Protein 2QQ6 (pdb70)

Organism: Rubrobacter xylanophilus (strain DSM 9941 / JCM 11954 / NBRC 16129 / PRD-1) (NCBI:txid266117)

Structure (mmCIF, N/CA/C/O backbone):
data_2QQ6
#
_entry.id   2QQ6
#
_cell.length_a   184.369
_cell.length_b   184.369
_cell.length_c   118.108
_cell.angle_alpha   90.00
_cell.angle_beta   90.00
_cell.angle_gamma   90.00
#
_symmetry.space_group_name_H-M   'I 41 2 2'
#
loop_
_entity.id
_entity.type
_entity.pdbx_description
1 polymer 'Mandelate racemase/muconate lactonizing enzyme-like protein'
2 non-polymer 'MAGNESIUM ION'
3 water water
#
loop_
_atom_site.group_PDB
_atom_site.id
_atom_site.type_symbol
_atom_site.label_atom_id
_atom_site.label_alt_id
_atom_site.label_comp_id
_atom_site.label_asym_id
_atom_site.label_entity_id
_atom_site.label_seq_id
_atom_site.pdbx_PDB_ins_code
_atom_site.Cartn_x
_atom_site.Cartn_y
_atom_site.Cartn_z
_atom_site.occupancy
_atom_site.B_iso_or_equiv
_atom_site.auth_seq_id
_atom_site.auth_comp_id
_atom_site.auth_asym_id
_atom_site.auth_atom_id
_atom_site.pdbx_PDB_model_num
ATOM 1 N N . SER A 1 4 ? -44.914 59.884 34.714 1.00 66.97 2 SER A N 1
ATOM 2 C CA . SER A 1 4 ? -45.576 59.571 36.018 1.00 66.05 2 SER A CA 1
ATOM 3 C C . SER A 1 4 ? -45.472 60.726 36.996 1.00 64.99 2 SER A C 1
ATOM 4 O O . SER A 1 4 ? -46.069 60.682 38.080 1.00 65.28 2 SER A O 1
ATOM 5 N N . ALA A 1 5 ? -44.709 61.750 36.600 1.00 62.92 3 ALA A N 1
ATOM 6 C CA . ALA A 1 5 ? -44.476 62.965 37.393 1.00 60.92 3 ALA A CA 1
ATOM 7 C C . ALA A 1 5 ? -44.042 62.696 38.832 1.00 59.05 3 ALA A C 1
ATOM 8 O O . ALA A 1 5 ? -44.756 63.033 39.781 1.00 58.17 3 ALA A O 1
ATOM 10 N N . PRO A 1 6 ? -42.852 62.094 39.010 1.00 57.24 4 PRO A N 1
ATOM 11 C CA . PRO A 1 6 ? -42.301 61.769 40.332 1.00 55.50 4 PRO A CA 1
ATOM 12 C C . PRO A 1 6 ? -41.885 63.005 41.109 1.00 53.40 4 PRO A C 1
ATOM 13 O O . PRO A 1 6 ? -41.656 64.054 40.522 1.00 52.65 4 PRO A O 1
ATOM 17 N N . ARG A 1 7 ? -41.781 62.883 42.426 1.00 51.91 5 ARG A N 1
ATOM 18 C CA . ARG A 1 7 ? -41.376 64.021 43.238 1.00 51.68 5 ARG A CA 1
ATOM 19 C C . ARG A 1 7 ? -40.472 63.610 44.395 1.00 51.99 5 ARG A C 1
ATOM 20 O O . ARG A 1 7 ? -40.537 62.470 44.858 1.00 51.18 5 ARG A O 1
ATOM 28 N N . ILE A 1 8 ? -39.623 64.537 44.849 1.00 52.60 6 ILE A N 1
ATOM 29 C CA . ILE A 1 8 ? -38.713 64.265 45.963 1.00 52.91 6 ILE A CA 1
ATOM 30 C C . ILE A 1 8 ? -39.531 64.085 47.230 1.00 51.95 6 ILE A C 1
ATOM 31 O O . ILE A 1 8 ? -40.248 64.993 47.652 1.00 50.73 6 ILE A O 1
ATOM 36 N N . THR A 1 9 ? -39.393 62.911 47.835 1.00 50.92 7 THR A N 1
ATOM 37 C CA . THR A 1 9 ? -40.129 62.562 49.034 1.00 50.93 7 THR A CA 1
ATOM 38 C C . THR A 1 9 ? -39.372 62.713 50.347 1.00 50.89 7 THR A C 1
ATOM 39 O O . THR A 1 9 ? -39.867 63.333 51.277 1.00 50.29 7 THR A O 1
ATOM 43 N N . ARG A 1 10 ? -38.184 62.127 50.432 1.00 52.04 8 ARG A N 1
ATOM 44 C CA . ARG A 1 10 ? -37.387 62.201 51.653 1.00 52.40 8 ARG A CA 1
ATOM 45 C C . ARG A 1 10 ? -35.894 62.197 51.348 1.00 52.54 8 ARG A C 1
ATOM 46 O O . ARG A 1 10 ? -35.463 61.728 50.294 1.00 52.96 8 ARG A O 1
ATOM 48 N N . VAL A 1 11 ? -35.108 62.731 52.275 1.00 52.21 9 VAL A N 1
ATOM 49 C CA . VAL A 1 11 ? -33.654 62.753 52.129 1.00 51.98 9 VAL A CA 1
ATOM 50 C C . VAL A 1 11 ? -33.019 62.316 53.448 1.00 52.04 9 VAL A C 1
ATOM 51 O O . VAL A 1 11 ? -33.172 62.973 54.477 1.00 50.97 9 VAL A O 1
ATOM 55 N N . GLU A 1 12 ? -32.316 61.191 53.407 1.00 52.97 10 GLU A N 1
ATOM 56 C CA . GLU A 1 12 ? -31.670 60.659 54.598 1.00 54.37 10 GLU A CA 1
ATOM 57 C C . GLU A 1 12 ? -30.194 60.339 54.381 1.00 53.44 10 GLU A C 1
ATOM 58 O O . GLU A 1 12 ? -29.770 59.998 53.273 1.00 53.24 10 GLU A O 1
ATOM 64 N N . THR A 1 13 ? -29.428 60.437 55.462 1.00 52.05 11 THR A N 1
ATOM 65 C CA . THR A 1 13 ? -27.993 60.191 55.432 1.00 51.13 11 THR A CA 1
ATOM 66 C C . THR A 1 13 ? -27.562 58.924 56.169 1.00 51.15 11 THR A C 1
ATOM 67 O O . THR A 1 13 ? -28.395 58.123 56.596 1.00 51.17 11 THR A O 1
ATOM 71 N N . ALA A 1 14 ? -26.246 58.770 56.309 1.00 50.65 12 ALA A N 1
ATOM 72 C CA . ALA A 1 14 ? -25.631 57.627 56.978 1.00 49.94 12 ALA A CA 1
ATOM 73 C C . ALA A 1 14 ? -24.122 57.724 56.791 1.00 49.33 12 ALA A C 1
ATOM 74 O O . ALA A 1 14 ? -23.649 58.060 55.709 1.00 49.39 12 ALA A O 1
ATOM 76 N N . ALA A 1 15 ? -23.371 57.400 57.838 1.00 48.77 13 ALA A N 1
ATOM 77 C CA . ALA A 1 15 ? -21.916 57.486 57.799 1.00 47.25 13 ALA A CA 1
ATOM 78 C C . ALA A 1 15 ? -21.137 56.148 57.826 1.00 46.71 13 ALA A C 1
ATOM 79 O O . ALA A 1 15 ? -21.026 55.501 58.865 1.00 47.21 13 ALA A O 1
ATOM 81 N N . ILE A 1 16 ? -20.586 55.740 56.685 1.00 45.71 14 ILE A N 1
ATOM 82 C CA . ILE A 1 16 ? -19.809 54.500 56.622 1.00 44.70 14 ILE A CA 1
ATOM 83 C C . ILE A 1 16 ? -18.335 54.795 56.837 1.00 45.06 14 ILE A C 1
ATOM 84 O O . ILE A 1 16 ? -17.866 55.877 56.505 1.00 45.82 14 ILE A O 1
ATOM 89 N N . ARG A 1 17 ? -17.603 53.822 57.371 1.00 45.63 15 ARG A N 1
ATOM 90 C CA . ARG A 1 17 ? -16.175 53.994 57.601 1.00 44.26 15 ARG A CA 1
ATOM 91 C C . ARG A 1 17 ? -15.402 53.470 56.391 1.00 43.86 15 ARG A C 1
ATOM 92 O O . ARG A 1 17 ? -15.323 52.266 56.144 1.00 42.01 15 ARG A O 1
ATOM 94 N N . ALA A 1 18 ? -14.869 54.409 55.621 1.00 44.83 16 ALA A N 1
ATOM 95 C CA . ALA A 1 18 ? -14.075 54.116 54.436 1.00 45.35 16 ALA A CA 1
ATOM 96 C C . ALA A 1 18 ? -13.042 55.239 54.355 1.00 45.72 16 ALA A C 1
ATOM 97 O O . ALA A 1 18 ? -13.377 56.419 54.553 1.00 46.93 16 ALA A O 1
ATOM 99 N N . VAL A 1 19 ? -11.794 54.863 54.079 1.00 44.57 17 VAL A N 1
ATOM 100 C CA . VAL A 1 19 ? -10.669 55.801 53.993 1.00 42.78 17 VAL A CA 1
ATOM 101 C C . VAL A 1 19 ? -10.755 56.884 55.057 1.00 41.59 17 VAL A C 1
ATOM 102 O O . VAL A 1 19 ? -11.535 57.825 54.927 1.00 41.98 17 VAL A O 1
ATOM 106 N N . PRO A 1 21 ? -13.948 58.018 56.656 1.00 39.11 19 PRO A N 1
ATOM 107 C CA . PRO A 1 21 ? -15.342 57.983 57.093 1.00 41.60 19 PRO A CA 1
ATOM 108 C C . PRO A 1 21 ? -16.223 58.885 56.238 1.00 43.88 19 PRO A C 1
ATOM 109 O O . PRO A 1 21 ? -16.405 60.072 56.525 1.00 43.99 19 PRO A O 1
ATOM 113 N N . SER A 1 22 ? -16.769 58.302 55.182 1.00 46.35 20 SER A N 1
ATOM 114 C CA . SER A 1 22 ? -17.620 59.026 54.254 1.00 48.23 20 SER A CA 1
ATOM 115 C C . SER A 1 22 ? -19.082 59.005 54.692 1.00 47.79 20 SER A C 1
ATOM 116 O O . SER A 1 22 ? -19.477 58.201 55.535 1.00 47.41 20 SER A O 1
ATOM 119 N N . VAL A 1 23 ? -19.879 59.892 54.102 1.00 47.39 21 VAL A N 1
ATOM 120 C CA . VAL A 1 23 ? -21.303 59.985 54.406 1.00 44.99 21 VAL A CA 1
ATOM 121 C C . VAL A 1 23 ? -22.112 59.653 53.166 1.00 44.03 21 VAL A C 1
ATOM 122 O O . VAL A 1 23 ? -21.880 60.212 52.104 1.00 43.39 21 VAL A O 1
ATOM 126 N N . LEU A 1 24 ? -23.055 58.733 53.308 1.00 43.59 22 LEU A N 1
ATOM 127 C CA . LEU A 1 24 ? -23.916 58.331 52.204 1.00 43.68 22 LEU A CA 1
ATOM 128 C C . LEU A 1 24 ? -25.168 59.178 52.262 1.00 43.59 22 LEU A C 1
ATOM 129 O O . LEU A 1 24 ? -25.634 59.518 53.343 1.00 43.63 22 LEU A O 1
ATOM 134 N N . VAL A 1 25 ? -25.714 59.520 51.103 1.00 43.80 23 VAL A N 1
ATOM 135 C CA . VAL A 1 25 ? -26.925 60.325 51.055 1.00 44.52 23 VAL A CA 1
ATOM 136 C C . VAL A 1 25 ? -27.940 59.629 50.166 1.00 46.33 23 VAL A C 1
ATOM 137 O O . VAL A 1 25 ? -27.622 59.270 49.024 1.00 46.73 23 VAL A O 1
ATOM 141 N N . ARG A 1 26 ? -29.149 59.426 50.694 1.00 47.67 24 ARG A N 1
ATOM 142 C CA . ARG A 1 26 ? -30.217 58.778 49.932 1.00 48.84 24 ARG A CA 1
ATOM 143 C C . ARG A 1 26 ? -31.381 59.732 49.696 1.00 49.18 24 ARG A C 1
ATOM 144 O O . ARG A 1 26 ? -31.880 60.377 50.626 1.00 47.46 24 ARG A O 1
ATOM 152 N N . VAL A 1 27 ? -31.800 59.814 48.436 1.00 49.66 25 VAL A N 1
ATOM 153 C CA . VAL A 1 27 ? -32.894 60.688 48.035 1.00 50.08 25 VAL A CA 1
ATOM 154 C C . VAL A 1 27 ? -34.023 59.868 47.447 1.00 50.44 25 VAL A C 1
ATOM 155 O O . VAL A 1 27 ? -33.865 59.205 46.421 1.00 48.83 25 VAL A O 1
ATOM 159 N N . TRP A 1 28 ? -35.170 59.943 48.110 1.00 51.99 26 TRP A N 1
ATOM 160 C CA . TRP A 1 28 ? -36.352 59.195 47.718 1.00 53.05 26 TRP A CA 1
ATOM 161 C C . TRP A 1 28 ? -37.435 59.970 46.977 1.00 53.81 26 TRP A C 1
ATOM 162 O O . TRP A 1 28 ? -37.831 61.066 47.382 1.00 53.16 26 TRP A O 1
ATOM 173 N N . ALA A 1 29 ? -37.915 59.364 45.894 1.00 54.87 27 ALA A N 1
ATOM 174 C CA . ALA A 1 29 ? -38.991 59.917 45.079 1.00 55.76 27 ALA A CA 1
ATOM 175 C C . ALA A 1 29 ? -40.154 58.928 45.239 1.00 56.51 27 ALA A C 1
ATOM 176 O O . ALA A 1 29 ? -40.600 58.295 44.278 1.00 56.97 27 ALA A O 1
ATOM 178 N N . GLY A 1 30 ? -40.642 58.795 46.467 1.00 56.54 28 GLY A N 1
ATOM 179 C CA . GLY A 1 30 ? -41.714 57.856 46.713 1.00 57.66 28 GLY A CA 1
ATOM 180 C C . GLY A 1 30 ? -41.076 56.538 47.106 1.00 58.12 28 GLY A C 1
ATOM 181 O O . GLY A 1 30 ? -40.410 56.471 48.142 1.00 57.05 28 GLY A O 1
ATOM 182 N N . ASP A 1 31 ? -41.266 55.498 46.291 1.00 59.03 29 ASP A N 1
ATOM 183 C CA . ASP A 1 31 ? -40.682 54.184 46.581 1.00 61.12 29 ASP A CA 1
ATOM 184 C C . ASP A 1 31 ? -39.265 54.146 46.049 1.00 60.43 29 ASP A C 1
ATOM 185 O O . ASP A 1 31 ? -38.464 53.303 46.453 1.00 60.42 29 ASP A O 1
ATOM 190 N N . GLU A 1 32 ? -38.979 55.058 45.124 1.00 59.13 30 GLU A N 1
ATOM 191 C CA . GLU A 1 32 ? -37.679 55.149 44.478 1.00 56.95 30 GLU A CA 1
ATOM 192 C C . GLU A 1 32 ? -36.640 55.976 45.198 1.00 55.49 30 GLU A C 1
ATOM 193 O O . GLU A 1 32 ? -36.964 56.902 45.934 1.00 55.33 30 GLU A O 1
ATOM 199 N N . HIS A 1 33 ? -35.377 55.638 44.973 1.00 53.44 31 HIS A N 1
ATOM 200 C CA . HIS A 1 33 ? -34.297 56.371 45.606 1.00 51.90 31 HIS A CA 1
ATOM 201 C C . HIS A 1 33 ? -33.028 56.323 44.768 1.00 50.46 31 HIS A C 1
ATOM 202 O O . HIS A 1 33 ? -32.894 55.512 43.857 1.00 50.22 31 HIS A O 1
ATOM 209 N N . GLY A 1 34 ? -32.104 57.214 45.097 1.00 48.52 32 GLY A N 1
ATOM 210 C CA . GLY A 1 34 ? -30.828 57.266 44.422 1.00 45.91 32 GLY A CA 1
ATOM 211 C C . GLY A 1 34 ? -29.826 57.299 45.555 1.00 45.02 32 GLY A C 1
ATOM 212 O O . GLY A 1 34 ? -30.160 57.722 46.668 1.00 43.43 32 GLY A O 1
ATOM 213 N N . LEU A 1 35 ? -28.606 56.846 45.299 1.00 44.17 33 LEU A N 1
ATOM 214 C CA . LEU A 1 35 ? -27.594 56.854 46.343 1.00 43.81 33 LEU A CA 1
ATOM 215 C C . LEU A 1 35 ? -26.404 57.761 46.013 1.00 44.32 33 LEU A C 1
ATOM 216 O O . LEU A 1 35 ? -25.934 57.806 44.871 1.00 43.58 33 LEU A O 1
ATOM 221 N N . GLY A 1 36 ? -25.932 58.489 47.024 1.00 44.56 34 GLY A N 1
ATOM 222 C CA . GLY A 1 36 ? -24.795 59.378 46.841 1.00 45.40 34 GLY A CA 1
ATOM 223 C C . GLY A 1 36 ? -23.759 59.230 47.944 1.00 44.83 34 GLY A C 1
ATOM 224 O O . GLY A 1 36 ? -24.080 58.774 49.039 1.00 45.52 34 GLY A O 1
ATOM 225 N N . GLU A 1 37 ? -22.513 59.596 47.657 1.00 43.80 35 GLU A N 1
ATOM 226 C CA . GLU A 1 37 ? -21.445 59.517 48.653 1.00 43.55 35 GLU A CA 1
ATOM 227 C C . GLU A 1 37 ? -20.796 60.896 48.753 1.00 43.26 35 GLU A C 1
ATOM 228 O O . GLU A 1 37 ? -20.720 61.620 47.763 1.00 43.80 35 GLU A O 1
ATOM 234 N N . CYS A 1 38 ? -20.346 61.260 49.947 1.00 41.74 36 CYS A N 1
ATOM 235 C CA . CYS A 1 38 ? -19.702 62.547 50.156 1.00 40.47 36 CYS A CA 1
ATOM 236 C C . CYS A 1 38 ? -18.260 62.353 50.571 1.00 40.17 36 CYS A C 1
ATOM 237 O O . CYS A 1 38 ? -17.985 61.635 51.536 1.00 40.27 36 CYS A O 1
ATOM 240 N N . TYR A 1 39 ? -17.349 63.001 49.847 1.00 39.39 37 TYR A N 1
ATOM 241 C CA . TYR A 1 39 ? -15.921 62.939 50.146 1.00 38.69 37 TYR A CA 1
ATOM 242 C C . TYR A 1 39 ? -15.716 63.087 51.660 1.00 38.88 37 TYR A C 1
ATOM 243 O O . TYR A 1 39 ? -16.285 63.977 52.305 1.00 38.54 37 TYR A O 1
ATOM 252 N N . PRO A 1 40 ? -14.907 62.202 52.247 1.00 38.25 38 PRO A N 1
ATOM 253 C CA . PRO A 1 40 ? -14.647 62.256 53.680 1.00 39.03 38 PRO A CA 1
ATOM 254 C C . PRO A 1 40 ? -14.001 63.567 54.081 1.00 40.37 38 PRO A C 1
ATOM 255 O O . PRO A 1 40 ? -12.778 63.657 54.189 1.00 41.41 38 PRO A O 1
ATOM 259 N N . SER A 1 41 ? -14.828 64.581 54.302 1.00 41.71 39 SER A N 1
ATOM 260 C CA . SER A 1 41 ? -14.336 65.890 54.705 1.00 43.86 39 SER A CA 1
ATOM 261 C C . SER A 1 41 ? -14.676 66.238 56.151 1.00 45.22 39 SER A C 1
ATOM 262 O O . SER A 1 41 ? -15.711 65.825 56.680 1.00 44.62 39 SER A O 1
ATOM 265 N N . ALA A 1 42 ? -13.782 67.008 56.767 1.00 47.57 40 ALA A N 1
ATOM 266 C CA . ALA A 1 42 ? -13.926 67.492 58.139 1.00 48.21 40 ALA A CA 1
ATOM 267 C C . ALA A 1 42 ? -14.709 66.482 58.984 1.00 49.52 40 ALA A C 1
ATOM 268 O O . ALA A 1 42 ? -14.444 65.271 58.882 1.00 50.04 40 ALA A O 1
ATOM 270 N N . PRO A 1 43 ? -15.639 66.946 59.859 1.00 49.18 41 PRO A N 1
ATOM 271 C CA . PRO A 1 43 ? -16.371 65.943 60.631 1.00 47.88 41 PRO A CA 1
ATOM 272 C C . PRO A 1 43 ? -17.554 65.445 59.820 1.00 47.40 41 PRO A C 1
ATOM 273 O O . PRO A 1 43 ? -18.151 66.204 59.062 1.00 47.55 41 PRO A O 1
ATOM 277 N N . ALA A 1 44 ? -17.883 64.170 59.974 1.00 47.27 42 ALA A N 1
ATOM 278 C CA . ALA A 1 44 ? -19.016 63.591 59.266 1.00 47.29 42 ALA A CA 1
ATOM 279 C C . ALA A 1 44 ? -20.299 64.248 59.781 1.00 47.93 42 ALA A C 1
ATOM 280 O O . ALA A 1 44 ? -21.221 64.518 59.008 1.00 49.65 42 ALA A O 1
ATOM 282 N N . ALA A 1 45 ? -20.353 64.502 61.086 1.00 46.13 43 ALA A N 1
ATOM 283 C CA . ALA A 1 45 ? -21.513 65.141 61.687 1.00 44.38 43 ALA A CA 1
ATOM 284 C C . ALA A 1 45 ? -21.827 66.415 60.915 1.00 43.84 43 ALA A C 1
ATOM 285 O O . ALA A 1 45 ? -22.989 66.730 60.652 1.00 42.71 43 ALA A O 1
ATOM 287 N N . GLY A 1 46 ? -20.772 67.137 60.555 1.00 44.01 44 GLY A N 1
ATOM 288 C CA . GLY A 1 46 ? -20.924 68.366 59.808 1.00 43.76 44 GLY A CA 1
ATOM 289 C C . GLY A 1 46 ? -21.607 68.187 58.462 1.00 44.10 44 GLY A C 1
ATOM 290 O O . GLY A 1 46 ? -22.645 68.805 58.217 1.00 44.76 44 GLY A O 1
ATOM 291 N N . ILE A 1 47 ? -21.039 67.367 57.580 1.00 44.08 45 ILE A N 1
ATOM 292 C CA . ILE A 1 47 ? -21.645 67.151 56.263 1.00 45.49 45 ILE A CA 1
ATOM 293 C C . ILE A 1 47 ? -23.114 66.804 56.438 1.00 44.54 45 ILE A C 1
ATOM 294 O O . ILE A 1 47 ? -23.990 67.328 55.748 1.00 43.50 45 ILE A O 1
ATOM 299 N N . HIS A 1 48 ? -23.353 65.902 57.381 1.00 45.04 46 HIS A N 1
ATOM 300 C CA . HIS A 1 48 ? -24.679 65.427 57.724 1.00 45.26 46 HIS A CA 1
ATOM 301 C C . HIS A 1 48 ? -25.679 66.564 57.842 1.00 45.10 46 HIS A C 1
ATOM 302 O O . HIS A 1 48 ? -26.610 66.676 57.044 1.00 43.07 46 HIS A O 1
ATOM 309 N N . HIS A 1 49 ? -25.486 67.394 58.859 1.00 45.97 47 HIS A N 1
ATOM 310 C CA . HIS A 1 49 ? -26.370 68.522 59.088 1.00 48.18 47 HIS A CA 1
ATOM 311 C C . HIS A 1 49 ? -26.418 69.505 57.919 1.00 47.77 47 HIS A C 1
ATOM 312 O O . HIS A 1 49 ? -27.378 70.266 57.782 1.00 49.35 47 HIS A O 1
ATOM 319 N N . ILE A 1 50 ? -25.397 69.503 57.074 1.00 45.25 48 ILE A N 1
ATOM 320 C CA . ILE A 1 50 ? -25.420 70.400 55.937 1.00 43.35 48 ILE A CA 1
ATOM 321 C C . ILE A 1 50 ? -26.371 69.807 54.909 1.00 42.72 48 ILE A C 1
ATOM 322 O O . ILE A 1 50 ? -27.238 70.494 54.356 1.00 41.80 48 ILE A O 1
ATOM 327 N N . VAL A 1 51 ? -26.211 68.510 54.676 1.00 42.32 49 VAL A N 1
ATOM 328 C CA . VAL A 1 51 ? -27.043 67.783 53.726 1.00 42.20 49 VAL A CA 1
ATOM 329 C C . VAL A 1 51 ? -28.529 67.780 54.120 1.00 44.55 49 VAL A C 1
ATOM 330 O O . VAL A 1 51 ? -29.395 68.100 53.304 1.00 44.52 49 VAL A O 1
ATOM 342 N N . ASN A 1 53 ? -29.986 69.779 56.058 1.00 44.50 51 ASN A N 1
ATOM 343 C CA . ASN A 1 53 ? -30.415 71.173 56.012 1.00 43.86 51 ASN A CA 1
ATOM 344 C C . ASN A 1 53 ? -30.845 71.595 54.599 1.00 42.64 51 ASN A C 1
ATOM 345 O O . ASN A 1 53 ? -31.440 72.647 54.421 1.00 41.25 51 ASN A O 1
ATOM 358 N N . GLU A 1 55 ? -32.817 69.622 52.676 1.00 48.54 53 GLU A N 1
ATOM 359 C CA . GLU A 1 55 ? -34.053 68.907 52.372 1.00 49.16 53 GLU A CA 1
ATOM 360 C C . GLU A 1 55 ? -35.232 69.769 51.953 1.00 48.74 53 GLU A C 1
ATOM 361 O O . GLU A 1 55 ? -35.949 69.417 51.015 1.00 47.92 53 GLU A O 1
ATOM 367 N N . GLU A 1 56 ? -35.447 70.880 52.646 1.00 48.98 54 GLU A N 1
ATOM 368 C CA . GLU A 1 56 ? -36.556 71.751 52.294 1.00 50.75 54 GLU A CA 1
ATOM 369 C C . GLU A 1 56 ? -36.524 72.093 50.814 1.00 49.99 54 GLU A C 1
ATOM 370 O O . GLU A 1 56 ? -37.510 71.920 50.101 1.00 49.94 54 GLU A O 1
ATOM 376 N N . GLN A 1 57 ? -35.373 72.573 50.360 1.00 49.24 55 GLN A N 1
ATOM 377 C CA . GLN A 1 57 ? -35.191 72.964 48.971 1.00 48.32 55 GLN A CA 1
ATOM 378 C C . GLN A 1 57 ? -35.442 71.824 48.014 1.00 47.43 55 GLN A C 1
ATOM 379 O O . GLN A 1 57 ? -35.785 72.043 46.851 1.00 47.44 55 GLN A O 1
ATOM 385 N N . LEU A 1 58 ? -35.265 70.605 48.505 1.00 45.81 56 LEU A N 1
ATOM 386 C CA . LEU A 1 58 ? -35.443 69.430 47.673 1.00 44.81 56 LEU A CA 1
ATOM 387 C C . LEU A 1 58 ? -36.862 68.878 47.619 1.00 44.60 56 LEU A C 1
ATOM 388 O O . LEU A 1 58 ? -37.377 68.580 46.536 1.00 44.53 56 LEU A O 1
ATOM 393 N N . LEU A 1 59 ? -37.494 68.759 48.781 1.00 44.35 57 LEU A N 1
ATOM 394 C CA . LEU A 1 59 ? -38.855 68.223 48.875 1.00 43.84 57 LEU A CA 1
ATOM 395 C C . LEU A 1 59 ? -39.830 68.761 47.838 1.00 43.46 57 LEU A C 1
ATOM 396 O O . LEU A 1 59 ? -39.904 69.965 47.600 1.00 44.56 57 LEU A O 1
ATOM 401 N N . GLY A 1 60 ? -40.572 67.856 47.214 1.00 42.91 58 GLY A N 1
ATOM 402 C CA . GLY A 1 60 ? -41.558 68.274 46.233 1.00 43.28 58 GLY A CA 1
ATOM 403 C C . GLY A 1 60 ? -41.048 68.578 44.839 1.00 43.18 58 GLY A C 1
ATOM 404 O O . GLY A 1 60 ? -41.836 68.836 43.929 1.00 41.76 58 GLY A O 1
ATOM 405 N N . GLU A 1 61 ? -39.732 68.537 44.673 1.00 43.83 59 GLU A N 1
ATOM 406 C CA . GLU A 1 61 ? -39.109 68.818 43.390 1.00 42.94 59 GLU A CA 1
ATOM 407 C C . GLU A 1 61 ? -39.085 67.589 42.499 1.00 42.49 59 GLU A C 1
ATOM 408 O O . GLU A 1 61 ? -39.321 66.479 42.961 1.00 41.32 59 GLU A O 1
ATOM 414 N N . ASP A 1 62 ? -38.833 67.798 41.213 1.00 43.55 60 ASP A N 1
ATOM 415 C CA . ASP A 1 62 ? -38.741 66.686 40.282 1.00 44.95 60 ASP A CA 1
ATOM 416 C C . ASP A 1 62 ? -37.251 66.399 40.092 1.00 46.21 60 ASP A C 1
ATOM 417 O O . ASP A 1 62 ? -36.470 67.283 39.721 1.00 47.48 60 ASP A O 1
ATOM 422 N N . PRO A 1 63 ? -36.836 65.156 40.370 1.00 46.24 61 PRO A N 1
ATOM 423 C CA . PRO A 1 63 ? -35.454 64.676 40.264 1.00 45.42 61 PRO A CA 1
ATOM 424 C C . PRO A 1 63 ? -34.772 64.767 38.896 1.00 43.45 61 PRO A C 1
ATOM 425 O O . PRO A 1 63 ? -33.569 64.999 38.822 1.00 43.83 61 PRO A O 1
ATOM 429 N N . ARG A 1 64 ? -35.531 64.574 37.822 1.00 41.39 62 ARG A N 1
ATOM 430 C CA . ARG A 1 64 ? -34.964 64.596 36.476 1.00 39.25 62 ARG A CA 1
ATOM 431 C C . ARG A 1 64 ? -34.249 65.880 36.054 1.00 37.09 62 ARG A C 1
ATOM 432 O O . ARG A 1 64 ? -33.482 65.868 35.096 1.00 36.01 62 ARG A O 1
ATOM 440 N N . ASP A 1 65 ? -34.502 66.980 36.759 1.00 35.28 63 ASP A N 1
ATOM 441 C CA . ASP A 1 65 ? -33.847 68.252 36.460 1.00 33.51 63 ASP A CA 1
ATOM 442 C C . ASP A 1 65 ? -32.805 68.476 37.557 1.00 34.23 63 ASP A C 1
ATOM 443 O O . ASP A 1 65 ? -32.960 69.355 38.406 1.00 33.90 63 ASP A O 1
ATOM 448 N N . VAL A 1 66 ? -31.742 67.682 37.537 1.00 34.57 64 VAL A N 1
ATOM 449 C CA . VAL A 1 66 ? -30.712 67.778 38.559 1.00 34.44 64 VAL A CA 1
ATOM 450 C C . VAL A 1 66 ? -29.852 69.031 38.453 1.00 34.32 64 VAL A C 1
ATOM 451 O O . VAL A 1 66 ? -29.581 69.681 39.458 1.00 34.47 64 VAL A O 1
ATOM 455 N N . GLU A 1 67 ? -29.438 69.391 37.247 1.00 34.37 65 GLU A N 1
ATOM 456 C CA . GLU A 1 67 ? -28.607 70.577 37.086 1.00 34.92 65 GLU A CA 1
ATOM 457 C C . GLU A 1 67 ? -29.320 71.810 37.674 1.00 35.66 65 GLU A C 1
ATOM 458 O O . GLU A 1 67 ? -28.703 72.644 38.346 1.00 35.41 65 GLU A O 1
ATOM 464 N N . ARG A 1 68 ? -30.622 71.917 37.434 1.00 35.46 66 ARG A N 1
ATOM 465 C CA . ARG A 1 68 ? -31.384 73.029 37.972 1.00 35.52 66 ARG A CA 1
ATOM 466 C C . ARG A 1 68 ? -31.448 72.898 39.481 1.00 35.16 66 ARG A C 1
ATOM 467 O O . ARG A 1 68 ? -31.367 73.886 40.213 1.00 36.76 66 ARG A O 1
ATOM 475 N N . LEU A 1 69 ? -31.612 71.670 39.949 1.00 33.75 67 LEU A N 1
ATOM 476 C CA . LEU A 1 69 ? -31.690 71.433 41.376 1.00 32.88 67 LEU A CA 1
ATOM 477 C C . LEU A 1 69 ? -30.359 71.760 42.021 1.00 31.68 67 LEU A C 1
ATOM 478 O O . LEU A 1 69 ? -30.295 72.144 43.183 1.00 28.74 67 LEU A O 1
ATOM 483 N N . TYR A 1 70 ? -29.286 71.616 41.257 1.00 33.34 68 TYR A N 1
ATOM 484 C CA . TYR A 1 70 ? -27.969 71.900 41.798 1.00 35.46 68 TYR A CA 1
ATOM 485 C C . TYR A 1 70 ? -27.799 73.397 42.005 1.00 35.41 68 TYR A C 1
ATOM 486 O O . TYR A 1 70 ? -27.490 73.859 43.108 1.00 34.41 68 TYR A O 1
ATOM 495 N N . GLU A 1 71 ? -28.011 74.153 40.936 1.00 35.61 69 GLU A N 1
ATOM 496 C CA . GLU A 1 71 ? -27.899 75.598 40.992 1.00 34.97 69 GLU A CA 1
ATOM 497 C C . GLU A 1 71 ? -28.795 76.171 42.070 1.00 33.74 69 GLU A C 1
ATOM 498 O O . GLU A 1 71 ? -28.531 77.236 42.617 1.00 31.87 69 GLU A O 1
ATOM 504 N N . LYS A 1 72 ? -29.851 75.438 42.384 1.00 33.26 70 LYS A N 1
ATOM 505 C CA . LYS A 1 72 ? -30.794 75.859 43.405 1.00 34.43 70 LYS A CA 1
ATOM 506 C C . LYS A 1 72 ? -30.174 75.816 44.812 1.00 33.99 70 LYS A C 1
ATOM 507 O O . LYS A 1 72 ? -30.130 76.826 45.518 1.00 32.23 70 LYS A O 1
ATOM 521 N N . ARG A 1 74 ? -27.140 75.427 45.460 1.00 32.56 72 ARG A N 1
ATOM 522 C CA . ARG A 1 74 ? -25.903 76.164 45.386 1.00 31.70 72 ARG A CA 1
ATOM 523 C C . ARG A 1 74 ? -26.094 77.654 45.615 1.00 30.42 72 ARG A C 1
ATOM 524 O O . ARG A 1 74 ? -25.378 78.259 46.423 1.00 27.79 72 ARG A O 1
ATOM 532 N N . ARG A 1 75 ? -27.056 78.243 44.909 1.00 29.73 73 ARG A N 1
ATOM 533 C CA . ARG A 1 75 ? -27.321 79.671 45.058 1.00 30.74 73 ARG A CA 1
ATOM 534 C C . ARG A 1 75 ? -27.983 80.000 46.381 1.00 30.55 73 ARG A C 1
ATOM 535 O O . ARG A 1 75 ? -27.955 81.145 46.821 1.00 30.10 73 ARG A O 1
ATOM 543 N N . TRP A 1 76 ? -28.577 78.990 47.011 1.00 32.37 74 TRP A N 1
ATOM 544 C CA . TRP A 1 76 ? -29.246 79.165 48.297 1.00 33.62 74 TRP A CA 1
ATOM 545 C C . TRP A 1 76 ? -28.215 79.320 49.432 1.00 33.93 74 TRP A C 1
ATOM 546 O O . TRP A 1 76 ? -28.516 79.856 50.500 1.00 33.57 74 TRP A O 1
ATOM 557 N N . ASN A 1 77 ? -26.984 78.891 49.167 1.00 33.79 75 ASN A N 1
ATOM 558 C CA . ASN A 1 77 ? -25.895 78.953 50.140 1.00 32.57 75 ASN A CA 1
ATOM 559 C C . ASN A 1 77 ? -24.897 80.074 49.848 1.00 31.92 75 ASN A C 1
ATOM 560 O O . ASN A 1 77 ? -23.810 80.119 50.422 1.00 30.80 75 ASN A O 1
ATOM 565 N N . ILE A 1 78 ? -25.269 80.970 48.943 1.00 32.38 76 ILE A N 1
ATOM 566 C CA . ILE A 1 78 ? -24.413 82.086 48.567 1.00 32.24 76 ILE A CA 1
ATOM 567 C C . ILE A 1 78 ? -23.918 82.869 49.772 1.00 33.00 76 ILE A C 1
ATOM 568 O O . ILE A 1 78 ? -22.761 83.271 49.817 1.00 33.51 76 ILE A O 1
ATOM 573 N N . PHE A 1 79 ? -24.798 83.094 50.744 1.00 34.33 77 PHE A N 1
ATOM 574 C CA . PHE A 1 79 ? -24.422 83.831 51.943 1.00 35.61 77 PHE A CA 1
ATOM 575 C C . PHE A 1 79 ? -24.141 82.914 53.126 1.00 36.48 77 PHE A C 1
ATOM 576 O O . PHE A 1 79 ? -24.043 83.372 54.263 1.00 36.82 77 PHE A O 1
ATOM 584 N N . THR A 1 80 ? -24.007 81.618 52.857 1.00 36.87 78 THR A N 1
ATOM 585 C CA . THR A 1 80 ? -23.722 80.648 53.908 1.00 36.54 78 THR A CA 1
ATOM 586 C C . THR A 1 80 ? -22.659 79.645 53.483 1.00 37.23 78 THR A C 1
ATOM 587 O O . THR A 1 80 ? -22.773 78.455 53.791 1.00 36.98 78 THR A O 1
ATOM 591 N N . GLY A 1 81 ? -21.644 80.120 52.760 1.00 37.81 79 GLY A N 1
ATOM 592 C CA . GLY A 1 81 ? -20.557 79.252 52.328 1.00 36.95 79 GLY A CA 1
ATOM 593 C C . GLY A 1 81 ? -20.803 78.365 51.116 1.00 36.64 79 GLY A C 1
ATOM 594 O O . GLY A 1 81 ? -20.368 77.210 51.093 1.00 35.10 79 GLY A O 1
ATOM 595 N N . GLY A 1 82 ? -21.487 78.898 50.107 1.00 36.20 80 GLY A N 1
ATOM 596 C CA . GLY A 1 82 ? -21.750 78.129 48.903 1.00 36.14 80 GLY A CA 1
ATOM 597 C C . GLY A 1 82 ? -20.616 78.183 47.889 1.00 35.76 80 GLY A C 1
ATOM 598 O O . GLY A 1 82 ? -20.673 77.551 46.832 1.00 36.15 80 GLY A O 1
ATOM 599 N N . GLN A 1 83 ? -19.587 78.957 48.206 1.00 35.39 81 GLN A N 1
ATOM 600 C CA . GLN A 1 83 ? -18.422 79.091 47.343 1.00 36.02 81 GLN A CA 1
ATOM 601 C C . GLN A 1 83 ? -17.391 78.138 47.917 1.00 37.11 81 GLN A C 1
ATOM 602 O O . GLN A 1 83 ? -16.574 77.541 47.208 1.00 35.76 81 GLN A O 1
ATOM 608 N N . ALA A 1 84 ? -17.513 78.004 49.236 1.00 39.26 82 ALA A N 1
ATOM 609 C CA . ALA A 1 84 ? -16.702 77.185 50.144 1.00 38.17 82 ALA A CA 1
ATOM 610 C C . ALA A 1 84 ? -16.282 75.795 49.744 1.00 37.21 82 ALA A C 1
ATOM 611 O O . ALA A 1 84 ? -16.023 75.503 48.578 1.00 38.17 82 ALA A O 1
ATOM 613 N N . GLY A 1 85 ? -16.221 74.946 50.770 1.00 36.32 83 GLY A N 1
ATOM 614 C CA . GLY A 1 85 ? -15.823 73.566 50.608 1.00 34.61 83 GLY A CA 1
ATOM 615 C C . GLY A 1 85 ? -16.824 72.596 51.179 1.00 34.11 83 GLY A C 1
ATOM 616 O O . GLY A 1 85 ? -17.471 71.882 50.433 1.00 35.79 83 GLY A O 1
ATOM 617 N N . ALA A 1 86 ? -16.964 72.562 52.496 1.00 34.20 84 ALA A N 1
ATOM 618 C CA . ALA A 1 86 ? -17.905 71.638 53.126 1.00 33.42 84 ALA A CA 1
ATOM 619 C C . ALA A 1 86 ? -19.282 71.726 52.486 1.00 33.52 84 ALA A C 1
ATOM 620 O O . ALA A 1 86 ? -19.820 70.724 52.011 1.00 33.58 84 ALA A O 1
ATOM 622 N N . VAL A 1 87 ? -19.853 72.924 52.476 1.00 33.05 85 VAL A N 1
ATOM 623 C CA . VAL A 1 87 ? -21.164 73.133 51.877 1.00 33.76 85 VAL A CA 1
ATOM 624 C C . VAL A 1 87 ? -21.258 72.553 50.475 1.00 33.23 85 VAL A C 1
ATOM 625 O O . VAL A 1 87 ? -22.321 72.124 50.047 1.00 34.71 85 VAL A O 1
ATOM 629 N N . ILE A 1 88 ? -20.153 72.539 49.751 1.00 32.66 86 ILE A N 1
ATOM 630 C CA . ILE A 1 88 ? -20.180 72.010 48.401 1.00 33.77 86 ILE A CA 1
ATOM 631 C C . ILE A 1 88 ? -19.962 70.501 48.356 1.00 33.57 86 ILE A C 1
ATOM 632 O O . ILE A 1 88 ? -20.533 69.805 47.517 1.00 32.40 86 ILE A O 1
ATOM 637 N N . THR A 1 89 ? -19.138 69.995 49.264 1.00 33.67 87 THR A N 1
ATOM 638 C CA . THR A 1 89 ? -18.883 68.566 49.310 1.00 33.73 87 THR A CA 1
ATOM 639 C C . THR A 1 89 ? -20.202 67.923 49.688 1.00 33.19 87 THR A C 1
ATOM 640 O O . THR A 1 89 ? -20.556 66.856 49.182 1.00 31.72 87 THR A O 1
ATOM 644 N N . ALA A 1 90 ? -20.918 68.594 50.588 1.00 33.08 88 ALA A N 1
ATOM 645 C CA . ALA A 1 90 ? -22.210 68.118 51.058 1.00 33.57 88 ALA A CA 1
ATOM 646 C C . ALA A 1 90 ? -23.145 68.063 49.862 1.00 33.62 88 ALA A C 1
ATOM 647 O O . ALA A 1 90 ? -23.942 67.135 49.725 1.00 34.55 88 ALA A O 1
ATOM 649 N N . LEU A 1 91 ? -23.030 69.060 48.991 1.00 33.25 89 LEU A N 1
ATOM 650 C CA . LEU A 1 91 ? -23.846 69.130 47.793 1.00 32.13 89 LEU A CA 1
ATOM 651 C C . LEU A 1 91 ? -23.424 68.072 46.785 1.00 31.76 89 LEU A C 1
ATOM 652 O O . LEU A 1 91 ? -24.239 67.576 46.015 1.00 30.00 89 LEU A O 1
ATOM 657 N N . SER A 1 92 ? -22.144 67.730 46.785 1.00 32.39 90 SER A N 1
ATOM 658 C CA . SER A 1 92 ? -21.652 66.722 45.858 1.00 35.13 90 SER A CA 1
ATOM 659 C C . SER A 1 92 ? -22.407 65.387 45.994 1.00 36.45 90 SER A C 1
ATOM 660 O O . SER A 1 92 ? -22.838 64.805 44.992 1.00 36.71 90 SER A O 1
ATOM 663 N N . GLY A 1 93 ? -22.579 64.914 47.227 1.00 35.82 91 GLY A N 1
ATOM 664 C CA . GLY A 1 93 ? -23.276 63.656 47.454 1.00 35.32 91 GLY A CA 1
ATOM 665 C C . GLY A 1 93 ? -24.755 63.657 47.089 1.00 34.75 91 GLY A C 1
ATOM 666 O O . GLY A 1 93 ? -25.290 62.666 46.579 1.00 35.06 91 GLY A O 1
ATOM 667 N N . ILE A 1 94 ? -25.426 64.761 47.377 1.00 32.74 92 ILE A N 1
ATOM 668 C CA . ILE A 1 94 ? -26.832 64.901 47.056 1.00 31.35 92 ILE A CA 1
ATOM 669 C C . ILE A 1 94 ? -26.973 64.829 45.530 1.00 33.59 92 ILE A C 1
ATOM 670 O O . ILE A 1 94 ? -27.719 64.012 44.982 1.00 33.57 92 ILE A O 1
ATOM 675 N N . GLU A 1 95 ? -26.236 65.689 44.843 1.00 33.84 93 GLU A N 1
ATOM 676 C CA . GLU A 1 95 ? -26.287 65.716 43.395 1.00 34.72 93 GLU A CA 1
ATOM 677 C C . GLU A 1 95 ? -26.079 64.312 42.825 1.00 33.76 93 GLU A C 1
ATOM 678 O O . GLU A 1 95 ? -26.725 63.912 41.868 1.00 33.29 93 GLU A O 1
ATOM 684 N N . THR A 1 96 ? -25.175 63.550 43.413 1.00 33.59 94 THR A N 1
ATOM 685 C CA . THR A 1 96 ? -24.943 62.218 42.899 1.00 33.06 94 THR A CA 1
ATOM 686 C C . THR A 1 96 ? -26.208 61.399 43.030 1.00 34.16 94 THR A C 1
ATOM 687 O O . THR A 1 96 ? -26.621 60.732 42.079 1.00 34.51 94 THR A O 1
ATOM 691 N N . ALA A 1 97 ? -26.826 61.463 44.208 1.00 34.41 95 ALA A N 1
ATOM 692 C CA . ALA A 1 97 ? -28.060 60.723 44.483 1.00 33.05 95 ALA A CA 1
ATOM 693 C C . ALA A 1 97 ? -29.109 61.044 43.427 1.00 33.08 95 ALA A C 1
ATOM 694 O O . ALA A 1 97 ? -29.724 60.135 42.849 1.00 31.52 95 ALA A O 1
ATOM 696 N N . LEU A 1 98 ? -29.291 62.343 43.180 1.00 32.53 96 LEU A N 1
ATOM 697 C CA . LEU A 1 98 ? -30.249 62.839 42.197 1.00 32.48 96 LEU A CA 1
ATOM 698 C C . LEU A 1 98 ? -29.953 62.265 40.829 1.00 33.63 96 LEU A C 1
ATOM 699 O O . LEU A 1 98 ? -30.856 61.905 40.079 1.00 34.48 96 LEU A O 1
ATOM 704 N N . TRP A 1 99 ? -28.674 62.196 40.500 1.00 34.94 97 TRP A N 1
ATOM 705 C CA . TRP A 1 99 ? -28.279 61.646 39.229 1.00 36.68 97 TRP A CA 1
ATOM 706 C C . TRP A 1 99 ? -28.647 60.162 39.197 1.00 38.24 97 TRP A C 1
ATOM 707 O O . TRP A 1 99 ? -29.187 59.673 38.203 1.00 37.17 97 TRP A O 1
ATOM 718 N N . ASP A 1 100 ? -28.366 59.466 40.300 1.00 39.80 98 ASP A N 1
ATOM 719 C CA . ASP A 1 100 ? -28.663 58.038 40.443 1.00 41.55 98 ASP A CA 1
ATOM 720 C C . ASP A 1 100 ? -30.171 57.822 40.277 1.00 41.27 98 ASP A C 1
ATOM 721 O O . ASP A 1 100 ? -30.612 56.968 39.493 1.00 41.14 98 ASP A O 1
ATOM 726 N N . LEU A 1 101 ? -30.946 58.617 41.011 1.00 40.14 99 LEU A N 1
ATOM 727 C CA . LEU A 1 101 ? -32.406 58.561 40.977 1.00 39.69 99 LEU A CA 1
ATOM 728 C C . LEU A 1 101 ? -32.984 58.871 39.588 1.00 39.50 99 LEU A C 1
ATOM 729 O O . LEU A 1 101 ? -33.849 58.147 39.085 1.00 39.80 99 LEU A O 1
ATOM 734 N N . ALA A 1 102 ? -32.514 59.951 38.971 1.00 38.48 100 ALA A N 1
ATOM 735 C CA . ALA A 1 102 ? -33.008 60.328 37.652 1.00 37.21 100 ALA A CA 1
ATOM 736 C C . ALA A 1 102 ? -32.754 59.228 36.621 1.00 36.38 100 ALA A C 1
ATOM 737 O O . ALA A 1 102 ? -33.605 58.948 35.777 1.00 35.17 100 ALA A O 1
ATOM 739 N N . GLY A 1 103 ? -31.584 58.604 36.705 1.00 36.02 101 GLY A N 1
ATOM 740 C CA . GLY A 1 103 ? -31.239 57.555 35.766 1.00 37.32 101 GLY A CA 1
ATOM 741 C C . GLY A 1 103 ? -32.130 56.340 35.913 1.00 38.67 101 GLY A C 1
ATOM 742 O O . GLY A 1 103 ? -32.593 55.760 34.915 1.00 37.44 101 GLY A O 1
ATOM 743 N N . LYS A 1 104 ? -32.362 55.951 37.165 1.00 38.42 102 LYS A N 1
ATOM 744 C CA . LYS A 1 104 ? -33.206 54.802 37.452 1.00 38.84 102 LYS A CA 1
ATOM 745 C C . LYS A 1 104 ? -34.638 55.101 37.077 1.00 39.37 102 LYS A C 1
ATOM 746 O O . LYS A 1 104 ? -35.307 54.275 36.462 1.00 40.92 102 LYS A O 1
ATOM 752 N N . LEU A 1 105 ? -35.104 56.290 37.447 1.00 39.78 103 LEU A N 1
ATOM 753 C CA . LEU A 1 105 ? -36.472 56.694 37.150 1.00 39.09 103 LEU A CA 1
ATOM 754 C C . LEU A 1 105 ? -36.785 56.678 35.658 1.00 39.04 103 LEU A C 1
ATOM 755 O O . LEU A 1 105 ? -37.835 56.193 35.253 1.00 38.72 103 LEU A O 1
ATOM 760 N N . GLN A 1 106 ? -35.870 57.186 34.839 1.00 38.93 104 GLN A N 1
ATOM 761 C CA . GLN A 1 106 ? -36.080 57.214 33.395 1.00 37.80 104 GLN A CA 1
ATOM 762 C C . GLN A 1 106 ? -35.538 55.933 32.787 1.00 37.33 104 GLN A C 1
ATOM 763 O O . GLN A 1 106 ? -35.680 55.674 31.588 1.00 35.80 104 GLN A O 1
ATOM 769 N N . GLY A 1 107 ? -34.917 55.130 33.641 1.00 37.16 105 GLY A N 1
ATOM 770 C CA . GLY A 1 107 ? -34.368 53.868 33.204 1.00 38.20 105 GLY A CA 1
ATOM 771 C C . GLY A 1 107 ? -33.280 54.014 32.167 1.00 39.81 105 GLY A C 1
ATOM 772 O O . GLY A 1 107 ? -33.446 53.596 31.021 1.00 39.94 105 GLY A O 1
ATOM 773 N N . VAL A 1 108 ? -32.170 54.631 32.565 1.00 40.85 106 VAL A N 1
ATOM 774 C CA . VAL A 1 108 ? -31.024 54.819 31.676 1.00 40.94 106 VAL A CA 1
ATOM 775 C C . VAL A 1 108 ? -29.806 55.007 32.567 1.00 40.43 106 VAL A C 1
ATOM 776 O O . VAL A 1 108 ? -29.925 55.553 33.660 1.00 39.78 106 VAL A O 1
ATOM 780 N N . PRO A 1 109 ? -28.626 54.539 32.118 1.00 40.30 107 PRO A N 1
ATOM 781 C CA . PRO A 1 109 ? -27.397 54.683 32.903 1.00 40.52 107 PRO A CA 1
ATOM 782 C C . PRO A 1 109 ? -26.942 56.147 32.939 1.00 40.48 107 PRO A C 1
ATOM 783 O O . PRO A 1 109 ? -26.960 56.845 31.922 1.00 40.43 107 PRO A O 1
ATOM 787 N N . VAL A 1 110 ? -26.535 56.599 34.121 1.00 40.11 108 VAL A N 1
ATOM 788 C CA . VAL A 1 110 ? -26.105 57.978 34.326 1.00 38.85 108 VAL A CA 1
ATOM 789 C C . VAL A 1 110 ? -25.301 58.611 33.192 1.00 39.06 108 VAL A C 1
ATOM 790 O O . VAL A 1 110 ? -25.547 59.759 32.814 1.00 38.51 108 VAL A O 1
ATOM 794 N N . TYR A 1 111 ? -24.347 57.875 32.641 1.00 39.02 109 TYR A N 1
ATOM 795 C CA . TYR A 1 111 ? -23.538 58.439 31.575 1.00 39.67 109 TYR A CA 1
ATOM 796 C C . TYR A 1 111 ? -24.347 58.814 30.335 1.00 39.93 109 TYR A C 1
ATOM 797 O O . TYR A 1 111 ? -23.915 59.643 29.532 1.00 39.53 109 TYR A O 1
ATOM 806 N N . ARG A 1 112 ? -25.524 58.218 30.179 1.00 40.22 110 ARG A N 1
ATOM 807 C CA . ARG A 1 112 ? -26.363 58.536 29.026 1.00 40.34 110 ARG A CA 1
ATOM 808 C C . ARG A 1 112 ? -27.095 59.838 29.336 1.00 38.84 110 ARG A C 1
ATOM 809 O O . ARG A 1 112 ? -27.726 60.435 28.471 1.00 38.48 110 ARG A O 1
ATOM 817 N N . LEU A 1 113 ? -27.015 60.268 30.589 1.00 37.02 111 LEU A N 1
ATOM 818 C CA . LEU A 1 113 ? -27.645 61.514 30.999 1.00 35.46 111 LEU A CA 1
ATOM 819 C C . LEU A 1 113 ? -26.582 62.603 31.006 1.00 34.55 111 LEU A C 1
ATOM 820 O O . LEU A 1 113 ? -26.879 63.762 31.269 1.00 33.40 111 LEU A O 1
ATOM 825 N N . LEU A 1 114 ? -25.341 62.210 30.727 1.00 34.83 112 LEU A N 1
ATOM 826 C CA . LEU A 1 114 ? -24.213 63.134 30.690 1.00 33.45 112 LEU A CA 1
ATOM 827 C C . LEU A 1 114 ? -23.710 63.354 29.282 1.00 33.74 112 LEU A C 1
ATOM 828 O O . LEU A 1 114 ? -22.661 63.957 29.103 1.00 32.83 112 LEU A O 1
ATOM 833 N N . GLY A 1 115 ? -24.446 62.853 28.290 1.00 34.11 113 GLY A N 1
ATOM 834 C CA . GLY A 1 115 ? -24.051 63.037 26.903 1.00 35.31 113 GLY A CA 1
ATOM 835 C C . GLY A 1 115 ? -23.635 61.776 26.173 1.00 37.36 113 GLY A C 1
ATOM 836 O O . GLY A 1 115 ? -23.173 61.836 25.028 1.00 38.28 113 GLY A O 1
ATOM 837 N N . GLY A 1 116 ? -23.804 60.633 26.835 1.00 38.01 114 GLY A N 1
ATOM 838 C CA . GLY A 1 116 ? -23.437 59.361 26.239 1.00 36.33 114 GLY A CA 1
ATOM 839 C C . GLY A 1 116 ? -22.154 58.818 26.830 1.00 35.87 114 GLY A C 1
ATOM 840 O O . GLY A 1 116 ? -21.745 59.221 27.910 1.00 35.70 114 GLY A O 1
ATOM 841 N N . ALA A 1 117 ? -21.507 57.907 26.120 1.00 35.81 115 ALA A N 1
ATOM 842 C CA . ALA A 1 117 ? -20.273 57.327 26.609 1.00 36.68 115 ALA A CA 1
ATOM 843 C C . ALA A 1 117 ? -19.188 57.310 25.543 1.00 38.00 115 ALA A C 1
ATOM 844 O O . ALA A 1 117 ? -19.369 56.727 24.476 1.00 38.28 115 ALA A O 1
ATOM 846 N N . PHE A 1 118 ? -18.063 57.961 25.828 1.00 37.30 116 PHE A N 1
ATOM 847 C CA . PHE A 1 118 ? -16.955 57.960 24.887 1.00 37.11 116 PHE A CA 1
ATOM 848 C C . PHE A 1 118 ? -16.287 56.610 24.995 1.00 37.13 116 PHE A C 1
ATOM 849 O O . PHE A 1 118 ? -15.782 56.068 24.013 1.00 37.38 116 PHE A O 1
ATOM 857 N N . ARG A 1 119 ? -16.288 56.071 26.205 1.00 36.78 117 ARG A N 1
ATOM 858 C CA . ARG A 1 119 ? -15.691 54.775 26.451 1.00 38.38 117 ARG A CA 1
ATOM 859 C C . ARG A 1 119 ? -16.574 54.064 27.474 1.00 40.08 117 ARG A C 1
ATOM 860 O O . ARG A 1 119 ? -17.409 54.706 28.129 1.00 41.08 117 ARG A O 1
ATOM 868 N N . ARG A 1 120 ? -16.411 52.743 27.592 1.00 40.67 118 ARG A N 1
ATOM 869 C CA . ARG A 1 120 ? -17.201 51.958 28.535 1.00 39.20 118 ARG A CA 1
ATOM 870 C C . ARG A 1 120 ? -16.328 51.318 29.611 1.00 37.57 118 ARG A C 1
ATOM 871 O O . ARG A 1 120 ? -16.833 50.848 30.621 1.00 38.97 118 ARG A O 1
ATOM 873 N N . ARG A 1 121 ? -15.018 51.292 29.399 1.00 35.82 119 ARG A N 1
ATOM 874 C CA . ARG A 1 121 ? -14.113 50.739 30.404 1.00 34.14 119 ARG A CA 1
ATOM 875 C C . ARG A 1 121 ? -13.160 51.857 30.818 1.00 33.35 119 ARG A C 1
ATOM 876 O O . ARG A 1 121 ? -12.485 52.432 29.963 1.00 32.35 119 ARG A O 1
ATOM 878 N N . VAL A 1 122 ? -13.128 52.177 32.115 1.00 33.36 120 VAL A N 1
ATOM 879 C CA . VAL A 1 122 ? -12.257 53.240 32.633 1.00 34.09 120 VAL A CA 1
ATOM 880 C C . VAL A 1 122 ? -11.021 52.692 33.363 1.00 33.30 120 VAL A C 1
ATOM 881 O O . VAL A 1 122 ? -11.123 51.843 34.245 1.00 33.06 120 VAL A O 1
ATOM 885 N N . ARG A 1 123 ? -9.849 53.189 32.993 1.00 33.32 121 ARG A N 1
ATOM 886 C CA . ARG A 1 123 ? -8.605 52.742 33.607 1.00 33.80 121 ARG A CA 1
ATOM 887 C C . ARG A 1 123 ? -8.329 53.488 34.914 1.00 34.89 121 ARG A C 1
ATOM 888 O O . ARG A 1 123 ? -8.761 54.632 35.096 1.00 34.29 121 ARG A O 1
ATOM 896 N N . LEU A 1 124 ? -7.612 52.832 35.824 1.00 35.33 122 LEU A N 1
ATOM 897 C CA . LEU A 1 124 ? -7.304 53.412 37.132 1.00 35.37 122 LEU A CA 1
ATOM 898 C C . LEU A 1 124 ? -5.816 53.447 37.464 1.00 36.31 122 LEU A C 1
ATOM 899 O O . LEU A 1 124 ? -4.966 53.010 36.678 1.00 34.98 122 LEU A O 1
ATOM 904 N N . TYR A 1 125 ? -5.524 53.967 38.657 1.00 36.96 123 TYR A N 1
ATOM 905 C CA . TYR A 1 125 ? -4.166 54.048 39.175 1.00 37.13 123 TYR A CA 1
ATOM 906 C C . TYR A 1 125 ? -4.278 53.873 40.678 1.00 38.21 123 TYR A C 1
ATOM 907 O O . TYR A 1 125 ? -5.202 54.400 41.289 1.00 38.88 123 TYR A O 1
ATOM 916 N N . ALA A 1 126 ? -3.352 53.128 41.275 1.00 39.03 124 ALA A N 1
ATOM 917 C CA . ALA A 1 126 ? -3.414 52.873 42.711 1.00 39.70 124 ALA A CA 1
ATOM 918 C C . ALA A 1 126 ? -2.410 53.614 43.590 1.00 40.07 124 ALA A C 1
ATOM 919 O O . ALA A 1 126 ? -1.240 53.757 43.238 1.00 39.22 124 ALA A O 1
ATOM 921 N N . ASP A 1 127 ? -2.893 54.080 44.740 1.00 41.50 125 ASP A N 1
ATOM 922 C CA . ASP A 1 127 ? -2.058 54.775 45.715 1.00 43.88 125 ASP A CA 1
ATOM 923 C C . ASP A 1 127 ? -1.278 53.722 46.476 1.00 44.70 125 ASP A C 1
ATOM 924 O O . ASP A 1 127 ? -1.739 52.593 46.630 1.00 45.81 125 ASP A O 1
ATOM 929 N N . CYS A 1 128 ? -0.109 54.101 46.972 1.00 45.48 126 CYS A N 1
ATOM 930 C CA . CYS A 1 128 ? 0.733 53.181 47.717 1.00 46.06 126 CYS A CA 1
ATOM 931 C C . CYS A 1 128 ? 1.189 53.901 48.975 1.00 47.86 126 CYS A C 1
ATOM 932 O O . CYS A 1 128 ? 1.941 54.874 48.916 1.00 47.64 126 CYS A O 1
ATOM 935 N N . ASN A 1 129 ? 0.710 53.424 50.118 1.00 50.95 127 ASN A N 1
ATOM 936 C CA . ASN A 1 129 ? 1.038 54.038 51.400 1.00 54.58 127 ASN A CA 1
ATOM 937 C C . ASN A 1 129 ? 2.081 53.322 52.251 1.00 54.82 127 ASN A C 1
ATOM 938 O O . ASN A 1 129 ? 2.253 52.103 52.186 1.00 53.67 127 ASN A O 1
ATOM 943 N N . ALA A 1 130 ? 2.769 54.113 53.063 1.00 55.51 128 ALA A N 1
ATOM 944 C CA . ALA A 1 130 ? 3.799 53.601 53.941 1.00 56.24 128 ALA A CA 1
ATOM 945 C C . ALA A 1 130 ? 3.182 53.154 55.260 1.00 56.61 128 ALA A C 1
ATOM 946 O O . ALA A 1 130 ? 2.554 52.095 55.338 1.00 57.48 128 ALA A O 1
ATOM 948 N N . GLY A 1 131 ? 3.343 53.973 56.292 1.00 55.04 129 GLY A N 1
ATOM 949 C CA . GLY A 1 131 ? 2.824 53.600 57.588 1.00 54.14 129 GLY A CA 1
ATOM 950 C C . GLY A 1 131 ? 1.372 53.925 57.829 1.00 53.61 129 GLY A C 1
ATOM 951 O O . GLY A 1 131 ? 0.473 53.288 57.276 1.00 52.76 129 GLY A O 1
ATOM 952 N N . THR A 1 132 ? 1.155 54.916 58.686 1.00 53.37 130 THR A N 1
ATOM 953 C CA . THR A 1 132 ? -0.180 55.366 59.048 1.00 52.60 130 THR A CA 1
ATOM 954 C C . THR A 1 132 ? -0.181 56.887 59.152 1.00 51.75 130 THR A C 1
ATOM 955 O O . THR A 1 132 ? 0.530 57.481 59.961 1.00 50.21 130 THR A O 1
ATOM 959 N N . VAL A 1 133 ? -0.986 57.514 58.310 1.00 52.45 131 VAL A N 1
ATOM 960 C CA . VAL A 1 133 ? -1.078 58.962 58.288 1.00 52.89 131 VAL A CA 1
ATOM 961 C C . VAL A 1 133 ? -2.348 59.426 58.991 1.00 52.69 131 VAL A C 1
ATOM 962 O O . VAL A 1 133 ? -3.267 58.635 59.203 1.00 51.82 131 VAL A O 1
ATOM 966 N N . ASP A 1 134 ? -2.383 60.706 59.359 1.00 52.64 132 ASP A N 1
ATOM 967 C CA . ASP A 1 134 ? -3.537 61.288 60.033 1.00 52.38 132 ASP A CA 1
ATOM 968 C C . ASP A 1 134 ? -4.409 62.118 59.084 1.00 52.07 132 ASP A C 1
ATOM 969 O O . ASP A 1 134 ? -4.266 62.042 57.861 1.00 51.42 132 ASP A O 1
ATOM 974 N N . ALA A 1 135 ? -5.317 62.901 59.657 1.00 51.87 133 ALA A N 1
ATOM 975 C CA . ALA A 1 135 ? -6.223 63.735 58.881 1.00 51.54 133 ALA A CA 1
ATOM 976 C C . ALA A 1 135 ? -5.469 64.699 57.975 1.00 52.24 133 ALA A C 1
ATOM 977 O O . ALA A 1 135 ? -5.864 64.919 56.824 1.00 52.79 133 ALA A O 1
ATOM 979 N N . ALA A 1 136 ? -4.387 65.276 58.497 1.00 51.44 134 ALA A N 1
ATOM 980 C CA . ALA A 1 136 ? -3.585 66.222 57.728 1.00 50.87 134 ALA A CA 1
ATOM 981 C C . ALA A 1 136 ? -2.640 65.513 56.764 1.00 50.90 134 ALA A C 1
ATOM 982 O O . ALA A 1 136 ? -1.772 66.143 56.158 1.00 49.63 134 ALA A O 1
ATOM 984 N N . ALA A 1 137 ? -2.827 64.202 56.623 1.00 51.57 135 ALA A N 1
ATOM 985 C CA . ALA A 1 137 ? -2.009 63.375 55.743 1.00 52.32 135 ALA A CA 1
ATOM 986 C C . ALA A 1 137 ? -0.535 63.345 56.181 1.00 52.94 135 ALA A C 1
ATOM 987 O O . ALA A 1 137 ? 0.373 63.234 55.349 1.00 53.65 135 ALA A O 1
ATOM 989 N N . HIS A 1 138 ? -0.310 63.450 57.489 1.00 51.93 136 HIS A N 1
ATOM 990 C CA . HIS A 1 138 ? 1.031 63.406 58.056 1.00 51.17 136 HIS A CA 1
ATOM 991 C C . HIS A 1 138 ? 1.293 61.978 58.546 1.00 53.00 136 HIS A C 1
ATOM 992 O O . HIS A 1 138 ? 0.385 61.304 59.032 1.00 52.61 136 HIS A O 1
ATOM 999 N N . HIS A 1 139 ? 2.532 61.516 58.419 1.00 55.11 137 HIS A N 1
ATOM 1000 C CA . HIS A 1 139 ? 2.885 60.169 58.852 1.00 56.39 137 HIS A CA 1
ATOM 1001 C C . HIS A 1 139 ? 3.088 60.066 60.349 1.00 58.14 137 HIS A C 1
ATOM 1002 O O . HIS A 1 139 ? 4.016 60.665 60.912 1.00 57.92 137 HIS A O 1
ATOM 1009 N N . ILE A 1 140 ? 2.200 59.311 60.990 1.00 59.85 138 ILE A N 1
ATOM 1010 C CA . ILE A 1 140 ? 2.272 59.076 62.431 1.00 61.88 138 ILE A CA 1
ATOM 1011 C C . ILE A 1 140 ? 3.206 57.876 62.626 1.00 62.25 138 ILE A C 1
ATOM 1012 O O . ILE A 1 140 ? 3.954 57.783 63.601 1.00 61.58 138 ILE A O 1
ATOM 1017 N N . GLU A 1 141 ? 3.156 56.977 61.651 1.00 63.17 139 GLU A N 1
ATOM 1018 C CA . GLU A 1 141 ? 3.949 55.764 61.639 1.00 62.88 139 GLU A CA 1
ATOM 1019 C C . GLU A 1 141 ? 4.639 55.690 60.285 1.00 62.35 139 GLU A C 1
ATOM 1020 O O . GLU A 1 141 ? 3.991 55.510 59.260 1.00 62.89 139 GLU A O 1
ATOM 1026 N N . GLY A 1 142 ? 5.956 55.848 60.282 1.00 61.57 140 GLY A N 1
ATOM 1027 C CA . GLY A 1 142 ? 6.696 55.801 59.035 1.00 60.69 140 GLY A CA 1
ATOM 1028 C C . GLY A 1 142 ? 7.219 57.180 58.693 1.00 60.01 140 GLY A C 1
ATOM 1029 O O . GLY A 1 142 ? 6.876 58.153 59.366 1.00 60.18 140 GLY A O 1
ATOM 1030 N N . GLY A 1 143 ? 8.046 57.273 57.654 1.00 58.74 141 GLY A N 1
ATOM 1031 C CA . GLY A 1 143 ? 8.594 58.559 57.267 1.00 57.67 141 GLY A CA 1
ATOM 1032 C C . GLY A 1 143 ? 9.894 58.455 56.499 1.00 57.02 141 GLY A C 1
ATOM 1033 O O . GLY A 1 143 ? 10.427 57.369 56.304 1.00 56.55 141 GLY A O 1
ATOM 1034 N N . LEU A 1 144 ? 10.416 59.594 56.068 1.00 57.07 142 LEU A N 1
ATOM 1035 C CA . LEU A 1 144 ? 11.651 59.609 55.303 1.00 57.79 142 LEU A CA 1
ATOM 1036 C C . LEU A 1 144 ? 12.835 59.051 56.069 1.00 60.00 142 LEU A C 1
ATOM 1037 O O . LEU A 1 144 ? 13.494 58.123 55.601 1.00 61.12 142 LEU A O 1
ATOM 1042 N N . PHE A 1 145 ? 13.118 59.618 57.238 1.00 61.94 143 PHE A N 1
ATOM 1043 C CA . PHE A 1 145 ? 14.238 59.142 58.049 1.00 62.79 143 PHE A CA 1
ATOM 1044 C C . PHE A 1 145 ? 13.796 57.907 58.824 1.00 63.62 143 PHE A C 1
ATOM 1045 O O . PHE A 1 145 ? 13.927 57.856 60.046 1.00 64.22 143 PHE A O 1
ATOM 1047 N N . GLU A 1 146 ? 13.269 56.914 58.110 1.00 64.26 144 GLU A N 1
ATOM 1048 C CA . GLU A 1 146 ? 12.799 55.692 58.752 1.00 64.86 144 GLU A CA 1
ATOM 1049 C C . GLU A 1 146 ? 13.694 54.472 58.484 1.00 64.96 144 GLU A C 1
ATOM 1050 O O . GLU A 1 146 ? 14.908 54.533 58.695 1.00 65.81 144 GLU A O 1
ATOM 1056 N N . GLU A 1 147 ? 13.115 53.369 58.014 1.00 63.96 145 GLU A N 1
ATOM 1057 C CA . GLU A 1 147 ? 13.913 52.170 57.780 1.00 63.50 145 GLU A CA 1
ATOM 1058 C C . GLU A 1 147 ? 13.506 51.332 56.578 1.00 62.57 145 GLU A C 1
ATOM 1059 O O . GLU A 1 147 ? 14.047 51.481 55.478 1.00 62.51 145 GLU A O 1
ATOM 1065 N N . GLY A 1 148 ? 12.578 50.415 56.808 1.00 61.25 146 GLY A N 1
ATOM 1066 C CA . GLY A 1 148 ? 12.097 49.573 55.731 1.00 60.00 146 GLY A CA 1
ATOM 1067 C C . GLY A 1 148 ? 10.907 50.291 55.147 1.00 58.98 146 GLY A C 1
ATOM 1068 O O . GLY A 1 148 ? 9.980 49.678 54.606 1.00 59.56 146 GLY A O 1
ATOM 1069 N N . SER A 1 149 ? 10.944 51.615 55.280 1.00 57.74 147 SER A N 1
ATOM 1070 C CA . SER A 1 149 ? 9.879 52.476 54.796 1.00 55.50 147 SER A CA 1
ATOM 1071 C C . SER A 1 149 ? 9.845 52.432 53.283 1.00 54.02 147 SER A C 1
ATOM 1072 O O . SER A 1 149 ? 8.781 52.342 52.682 1.00 53.18 147 SER A O 1
ATOM 1075 N N . ASN A 1 150 ? 11.009 52.482 52.661 1.00 52.88 148 ASN A N 1
ATOM 1076 C CA . ASN A 1 150 ? 11.039 52.438 51.221 1.00 53.39 148 ASN A CA 1
ATOM 1077 C C . ASN A 1 150 ? 10.634 51.065 50.695 1.00 53.93 148 ASN A C 1
ATOM 1078 O O . ASN A 1 150 ? 9.796 50.964 49.792 1.00 53.00 148 ASN A O 1
ATOM 1083 N N . GLU A 1 151 ? 11.208 50.007 51.265 1.00 55.16 149 GLU A N 1
ATOM 1084 C CA . GLU A 1 151 ? 10.880 48.646 50.838 1.00 55.90 149 GLU A CA 1
ATOM 1085 C C . GLU A 1 151 ? 9.383 48.445 51.006 1.00 55.26 149 GLU A C 1
ATOM 1086 O O . GLU A 1 151 ? 8.704 47.920 50.124 1.00 55.88 149 GLU A O 1
ATOM 1092 N N . GLU A 1 152 ? 8.874 48.869 52.150 1.00 53.96 150 GLU A N 1
ATOM 1093 C CA . GLU A 1 152 ? 7.459 48.755 52.422 1.00 53.91 150 GLU A CA 1
ATOM 1094 C C . GLU A 1 152 ? 6.694 49.287 51.198 1.00 52.31 150 GLU A C 1
ATOM 1095 O O . GLU A 1 152 ? 5.744 48.656 50.732 1.00 52.08 150 GLU A O 1
ATOM 1101 N N . TYR A 1 153 ? 7.145 50.433 50.675 1.00 50.82 151 TYR A N 1
ATOM 1102 C CA . TYR A 1 153 ? 6.550 51.091 49.499 1.00 49.04 151 TYR A CA 1
ATOM 1103 C C . TYR A 1 153 ? 6.664 50.228 48.253 1.00 47.94 151 TYR A C 1
ATOM 1104 O O . TYR A 1 153 ? 5.667 49.903 47.608 1.00 47.60 151 TYR A O 1
ATOM 1113 N N . ILE A 1 154 ? 7.901 49.889 47.915 1.00 45.95 152 ILE A N 1
ATOM 1114 C CA . ILE A 1 154 ? 8.200 49.069 46.758 1.00 44.62 152 ILE A CA 1
ATOM 1115 C C . ILE A 1 154 ? 7.329 47.819 46.734 1.00 44.09 152 ILE A C 1
ATOM 1116 O O . ILE A 1 154 ? 6.950 47.332 45.662 1.00 44.64 152 ILE A O 1
ATOM 1121 N N . ALA A 1 155 ? 7.007 47.307 47.919 1.00 42.75 153 ALA A N 1
ATOM 1122 C CA . ALA A 1 155 ? 6.185 46.109 48.039 1.00 41.76 153 ALA A CA 1
ATOM 1123 C C . ALA A 1 155 ? 4.773 46.388 47.572 1.00 42.19 153 ALA A C 1
ATOM 1124 O O . ALA A 1 155 ? 4.223 45.662 46.736 1.00 42.84 153 ALA A O 1
ATOM 1126 N N . VAL A 1 156 ? 4.187 47.444 48.128 1.00 41.63 154 VAL A N 1
ATOM 1127 C CA . VAL A 1 156 ? 2.825 47.829 47.798 1.00 41.02 154 VAL A CA 1
ATOM 1128 C C . VAL A 1 156 ? 2.715 48.064 46.305 1.00 41.24 154 VAL A C 1
ATOM 1129 O O . VAL A 1 156 ? 1.730 47.685 45.676 1.00 41.76 154 VAL A O 1
ATOM 1133 N N . ALA A 1 157 ? 3.740 48.690 45.742 1.00 41.16 155 ALA A N 1
ATOM 1134 C CA . ALA A 1 157 ? 3.776 48.957 44.316 1.00 40.66 155 ALA A CA 1
ATOM 1135 C C . ALA A 1 157 ? 3.722 47.625 43.593 1.00 41.79 155 ALA A C 1
ATOM 1136 O O . ALA A 1 157 ? 2.856 47.408 42.751 1.00 41.53 155 ALA A O 1
ATOM 1138 N N . ARG A 1 158 ? 4.646 46.728 43.936 1.00 43.62 156 ARG A N 1
ATOM 1139 C CA . ARG A 1 158 ? 4.696 45.409 43.302 1.00 44.48 156 ARG A CA 1
ATOM 1140 C C . ARG A 1 158 ? 3.326 44.753 43.300 1.00 44.40 156 ARG A C 1
ATOM 1141 O O . ARG A 1 158 ? 2.885 44.222 42.275 1.00 44.01 156 ARG A O 1
ATOM 1149 N N . GLU A 1 159 ? 2.647 44.788 44.443 1.00 44.73 157 GLU A N 1
ATOM 1150 C CA . GLU A 1 159 ? 1.332 44.182 44.507 1.00 45.98 157 GLU A CA 1
ATOM 1151 C C . GLU A 1 159 ? 0.367 44.886 43.580 1.00 44.48 157 GLU A C 1
ATOM 1152 O O . GLU A 1 159 ? -0.533 44.256 43.021 1.00 44.08 157 GLU A O 1
ATOM 1158 N N . ALA A 1 160 ? 0.552 46.195 43.429 1.00 42.62 158 ALA A N 1
ATOM 1159 C CA . ALA A 1 160 ? -0.318 46.993 42.578 1.00 40.41 158 ALA A CA 1
ATOM 1160 C C . ALA A 1 160 ? -0.194 46.586 41.117 1.00 39.67 158 ALA A C 1
ATOM 1161 O O . ALA A 1 160 ? -1.199 46.458 40.417 1.00 38.96 158 ALA A O 1
ATOM 1163 N N . VAL A 1 161 ? 1.031 46.375 40.652 1.00 38.73 159 VAL A N 1
ATOM 1164 C CA . VAL A 1 161 ? 1.223 45.982 39.261 1.00 39.90 159 VAL A CA 1
ATOM 1165 C C . VAL A 1 161 ? 0.679 44.565 39.141 1.00 42.08 159 VAL A C 1
ATOM 1166 O O . VAL A 1 161 ? 0.062 44.183 38.139 1.00 41.97 159 VAL A O 1
ATOM 1170 N N . GLU A 1 162 ? 0.904 43.807 40.204 1.00 42.71 160 GLU A N 1
ATOM 1171 C CA . GLU A 1 162 ? 0.471 42.430 40.296 1.00 44.54 160 GLU A CA 1
ATOM 1172 C C . GLU A 1 162 ? -1.048 42.323 40.139 1.00 43.86 160 GLU A C 1
ATOM 1173 O O . GLU A 1 162 ? -1.542 41.508 39.366 1.00 43.06 160 GLU A O 1
ATOM 1179 N N . ARG A 1 163 ? -1.779 43.149 40.884 1.00 44.28 161 ARG A N 1
ATOM 1180 C CA . ARG A 1 163 ? -3.236 43.148 40.835 1.00 45.03 161 ARG A CA 1
ATOM 1181 C C . ARG A 1 163 ? -3.791 43.705 39.525 1.00 45.17 161 ARG A C 1
ATOM 1182 O O . ARG A 1 163 ? -4.994 43.954 39.411 1.00 46.11 161 ARG A O 1
ATOM 1190 N N . GLY A 1 164 ? -2.918 43.913 38.543 1.00 44.51 162 GLY A N 1
ATOM 1191 C CA . GLY A 1 164 ? -3.376 44.403 37.257 1.00 43.29 162 GLY A CA 1
ATOM 1192 C C . GLY A 1 164 ? -3.195 45.875 36.931 1.00 43.12 162 GLY A C 1
ATOM 1193 O O . GLY A 1 164 ? -3.558 46.302 35.839 1.00 42.99 162 GLY A O 1
ATOM 1194 N N . PHE A 1 165 ? -2.640 46.660 37.847 1.00 42.41 163 PHE A N 1
ATOM 1195 C CA . PHE A 1 165 ? -2.439 48.084 37.579 1.00 41.65 163 PHE A CA 1
ATOM 1196 C C . PHE A 1 165 ? -1.129 48.435 36.819 1.00 41.36 163 PHE A C 1
ATOM 1197 O O . PHE A 1 165 ? -0.157 47.672 36.820 1.00 41.24 163 PHE A O 1
ATOM 1205 N N . ASP A 1 166 ? -1.120 49.597 36.169 1.00 40.35 164 ASP A N 1
ATOM 1206 C CA . ASP A 1 166 ? 0.035 50.068 35.402 1.00 39.97 164 ASP A CA 1
ATOM 1207 C C . ASP A 1 166 ? 0.276 51.565 35.651 1.00 38.24 164 ASP A C 1
ATOM 1208 O O . ASP A 1 166 ? 1.016 52.243 34.927 1.00 36.13 164 ASP A O 1
ATOM 1213 N N . ALA A 1 167 ? -0.383 52.066 36.682 1.00 35.98 165 ALA A N 1
ATOM 1214 C CA . ALA A 1 167 ? -0.248 53.442 37.095 1.00 35.05 165 ALA A CA 1
ATOM 1215 C C . ALA A 1 167 ? -0.340 53.384 38.617 1.00 35.40 165 ALA A C 1
ATOM 1216 O O . ALA A 1 167 ? -1.275 52.808 39.183 1.00 34.62 165 ALA A O 1
ATOM 1218 N N . ILE A 1 168 ? 0.658 53.958 39.275 1.00 36.36 166 ILE A N 1
ATOM 1219 C CA . ILE A 1 168 ? 0.723 53.966 40.725 1.00 37.52 166 ILE A CA 1
ATOM 1220 C C . ILE A 1 168 ? 1.004 55.388 41.162 1.00 38.01 166 ILE A C 1
ATOM 1221 O O . ILE A 1 168 ? 1.453 56.210 40.361 1.00 37.32 166 ILE A O 1
ATOM 1226 N N . LYS A 1 169 ? 0.751 55.663 42.438 1.00 39.13 167 LYS A N 1
ATOM 1227 C CA . LYS A 1 169 ? 0.993 56.982 43.006 1.00 40.49 167 LYS A CA 1
ATOM 1228 C C . LYS A 1 169 ? 1.413 56.876 44.464 1.00 39.22 167 LYS A C 1
ATOM 1229 O O . LYS A 1 169 ? 0.856 56.096 45.223 1.00 38.29 167 LYS A O 1
ATOM 1235 N N . LEU A 1 170 ? 2.408 57.663 44.843 1.00 39.06 168 LEU A N 1
ATOM 1236 C CA . LEU A 1 170 ? 2.882 57.670 46.213 1.00 39.87 168 LEU A CA 1
ATOM 1237 C C . LEU A 1 170 ? 3.326 59.073 46.606 1.00 41.75 168 LEU A C 1
ATOM 1238 O O . LEU A 1 170 ? 3.700 59.891 45.765 1.00 40.19 168 LEU A O 1
ATOM 1243 N N . ASP A 1 171 ? 3.262 59.346 47.903 1.00 44.14 169 ASP A N 1
ATOM 1244 C CA . ASP A 1 171 ? 3.657 60.636 48.434 1.00 44.95 169 ASP A CA 1
ATOM 1245 C C . ASP A 1 171 ? 5.138 60.612 48.800 1.00 44.32 169 ASP A C 1
ATOM 1246 O O . ASP A 1 171 ? 5.762 59.554 48.863 1.00 44.14 169 ASP A O 1
ATOM 1251 N N . VAL A 1 172 ? 5.696 61.788 49.036 1.00 43.64 170 VAL A N 1
ATOM 1252 C CA . VAL A 1 172 ? 7.096 61.896 49.379 1.00 43.84 170 VAL A CA 1
ATOM 1253 C C . VAL A 1 172 ? 7.259 62.911 50.478 1.00 44.33 170 VAL A C 1
ATOM 1254 O O . VAL A 1 172 ? 8.354 63.410 50.705 1.00 45.18 170 VAL A O 1
ATOM 1258 N N . ASP A 1 173 ? 6.171 63.210 51.172 1.00 45.46 171 ASP A N 1
ATOM 1259 C CA . ASP A 1 173 ? 6.230 64.203 52.231 1.00 46.76 171 ASP A CA 1
ATOM 1260 C C . ASP A 1 173 ? 6.269 63.674 53.653 1.00 48.59 171 ASP A C 1
ATOM 1261 O O . ASP A 1 173 ? 5.689 62.628 53.973 1.00 50.62 171 ASP A O 1
ATOM 1266 N N . ASP A 1 174 ? 6.949 64.437 54.502 1.00 48.62 172 ASP A N 1
ATOM 1267 C CA . ASP A 1 174 ? 7.074 64.130 55.911 1.00 48.83 172 ASP A CA 1
ATOM 1268 C C . ASP A 1 174 ? 7.520 65.396 56.629 1.00 48.06 172 ASP A C 1
ATOM 1269 O O . ASP A 1 174 ? 8.706 65.712 56.704 1.00 47.00 172 ASP A O 1
ATOM 1274 N N . ILE A 1 175 ? 6.540 66.122 57.149 1.00 48.17 173 ILE A N 1
ATOM 1275 C CA . ILE A 1 175 ? 6.794 67.374 57.846 1.00 48.77 173 ILE A CA 1
ATOM 1276 C C . ILE A 1 175 ? 6.937 67.190 59.346 1.00 48.97 173 ILE A C 1
ATOM 1277 O O . ILE A 1 175 ? 7.555 68.009 60.024 1.00 48.24 173 ILE A O 1
ATOM 1282 N N . THR A 1 176 ? 6.348 66.120 59.865 1.00 49.63 174 THR A N 1
ATOM 1283 C CA . THR A 1 176 ? 6.439 65.839 61.287 1.00 50.75 174 THR A CA 1
ATOM 1284 C C . THR A 1 176 ? 7.560 64.837 61.449 1.00 50.27 174 THR A C 1
ATOM 1285 O O . THR A 1 176 ? 7.645 64.138 62.455 1.00 50.85 174 THR A O 1
ATOM 1289 N N . GLY A 1 177 ? 8.413 64.754 60.437 1.00 49.62 175 GLY A N 1
ATOM 1290 C CA . GLY A 1 177 ? 9.526 63.835 60.509 1.00 50.07 175 GLY A CA 1
ATOM 1291 C C . GLY A 1 177 ? 10.748 64.500 61.114 1.00 50.40 175 GLY A C 1
ATOM 1292 O O . GLY A 1 177 ? 10.862 65.726 61.091 1.00 50.16 175 GLY A O 1
ATOM 1293 N N . PRO A 1 178 ? 11.687 63.718 61.666 1.00 50.06 176 PRO A N 1
ATOM 1294 C CA . PRO A 1 178 ? 12.902 64.267 62.273 1.00 50.41 176 PRO A CA 1
ATOM 1295 C C . PRO A 1 178 ? 13.788 64.961 61.239 1.00 50.60 176 PRO A C 1
ATOM 1296 O O . PRO A 1 178 ? 14.589 65.842 61.571 1.00 50.14 176 PRO A O 1
ATOM 1300 N N . LEU A 1 179 ? 13.628 64.549 59.985 1.00 50.06 177 LEU A N 1
ATOM 1301 C CA . LEU A 1 179 ? 14.400 65.095 58.879 1.00 49.95 177 LEU A CA 1
ATOM 1302 C C . LEU A 1 179 ? 13.992 66.528 58.513 1.00 50.63 177 LEU A C 1
ATOM 1303 O O . LEU A 1 179 ? 14.689 67.201 57.738 1.00 50.10 177 LEU A O 1
ATOM 1308 N N . HIS A 1 180 ? 12.873 66.985 59.085 1.00 50.07 178 HIS A N 1
ATOM 1309 C CA . HIS A 1 180 ? 12.326 68.317 58.831 1.00 48.67 178 HIS A CA 1
ATOM 1310 C C . HIS A 1 180 ? 12.669 69.264 59.970 1.00 48.50 178 HIS A C 1
ATOM 1311 O O . HIS A 1 180 ? 12.316 69.015 61.120 1.00 48.94 178 HIS A O 1
ATOM 1318 N N . ARG A 1 181 ? 13.332 70.367 59.640 1.00 48.21 179 ARG A N 1
ATOM 1319 C CA . ARG A 1 181 ? 13.764 71.325 60.649 1.00 47.53 179 ARG A CA 1
ATOM 1320 C C . ARG A 1 181 ? 12.654 72.101 61.329 1.00 45.83 179 ARG A C 1
ATOM 1321 O O . ARG A 1 181 ? 12.568 72.114 62.552 1.00 47.40 179 ARG A O 1
ATOM 1329 N N . ASP A 1 182 ? 11.807 72.752 60.546 1.00 43.05 180 ASP A N 1
ATOM 1330 C CA . ASP A 1 182 ? 10.737 73.565 61.108 1.00 40.71 180 ASP A CA 1
ATOM 1331 C C . ASP A 1 182 ? 9.394 73.200 60.498 1.00 40.91 180 ASP A C 1
ATOM 1332 O O . ASP A 1 182 ? 9.320 72.906 59.311 1.00 43.82 180 ASP A O 1
ATOM 1337 N N . PHE A 1 183 ? 8.332 73.225 61.298 1.00 39.76 181 PHE A N 1
ATOM 1338 C CA . PHE A 1 183 ? 7.003 72.859 60.811 1.00 39.47 181 PHE A CA 1
ATOM 1339 C C . PHE A 1 183 ? 6.283 73.935 60.003 1.00 41.02 181 PHE A C 1
ATOM 1340 O O . PHE A 1 183 ? 5.621 73.632 59.011 1.00 42.80 181 PHE A O 1
ATOM 1348 N N . TRP A 1 184 ? 6.429 75.188 60.422 1.00 41.80 182 TRP A N 1
ATOM 1349 C CA . TRP A 1 184 ? 5.754 76.323 59.792 1.00 43.24 182 TRP A CA 1
ATOM 1350 C C . TRP A 1 184 ? 6.195 76.818 58.418 1.00 43.97 182 TRP A C 1
ATOM 1351 O O . TRP A 1 184 ? 5.360 77.294 57.644 1.00 44.19 182 TRP A O 1
ATOM 1362 N N . ASN A 1 185 ? 7.485 76.736 58.108 1.00 43.73 183 ASN A N 1
ATOM 1363 C CA . ASN A 1 185 ? 7.947 77.170 56.792 1.00 42.99 183 ASN A CA 1
ATOM 1364 C C . ASN A 1 185 ? 7.863 75.957 55.868 1.00 42.90 183 ASN A C 1
ATOM 1365 O O . ASN A 1 185 ? 7.678 74.831 56.341 1.00 45.77 183 ASN A O 1
ATOM 1370 N N . GLY A 1 186 ? 7.990 76.163 54.563 1.00 40.53 184 GLY A N 1
ATOM 1371 C CA . GLY A 1 186 ? 7.889 75.026 53.671 1.00 38.60 184 GLY A CA 1
ATOM 1372 C C . GLY A 1 186 ? 9.232 74.520 53.215 1.00 38.31 184 GLY A C 1
ATOM 1373 O O . GLY A 1 186 ? 9.316 73.759 52.264 1.00 39.33 184 GLY A O 1
ATOM 1374 N N . ALA A 1 187 ? 10.286 74.932 53.901 1.00 37.34 185 ALA A N 1
ATOM 1375 C CA . ALA A 1 187 ? 11.641 74.542 53.537 1.00 36.09 185 ALA A CA 1
ATOM 1376 C C . ALA A 1 187 ? 11.973 73.054 53.617 1.00 35.30 185 ALA A C 1
ATOM 1377 O O . ALA A 1 187 ? 11.498 72.347 54.488 1.00 34.82 185 ALA A O 1
ATOM 1379 N N . ILE A 1 188 ? 12.801 72.599 52.683 1.00 35.85 186 ILE A N 1
ATOM 1380 C CA . ILE A 1 188 ? 13.271 71.210 52.617 1.00 35.89 186 ILE A CA 1
ATOM 1381 C C . ILE A 1 188 ? 14.774 71.260 52.829 1.00 37.44 186 ILE A C 1
ATOM 1382 O O . ILE A 1 188 ? 15.464 72.015 52.145 1.00 37.53 186 ILE A O 1
ATOM 1387 N N . SER A 1 189 ? 15.285 70.457 53.760 1.00 39.63 187 SER A N 1
ATOM 1388 C CA . SER A 1 189 ? 16.720 70.455 54.032 1.00 41.61 187 SER A CA 1
ATOM 1389 C C . SER A 1 189 ? 17.490 69.623 53.014 1.00 41.98 187 SER A C 1
ATOM 1390 O O . SER A 1 189 ? 16.937 68.719 52.382 1.00 42.04 187 SER A O 1
ATOM 1393 N N . PRO A 1 190 ? 18.782 69.933 52.832 1.00 42.59 188 PRO A N 1
ATOM 1394 C CA . PRO A 1 190 ? 19.657 69.224 51.891 1.00 42.08 188 PRO A CA 1
ATOM 1395 C C . PRO A 1 190 ? 19.478 67.720 52.041 1.00 41.36 188 PRO A C 1
ATOM 1396 O O . PRO A 1 190 ? 19.278 66.992 51.069 1.00 40.19 188 PRO A O 1
ATOM 1400 N N . ARG A 1 191 ? 19.546 67.275 53.287 1.00 40.94 189 ARG A N 1
ATOM 1401 C CA . ARG A 1 191 ? 19.404 65.877 53.619 1.00 40.91 189 ARG A CA 1
ATOM 1402 C C . ARG A 1 191 ? 17.980 65.374 53.403 1.00 39.83 189 ARG A C 1
ATOM 1403 O O . ARG A 1 191 ? 17.769 64.275 52.893 1.00 37.53 189 ARG A O 1
ATOM 1411 N N . GLU A 1 192 ? 17.003 66.181 53.802 1.00 39.51 190 GLU A N 1
ATOM 1412 C CA . GLU A 1 192 ? 15.596 65.814 53.647 1.00 38.61 190 GLU A CA 1
ATOM 1413 C C . GLU A 1 192 ? 15.312 65.661 52.157 1.00 37.04 190 GLU A C 1
ATOM 1414 O O . GLU A 1 192 ? 14.571 64.768 51.730 1.00 36.35 190 GLU A O 1
ATOM 1420 N N . HIS A 1 193 ? 15.924 66.541 51.372 1.00 35.68 191 HIS A N 1
ATOM 1421 C CA . HIS A 1 193 ? 15.754 66.527 49.932 1.00 35.15 191 HIS A CA 1
ATOM 1422 C C . HIS A 1 193 ? 16.144 65.214 49.269 1.00 35.67 191 HIS A C 1
ATOM 1423 O O . HIS A 1 193 ? 15.298 64.508 48.729 1.00 36.26 191 HIS A O 1
ATOM 1430 N N . GLU A 1 194 ? 17.431 64.896 49.305 1.00 36.00 192 GLU A N 1
ATOM 1431 C CA . GLU A 1 194 ? 17.928 63.679 48.682 1.00 38.10 192 GLU A CA 1
ATOM 1432 C C . GLU A 1 194 ? 17.276 62.396 49.195 1.00 36.85 192 GLU A C 1
ATOM 1433 O O . GLU A 1 194 ? 17.279 61.368 48.508 1.00 34.57 192 GLU A O 1
ATOM 1439 N N . ALA A 1 195 ? 16.707 62.462 50.396 1.00 37.01 193 ALA A N 1
ATOM 1440 C CA . ALA A 1 195 ? 16.029 61.312 50.995 1.00 36.65 193 ALA A CA 1
ATOM 1441 C C . ALA A 1 195 ? 14.756 61.029 50.209 1.00 37.78 193 ALA A C 1
ATOM 1442 O O . ALA A 1 195 ? 14.330 59.876 50.053 1.00 36.98 193 ALA A O 1
ATOM 1452 N N . VAL A 1 197 ? 14.212 62.029 46.937 1.00 31.81 195 VAL A N 1
ATOM 1453 C CA . VAL A 1 197 ? 14.651 61.553 45.637 1.00 29.28 195 VAL A CA 1
ATOM 1454 C C . VAL A 1 197 ? 14.969 60.068 45.670 1.00 29.10 195 VAL A C 1
ATOM 1455 O O . VAL A 1 197 ? 14.683 59.340 44.719 1.00 29.17 195 VAL A O 1
ATOM 1459 N N . ALA A 1 198 ? 15.560 59.615 46.763 1.00 28.29 196 ALA A N 1
ATOM 1460 C CA . ALA A 1 198 ? 15.913 58.214 46.856 1.00 29.10 196 ALA A CA 1
ATOM 1461 C C . ALA A 1 198 ? 14.659 57.366 46.937 1.00 29.81 196 ALA A C 1
ATOM 1462 O O . ALA A 1 198 ? 14.594 56.287 46.349 1.00 29.53 196 ALA A O 1
ATOM 1464 N N . ARG A 1 199 ? 13.661 57.851 47.669 1.00 30.74 197 ARG A N 1
ATOM 1465 C CA . ARG A 1 199 ? 12.427 57.108 47.784 1.00 31.65 197 ARG A CA 1
ATOM 1466 C C . ARG A 1 199 ? 11.872 56.937 46.395 1.00 32.73 197 ARG A C 1
ATOM 1467 O O . ARG A 1 199 ? 11.382 55.869 46.039 1.00 32.67 197 ARG A O 1
ATOM 1475 N N . VAL A 1 200 ? 11.946 58.007 45.612 1.00 33.82 198 VAL A N 1
ATOM 1476 C CA . VAL A 1 200 ? 11.457 57.989 44.240 1.00 34.78 198 VAL A CA 1
ATOM 1477 C C . VAL A 1 200 ? 12.303 57.037 43.396 1.00 35.74 198 VAL A C 1
ATOM 1478 O O . VAL A 1 200 ? 11.799 56.070 42.814 1.00 35.09 198 VAL A O 1
ATOM 1482 N N . ALA A 1 201 ? 13.597 57.317 43.346 1.00 36.88 199 ALA A N 1
ATOM 1483 C CA . ALA A 1 201 ? 14.519 56.510 42.575 1.00 38.17 199 ALA A CA 1
ATOM 1484 C C . ALA A 1 201 ? 14.314 55.012 42.805 1.00 39.74 199 ALA A C 1
ATOM 1485 O O . ALA A 1 201 ? 14.278 54.232 41.850 1.00 40.13 199 ALA A O 1
ATOM 1487 N N . ALA A 1 202 ? 14.165 54.623 44.072 1.00 40.49 200 ALA A N 1
ATOM 1488 C CA . ALA A 1 202 ? 13.977 53.222 44.460 1.00 41.08 200 ALA A CA 1
ATOM 1489 C C . ALA A 1 202 ? 12.812 52.541 43.766 1.00 41.72 200 ALA A C 1
ATOM 1490 O O . ALA A 1 202 ? 12.969 51.507 43.136 1.00 41.35 200 ALA A O 1
ATOM 1492 N N . VAL A 1 203 ? 11.634 53.127 43.911 1.00 43.03 201 VAL A N 1
ATOM 1493 C CA . VAL A 1 203 ? 10.421 52.601 43.309 1.00 44.06 201 VAL A CA 1
ATOM 1494 C C . VAL A 1 203 ? 10.523 52.587 41.785 1.00 44.89 201 VAL A C 1
ATOM 1495 O O . VAL A 1 203 ? 10.001 51.690 41.121 1.00 43.88 201 VAL A O 1
ATOM 1499 N N . ARG A 1 204 ? 11.194 53.587 41.230 1.00 45.39 202 ARG A N 1
ATOM 1500 C CA . ARG A 1 204 ? 11.339 53.656 39.790 1.00 47.07 202 ARG A CA 1
ATOM 1501 C C . ARG A 1 204 ? 12.079 52.442 39.250 1.00 48.05 202 ARG A C 1
ATOM 1502 O O . ARG A 1 204 ? 11.689 51.874 38.234 1.00 47.59 202 ARG A O 1
ATOM 1510 N N . GLU A 1 205 ? 13.146 52.042 39.932 1.00 49.59 203 GLU A N 1
ATOM 1511 C CA . GLU A 1 20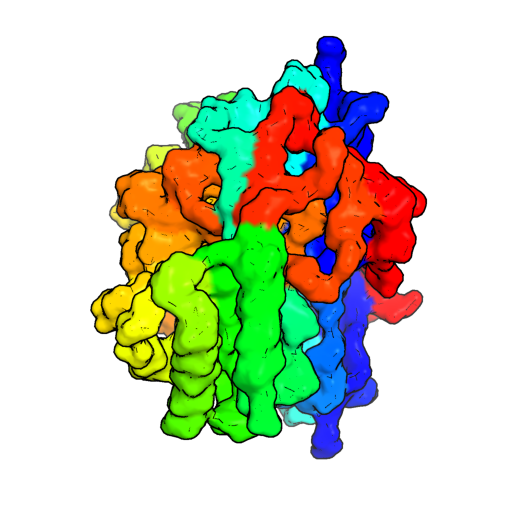5 ? 13.934 50.901 39.483 1.00 51.44 203 GLU A CA 1
ATOM 1512 C C . GLU A 1 205 ? 13.220 49.588 39.731 1.00 50.58 203 GLU A C 1
ATOM 1513 O O . GLU A 1 205 ? 13.335 48.658 38.940 1.00 50.36 203 GLU A O 1
ATOM 1519 N N . ALA A 1 206 ? 12.481 49.519 40.831 1.00 50.31 204 ALA A N 1
ATOM 1520 C CA . ALA A 1 206 ? 11.757 48.308 41.192 1.00 49.79 204 ALA A CA 1
ATOM 1521 C C . ALA A 1 206 ? 10.711 47.971 40.149 1.00 49.37 204 ALA A C 1
ATOM 1522 O O . ALA A 1 206 ? 10.623 46.836 39.684 1.00 49.64 204 ALA A O 1
ATOM 1524 N N . VAL A 1 207 ? 9.924 48.972 39.778 1.00 49.60 205 VAL A N 1
ATOM 1525 C CA . VAL A 1 207 ? 8.862 48.792 38.801 1.00 49.63 205 VAL A CA 1
ATOM 1526 C C . VAL A 1 207 ? 9.366 48.910 37.369 1.00 49.80 205 VAL A C 1
ATOM 1527 O O . VAL A 1 207 ? 8.714 48.452 36.424 1.00 49.71 205 VAL A O 1
ATOM 1531 N N . GLY A 1 208 ? 10.534 49.522 37.215 1.00 49.67 206 GLY A N 1
ATOM 1532 C CA . GLY A 1 208 ? 11.097 49.698 35.895 1.00 49.27 206 GLY A CA 1
ATOM 1533 C C . GLY A 1 208 ? 10.228 50.669 35.131 1.00 50.05 206 GLY A C 1
ATOM 1534 O O . GLY A 1 208 ? 9.282 51.228 35.696 1.00 49.42 206 GLY A O 1
ATOM 1535 N N . PRO A 1 209 ? 10.527 50.907 33.844 1.00 50.40 207 PRO A N 1
ATOM 1536 C CA . PRO A 1 209 ? 9.721 51.836 33.049 1.00 50.21 207 PRO A CA 1
ATOM 1537 C C . PRO A 1 209 ? 8.413 51.225 32.564 1.00 48.93 207 PRO A C 1
ATOM 1538 O O . PRO A 1 209 ? 7.995 50.148 33.005 1.00 48.43 207 PRO A O 1
ATOM 1542 N N . GLU A 1 210 ? 7.777 51.923 31.637 1.00 48.23 208 GLU A N 1
ATOM 1543 C CA . GLU A 1 210 ? 6.515 51.476 31.094 1.00 48.86 208 GLU A CA 1
ATOM 1544 C C . GLU A 1 210 ? 5.508 51.284 32.214 1.00 48.11 208 GLU A C 1
ATOM 1545 O O . GLU A 1 210 ? 4.617 50.447 32.120 1.00 49.20 208 GLU A O 1
ATOM 1551 N N . VAL A 1 211 ? 5.664 52.053 33.285 1.00 47.18 209 VAL A N 1
ATOM 1552 C CA . VAL A 1 211 ? 4.740 51.990 34.411 1.00 46.72 209 VAL A CA 1
ATOM 1553 C C . VAL A 1 211 ? 4.555 53.387 34.994 1.00 47.16 209 VAL A C 1
ATOM 1554 O O . VAL A 1 211 ? 5.379 53.871 35.787 1.00 47.40 209 VAL A O 1
ATOM 1558 N N . GLU A 1 212 ? 3.463 54.028 34.585 1.00 45.27 210 GLU A N 1
ATOM 1559 C CA . GLU A 1 212 ? 3.143 55.376 35.021 1.00 43.11 210 GLU A CA 1
ATOM 1560 C C . GLU A 1 212 ? 3.193 55.499 36.545 1.00 40.79 210 GLU A C 1
ATOM 1561 O O . GLU A 1 212 ? 2.521 54.765 37.261 1.00 40.37 210 GLU A O 1
ATOM 1567 N N . VAL A 1 213 ? 4.011 56.425 37.033 1.00 38.06 211 VAL A N 1
ATOM 1568 C CA . VAL A 1 213 ? 4.142 56.655 38.465 1.00 35.15 211 VAL A CA 1
ATOM 1569 C C . VAL A 1 213 ? 4.076 58.153 38.823 1.00 33.27 211 VAL A C 1
ATOM 1570 O O . VAL A 1 213 ? 4.930 58.949 38.439 1.00 33.40 211 VAL A O 1
ATOM 1574 N N . ALA A 1 214 ? 3.028 58.529 39.544 1.00 31.16 212 ALA A N 1
ATOM 1575 C CA . ALA A 1 214 ? 2.847 59.911 39.952 1.00 29.84 212 ALA A CA 1
ATOM 1576 C C . ALA A 1 214 ? 3.314 60.057 41.378 1.00 28.82 212 ALA A C 1
ATOM 1577 O O . ALA A 1 214 ? 3.317 59.097 42.141 1.00 27.39 212 ALA A O 1
ATOM 1579 N N . ILE A 1 215 ? 3.697 61.274 41.735 1.00 27.94 213 ILE A N 1
ATOM 1580 C CA . ILE A 1 215 ? 4.194 61.553 43.074 1.00 26.24 213 ILE A CA 1
ATOM 1581 C C . ILE A 1 215 ? 3.493 62.739 43.722 1.00 26.71 213 ILE A C 1
ATOM 1582 O O . ILE A 1 215 ? 3.324 63.780 43.099 1.00 26.83 213 ILE A O 1
ATOM 1587 N N . ASP A 1 216 ? 3.085 62.568 44.977 1.00 27.04 214 ASP A N 1
ATOM 1588 C CA . ASP A 1 216 ? 2.372 63.619 45.700 1.00 27.10 214 ASP A CA 1
ATOM 1589 C C . ASP A 1 216 ? 3.179 64.316 46.780 1.00 27.81 214 ASP A C 1
ATOM 1590 O O . ASP A 1 216 ? 3.895 63.698 47.554 1.00 26.09 214 ASP A O 1
ATOM 1603 N N . HIS A 1 218 ? 1.546 66.775 48.716 1.00 27.47 216 HIS A N 1
ATOM 1604 C CA . HIS A 1 218 ? 0.526 67.272 49.632 1.00 27.72 216 HIS A CA 1
ATOM 1605 C C . HIS A 1 218 ? 0.637 68.758 49.935 1.00 28.97 216 HIS A C 1
ATOM 1606 O O . HIS A 1 218 ? 0.335 69.200 51.044 1.00 28.43 216 HIS A O 1
ATOM 1613 N N . GLY A 1 219 ? 1.058 69.519 48.928 1.00 29.73 217 GLY A N 1
ATOM 1614 C CA . GLY A 1 219 ? 1.207 70.958 49.062 1.00 29.85 217 GLY A CA 1
ATOM 1615 C C . GLY A 1 219 ? 1.695 71.446 50.406 1.00 29.75 217 GLY A C 1
ATOM 1616 O O . GLY A 1 219 ? 0.953 72.117 51.120 1.00 30.56 217 GLY A O 1
ATOM 1617 N N . ARG A 1 220 ? 2.941 71.132 50.752 1.00 29.46 218 ARG A N 1
ATOM 1618 C CA . ARG A 1 220 ? 3.484 71.562 52.035 1.00 29.22 218 ARG A CA 1
ATOM 1619 C C . ARG A 1 220 ? 4.607 72.580 51.891 1.00 30.13 218 ARG A C 1
ATOM 1620 O O . ARG A 1 220 ? 4.829 73.401 52.779 1.00 30.73 218 ARG A O 1
ATOM 1628 N N . PHE A 1 221 ? 5.292 72.552 50.759 1.00 31.46 219 PHE A N 1
ATOM 1629 C CA . PHE A 1 221 ? 6.468 73.393 50.583 1.00 32.70 219 PHE A CA 1
ATOM 1630 C C . PHE A 1 221 ? 6.437 74.745 49.887 1.00 33.18 219 PHE A C 1
ATOM 1631 O O . PHE A 1 221 ? 5.476 75.097 49.199 1.00 31.63 219 PHE A O 1
ATOM 1639 N N . ASP A 1 222 ? 7.536 75.484 50.079 1.00 33.90 220 ASP A N 1
ATOM 1640 C CA . ASP A 1 222 ? 7.715 76.816 49.513 1.00 34.56 220 ASP A CA 1
ATOM 1641 C C . ASP A 1 222 ? 8.257 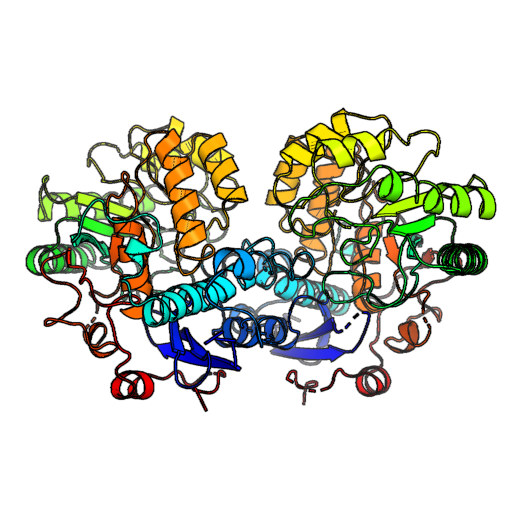76.825 48.084 1.00 34.12 220 ASP A C 1
ATOM 1642 O O . ASP A 1 222 ? 8.637 75.791 47.536 1.00 32.95 220 ASP A O 1
ATOM 1647 N N . ILE A 1 223 ? 8.283 78.018 47.496 1.00 33.69 221 ILE A N 1
ATOM 1648 C CA . ILE A 1 223 ? 8.743 78.219 46.125 1.00 32.66 221 ILE A CA 1
ATOM 1649 C C . ILE A 1 223 ? 10.086 77.570 45.798 1.00 30.22 221 ILE A C 1
ATOM 1650 O O . ILE A 1 223 ? 10.168 76.692 44.946 1.00 31.50 221 ILE A O 1
ATOM 1655 N N . PRO A 1 224 ? 11.156 77.988 46.481 1.00 27.78 222 PRO A N 1
ATOM 1656 C CA . PRO A 1 224 ? 12.491 77.437 46.241 1.00 26.90 222 PRO A CA 1
ATOM 1657 C C . PRO A 1 224 ? 12.587 75.917 46.364 1.00 24.14 222 PRO A C 1
ATOM 1658 O O . PRO A 1 224 ? 13.194 75.254 45.527 1.00 22.99 222 PRO A O 1
ATOM 1662 N N . SER A 1 225 ? 12.006 75.367 47.419 1.00 21.29 223 SER A N 1
ATOM 1663 C CA . SER A 1 225 ? 12.056 73.931 47.613 1.00 21.95 223 SER A CA 1
ATOM 1664 C C . SER A 1 225 ? 11.341 73.212 46.472 1.00 22.54 223 SER A C 1
ATOM 1665 O O . SER A 1 225 ? 11.891 72.289 45.857 1.00 22.79 223 SER A O 1
ATOM 1668 N N . SER A 1 226 ? 10.116 73.644 46.191 1.00 21.28 224 SER A N 1
ATOM 1669 C CA . SER A 1 226 ? 9.318 73.044 45.136 1.00 20.40 224 SER A CA 1
ATOM 1670 C C . SER A 1 226 ? 10.112 72.992 43.851 1.00 19.36 224 SER A C 1
ATOM 1671 O O . SER A 1 226 ? 10.261 71.942 43.237 1.00 17.59 224 SER A O 1
ATOM 1674 N N . ILE A 1 227 ? 10.619 74.148 43.454 1.00 18.39 225 ILE A N 1
ATOM 1675 C CA . ILE A 1 227 ? 11.404 74.276 42.236 1.00 19.95 225 ILE A CA 1
ATOM 1676 C C . ILE A 1 227 ? 12.610 73.339 42.233 1.00 22.21 225 ILE A C 1
ATOM 1677 O O . ILE A 1 227 ? 12.832 72.583 41.284 1.00 21.47 225 ILE A O 1
ATOM 1682 N N . ARG A 1 228 ? 13.376 73.383 43.313 1.00 24.95 226 ARG A N 1
ATOM 1683 C CA . ARG A 1 228 ? 14.551 72.551 43.436 1.00 27.63 226 ARG A CA 1
ATOM 1684 C C . ARG A 1 228 ? 14.166 71.090 43.272 1.00 29.35 226 ARG A C 1
ATOM 1685 O O . ARG A 1 228 ? 14.697 70.396 42.409 1.00 30.31 226 ARG A O 1
ATOM 1693 N N . PHE A 1 229 ? 13.226 70.634 44.092 1.00 28.70 227 PHE A N 1
ATOM 1694 C CA . PHE A 1 229 ? 12.785 69.248 44.047 1.00 28.52 227 PHE A CA 1
ATOM 1695 C C . PHE A 1 229 ? 12.212 68.830 42.682 1.00 28.70 227 PHE A C 1
ATOM 1696 O O . PHE A 1 229 ? 12.379 67.689 42.248 1.00 28.80 227 PHE A O 1
ATOM 1704 N N . ALA A 1 230 ? 11.545 69.755 42.002 1.00 28.69 228 ALA A N 1
ATOM 1705 C CA . ALA A 1 230 ? 10.940 69.463 40.707 1.00 28.90 228 ALA A CA 1
ATOM 1706 C C . ALA A 1 230 ? 11.972 69.177 39.608 1.00 30.50 228 ALA A C 1
ATOM 1707 O O . ALA A 1 230 ? 11.795 68.258 38.804 1.00 29.24 228 ALA A O 1
ATOM 1709 N N . ARG A 1 231 ? 13.038 69.973 39.563 1.00 31.23 229 ARG A N 1
ATOM 1710 C CA . ARG A 1 231 ? 14.086 69.773 38.569 1.00 30.78 229 ARG A CA 1
ATOM 1711 C C . ARG A 1 231 ? 14.656 68.372 38.785 1.00 31.02 229 ARG A C 1
ATOM 1712 O O . ARG A 1 231 ? 14.972 67.657 37.831 1.00 31.46 229 ARG A O 1
ATOM 1714 N N . ALA A 1 232 ? 14.763 67.994 40.058 1.00 30.86 230 ALA A N 1
ATOM 1715 C CA . ALA A 1 232 ? 15.297 66.701 40.484 1.00 30.74 230 ALA A CA 1
ATOM 1716 C C . ALA A 1 232 ? 14.505 65.517 39.923 1.00 31.81 230 ALA A C 1
ATOM 1717 O O . ALA A 1 232 ? 15.059 64.446 39.641 1.00 30.67 230 ALA A O 1
ATOM 1727 N N . GLU A 1 234 ? 12.905 65.512 37.051 1.00 34.30 232 GLU A N 1
ATOM 1728 C CA . GLU A 1 234 ? 12.971 65.458 35.597 1.00 33.26 232 GLU A CA 1
ATOM 1729 C C . GLU A 1 234 ? 13.542 64.187 35.018 1.00 33.59 232 GLU A C 1
ATOM 1730 O O . GLU A 1 234 ? 12.946 63.567 34.142 1.00 32.85 232 GLU A O 1
ATOM 1736 N N . PRO A 1 235 ? 14.702 63.764 35.504 1.00 34.76 233 PRO A N 1
ATOM 1737 C CA . PRO A 1 235 ? 15.255 62.533 34.941 1.00 35.62 233 PRO A CA 1
ATOM 1738 C C . PRO A 1 235 ? 14.445 61.265 35.233 1.00 36.59 233 PRO A C 1
ATOM 1739 O O . PRO A 1 235 ? 14.843 60.178 34.831 1.00 39.45 233 PRO A O 1
ATOM 1743 N N . PHE A 1 236 ? 13.305 61.382 35.907 1.00 36.24 234 PHE A N 1
ATOM 1744 C CA . PHE A 1 236 ? 12.526 60.184 36.212 1.00 34.72 234 PHE A CA 1
ATOM 1745 C C . PHE A 1 236 ? 11.314 59.976 35.343 1.00 33.47 234 PHE A C 1
ATOM 1746 O O . PHE A 1 236 ? 10.717 58.904 35.368 1.00 33.15 234 PHE A O 1
ATOM 1754 N N . GLY A 1 237 ? 10.943 60.992 34.579 1.00 32.13 235 GLY A N 1
ATOM 1755 C CA . GLY A 1 237 ? 9.781 60.857 33.723 1.00 32.63 235 GLY A CA 1
ATOM 1756 C C . GLY A 1 237 ? 8.548 60.394 34.488 1.00 31.69 235 GLY A C 1
ATOM 1757 O O . GLY A 1 237 ? 8.028 59.303 34.249 1.00 31.74 235 GLY A O 1
ATOM 1758 N N . LEU A 1 238 ? 8.085 61.232 35.410 1.00 30.73 236 LEU A N 1
ATOM 1759 C CA . LEU A 1 238 ? 6.919 60.923 36.216 1.00 30.02 236 LEU A CA 1
ATOM 1760 C C . LEU A 1 238 ? 5.667 61.249 35.423 1.00 30.19 236 LEU A C 1
ATOM 1761 O O . LEU A 1 238 ? 5.699 62.072 34.510 1.00 29.24 236 LEU A O 1
ATOM 1766 N N . LEU A 1 239 ? 4.566 60.588 35.769 1.00 30.08 237 LEU A N 1
ATOM 1767 C CA . LEU A 1 239 ? 3.293 60.855 35.122 1.00 28.27 237 LEU A CA 1
ATOM 1768 C C . LEU A 1 239 ? 3.017 62.310 35.488 1.00 27.67 237 LEU A C 1
ATOM 1769 O O . LEU A 1 239 ? 2.546 63.098 34.671 1.00 27.77 237 LEU A O 1
ATOM 1774 N N . TRP A 1 240 ? 3.317 62.645 36.739 1.00 27.17 238 TRP A N 1
ATOM 1775 C CA . TRP A 1 240 ? 3.162 64.003 37.244 1.00 27.93 238 TRP A CA 1
ATOM 1776 C C . TRP A 1 240 ? 3.635 64.176 38.682 1.00 26.85 238 TRP A C 1
ATOM 1777 O O . TRP A 1 240 ? 3.902 63.213 39.397 1.00 26.04 238 TRP A O 1
ATOM 1788 N N . LEU A 1 241 ? 3.765 65.432 39.074 1.00 27.21 239 LEU A N 1
ATOM 1789 C CA . LEU A 1 241 ? 4.153 65.782 40.422 1.00 28.69 239 LEU A CA 1
ATOM 1790 C C . LEU A 1 241 ? 2.930 66.535 40.943 1.00 30.55 239 LEU A C 1
ATOM 1791 O O . LEU A 1 241 ? 2.529 67.541 40.360 1.00 30.02 239 LEU A O 1
ATOM 1796 N N . GLU A 1 242 ? 2.334 66.037 42.023 1.00 31.73 240 GLU A N 1
ATOM 1797 C CA . GLU A 1 242 ? 1.132 66.634 42.585 1.00 33.34 240 GLU A CA 1
ATOM 1798 C C . GLU A 1 242 ? 1.389 67.695 43.645 1.00 35.35 240 GLU A C 1
ATOM 1799 O O . GLU A 1 242 ? 2.318 67.577 44.445 1.00 35.75 240 GLU A O 1
ATOM 1805 N N . GLU A 1 243 ? 0.549 68.732 43.620 1.00 37.08 241 GLU A N 1
ATOM 1806 C CA . GLU A 1 243 ? 0.579 69.861 44.558 1.00 39.20 241 GLU A CA 1
ATOM 1807 C C . GLU A 1 243 ? 1.910 70.172 45.216 1.00 37.45 241 GLU A C 1
ATOM 1808 O O . GLU A 1 243 ? 2.051 69.994 46.420 1.00 38.27 241 GLU A O 1
ATOM 1814 N N . PRO A 1 244 ? 2.898 70.656 44.461 1.00 34.21 242 PRO A N 1
ATOM 1815 C CA . PRO A 1 244 ? 4.154 70.938 45.157 1.00 32.16 242 PRO A CA 1
ATOM 1816 C C . PRO A 1 244 ? 3.970 71.991 46.239 1.00 30.68 242 PRO A C 1
ATOM 1817 O O . PRO A 1 244 ? 4.534 71.880 47.316 1.00 30.33 242 PRO A O 1
ATOM 1821 N N . THR A 1 245 ? 3.160 73.001 45.949 1.00 30.30 243 THR A N 1
ATOM 1822 C CA . THR A 1 245 ? 2.915 74.093 46.887 1.00 28.38 243 THR A CA 1
ATOM 1823 C C . THR A 1 245 ? 1.482 74.088 47.430 1.00 28.90 243 THR A C 1
ATOM 1824 O O . THR A 1 245 ? 0.622 73.374 46.905 1.00 29.00 243 THR A O 1
ATOM 1828 N N . PRO A 1 246 ? 1.222 74.883 48.497 1.00 27.76 244 PRO A N 1
ATOM 1829 C CA . PRO A 1 246 ? -0.064 75.048 49.181 1.00 26.02 244 PRO A CA 1
ATOM 1830 C C . PRO A 1 246 ? -1.142 75.467 48.216 1.00 27.56 244 PRO A C 1
ATOM 1831 O O . PRO A 1 246 ? -0.973 76.400 47.456 1.00 28.57 244 PRO A O 1
ATOM 1835 N N . PRO A 1 247 ? -2.291 74.798 48.271 1.00 30.06 245 PRO A N 1
ATOM 1836 C CA . PRO A 1 247 ? -3.451 75.038 47.409 1.00 29.02 245 PRO A CA 1
ATOM 1837 C C . PRO A 1 247 ? -4.059 76.435 47.367 1.00 28.55 245 PRO A C 1
ATOM 1838 O O . PRO A 1 247 ? -4.955 76.670 46.572 1.00 30.40 245 PRO A O 1
ATOM 1842 N N . GLU A 1 248 ? -3.591 77.371 48.179 1.00 26.62 246 GLU A N 1
ATOM 1843 C CA . GLU A 1 248 ? -4.235 78.673 48.155 1.00 27.38 246 GLU A CA 1
ATOM 1844 C C . GLU A 1 248 ? -3.854 79.706 47.075 1.00 26.44 246 GLU A C 1
ATOM 1845 O O . GLU A 1 248 ? -4.695 80.499 46.671 1.00 27.29 246 GLU A O 1
ATOM 1851 N N . ASN A 1 249 ? -2.616 79.710 46.599 1.00 26.21 247 ASN A N 1
ATOM 1852 C CA . ASN A 1 249 ? -2.212 80.672 45.574 1.00 25.08 247 ASN A CA 1
ATOM 1853 C C . ASN A 1 249 ? -1.857 79.891 44.330 1.00 25.54 247 ASN A C 1
ATOM 1854 O O . ASN A 1 249 ? -0.845 79.193 44.289 1.00 23.50 247 ASN A O 1
ATOM 1859 N N . LEU A 1 250 ? -2.697 80.005 43.311 1.00 26.78 248 LEU A N 1
ATOM 1860 C CA . LEU A 1 250 ? -2.467 79.279 42.074 1.00 27.38 248 LEU A CA 1
ATOM 1861 C C . LEU A 1 250 ? -1.325 79.868 41.259 1.00 27.56 248 LEU A C 1
ATOM 1862 O O . LEU A 1 250 ? -0.750 79.200 40.414 1.00 28.16 248 LEU A O 1
ATOM 1867 N N . ASP A 1 251 ? -1.002 81.127 41.517 1.00 27.87 249 ASP A N 1
ATOM 1868 C CA . ASP A 1 251 ? 0.080 81.785 40.804 1.00 28.11 249 ASP A CA 1
ATOM 1869 C C . ASP A 1 251 ? 1.411 81.110 41.092 1.00 26.53 249 ASP A C 1
ATOM 1870 O O . ASP A 1 251 ? 2.274 81.049 40.225 1.00 26.13 249 ASP A O 1
ATOM 1875 N N . ALA A 1 252 ? 1.565 80.602 42.310 1.00 24.11 250 ALA A N 1
ATOM 1876 C CA . ALA A 1 252 ? 2.786 79.922 42.725 1.00 22.41 250 ALA A CA 1
ATOM 1877 C C . ALA A 1 252 ? 2.967 78.595 41.991 1.00 22.42 250 ALA A C 1
ATOM 1878 O O . ALA A 1 252 ? 4.076 78.206 41.622 1.00 20.39 250 ALA A O 1
ATOM 1880 N N . LEU A 1 253 ? 1.855 77.904 41.788 1.00 22.49 251 LEU A N 1
ATOM 1881 C CA . LEU A 1 253 ? 1.846 76.623 41.089 1.00 22.66 251 LEU A CA 1
ATOM 1882 C C . LEU A 1 253 ? 2.247 76.863 39.638 1.00 22.29 251 LEU A C 1
ATOM 1883 O O . LEU A 1 253 ? 2.998 76.102 39.033 1.00 23.35 251 LEU A O 1
ATOM 1888 N N . ALA A 1 254 ? 1.715 77.931 39.078 1.00 20.61 252 ALA A N 1
ATOM 1889 C CA . ALA A 1 254 ? 2.016 78.280 37.723 1.00 20.27 252 ALA A CA 1
ATOM 1890 C C . ALA A 1 254 ? 3.516 78.558 37.621 1.00 21.76 252 ALA A C 1
ATOM 1891 O O . ALA A 1 254 ? 4.180 78.085 36.706 1.00 21.80 252 ALA A O 1
ATOM 1893 N N . GLU A 1 255 ? 4.049 79.314 38.575 1.00 22.43 253 GLU A N 1
ATOM 1894 C CA . GLU A 1 255 ? 5.462 79.664 38.577 1.00 24.43 253 GLU A CA 1
ATOM 1895 C C . GLU A 1 255 ? 6.308 78.389 38.641 1.00 23.72 253 GLU A C 1
ATOM 1896 O O . GLU A 1 255 ? 7.375 78.297 38.033 1.00 21.82 253 GLU A O 1
ATOM 1902 N N . VAL A 1 256 ? 5.822 77.403 39.382 1.00 22.33 254 VAL A N 1
ATOM 1903 C CA . VAL A 1 256 ? 6.549 76.158 39.511 1.00 21.69 254 VAL A CA 1
ATOM 1904 C C . VAL A 1 256 ? 6.435 75.382 38.227 1.00 22.13 254 VAL A C 1
ATOM 1905 O O . VAL A 1 256 ? 7.434 74.898 37.705 1.00 21.23 254 VAL A O 1
ATOM 1909 N N . ARG A 1 257 ? 5.210 75.266 37.719 1.00 23.54 255 ARG A N 1
ATOM 1910 C CA . ARG A 1 257 ? 4.971 74.526 36.487 1.00 25.75 255 ARG A CA 1
ATOM 1911 C C . ARG A 1 257 ? 5.872 75.054 35.389 1.00 26.64 255 ARG A C 1
ATOM 1912 O O . ARG A 1 257 ? 6.494 74.295 34.642 1.00 27.97 255 ARG A O 1
ATOM 1920 N N . ARG A 1 258 ? 5.930 76.376 35.322 1.00 26.81 256 ARG A N 1
ATOM 1921 C CA . ARG A 1 258 ? 6.715 77.118 34.350 1.00 27.03 256 ARG A CA 1
ATOM 1922 C C . ARG A 1 258 ? 8.226 76.936 34.524 1.00 27.77 256 ARG A C 1
ATOM 1923 O O . ARG A 1 258 ? 9.002 77.271 33.631 1.00 27.16 256 ARG A O 1
ATOM 1931 N N . SER A 1 259 ? 8.631 76.373 35.663 1.00 29.83 257 SER A N 1
ATOM 1932 C CA . SER A 1 259 ? 10.047 76.178 35.996 1.00 29.79 257 SER A CA 1
ATOM 1933 C C . SER A 1 259 ? 10.708 74.850 35.625 1.00 29.73 257 SER A C 1
ATOM 1934 O O . SER A 1 259 ? 11.927 74.723 35.717 1.00 29.44 257 SER A O 1
ATOM 1937 N N . THR A 1 260 ? 9.936 73.847 35.233 1.00 30.77 258 THR A N 1
ATOM 1938 C CA . THR A 1 260 ? 10.568 72.582 34.877 1.00 32.70 258 THR A CA 1
ATOM 1939 C C . THR A 1 260 ? 9.835 71.822 33.804 1.00 30.84 258 THR A C 1
ATOM 1940 O O . THR A 1 260 ? 8.726 72.193 33.409 1.00 30.88 258 THR A O 1
ATOM 1944 N N . SER A 1 261 ? 10.482 70.755 33.340 1.00 30.12 259 SER A N 1
ATOM 1945 C CA . SER A 1 261 ? 9.939 69.883 32.311 1.00 29.75 259 SER A CA 1
ATOM 1946 C C . SER A 1 261 ? 8.988 68.847 32.915 1.00 29.41 259 SER A C 1
ATOM 1947 O O . SER A 1 261 ? 8.139 68.305 32.216 1.00 30.64 259 SER A O 1
ATOM 1950 N N . THR A 1 262 ? 9.139 68.577 34.210 1.00 27.67 260 THR A N 1
ATOM 1951 C CA . THR A 1 262 ? 8.275 67.633 34.914 1.00 26.06 260 THR A CA 1
ATOM 1952 C C . THR A 1 262 ? 6.846 68.197 34.921 1.00 25.02 260 THR A C 1
ATOM 1953 O O . THR A 1 262 ? 6.629 69.348 35.295 1.00 23.82 260 THR A O 1
ATOM 1957 N N . PRO A 1 263 ? 5.856 67.398 34.489 1.00 23.90 261 PRO A N 1
ATOM 1958 C CA . PRO A 1 263 ? 4.446 67.818 34.448 1.00 24.10 261 PRO A CA 1
ATOM 1959 C C . PRO A 1 263 ? 3.822 68.018 35.822 1.00 24.60 261 PRO A C 1
ATOM 1960 O O . PRO A 1 263 ? 4.068 67.232 36.735 1.00 25.65 261 PRO A O 1
ATOM 1964 N N . ILE A 1 264 ? 3.005 69.062 35.962 1.00 24.44 262 ILE A N 1
ATOM 1965 C CA . ILE A 1 264 ? 2.363 69.375 37.239 1.00 24.94 262 ILE A CA 1
ATOM 1966 C C . ILE A 1 264 ? 0.875 69.042 37.298 1.00 25.18 262 ILE A C 1
ATOM 1967 O O . ILE A 1 264 ? 0.156 69.201 36.313 1.00 26.15 262 ILE A O 1
ATOM 1972 N N . CYS A 1 265 ? 0.416 68.595 38.467 1.00 24.25 263 CYS A N 1
ATOM 1973 C CA . CYS A 1 265 ? -0.977 68.207 38.642 1.00 23.79 263 CYS A CA 1
ATOM 1974 C C . CYS A 1 265 ? -1.594 68.708 39.938 1.00 22.75 263 CYS A C 1
ATOM 1975 O O . CYS A 1 265 ? -0.948 68.719 40.980 1.00 22.32 263 CYS A O 1
ATOM 1978 N N . ALA A 1 266 ? -2.858 69.116 39.862 1.00 22.13 264 ALA A N 1
ATOM 1979 C CA . ALA A 1 266 ? -3.586 69.599 41.025 1.00 21.99 264 ALA A CA 1
ATOM 1980 C C . ALA A 1 266 ? -5.067 69.706 40.701 1.00 24.03 264 ALA A C 1
ATOM 1981 O O . ALA A 1 266 ? -5.470 69.579 39.547 1.00 24.35 264 ALA A O 1
ATOM 1983 N N . GLY A 1 267 ? -5.869 69.947 41.733 1.00 25.31 265 GLY A N 1
ATOM 1984 C CA . GLY A 1 267 ? -7.299 70.080 41.550 1.00 26.79 265 GLY A CA 1
ATOM 1985 C C . GLY A 1 267 ? -8.050 69.561 42.754 1.00 27.74 265 GLY A C 1
ATOM 1986 O O . GLY A 1 267 ? -9.144 70.014 43.061 1.00 27.43 265 GLY A O 1
ATOM 1987 N N . GLU A 1 268 ? -7.436 68.604 43.432 1.00 29.44 266 GLU A N 1
ATOM 1988 C CA . GLU A 1 268 ? -7.995 67.958 44.611 1.00 31.34 266 GLU A CA 1
ATOM 1989 C C . GLU A 1 268 ? -8.566 68.930 45.636 1.00 30.83 266 GLU A C 1
ATOM 1990 O O . GLU A 1 268 ? -9.527 68.611 46.335 1.00 30.15 266 GLU A O 1
ATOM 1996 N N . ASN A 1 269 ? -7.996 70.128 45.691 1.00 31.04 267 ASN A N 1
ATOM 1997 C CA . ASN A 1 269 ? -8.434 71.151 46.638 1.00 30.23 267 ASN A CA 1
ATOM 1998 C C . ASN A 1 269 ? -9.036 72.446 46.079 1.00 29.01 267 ASN A C 1
ATOM 1999 O O . ASN A 1 269 ? -9.072 73.469 46.765 1.00 25.46 267 ASN A O 1
ATOM 2004 N N . VAL A 1 270 ? -9.497 72.391 44.830 1.00 29.16 268 VAL A N 1
ATOM 2005 C CA . VAL A 1 270 ? -10.148 73.527 44.181 1.00 29.10 268 VAL A CA 1
ATOM 2006 C C . VAL A 1 270 ? -11.571 73.020 43.942 1.00 29.12 268 VAL A C 1
ATOM 2007 O O . VAL A 1 270 ? -11.767 71.913 43.446 1.00 26.62 268 VAL A O 1
ATOM 2011 N N . TYR A 1 271 ? -12.556 73.832 44.316 1.00 29.17 269 TYR A N 1
ATOM 2012 C CA . TYR A 1 271 ? -13.948 73.415 44.251 1.00 30.41 269 TYR A CA 1
ATOM 2013 C C . TYR A 1 271 ? -14.876 73.652 43.076 1.00 31.87 269 TYR A C 1
ATOM 2014 O O . TYR A 1 271 ? -15.133 72.735 42.299 1.00 34.53 269 TYR A O 1
ATOM 2023 N N . THR A 1 272 ? -15.423 74.852 42.961 1.00 31.33 270 THR A N 1
ATOM 2024 C CA . THR A 1 272 ? -16.367 75.107 41.887 1.00 30.97 270 THR A CA 1
ATOM 2025 C C . THR A 1 272 ? -15.737 75.145 40.505 1.00 30.90 270 THR A C 1
ATOM 2026 O O . THR A 1 272 ? -14.520 75.108 40.359 1.00 30.52 270 THR A O 1
ATOM 2030 N N . ARG A 1 273 ? -16.592 75.201 39.491 1.00 30.73 271 ARG A N 1
ATOM 2031 C CA . ARG A 1 273 ? -16.151 75.286 38.109 1.00 30.07 271 ARG A CA 1
ATOM 2032 C C . ARG A 1 273 ? -15.508 76.657 37.932 1.00 29.91 271 ARG A C 1
ATOM 2033 O O . ARG A 1 273 ? -14.533 76.806 37.211 1.00 29.90 271 ARG A O 1
ATOM 2041 N N . PHE A 1 274 ? -16.065 77.661 38.599 1.00 29.72 272 PHE A N 1
ATOM 2042 C CA . PHE A 1 274 ? -15.529 79.009 38.517 1.00 31.03 272 PHE A CA 1
ATOM 2043 C C . PHE A 1 274 ? -14.070 79.071 38.967 1.00 31.30 272 PHE A C 1
ATOM 2044 O O . PHE A 1 274 ? -13.299 79.927 38.520 1.00 30.47 272 PHE A O 1
ATOM 2052 N N . ASP A 1 275 ? -13.696 78.172 39.868 1.00 31.30 273 ASP A N 1
ATOM 2053 C CA . ASP A 1 275 ? -12.332 78.152 40.358 1.00 32.41 273 ASP A CA 1
ATOM 2054 C C . ASP A 1 275 ? -11.389 77.484 39.376 1.00 31.37 273 ASP A C 1
ATOM 2055 O O . ASP A 1 275 ? -10.254 77.911 39.219 1.00 30.59 273 ASP A O 1
ATOM 2060 N N . PHE A 1 276 ? -11.845 76.433 38.713 1.00 30.53 274 PHE A N 1
ATOM 2061 C CA . PHE A 1 276 ? -10.977 75.778 37.750 1.00 30.97 274 PHE A CA 1
ATOM 2062 C C . PHE A 1 276 ? -10.822 76.705 36.555 1.00 30.24 274 PHE A C 1
ATOM 2063 O O . PHE A 1 276 ? -9.844 76.652 35.820 1.00 30.13 274 PHE A O 1
ATOM 2071 N N . ARG A 1 277 ? -11.798 77.574 36.386 1.00 30.74 275 ARG A N 1
ATOM 2072 C CA . ARG A 1 277 ? -11.784 78.531 35.303 1.00 32.92 275 ARG A CA 1
ATOM 2073 C C . ARG A 1 277 ? -10.551 79.412 35.474 1.00 33.91 275 ARG A C 1
ATOM 2074 O O . ARG A 1 277 ? -9.880 79.770 34.501 1.00 34.32 275 ARG A O 1
ATOM 2082 N N . GLU A 1 278 ? -10.249 79.735 36.726 1.00 34.12 276 GLU A N 1
ATOM 2083 C CA . GLU A 1 278 ? -9.106 80.568 37.066 1.00 34.99 276 GLU A CA 1
ATOM 2084 C C . GLU A 1 278 ? -7.806 79.743 37.049 1.00 34.37 276 GLU A C 1
ATOM 2085 O O . GLU A 1 278 ? -6.746 80.242 36.662 1.00 34.23 276 GLU A O 1
ATOM 2091 N N . LEU A 1 279 ? -7.895 78.477 37.456 1.00 33.15 277 LEU A N 1
ATOM 2092 C CA . LEU A 1 279 ? -6.741 77.579 37.460 1.00 31.72 277 LEU A CA 1
ATOM 2093 C C . LEU A 1 279 ? -6.187 77.461 36.048 1.00 30.94 277 LEU A C 1
ATOM 2094 O O . LEU A 1 279 ? -4.985 77.598 35.818 1.00 30.05 277 LEU A O 1
ATOM 2099 N N . PHE A 1 280 ? -7.088 77.185 35.113 1.00 30.28 278 PHE A N 1
ATOM 2100 C CA . PHE A 1 280 ? -6.755 77.043 33.697 1.00 29.30 278 PHE A CA 1
ATOM 2101 C C . PHE A 1 280 ? -6.234 78.347 33.085 1.00 27.76 278 PHE A C 1
ATOM 2102 O O . PHE A 1 280 ? -5.283 78.340 32.303 1.00 25.94 278 PHE A O 1
ATOM 2110 N N . ALA A 1 281 ? -6.862 79.461 33.448 1.00 27.31 279 ALA A N 1
ATOM 2111 C CA . ALA A 1 281 ? -6.460 80.772 32.942 1.00 27.85 279 ALA A CA 1
ATOM 2112 C C . ALA A 1 281 ? -4.985 81.068 33.233 1.00 28.20 279 ALA A C 1
ATOM 2113 O O . ALA A 1 281 ? -4.274 81.625 32.401 1.00 29.13 279 ALA A O 1
ATOM 2115 N N . LYS A 1 282 ? -4.534 80.689 34.420 1.00 26.55 280 LYS A N 1
ATOM 2116 C CA . LYS A 1 282 ? -3.162 80.916 34.817 1.00 24.95 280 LYS A CA 1
ATOM 2117 C C . LYS A 1 282 ? -2.231 79.848 34.267 1.00 25.69 280 LYS A C 1
ATOM 2118 O O . LYS A 1 282 ? -1.071 79.785 34.635 1.00 22.11 280 LYS A O 1
ATOM 2124 N N . ARG A 1 283 ? -2.747 79.015 33.372 1.00 29.25 281 ARG A N 1
ATOM 2125 C CA . ARG A 1 283 ? -1.960 77.933 32.788 1.00 33.40 281 ARG A CA 1
ATOM 2126 C C . ARG A 1 283 ? -1.155 77.251 33.906 1.00 32.64 281 ARG A C 1
ATOM 2127 O O . ARG A 1 283 ? 0.037 76.955 33.770 1.00 31.70 281 ARG A O 1
ATOM 2135 N N . ALA A 1 284 ? -1.843 76.979 35.011 1.00 31.51 282 ALA A N 1
ATOM 2136 C CA . ALA A 1 284 ? -1.214 76.385 36.180 1.00 30.81 282 ALA A CA 1
ATOM 2137 C C . ALA A 1 284 ? -0.965 74.887 36.221 1.00 30.48 282 ALA A C 1
ATOM 2138 O O . ALA A 1 284 ? -0.283 74.426 37.126 1.00 32.36 282 ALA A O 1
ATOM 2140 N N . VAL A 1 285 ? -1.492 74.106 35.284 1.00 28.96 283 VAL A N 1
ATOM 2141 C CA . VAL A 1 285 ? -1.252 72.668 35.368 1.00 26.72 283 VAL A CA 1
ATOM 2142 C C . VAL A 1 285 ? -1.150 71.922 34.061 1.00 25.90 283 VAL A C 1
ATOM 2143 O O . VAL A 1 285 ? -1.520 72.424 33.013 1.00 24.44 283 VAL A O 1
ATOM 2147 N N . ASP A 1 286 ? -0.647 70.699 34.156 1.00 26.60 284 ASP A N 1
ATOM 2148 C CA . ASP A 1 286 ? -0.509 69.813 33.013 1.00 28.43 284 ASP A CA 1
ATOM 2149 C C . ASP A 1 286 ? -1.633 68.781 33.059 1.00 30.08 284 ASP A C 1
ATOM 2150 O O . ASP A 1 286 ? -2.050 68.265 32.026 1.00 30.73 284 ASP A O 1
ATOM 2155 N N . TYR A 1 287 ? -2.117 68.490 34.268 1.00 32.28 285 TYR A N 1
ATOM 2156 C CA . TYR A 1 287 ? -3.219 67.542 34.485 1.00 33.50 285 TYR A CA 1
ATOM 2157 C C . TYR A 1 287 ? -4.152 68.070 35.599 1.00 34.72 285 TYR A C 1
ATOM 2158 O O . TYR A 1 287 ? -3.674 68.585 36.615 1.00 33.29 285 TYR A O 1
ATOM 2167 N N . VAL A 1 288 ? -5.470 67.957 35.408 1.00 34.97 286 VAL A N 1
ATOM 2168 C CA . VAL A 1 288 ? -6.418 68.406 36.433 1.00 36.47 286 VAL A CA 1
ATOM 2169 C C . VAL A 1 288 ? -7.105 67.255 37.124 1.00 38.24 286 VAL A C 1
ATOM 2170 O O . VAL A 1 288 ? -7.657 66.360 36.482 1.00 38.83 286 VAL A O 1
ATOM 2182 N N . PRO A 1 290 ? -9.931 67.009 39.825 1.00 41.07 288 PRO A N 1
ATOM 2183 C CA . PRO A 1 290 ? -10.945 67.391 40.814 1.00 41.53 288 PRO A CA 1
ATOM 2184 C C . PRO A 1 290 ? -11.537 66.105 41.463 1.00 41.61 288 PRO A C 1
ATOM 2185 O O . PRO A 1 290 ? -11.321 64.999 40.960 1.00 39.81 288 PRO A O 1
ATOM 2189 N N . ASP A 1 291 ? -12.258 66.240 42.576 1.00 41.70 289 ASP A N 1
ATOM 2190 C CA . ASP A 1 291 ? -12.877 65.076 43.217 1.00 42.15 289 ASP A CA 1
ATOM 2191 C C . ASP A 1 291 ? -14.400 65.213 43.103 1.00 42.40 289 ASP A C 1
ATOM 2192 O O . ASP A 1 291 ? -15.013 66.094 43.718 1.00 41.65 289 ASP A O 1
ATOM 2197 N N . VAL A 1 292 ? -14.999 64.330 42.309 1.00 41.72 290 VAL A N 1
ATOM 2198 C CA . VAL A 1 292 ? -16.433 64.353 42.063 1.00 40.79 290 VAL A CA 1
ATOM 2199 C C . VAL A 1 292 ? -17.237 64.413 43.356 1.00 40.59 290 VAL A C 1
ATOM 2200 O O . VAL A 1 292 ? -18.156 65.222 43.489 1.00 40.92 290 VAL A O 1
ATOM 2204 N N . ALA A 1 293 ? -16.879 63.569 44.315 1.00 39.63 291 ALA A N 1
ATOM 2205 C CA . ALA A 1 293 ? -17.590 63.529 45.585 1.00 38.71 291 ALA A CA 1
ATOM 2206 C C . ALA A 1 293 ? -17.245 64.689 46.480 1.00 38.08 291 ALA A C 1
ATOM 2207 O O . ALA A 1 293 ? -17.723 64.761 47.610 1.00 38.91 291 ALA A O 1
ATOM 2209 N N . LYS A 1 294 ? -16.427 65.610 45.988 1.00 37.13 292 LYS A N 1
ATOM 2210 C CA . LYS A 1 294 ? -16.037 66.738 46.816 1.00 35.72 292 LYS A CA 1
ATOM 2211 C C . LYS A 1 294 ? -16.230 68.123 46.207 1.00 36.12 292 LYS A C 1
ATOM 2212 O O . LYS A 1 294 ? -16.493 69.078 46.940 1.00 35.58 292 LYS A O 1
ATOM 2218 N N . CYS A 1 295 ? -16.127 68.227 44.879 1.00 36.71 293 CYS A N 1
ATOM 2219 C CA . CYS A 1 295 ? -16.220 69.522 44.181 1.00 36.14 293 CYS A CA 1
ATOM 2220 C C . CYS A 1 295 ? -17.586 70.045 43.776 1.00 34.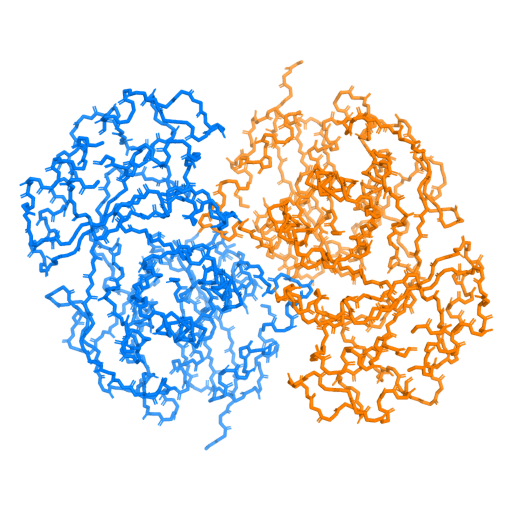96 293 CYS A C 1
ATOM 2221 O O . CYS A 1 295 ? -17.735 71.235 43.538 1.00 34.64 293 CYS A O 1
ATOM 2224 N N . GLY A 1 296 ? -18.574 69.168 43.668 1.00 34.32 294 GLY A N 1
ATOM 2225 C CA . GLY A 1 296 ? -19.894 69.624 43.282 1.00 33.72 294 GLY A CA 1
ATOM 2226 C C . GLY A 1 296 ? -20.709 68.595 42.521 1.00 34.42 294 GLY A C 1
ATOM 2227 O O . GLY A 1 296 ? -21.780 68.918 41.990 1.00 35.01 294 GLY A O 1
ATOM 2228 N N . GLY A 1 297 ? -20.214 67.362 42.448 1.00 33.25 295 GLY A N 1
ATOM 2229 C CA . GLY A 1 297 ? -20.955 66.329 41.750 1.00 32.89 295 GLY A CA 1
ATOM 2230 C C . GLY A 1 297 ? -20.590 66.101 40.297 1.00 31.97 295 GLY A C 1
ATOM 2231 O O . GLY A 1 297 ? -19.803 66.835 39.713 1.00 32.44 295 GLY A O 1
ATOM 2232 N N . LEU A 1 298 ? -21.186 65.068 39.715 1.00 32.36 296 LEU A N 1
ATOM 2233 C CA . LEU A 1 298 ? -20.938 64.690 38.326 1.00 34.14 296 LEU A CA 1
ATOM 2234 C C . LEU A 1 298 ? -21.098 65.849 37.344 1.00 35.32 296 LEU A C 1
ATOM 2235 O O . LEU A 1 298 ? -20.235 66.077 36.502 1.00 36.50 296 LEU A O 1
ATOM 2240 N N . ALA A 1 299 ? -22.202 66.576 37.449 1.00 35.63 297 ALA A N 1
ATOM 2241 C CA . ALA A 1 299 ? -22.456 67.699 36.558 1.00 35.30 297 ALA A CA 1
ATOM 2242 C C . ALA A 1 299 ? -21.334 68.722 36.638 1.00 34.52 297 ALA A C 1
ATOM 2243 O O . ALA A 1 299 ? -20.791 69.146 35.613 1.00 33.59 297 ALA A O 1
ATOM 2245 N N . GLU A 1 300 ? -20.981 69.123 37.853 1.00 33.65 298 GLU A N 1
ATOM 2246 C CA . GLU A 1 300 ? -19.915 70.097 38.000 1.00 34.35 298 GLU A CA 1
ATOM 2247 C C . GLU A 1 300 ? -18.641 69.539 37.353 1.00 34.09 298 GLU A C 1
ATOM 2248 O O . GLU A 1 300 ? -18.015 70.196 36.516 1.00 32.65 298 GLU A O 1
ATOM 2254 N N . ALA A 1 301 ? -18.293 68.309 37.723 1.00 34.12 299 ALA A N 1
ATOM 2255 C CA . ALA A 1 301 ? -17.113 67.624 37.201 1.00 33.20 299 ALA A CA 1
ATOM 2256 C C . ALA A 1 301 ? -17.033 67.587 35.676 1.00 32.80 299 ALA A C 1
ATOM 2257 O O . ALA A 1 301 ? -15.979 67.847 35.108 1.00 32.70 299 ALA A O 1
ATOM 2259 N N . LYS A 1 302 ? -18.125 67.249 35.004 1.00 31.90 300 LYS A N 1
ATOM 2260 C CA . LYS A 1 302 ? -18.084 67.206 33.550 1.00 31.30 300 LYS A CA 1
ATOM 2261 C C . LYS A 1 302 ? -17.665 68.560 33.019 1.00 32.14 300 LYS A C 1
ATOM 2262 O O . LYS A 1 302 ? -16.764 68.650 32.200 1.00 33.49 300 LYS A O 1
ATOM 2268 N N . ARG A 1 303 ? -18.323 69.617 33.476 1.00 31.33 301 ARG A N 1
ATOM 2269 C CA . ARG A 1 303 ? -17.964 70.945 33.019 1.00 31.81 301 ARG A CA 1
ATOM 2270 C C . ARG A 1 303 ? -16.457 71.152 33.128 1.00 30.53 301 ARG A C 1
ATOM 2271 O O . ARG A 1 303 ? -15.783 71.441 32.137 1.00 32.18 301 ARG A O 1
ATOM 2279 N N . ILE A 1 304 ? -15.936 71.017 34.344 1.00 26.84 302 ILE A N 1
ATOM 2280 C CA . ILE A 1 304 ? -14.512 71.188 34.593 1.00 23.67 302 ILE A CA 1
ATOM 2281 C C . ILE A 1 304 ? -13.703 70.446 33.531 1.00 23.11 302 ILE A C 1
ATOM 2282 O O . ILE A 1 304 ? -12.751 70.984 32.977 1.00 24.12 302 ILE A O 1
ATOM 2287 N N . ALA A 1 305 ? -14.094 69.218 33.226 1.00 22.14 303 ALA A N 1
ATOM 2288 C CA . ALA A 1 305 ? -13.387 68.443 32.220 1.00 23.21 303 ALA A CA 1
ATOM 2289 C C . ALA A 1 305 ? -13.516 69.115 30.850 1.00 23.62 303 ALA A C 1
ATOM 2290 O O . ALA A 1 305 ? -12.567 69.157 30.057 1.00 22.75 303 ALA A O 1
ATOM 2292 N N . ASN A 1 306 ? -14.700 69.650 30.586 1.00 23.53 304 ASN A N 1
ATOM 2293 C CA . ASN A 1 306 ? -14.965 70.334 29.335 1.00 24.73 304 ASN A CA 1
ATOM 2294 C C . ASN A 1 306 ? -14.111 71.569 29.181 1.00 25.10 304 ASN A C 1
ATOM 2295 O O . ASN A 1 306 ? -13.675 71.894 28.076 1.00 24.88 304 ASN A O 1
ATOM 2300 N N . LEU A 1 307 ? -13.881 72.262 30.291 1.00 25.15 305 LEU A N 1
ATOM 2301 C CA . LEU A 1 307 ? -13.046 73.455 30.280 1.00 25.98 305 LEU A CA 1
ATOM 2302 C C . LEU A 1 307 ? -11.610 73.094 29.931 1.00 27.42 305 LEU A C 1
ATOM 2303 O O . LEU A 1 307 ? -10.972 73.742 29.101 1.00 28.09 305 LEU A O 1
ATOM 2308 N N . ALA A 1 308 ? -11.111 72.055 30.587 1.00 27.11 306 ALA A N 1
ATOM 2309 C CA . ALA A 1 308 ? -9.757 71.583 30.379 1.00 27.58 306 ALA A CA 1
ATOM 2310 C C . ALA A 1 308 ? -9.558 71.075 28.961 1.00 27.38 306 ALA A C 1
ATOM 2311 O O . ALA A 1 308 ? -8.466 71.156 28.406 1.00 25.39 306 ALA A O 1
ATOM 2313 N N . GLU A 1 309 ? -10.625 70.533 28.392 1.00 27.76 307 GLU A N 1
ATOM 2314 C CA . GLU A 1 309 ? -10.584 69.977 27.048 1.00 28.85 307 GLU A CA 1
ATOM 2315 C C . GLU A 1 309 ? -10.207 71.032 26.002 1.00 28.13 307 GLU A C 1
ATOM 2316 O O . GLU A 1 309 ? -9.500 70.749 25.042 1.00 26.85 307 GLU A O 1
ATOM 2322 N N . LEU A 1 310 ? -10.676 72.254 26.200 1.00 27.50 308 LEU A N 1
ATOM 2323 C CA . LEU A 1 310 ? -10.382 73.334 25.277 1.00 27.51 308 LEU A CA 1
ATOM 2324 C C . LEU A 1 310 ? -8.898 73.658 25.193 1.00 28.73 308 LEU A C 1
ATOM 2325 O O . LEU A 1 310 ? -8.457 74.315 24.254 1.00 30.55 308 LEU A O 1
ATOM 2330 N N . ASP A 1 311 ? -8.128 73.202 26.174 1.00 29.80 309 ASP A N 1
ATOM 2331 C CA . ASP A 1 311 ? -6.685 73.432 26.202 1.00 28.89 309 ASP A CA 1
ATOM 2332 C C . ASP A 1 311 ? -5.908 72.145 26.033 1.00 28.94 309 ASP A C 1
ATOM 2333 O O . ASP A 1 311 ? -4.694 72.135 26.199 1.00 31.76 309 ASP A O 1
ATOM 2338 N N . TYR A 1 312 ? -6.598 71.054 25.729 1.00 27.18 310 TYR A N 1
ATOM 2339 C CA . TYR A 1 312 ? -5.928 69.777 25.543 1.00 26.37 310 TYR A CA 1
ATOM 2340 C C . TYR A 1 312 ? -5.226 69.353 26.831 1.00 26.67 310 TYR A C 1
ATOM 2341 O O . TYR A 1 312 ? -4.122 68.802 26.804 1.00 26.58 310 TYR A O 1
ATOM 2350 N N . ILE A 1 313 ? -5.885 69.633 27.954 1.00 27.19 311 ILE A N 1
ATOM 2351 C CA . ILE A 1 313 ? -5.401 69.277 29.289 1.00 27.47 311 ILE A CA 1
ATOM 2352 C C . ILE A 1 313 ? -6.111 67.980 29.695 1.00 29.64 311 ILE A C 1
ATOM 2353 O O . ILE A 1 313 ? -7.339 67.899 29.624 1.00 30.64 311 ILE A O 1
ATOM 2358 N N . PRO A 1 314 ? -5.351 66.947 30.109 1.00 29.65 312 PRO A N 1
ATOM 2359 C CA . PRO A 1 314 ? -5.926 65.658 30.526 1.00 29.99 312 PRO A CA 1
ATOM 2360 C C . PRO A 1 314 ? -6.760 65.683 31.829 1.00 29.52 312 PRO A C 1
ATOM 2361 O O . PRO A 1 314 ? -6.446 66.412 32.779 1.00 28.87 312 PRO A O 1
ATOM 2365 N N . PHE A 1 315 ? -7.809 64.865 31.861 1.00 29.52 313 PHE A N 1
ATOM 2366 C CA . PHE A 1 315 ? -8.711 64.768 33.013 1.00 31.10 313 PHE A CA 1
ATOM 2367 C C . PHE A 1 315 ? -8.507 63.464 33.830 1.00 31.48 313 PHE A C 1
ATOM 2368 O O . PHE A 1 315 ? -8.830 62.357 33.377 1.00 29.46 313 PHE A O 1
ATOM 2376 N N . ALA A 1 316 ? -7.957 63.610 35.034 1.00 31.31 314 ALA A N 1
ATOM 2377 C CA . ALA A 1 316 ? -7.687 62.473 35.908 1.00 31.65 314 ALA A CA 1
ATOM 2378 C C . ALA A 1 316 ? -8.220 62.767 37.296 1.00 31.60 314 ALA A C 1
ATOM 2379 O O . ALA A 1 316 ? -7.491 63.182 38.197 1.00 29.99 314 ALA A O 1
ATOM 2381 N N . PRO A 1 317 ? -9.512 62.517 37.489 1.00 31.93 315 PRO A N 1
ATOM 2382 C CA . PRO A 1 317 ? -10.173 62.761 38.767 1.00 32.22 315 PRO A CA 1
ATOM 2383 C C . PRO A 1 317 ? -9.565 62.129 40.019 1.00 33.60 315 PRO A C 1
ATOM 2384 O O . PRO A 1 317 ? -8.986 61.046 39.990 1.00 32.79 315 PRO A O 1
ATOM 2388 N N . HIS A 1 318 ? -9.702 62.857 41.120 1.00 34.62 316 HIS A N 1
ATOM 2389 C CA . HIS A 1 318 ? -9.239 62.429 42.428 1.00 34.77 316 HIS A CA 1
ATOM 2390 C C . HIS A 1 318 ? -10.416 61.660 43.048 1.00 34.01 316 HIS A C 1
ATOM 2391 O O . HIS A 1 318 ? -11.577 62.084 42.961 1.00 32.92 316 HIS A O 1
ATOM 2398 N N . ASN A 1 319 ? -10.118 60.513 43.642 1.00 32.89 317 ASN A N 1
ATOM 2399 C CA . ASN A 1 319 ? -11.157 59.690 44.244 1.00 32.18 317 ASN A CA 1
ATOM 2400 C C . ASN A 1 319 ? -10.651 58.853 45.401 1.00 32.04 317 ASN A C 1
ATOM 2401 O O . ASN A 1 319 ? -9.705 58.074 45.269 1.00 29.98 317 ASN A O 1
ATOM 2406 N N . VAL A 1 320 ? -11.318 58.996 46.536 1.00 32.45 318 VAL A N 1
ATOM 2407 C CA . VAL A 1 320 ? -10.914 58.275 47.721 1.00 32.68 318 VAL A CA 1
ATOM 2408 C C . VAL A 1 320 ? -12.144 57.781 48.511 1.00 32.95 318 VAL A C 1
ATOM 2409 O O . VAL A 1 320 ? -12.165 57.760 49.744 1.00 32.92 318 VAL A O 1
ATOM 2413 N N . SER A 1 321 ? -13.168 57.358 47.781 1.00 32.81 319 SER A N 1
ATOM 2414 C CA . SER A 1 321 ? -14.387 56.886 48.422 1.00 34.88 319 SER A CA 1
ATOM 2415 C C . SER A 1 321 ? -14.716 55.414 48.150 1.00 34.10 319 SER A C 1
ATOM 2416 O O . SER A 1 321 ? -13.943 54.721 47.508 1.00 32.81 319 SER A O 1
ATOM 2419 N N . SER A 1 322 ? -15.856 54.944 48.655 1.00 34.11 320 SER A N 1
ATOM 2420 C CA . SER A 1 322 ? -16.276 53.552 48.470 1.00 35.10 320 SER A CA 1
ATOM 2421 C C . SER A 1 322 ? -16.560 53.238 46.999 1.00 37.27 320 SER A C 1
ATOM 2422 O O . SER A 1 322 ? -16.315 54.066 46.112 1.00 38.46 320 SER A O 1
ATOM 2425 N N . PRO A 1 323 ? -17.077 52.028 46.718 1.00 37.52 321 PRO A N 1
ATOM 2426 C CA . PRO A 1 323 ? -17.383 51.662 45.329 1.00 37.43 321 PRO A CA 1
ATOM 2427 C C . PRO A 1 323 ? -18.417 52.605 44.713 1.00 37.81 321 PRO A C 1
ATOM 2428 O O . PRO A 1 323 ? -18.487 52.756 43.502 1.00 38.30 321 PRO A O 1
ATOM 2432 N N . VAL A 1 324 ? -19.218 53.232 45.570 1.00 37.78 322 VAL A N 1
ATOM 2433 C CA . VAL A 1 324 ? -20.260 54.168 45.151 1.00 37.64 322 VAL A CA 1
ATOM 2434 C C . VAL A 1 324 ? -19.636 55.407 44.510 1.00 37.16 322 VAL A C 1
ATOM 2435 O O . VAL A 1 324 ? -19.657 55.582 43.288 1.00 36.39 322 VAL A O 1
ATOM 2439 N N . GLY A 1 325 ? -19.083 56.270 45.350 1.00 36.87 323 GLY A N 1
ATOM 2440 C CA . GLY A 1 325 ? -18.454 57.466 44.842 1.00 37.10 323 GLY A CA 1
ATOM 2441 C C . GLY A 1 325 ? -17.603 57.141 43.633 1.00 36.70 323 GLY A C 1
ATOM 2442 O O . GLY A 1 325 ? -17.638 57.860 42.634 1.00 38.36 323 GLY A O 1
ATOM 2443 N N . THR A 1 326 ? -16.849 56.048 43.715 1.00 34.60 324 THR A N 1
ATOM 2444 C CA . THR A 1 326 ? -15.972 55.632 42.625 1.00 32.16 324 THR A CA 1
ATOM 2445 C C . THR A 1 326 ? -16.684 55.396 41.303 1.00 32.82 324 THR A C 1
ATOM 2446 O O . THR A 1 326 ? -16.158 55.717 40.241 1.00 31.76 324 THR A O 1
ATOM 2450 N N . VAL A 1 327 ? -17.876 54.819 41.367 1.00 34.15 325 VAL A N 1
ATOM 2451 C CA . VAL A 1 327 ? -18.622 54.536 40.156 1.00 35.84 325 VAL A CA 1
ATOM 2452 C C . VAL A 1 327 ? -19.264 55.821 39.645 1.00 36.45 325 VAL A C 1
ATOM 2453 O O . VAL A 1 327 ? -19.440 56.014 38.432 1.00 35.87 325 VAL A O 1
ATOM 2457 N N . ALA A 1 328 ? -19.615 56.703 40.572 1.00 36.54 326 ALA A N 1
ATOM 2458 C CA . ALA A 1 328 ? -20.187 57.984 40.186 1.00 37.28 326 ALA A CA 1
ATOM 2459 C C . ALA A 1 328 ? -19.197 58.597 39.188 1.00 36.98 326 ALA A C 1
ATOM 2460 O O . ALA A 1 328 ? -19.553 58.915 38.049 1.00 37.78 326 ALA A O 1
ATOM 2462 N N . ALA A 1 329 ? -17.944 58.717 39.626 1.00 35.32 327 ALA A N 1
ATOM 2463 C CA . ALA A 1 329 ? -16.872 59.270 38.810 1.00 34.32 327 ALA A CA 1
ATOM 2464 C C . ALA A 1 329 ? -16.639 58.479 37.526 1.00 34.46 327 ALA A C 1
ATOM 2465 O O . ALA A 1 329 ? -16.415 59.058 36.465 1.00 35.04 327 ALA A O 1
ATOM 2467 N N . ALA A 1 330 ? -16.687 57.156 37.616 1.00 34.88 328 ALA A N 1
ATOM 2468 C CA . ALA A 1 330 ? -16.478 56.323 36.436 1.00 35.07 328 ALA A CA 1
ATOM 2469 C C . ALA A 1 330 ? -17.438 56.789 35.354 1.00 34.68 328 ALA A C 1
ATOM 2470 O O . ALA A 1 330 ? -17.091 56.867 34.173 1.00 31.73 328 ALA A O 1
ATOM 2472 N N . HIS A 1 331 ? -18.656 57.104 35.772 1.00 36.10 329 HIS A N 1
ATOM 2473 C CA . HIS A 1 331 ? -19.651 57.579 34.839 1.00 39.49 329 HIS A CA 1
ATOM 2474 C C . HIS A 1 331 ? -19.159 58.860 34.172 1.00 39.48 329 HIS A C 1
ATOM 2475 O O . HIS A 1 331 ? -19.204 58.987 32.947 1.00 40.45 329 HIS A O 1
ATOM 2482 N N . VAL A 1 332 ? -18.671 59.801 34.973 1.00 37.72 330 VAL A N 1
ATOM 2483 C CA . VAL A 1 332 ? -18.169 61.061 34.438 1.00 36.50 330 VAL A CA 1
ATOM 2484 C C . VAL A 1 332 ? -17.002 60.822 33.471 1.00 35.03 330 VAL A C 1
ATOM 2485 O O . VAL A 1 332 ? -17.007 61.307 32.334 1.00 33.13 330 VAL A O 1
ATOM 2489 N N . CYS A 1 333 ? -16.010 60.069 33.932 1.00 33.31 331 CYS A N 1
ATOM 2490 C CA . CYS A 1 333 ? -14.844 59.755 33.118 1.00 33.14 331 CYS A CA 1
ATOM 2491 C C . CYS A 1 333 ? -15.218 59.142 31.775 1.00 33.38 331 CYS A C 1
ATOM 2492 O O . CYS A 1 333 ? -14.471 59.255 30.809 1.00 33.48 331 CYS A O 1
ATOM 2495 N N . ALA A 1 334 ? -16.372 58.488 31.710 1.00 33.52 332 ALA A N 1
ATOM 2496 C CA . ALA A 1 334 ? -16.788 57.857 30.471 1.00 33.08 332 ALA A CA 1
ATOM 2497 C C . ALA A 1 334 ? -17.403 58.813 29.455 1.00 33.83 332 ALA A C 1
ATOM 2498 O O . ALA A 1 334 ? -17.364 58.548 28.261 1.00 33.64 332 ALA A O 1
ATOM 2500 N N . ALA A 1 335 ? -17.965 59.925 29.917 1.00 34.68 333 ALA A N 1
ATOM 2501 C CA . ALA A 1 335 ? -18.599 60.879 29.009 1.00 35.68 333 ALA A CA 1
ATOM 2502 C C . ALA A 1 335 ? -17.693 62.063 28.695 1.00 36.85 333 ALA A C 1
ATOM 2503 O O . ALA A 1 335 ? -18.111 63.050 28.089 1.00 38.99 333 ALA A O 1
ATOM 2505 N N . VAL A 1 336 ? -16.443 61.951 29.106 1.00 36.43 334 VAL A N 1
ATOM 2506 C CA . VAL A 1 336 ? -15.458 62.991 28.894 1.00 34.85 334 VAL A CA 1
ATOM 2507 C C . VAL A 1 336 ? -14.423 62.503 27.883 1.00 34.53 334 VAL A C 1
ATOM 2508 O O . VAL A 1 336 ? -13.756 61.506 28.122 1.00 36.40 334 VAL A O 1
ATOM 2512 N N . SER A 1 337 ? -14.269 63.195 26.761 1.00 32.94 335 SER A N 1
ATOM 2513 C CA . SER A 1 337 ? -13.302 62.742 25.761 1.00 32.08 335 SER A CA 1
ATOM 2514 C C . SER A 1 337 ? -11.833 62.806 26.186 1.00 32.70 335 SER A C 1
ATOM 2515 O O . SER A 1 337 ? -11.003 62.050 25.674 1.00 32.38 335 SER A O 1
ATOM 2518 N N . ASN A 1 338 ? -11.504 63.693 27.124 1.00 33.31 336 ASN A N 1
ATOM 2519 C CA . ASN A 1 338 ? -10.117 63.833 27.562 1.00 31.63 336 ASN A CA 1
ATOM 2520 C C . ASN A 1 338 ? -9.763 63.234 28.920 1.00 30.78 336 ASN A C 1
ATOM 2521 O O . ASN A 1 338 ? -8.958 63.802 29.662 1.00 30.48 336 ASN A O 1
ATOM 2526 N N . PHE A 1 339 ? -10.341 62.077 29.227 1.00 29.53 337 PHE A N 1
ATOM 2527 C CA . PHE A 1 339 ? -10.070 61.385 30.486 1.0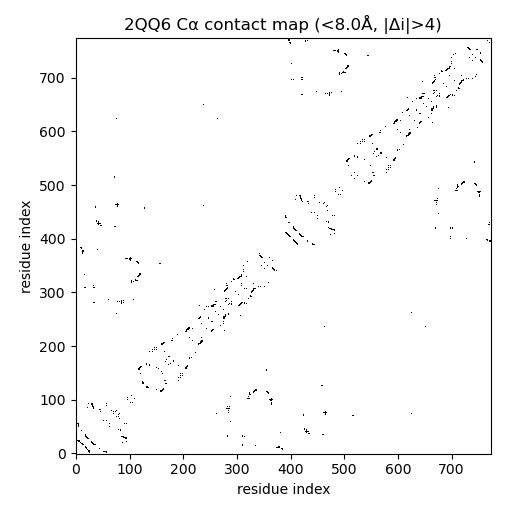0 28.92 337 PHE A CA 1
ATOM 2528 C C . PHE A 1 339 ? -8.754 60.623 30.424 1.00 28.22 337 PHE A C 1
ATOM 2529 O O . PHE A 1 339 ? -8.406 60.084 29.377 1.00 28.56 337 PHE A O 1
ATOM 2537 N N . ALA A 1 340 ? -8.030 60.571 31.541 1.00 27.36 338 ALA A N 1
ATOM 2538 C CA . ALA A 1 340 ? -6.767 59.832 31.591 1.00 28.03 338 ALA A CA 1
ATOM 2539 C C . ALA A 1 340 ? -6.881 58.617 32.525 1.00 28.86 338 ALA A C 1
ATOM 2540 O O . ALA A 1 340 ? -6.959 57.479 32.059 1.00 29.50 338 ALA A O 1
ATOM 2542 N N . VAL A 1 341 ? -6.894 58.860 33.837 1.00 28.86 339 VAL A N 1
ATOM 2543 C CA . VAL A 1 341 ? -7.021 57.792 34.827 1.00 28.52 339 VAL A CA 1
ATOM 2544 C C . VAL A 1 341 ? -7.749 58.244 36.083 1.00 27.95 339 VAL A C 1
ATOM 2545 O O . VAL A 1 341 ? -7.635 59.394 36.510 1.00 25.85 339 VAL A O 1
ATOM 2549 N N . LEU A 1 342 ? -8.493 57.309 36.668 1.00 28.78 340 LEU A N 1
ATOM 2550 C CA . LEU A 1 342 ? -9.251 57.542 37.892 1.00 29.30 340 LEU A CA 1
ATOM 2551 C C . LEU A 1 342 ? -8.484 56.939 39.075 1.00 29.06 340 LEU A C 1
ATOM 2552 O O . LEU A 1 342 ? -7.964 55.832 38.993 1.00 28.82 340 LEU A O 1
ATOM 2557 N N . GLU A 1 343 ? -8.418 57.681 40.173 1.00 29.81 341 GLU A N 1
ATOM 2558 C CA . GLU A 1 343 ? -7.699 57.253 41.365 1.00 30.59 341 GLU A CA 1
ATOM 2559 C C . GLU A 1 343 ? -8.384 56.173 42.185 1.00 32.82 341 GLU A C 1
ATOM 2560 O O . GLU A 1 343 ? -9.600 56.180 42.330 1.00 32.66 341 GLU A O 1
ATOM 2566 N N . TRP A 1 344 ? -7.585 55.247 42.717 1.00 35.95 342 TRP A N 1
ATOM 2567 C CA . TRP A 1 344 ? -8.067 54.173 43.587 1.00 38.09 342 TRP A CA 1
ATOM 2568 C C . TRP A 1 344 ? -7.110 54.140 44.778 1.00 38.83 342 TRP A C 1
ATOM 2569 O O . TRP A 1 344 ? -5.904 53.959 44.627 1.00 39.16 342 TRP A O 1
ATOM 2580 N N . HIS A 1 345 ? -7.666 54.322 45.965 1.00 40.19 343 HIS A N 1
ATOM 2581 C CA . HIS A 1 345 ? -6.888 54.375 47.195 1.00 42.56 343 HIS A CA 1
ATOM 2582 C C . HIS A 1 345 ? -7.164 53.141 48.094 1.00 43.99 343 HIS A C 1
ATOM 2583 O O . HIS A 1 345 ? -6.743 53.105 49.251 1.00 44.87 343 HIS A O 1
ATOM 2590 N N . ALA A 1 346 ? -7.827 52.117 47.551 1.00 43.88 344 ALA A N 1
ATOM 2591 C CA . ALA A 1 346 ? -8.197 50.932 48.343 1.00 43.91 344 ALA A CA 1
ATOM 2592 C C . ALA A 1 346 ? -7.347 49.647 48.287 1.00 44.09 344 ALA A C 1
ATOM 2593 O O . ALA A 1 346 ? -7.817 48.576 48.665 1.00 43.38 344 ALA A O 1
ATOM 2595 N N . ILE A 1 347 ? -6.105 49.741 47.837 1.00 45.01 345 ILE A N 1
ATOM 2596 C CA . ILE A 1 347 ? -5.252 48.558 47.757 1.00 45.45 345 ILE A CA 1
ATOM 2597 C C . ILE A 1 347 ? -5.067 47.958 49.147 1.00 47.39 345 ILE A C 1
ATOM 2598 O O . ILE A 1 347 ? -4.808 46.767 49.286 1.00 47.27 345 ILE A O 1
ATOM 2603 N N . ASP A 1 348 ? -5.218 48.796 50.172 1.00 49.59 346 ASP A N 1
ATOM 2604 C CA . ASP A 1 348 ? -5.025 48.387 51.567 1.00 51.34 346 ASP A CA 1
ATOM 2605 C C . ASP A 1 348 ? -6.302 48.118 52.352 1.00 52.11 346 ASP A C 1
ATOM 2606 O O . ASP A 1 348 ? -6.241 47.783 53.535 1.00 51.44 346 ASP A O 1
ATOM 2619 N N . PRO A 1 350 ? -9.275 45.654 52.279 1.00 52.31 348 PRO A N 1
ATOM 2620 C CA . PRO A 1 350 ? -9.873 44.406 51.788 1.00 51.90 348 PRO A CA 1
ATOM 2621 C C . PRO A 1 350 ? -11.397 44.344 51.685 1.00 52.19 348 PRO A C 1
ATOM 2622 O O . PRO A 1 350 ? -11.946 43.699 50.781 1.00 51.67 348 PRO A O 1
ATOM 2626 N N . HIS A 1 351 ? -12.080 45.019 52.598 1.00 52.50 349 HIS A N 1
ATOM 2627 C CA . HIS A 1 351 ? -13.532 45.004 52.603 1.00 52.39 349 HIS A CA 1
ATOM 2628 C C . HIS A 1 351 ? -14.169 46.012 51.648 1.00 51.94 349 HIS A C 1
ATOM 2629 O O . HIS A 1 351 ? -15.383 46.025 51.501 1.00 53.41 349 HIS A O 1
ATOM 2636 N N . TRP A 1 352 ? -13.358 46.842 50.993 1.00 50.89 350 TRP A N 1
ATOM 2637 C CA . TRP A 1 352 ? -13.865 47.869 50.072 1.00 48.62 350 TRP A CA 1
ATOM 2638 C C . TRP A 1 352 ? -15.062 47.433 49.221 1.00 48.13 350 TRP A C 1
ATOM 2639 O O . TRP A 1 352 ? -16.110 48.085 49.238 1.00 46.82 350 TRP A O 1
ATOM 2650 N N . GLU A 1 353 ? -14.901 46.337 48.485 1.00 47.82 351 GLU A N 1
ATOM 2651 C CA . GLU A 1 353 ? -15.953 45.830 47.610 1.00 48.68 351 GLU A CA 1
ATOM 2652 C C . GLU A 1 353 ? -17.236 45.330 48.295 1.00 49.45 351 GLU A C 1
ATOM 2653 O O . GLU A 1 353 ? -18.299 45.277 47.673 1.00 48.97 351 GLU A O 1
ATOM 2659 N N . ASP A 1 354 ? -17.151 44.981 49.572 1.00 50.36 352 ASP A N 1
ATOM 2660 C CA . ASP A 1 354 ? -18.321 44.483 50.292 1.00 52.05 352 ASP A CA 1
ATOM 2661 C C . ASP A 1 354 ? -19.388 45.545 50.547 1.00 52.54 352 ASP A C 1
ATOM 2662 O O . ASP A 1 354 ? -20.498 45.220 50.986 1.00 53.43 352 ASP A O 1
ATOM 2667 N N . PHE A 1 355 ? -19.048 46.803 50.279 1.00 51.60 353 PHE A N 1
ATOM 2668 C CA . PHE A 1 355 ? -19.957 47.929 50.483 1.00 50.13 353 PHE A CA 1
ATOM 2669 C C . PHE A 1 355 ? -21.080 48.005 49.462 1.00 50.82 353 PHE A C 1
ATOM 2670 O O . PHE A 1 355 ? -22.099 48.657 49.697 1.00 50.44 353 PHE A O 1
ATOM 2678 N N . VAL A 1 356 ? -20.902 47.340 48.327 1.00 51.43 354 VAL A N 1
ATOM 2679 C CA . VAL A 1 356 ? -21.910 47.393 47.283 1.00 52.43 354 VAL A CA 1
ATOM 2680 C C . VAL A 1 356 ? -21.992 46.091 46.489 1.00 53.30 354 VAL A C 1
ATOM 2681 O O . VAL A 1 356 ? -21.105 45.244 46.588 1.00 53.15 354 VAL A O 1
ATOM 2685 N N . ARG A 1 357 ? -23.082 45.930 45.740 1.00 54.30 355 ARG A N 1
ATOM 2686 C CA . ARG A 1 357 ? -23.290 44.766 44.880 1.00 54.84 355 ARG A CA 1
ATOM 2687 C C . ARG A 1 357 ? -23.276 45.313 43.453 1.00 54.76 355 ARG A C 1
ATOM 2688 O O . ARG A 1 357 ? -24.135 46.107 43.076 1.00 54.23 355 ARG A O 1
ATOM 2696 N N . TYR A 1 358 ? -22.290 44.898 42.668 1.00 55.62 356 TYR A N 1
ATOM 2697 C CA . TYR A 1 358 ? -22.157 45.359 41.288 1.00 56.53 356 TYR A CA 1
ATOM 2698 C C . TYR A 1 358 ? -22.496 44.197 40.353 1.00 57.14 356 TYR A C 1
ATOM 2699 O O . TYR A 1 358 ? -22.222 43.043 40.677 1.00 56.83 356 TYR A O 1
ATOM 2708 N N . PRO A 1 359 ? -23.093 44.489 39.182 1.00 57.74 357 PRO A N 1
ATOM 2709 C CA . PRO A 1 359 ? -23.472 43.470 38.197 1.00 58.73 357 PRO A CA 1
ATOM 2710 C C . PRO A 1 359 ? -22.475 42.334 37.937 1.00 59.82 357 PRO A C 1
ATOM 2711 O O . PRO A 1 359 ? -22.630 41.239 38.490 1.00 61.05 357 PRO A O 1
ATOM 2715 N N . GLY A 1 360 ? -21.466 42.573 37.104 1.00 59.74 358 GLY A N 1
ATOM 2716 C CA . GLY A 1 360 ? -20.501 41.515 36.808 1.00 59.55 358 GLY A CA 1
ATOM 2717 C C . GLY A 1 360 ? -19.984 40.690 37.989 1.00 58.07 358 GLY A C 1
ATOM 2718 O O . GLY A 1 360 ? -19.882 39.462 37.926 1.00 56.84 358 GLY A O 1
ATOM 2719 N N . GLY A 1 361 ? -19.658 41.386 39.070 1.00 57.09 359 GLY A N 1
ATOM 2720 C CA . GLY A 1 361 ? -19.139 40.765 40.269 1.00 55.66 359 GLY A CA 1
ATOM 2721 C C . GLY A 1 361 ? -18.388 41.910 40.908 1.00 55.25 359 GLY A C 1
ATOM 2722 O O . GLY A 1 361 ? -19.006 42.847 41.424 1.00 55.16 359 GLY A O 1
ATOM 2723 N N . PRO A 1 362 ? -17.052 41.877 40.889 1.00 54.70 360 PRO A N 1
ATOM 2724 C CA . PRO A 1 362 ? -16.319 42.991 41.494 1.00 53.21 360 PRO A CA 1
ATOM 2725 C C . PRO A 1 362 ? -16.436 44.206 40.568 1.00 51.44 360 PRO A C 1
ATOM 2726 O O . PRO A 1 362 ? -16.720 44.061 39.370 1.00 50.79 360 PRO A O 1
ATOM 2730 N N . VAL A 1 363 ? -16.231 45.395 41.124 1.00 50.25 361 VAL A N 1
ATOM 2731 C CA . VAL A 1 363 ? -16.315 46.627 40.347 1.00 49.55 361 VAL A CA 1
ATOM 2732 C C . VAL A 1 363 ? -15.056 46.740 39.520 1.00 49.91 361 VAL A C 1
ATOM 2733 O O . VAL A 1 363 ? -15.084 46.919 38.290 1.00 49.99 361 VAL A O 1
ATOM 2737 N N . ILE A 1 364 ? -13.941 46.633 40.226 1.00 49.32 362 ILE A N 1
ATOM 2738 C CA . ILE A 1 364 ? -12.641 46.731 39.606 1.00 49.24 362 ILE A CA 1
ATOM 2739 C C . ILE A 1 364 ? -12.217 45.371 39.078 1.00 49.76 362 ILE A C 1
ATOM 2740 O O . ILE A 1 364 ? -12.399 44.345 39.734 1.00 49.43 362 ILE A O 1
ATOM 2745 N N . ARG A 1 365 ? -11.663 45.368 37.875 1.00 50.82 363 ARG A N 1
ATOM 2746 C CA . ARG A 1 365 ? -11.202 44.136 37.257 1.00 50.14 363 ARG A CA 1
ATOM 2747 C C . ARG A 1 365 ? -10.054 44.445 36.302 1.00 50.01 363 ARG A C 1
ATOM 2748 O O . ARG A 1 365 ? -10.175 45.303 35.439 1.00 50.04 363 ARG A O 1
ATOM 2750 N N . GLU A 1 366 ? -8.934 43.753 36.462 1.00 51.53 364 GLU A N 1
ATOM 2751 C CA . GLU A 1 366 ? -7.784 43.979 35.589 1.00 52.31 364 GLU A CA 1
ATOM 2752 C C . GLU A 1 366 ? -7.315 45.424 35.574 1.00 51.34 364 GLU A C 1
ATOM 2753 O O . GLU A 1 366 ? -6.851 45.912 34.543 1.00 51.08 364 GLU A O 1
ATOM 2759 N N . GLY A 1 367 ? -7.447 46.102 36.709 1.00 50.41 365 GLY A N 1
ATOM 2760 C CA . GLY A 1 367 ? -6.993 47.474 36.805 1.00 49.19 365 GLY A CA 1
ATOM 2761 C C . GLY A 1 367 ? -7.939 48.505 36.238 1.00 48.85 365 GLY A C 1
ATOM 2762 O O . GLY A 1 367 ? -7.632 49.693 36.229 1.00 49.96 365 GLY A O 1
ATOM 2763 N N . HIS A 1 368 ? -9.092 48.056 35.760 1.00 46.88 366 HIS A N 1
ATOM 2764 C CA . HIS A 1 368 ? -10.086 48.961 35.196 1.00 45.53 366 HIS A CA 1
ATOM 2765 C C . HIS A 1 368 ? -11.419 48.826 35.931 1.00 45.39 366 HIS A C 1
ATOM 2766 O O . HIS A 1 368 ? -11.559 48.052 36.878 1.00 44.27 366 HIS A O 1
ATOM 2773 N N . ILE A 1 369 ? -12.393 49.610 35.479 1.00 45.99 367 ILE A N 1
ATOM 2774 C CA . ILE A 1 369 ? -13.753 49.570 35.998 1.00 45.42 367 ILE A CA 1
ATOM 2775 C C . ILE A 1 369 ? -14.645 49.489 34.765 1.00 47.05 367 ILE A C 1
ATOM 2776 O O . ILE A 1 369 ? -14.718 50.425 33.969 1.00 44.55 367 ILE A O 1
ATOM 2781 N N . GLU A 1 370 ? -15.306 48.342 34.621 1.00 50.50 368 GLU A N 1
ATOM 2782 C CA . GLU A 1 370 ? -16.185 48.046 33.494 1.00 52.48 368 GLU A CA 1
ATOM 2783 C C . GLU A 1 370 ? -17.642 48.465 33.742 1.00 51.64 368 GLU A C 1
ATOM 2784 O O . GLU A 1 370 ? -18.423 47.708 34.325 1.00 52.35 368 GLU A O 1
ATOM 2790 N N . LEU A 1 371 ? -17.998 49.671 33.299 1.00 50.51 369 LEU A N 1
ATOM 2791 C CA . LEU A 1 371 ? -19.358 50.194 33.468 1.00 50.63 369 LEU A CA 1
ATOM 2792 C C . LEU A 1 371 ? -20.353 49.415 32.614 1.00 51.48 369 LEU A C 1
ATOM 2793 O O . LEU A 1 371 ? -20.076 49.096 31.453 1.00 51.62 369 LEU A O 1
ATOM 2798 N N . THR A 1 372 ? -21.521 49.132 33.184 1.00 51.87 370 THR A N 1
ATOM 2799 C CA . THR A 1 372 ? -22.544 48.361 32.485 1.00 52.31 370 THR A CA 1
ATOM 2800 C C . THR A 1 372 ? -23.542 49.184 31.673 1.00 52.06 370 THR A C 1
ATOM 2801 O O . THR A 1 372 ? -23.279 50.334 31.341 1.00 52.79 370 THR A O 1
ATOM 2805 N N . GLU A 1 373 ? -24.677 48.584 31.338 1.00 50.89 371 GLU A N 1
ATOM 2806 C CA . GLU A 1 373 ? -25.697 49.262 30.556 1.00 50.43 371 GLU A CA 1
ATOM 2807 C C . GLU A 1 373 ? -26.942 49.443 31.399 1.00 50.91 371 GLU A C 1
ATOM 2808 O O . GLU A 1 373 ? -27.952 49.949 30.925 1.00 51.55 371 GLU A O 1
ATOM 2814 N N . GLU A 1 374 ? -26.870 49.021 32.654 1.00 50.71 372 GLU A N 1
ATOM 2815 C CA . GLU A 1 374 ? -28.009 49.127 33.549 1.00 51.07 372 GLU A CA 1
ATOM 2816 C C . GLU A 1 374 ? -28.434 50.562 33.739 1.00 50.60 372 GLU A C 1
ATOM 2817 O O . GLU A 1 374 ? -27.754 51.474 33.295 1.00 50.52 372 GLU A O 1
ATOM 2823 N N . PRO A 1 375 ? -29.585 50.781 34.390 1.00 51.04 373 PRO A N 1
ATOM 2824 C CA . PRO A 1 375 ? -30.099 52.130 34.641 1.00 51.71 373 PRO A CA 1
ATOM 2825 C C . PRO A 1 375 ? -29.424 52.859 35.807 1.00 51.46 373 PRO A C 1
ATOM 2826 O O . PRO A 1 375 ? -29.248 52.299 36.894 1.00 50.63 373 PRO A O 1
ATOM 2830 N N . GLY A 1 376 ? -29.041 54.105 35.533 1.00 51.70 374 GLY A N 1
ATOM 2831 C CA . GLY A 1 376 ? -28.401 54.999 36.491 1.00 51.56 374 GLY A CA 1
ATOM 2832 C C . GLY A 1 376 ? -27.449 54.505 37.564 1.00 51.48 374 GLY A C 1
ATOM 2833 O O . GLY A 1 376 ? -27.876 53.985 38.593 1.00 53.42 374 GLY A O 1
ATOM 2834 N N . LEU A 1 377 ? -26.154 54.695 37.338 1.00 50.12 375 LEU A N 1
ATOM 2835 C CA . LEU A 1 377 ? -25.129 54.297 38.303 1.00 48.70 375 LEU A CA 1
ATOM 2836 C C . LEU A 1 377 ? -25.001 52.800 38.430 1.00 48.89 375 LEU A C 1
ATOM 2837 O O . LEU A 1 377 ? -23.951 52.310 38.821 1.00 49.26 375 LEU A O 1
ATOM 2842 N N . GLY A 1 378 ? -26.075 52.084 38.103 1.00 50.17 376 GLY A N 1
ATOM 2843 C CA . GLY A 1 378 ? -26.081 50.628 38.165 1.00 50.03 376 GLY A CA 1
ATOM 2844 C C . GLY A 1 378 ? -25.441 49.989 39.390 1.00 49.80 376 GLY A C 1
ATOM 2845 O O . GLY A 1 378 ? -24.629 49.071 39.270 1.00 49.07 376 GLY A O 1
ATOM 2846 N N . LEU A 1 379 ? -25.813 50.465 40.571 1.00 50.39 377 LEU A N 1
ATOM 2847 C CA . LEU A 1 379 ? -25.264 49.936 41.813 1.00 51.30 377 LEU A CA 1
ATOM 2848 C C . LEU A 1 379 ? -26.354 49.433 42.729 1.00 51.88 377 LEU A C 1
ATOM 2849 O O . LEU A 1 379 ? -27.544 49.537 42.431 1.00 51.89 377 LEU A O 1
ATOM 2854 N N . GLU A 1 380 ? -25.918 48.893 43.857 1.00 52.61 378 GLU A N 1
ATOM 2855 C CA . GLU A 1 380 ? -26.806 48.389 44.879 1.00 53.15 378 GLU A CA 1
ATOM 2856 C C . GLU A 1 380 ? -26.014 48.283 46.163 1.00 52.06 378 GLU A C 1
ATOM 2857 O O . GLU A 1 380 ? -25.144 47.428 46.308 1.00 51.54 378 GLU A O 1
ATOM 2863 N N . LEU A 1 381 ? -26.307 49.185 47.085 1.00 51.83 379 LEU A N 1
ATOM 2864 C CA . LEU A 1 381 ? -25.637 49.194 48.371 1.00 53.59 379 LEU A CA 1
ATOM 2865 C C . LEU A 1 381 ? -26.038 47.960 49.173 1.00 55.11 379 LEU A C 1
ATOM 2866 O O . LEU A 1 381 ? -27.208 47.577 49.185 1.00 55.71 379 LEU A O 1
ATOM 2871 N N . ASP A 1 382 ? -25.068 47.321 49.818 1.00 56.12 380 ASP A N 1
ATOM 2872 C CA . ASP A 1 382 ? -25.379 46.181 50.657 1.00 56.86 380 ASP A CA 1
ATOM 2873 C C . ASP A 1 382 ? -25.520 46.812 52.033 1.00 56.95 380 ASP A C 1
ATOM 2874 O O . ASP A 1 382 ? -24.528 47.161 52.674 1.00 56.59 380 ASP A O 1
ATOM 2879 N N . GLU A 1 383 ? -26.765 46.971 52.469 1.00 57.61 381 GLU A N 1
ATOM 2880 C CA . GLU A 1 383 ? -27.077 47.605 53.747 1.00 58.99 381 GLU A CA 1
ATOM 2881 C C . GLU A 1 383 ? -26.552 46.916 55.012 1.00 59.33 381 GLU A C 1
ATOM 2882 O O . GLU A 1 383 ? -26.100 47.588 55.945 1.00 58.51 381 GLU A O 1
ATOM 2888 N N . GLU A 1 384 ? -26.624 45.590 55.061 1.00 59.28 382 GLU A N 1
ATOM 2889 C CA . GLU A 1 384 ? -26.117 44.879 56.228 1.00 60.63 382 GLU A CA 1
ATOM 2890 C C . GLU A 1 384 ? -24.594 45.052 56.296 1.00 59.99 382 GLU A C 1
ATOM 2891 O O . GLU A 1 384 ? -24.014 45.244 57.372 1.00 59.81 382 GLU A O 1
ATOM 2897 N N . ALA A 1 385 ? -23.955 44.990 55.133 1.00 58.48 383 ALA A N 1
ATOM 2898 C CA . ALA A 1 385 ? -22.510 45.148 55.048 1.00 57.50 383 ALA A CA 1
ATOM 2899 C C . ALA A 1 385 ? -22.128 46.552 55.490 1.00 56.47 383 ALA A C 1
ATOM 2900 O O . ALA A 1 385 ? -21.294 46.737 56.378 1.00 55.27 383 ALA A O 1
ATOM 2902 N N . ALA A 1 386 ? -22.745 47.540 54.854 1.00 55.56 384 ALA A N 1
ATOM 2903 C CA . ALA A 1 386 ? -22.483 48.926 55.179 1.00 56.39 384 ALA A CA 1
ATOM 2904 C C . ALA A 1 386 ? -22.675 49.158 56.673 1.00 57.25 384 ALA A C 1
ATOM 2905 O O . ALA A 1 386 ? -21.895 49.869 57.308 1.00 55.71 384 ALA A O 1
ATOM 2907 N N . PHE A 1 387 ? -23.720 48.551 57.231 1.00 59.53 385 PHE A N 1
ATOM 2908 C CA . PHE A 1 387 ? -24.006 48.689 58.656 1.00 61.03 385 PHE A CA 1
ATOM 2909 C C . PHE A 1 387 ? -22.849 48.084 59.456 1.00 61.25 385 PHE A C 1
ATOM 2910 O O . PHE A 1 387 ? -22.401 48.658 60.457 1.00 60.26 385 PHE A O 1
ATOM 2918 N N . GLU A 1 388 ? -22.382 46.920 58.996 1.00 62.01 386 GLU A N 1
ATOM 2919 C CA . GLU A 1 388 ? -21.266 46.200 59.613 1.00 63.18 386 GLU A CA 1
ATOM 2920 C C . GLU A 1 388 ? -19.999 47.052 59.646 1.00 61.94 386 GLU A C 1
ATOM 2921 O O . GLU A 1 388 ? -19.022 46.690 60.293 1.00 61.45 386 GLU A O 1
ATOM 2927 N N . HIS A 1 389 ? -20.017 48.174 58.934 1.00 61.31 387 HIS A N 1
ATOM 2928 C CA . HIS A 1 389 ? -18.863 49.064 58.875 1.00 60.52 387 HIS A CA 1
ATOM 2929 C C . HIS A 1 389 ? -19.253 50.501 59.210 1.00 59.53 387 HIS A C 1
ATOM 2930 O O . HIS A 1 389 ? -18.417 51.408 59.190 1.00 59.00 387 HIS A O 1
ATOM 2937 N N . ARG A 1 390 ? -20.528 50.695 59.515 1.00 58.35 388 ARG A N 1
ATOM 2938 C CA . ARG A 1 390 ? -21.033 52.005 59.857 1.00 58.42 388 ARG A CA 1
ATOM 2939 C C . ARG A 1 390 ? -20.077 52.697 60.808 1.00 58.44 388 ARG A C 1
ATOM 2940 O O . ARG A 1 390 ? -19.520 52.061 61.693 1.00 59.36 388 ARG A O 1
ATOM 2942 N N . HIS A 1 391 ? -19.872 53.995 60.616 1.00 58.97 389 HIS A N 1
ATOM 2943 C CA . HIS A 1 391 ? -19.017 54.777 61.510 1.00 60.28 389 HIS A CA 1
ATOM 2944 C C . HIS A 1 391 ? -19.869 54.991 62.772 1.00 61.05 389 HIS A C 1
ATOM 2945 O O . HIS A 1 391 ? -21.067 55.255 62.660 1.00 61.70 389 HIS A O 1
ATOM 2952 N N . GLU A 1 392 ? -19.280 54.883 63.963 1.00 61.23 390 GLU A N 1
ATOM 2953 C CA . GLU A 1 392 ? -20.066 55.046 65.191 1.00 61.47 390 GLU A CA 1
ATOM 2954 C C . GLU A 1 392 ? -19.688 56.226 66.092 1.00 61.42 390 GLU A C 1
ATOM 2955 O O . GLU A 1 392 ? -18.820 57.036 65.763 1.00 61.60 390 GLU A O 1
ATOM 2957 N N . GLY A 1 395 ? -22.928 62.851 66.222 1.00 59.75 393 GLY A N 1
ATOM 2958 C CA . GLY A 1 395 ? -22.961 61.523 65.639 1.00 58.90 393 GLY A CA 1
ATOM 2959 C C . GLY A 1 395 ? -23.870 61.501 64.432 1.00 58.96 393 GLY A C 1
ATOM 2960 O O . GLY A 1 395 ? -24.748 62.349 64.290 1.00 59.04 393 GLY A O 1
ATOM 2961 N N . VAL A 1 396 ? -23.669 60.536 63.547 1.00 58.97 394 VAL A N 1
ATOM 2962 C CA . VAL A 1 396 ? -24.503 60.458 62.360 1.00 58.70 394 VAL A CA 1
ATOM 2963 C C . VAL A 1 396 ? -25.346 59.184 62.334 1.00 58.70 394 VAL A C 1
ATOM 2964 O O . VAL A 1 396 ? -24.828 58.076 62.141 1.00 58.06 394 VAL A O 1
ATOM 2968 N N . PRO A 1 397 ? -26.665 59.333 62.564 1.00 58.21 395 PRO A N 1
ATOM 2969 C CA . PRO A 1 397 ? -27.653 58.246 62.576 1.00 56.87 395 PRO A CA 1
ATOM 2970 C C . PRO A 1 397 ? -27.663 57.467 61.250 1.00 56.37 395 PRO A C 1
ATOM 2971 O O . PRO A 1 397 ? -27.507 58.044 60.172 1.00 55.82 395 PRO A O 1
ATOM 2975 N N . PHE A 1 398 ? -27.854 56.157 61.343 1.00 55.43 396 PHE A N 1
ATOM 2976 C CA . PHE A 1 398 ? -27.858 55.289 60.173 1.00 56.06 396 PHE A CA 1
ATOM 2977 C C . PHE A 1 398 ? -29.247 55.175 59.564 1.00 58.35 396 PHE A C 1
ATOM 2978 O O . PHE A 1 398 ? -29.790 54.079 59.482 1.00 58.95 396 PHE A O 1
ATOM 2986 N N . PHE A 1 399 ? -29.812 56.298 59.130 1.00 60.74 397 PHE A N 1
ATOM 2987 C CA . PHE A 1 399 ? -31.153 56.329 58.535 1.00 62.82 397 PHE A CA 1
ATOM 2988 C C . PHE A 1 399 ? -32.257 56.165 59.598 1.00 64.25 397 PHE A C 1
ATOM 2989 O O . PHE A 1 399 ? -33.281 56.846 59.545 1.00 64.80 397 PHE A O 1
ATOM 2997 N N . GLY A 1 400 ? -32.050 55.250 60.546 1.00 65.47 398 GLY A N 1
ATOM 2998 C CA . GLY A 1 400 ? -33.031 55.009 61.595 1.00 65.55 398 GLY A CA 1
ATOM 2999 C C . GLY A 1 400 ? -32.535 54.049 62.667 1.00 65.60 398 GLY A C 1
ATOM 3000 O O . GLY A 1 400 ? -32.564 54.415 63.864 1.00 65.75 398 GLY A O 1
ATOM 3001 N N . SER B 1 4 ? 2.683 81.203 84.684 1.00 68.51 2 SER B N 1
ATOM 3002 C CA . SER B 1 4 ? 2.183 79.921 85.267 1.00 68.77 2 SER B CA 1
ATOM 3003 C C . SER B 1 4 ? 2.083 78.811 84.233 1.00 68.33 2 SER B C 1
ATOM 3004 O O . SER B 1 4 ? 2.032 77.623 84.592 1.00 68.97 2 SER B O 1
ATOM 3005 N N . ALA B 1 5 ? 2.057 79.209 82.954 1.00 65.89 3 ALA B N 1
ATOM 3006 C CA . ALA B 1 5 ? 1.964 78.296 81.808 1.00 61.99 3 ALA B CA 1
ATOM 3007 C C . ALA B 1 5 ? 0.527 77.912 81.504 1.00 59.19 3 ALA B C 1
ATOM 3008 O O . ALA B 1 5 ? 0.159 76.740 81.592 1.00 59.12 3 ALA B O 1
ATOM 3010 N N . PRO B 1 6 ? -0.311 78.897 81.149 1.00 57.20 4 PRO B N 1
ATOM 3011 C CA . PRO B 1 6 ? -1.704 78.569 80.843 1.00 55.86 4 PRO B CA 1
ATOM 3012 C C . PRO B 1 6 ? -1.819 77.651 79.626 1.00 55.36 4 PRO B C 1
ATOM 3013 O O . PRO B 1 6 ? -1.235 77.912 78.573 1.00 55.29 4 PRO B O 1
ATOM 3017 N N . ARG B 1 7 ? -2.566 76.565 79.790 1.00 54.99 5 ARG B N 1
ATOM 3018 C CA . ARG B 1 7 ? -2.773 75.602 78.720 1.00 54.61 5 ARG B CA 1
ATOM 3019 C C . ARG B 1 7 ? -4.268 75.489 78.456 1.00 53.91 5 ARG B C 1
ATOM 3020 O O . ARG B 1 7 ? -5.081 75.654 79.365 1.00 53.32 5 ARG B O 1
ATOM 3028 N N . ILE B 1 8 ? -4.631 75.209 77.212 1.00 53.46 6 ILE B N 1
ATOM 3029 C CA . ILE B 1 8 ? -6.035 75.081 76.857 1.00 53.72 6 ILE B CA 1
ATOM 3030 C C . ILE B 1 8 ? -6.576 73.834 77.530 1.00 53.40 6 ILE B C 1
ATOM 3031 O O . ILE B 1 8 ? -5.923 72.793 77.533 1.00 53.39 6 ILE B O 1
ATOM 3036 N N . THR B 1 9 ? -7.774 73.938 78.091 1.00 53.35 7 THR B N 1
ATOM 3037 C CA . THR B 1 9 ? -8.371 72.813 78.800 1.00 53.57 7 THR B CA 1
ATOM 3038 C C . THR B 1 9 ? -9.752 72.355 78.305 1.00 53.46 7 THR B C 1
ATOM 3039 O O . THR B 1 9 ? -10.039 71.157 78.301 1.00 52.86 7 THR B O 1
ATOM 3043 N N . ARG B 1 10 ? -10.605 73.292 77.895 1.00 53.55 8 ARG B N 1
ATOM 3044 C CA . ARG B 1 10 ? -11.936 72.934 77.407 1.00 53.33 8 ARG B CA 1
ATOM 3045 C C . ARG B 1 10 ? -12.435 73.847 76.295 1.00 53.99 8 ARG B C 1
ATOM 3046 O O . ARG B 1 10 ? -12.105 75.034 76.253 1.00 53.09 8 ARG B O 1
ATOM 3048 N N . VAL B 1 11 ? -13.234 73.274 75.394 1.00 54.94 9 VAL B N 1
ATOM 3049 C CA . VAL B 1 11 ? -13.822 74.012 74.274 1.00 55.63 9 VAL B CA 1
ATOM 3050 C C . VAL B 1 11 ? -15.310 73.705 74.147 1.00 56.51 9 VAL B C 1
ATOM 3051 O O . VAL B 1 11 ? -15.688 72.574 73.836 1.00 56.60 9 VAL B O 1
ATOM 3055 N N . GLU B 1 12 ? -16.156 74.702 74.378 1.00 56.99 10 GLU B N 1
ATOM 3056 C CA . GLU B 1 12 ? -17.591 74.481 74.264 1.00 58.09 10 GLU B CA 1
ATOM 3057 C C . GLU B 1 12 ? -18.270 75.480 73.333 1.00 58.21 10 GLU B C 1
ATOM 3058 O O . GLU B 1 12 ? -17.775 76.589 73.101 1.00 56.98 10 GLU B O 1
ATOM 3064 N N . THR B 1 13 ? -19.416 75.063 72.805 1.00 58.45 11 THR B N 1
ATOM 3065 C CA . THR B 1 13 ? -20.187 75.870 71.871 1.00 58.79 11 THR B CA 1
ATOM 3066 C C . THR B 1 13 ? -21.568 76.173 72.439 1.00 58.43 11 THR B C 1
ATOM 3067 O O . THR B 1 13 ? -21.889 75.767 73.552 1.00 58.82 11 THR B O 1
ATOM 3071 N N . ALA B 1 14 ? -22.378 76.881 71.655 1.00 58.24 12 ALA B N 1
ATOM 3072 C CA . ALA B 1 14 ? -23.744 77.260 72.028 1.00 57.27 12 ALA B CA 1
ATOM 3073 C C . ALA B 1 14 ? -24.318 78.065 70.862 1.00 56.59 12 ALA B C 1
ATOM 3074 O O . ALA B 1 14 ? -23.647 78.949 70.335 1.00 55.93 12 ALA B O 1
ATOM 3076 N N . ALA B 1 15 ? -25.550 77.762 70.460 1.00 56.36 13 ALA B N 1
ATOM 3077 C CA . ALA B 1 15 ? -26.178 78.463 69.336 1.00 55.85 13 ALA B CA 1
ATOM 3078 C C . ALA B 1 15 ? -27.299 79.430 69.732 1.00 55.73 13 ALA B C 1
ATOM 3079 O O . ALA B 1 15 ? -28.372 79.009 70.160 1.00 56.29 13 ALA B O 1
ATOM 3081 N N . ILE B 1 16 ? -27.048 80.725 69.572 1.00 55.07 14 ILE B N 1
ATOM 3082 C CA . ILE B 1 16 ? -28.042 81.730 69.903 1.00 54.18 14 ILE B CA 1
ATOM 3083 C C . ILE B 1 16 ? -28.822 82.185 68.678 1.00 55.26 14 ILE B C 1
ATOM 3084 O O . ILE B 1 16 ? -28.564 81.775 67.560 1.00 54.31 14 ILE B O 1
ATOM 3089 N N . ARG B 1 17 ? -29.790 83.060 68.918 1.00 56.22 15 ARG B N 1
ATOM 3090 C CA . ARG B 1 17 ? -30.638 83.597 67.860 1.00 56.62 15 ARG B CA 1
ATOM 3091 C C . ARG B 1 17 ? -30.393 85.103 67.741 1.00 57.46 15 ARG B C 1
ATOM 3092 O O . ARG B 1 17 ? -30.990 85.905 68.457 1.00 57.75 15 ARG B O 1
ATOM 3094 N N . ALA B 1 18 ? -29.480 85.463 66.836 1.00 58.15 16 ALA B N 1
ATOM 3095 C CA . ALA B 1 18 ? -29.128 86.856 66.554 1.00 57.17 16 ALA B CA 1
ATOM 3096 C C . ALA B 1 18 ? -29.954 87.288 65.354 1.00 56.42 16 ALA B C 1
ATOM 3097 O O . ALA B 1 18 ? -31.153 87.450 65.471 1.00 57.39 16 ALA B O 1
ATOM 3099 N N . VAL B 1 19 ? -29.318 87.516 64.214 1.00 55.59 17 VAL B N 1
ATOM 3100 C CA . VAL B 1 19 ? -30.094 87.832 63.022 1.00 55.71 17 VAL B CA 1
ATOM 3101 C C . VAL B 1 19 ? -30.381 86.470 62.399 1.00 55.03 17 VAL B C 1
ATOM 3102 O O . VAL B 1 19 ? -31.309 86.302 61.608 1.00 55.59 17 VAL B O 1
ATOM 3106 N N . GLY B 1 20 ? -29.562 85.504 62.799 1.00 53.18 18 GLY B N 1
ATOM 3107 C CA . GLY B 1 20 ? -29.688 84.139 62.344 1.00 50.72 18 GLY B CA 1
ATOM 3108 C C . GLY B 1 20 ? -29.037 83.274 63.410 1.00 49.53 18 GLY B C 1
ATOM 3109 O O . GLY B 1 20 ? -28.246 83.786 64.204 1.00 49.94 18 GLY B O 1
ATOM 3110 N N . PRO B 1 21 ? -29.366 81.972 63.494 1.00 48.51 19 PRO B N 1
ATOM 3111 C CA . PRO B 1 21 ? -28.732 81.128 64.522 1.00 47.63 19 PRO B CA 1
ATOM 3112 C C . PRO B 1 21 ? -27.204 81.196 64.474 1.00 46.69 19 PRO B C 1
ATOM 3113 O O . PRO B 1 21 ? -26.586 80.740 63.509 1.00 46.60 19 PRO B O 1
ATOM 3117 N N . SER B 1 22 ? -26.597 81.744 65.521 1.00 45.38 20 SER B N 1
ATOM 3118 C CA . SER B 1 22 ? -25.156 81.890 65.535 1.00 44.70 20 SER B CA 1
ATOM 3119 C C . SER B 1 22 ? -24.444 81.147 66.646 1.00 44.90 20 SER B C 1
ATOM 3120 O O . SER B 1 22 ? -24.735 81.346 67.822 1.00 45.36 20 SER B O 1
ATOM 3123 N N . VAL B 1 23 ? -23.491 80.303 66.260 1.00 45.30 21 VAL B N 1
ATOM 3124 C CA . VAL B 1 23 ? -22.708 79.535 67.221 1.00 44.76 21 VAL B CA 1
ATOM 3125 C C . VAL B 1 23 ? -21.765 80.408 68.070 1.00 45.10 21 VAL B C 1
ATOM 3126 O O . VAL B 1 23 ? -20.981 81.209 67.554 1.00 44.10 21 VAL B O 1
ATOM 3130 N N . LEU B 1 24 ? -21.860 80.236 69.383 1.00 46.17 22 LEU B N 1
ATOM 3131 C CA . LEU B 1 24 ? -21.035 80.972 70.327 1.00 47.47 22 LEU B CA 1
ATOM 3132 C C . LEU B 1 24 ? -19.930 80.030 70.801 1.00 47.93 22 LEU B C 1
ATOM 3133 O O . LEU B 1 24 ? -20.179 78.853 71.071 1.00 47.81 22 LEU B O 1
ATOM 3138 N N . VAL B 1 25 ? -18.707 80.538 70.897 1.00 47.57 23 VAL B N 1
ATOM 3139 C CA . VAL B 1 25 ? -17.607 79.688 71.311 1.00 47.17 23 VAL B CA 1
ATOM 3140 C C . VAL B 1 25 ? -16.932 80.171 72.562 1.00 47.75 23 VAL B C 1
ATOM 3141 O O . VAL B 1 25 ? -16.633 81.354 72.717 1.00 47.28 23 VAL B O 1
ATOM 3145 N N . ARG B 1 26 ? -16.683 79.222 73.451 1.00 49.00 24 ARG B N 1
ATOM 3146 C CA . ARG B 1 26 ? -16.051 79.506 74.722 1.00 50.68 24 ARG B CA 1
ATOM 3147 C C . ARG B 1 26 ? -14.877 78.533 74.924 1.00 51.28 24 ARG B C 1
ATOM 3148 O O . ARG B 1 26 ? -15.044 77.301 74.871 1.00 50.98 24 ARG B O 1
ATOM 3156 N N . VAL B 1 27 ? -13.688 79.098 75.126 1.00 50.58 25 VAL B N 1
ATOM 3157 C CA . VAL B 1 27 ? -12.485 78.308 75.334 1.00 50.79 25 VAL B CA 1
ATOM 3158 C C . VAL B 1 27 ? -11.930 78.564 76.729 1.00 51.57 25 VAL B C 1
ATOM 3159 O O . VAL B 1 27 ? -11.823 79.708 77.167 1.00 51.82 25 VAL B O 1
ATOM 3163 N N . TRP B 1 28 ? -11.564 77.485 77.414 1.00 52.48 26 TRP B N 1
ATOM 3164 C CA . TRP B 1 28 ? -11.046 77.572 78.771 1.00 52.60 26 TRP B CA 1
ATOM 3165 C C . TRP B 1 28 ? -9.595 77.147 78.934 1.00 52.67 26 TRP B C 1
ATOM 3166 O O . TRP B 1 28 ? -9.150 76.164 78.354 1.00 52.23 26 TRP B O 1
ATOM 3177 N N . ALA B 1 29 ? -8.864 77.894 79.747 1.00 54.22 27 ALA B N 1
ATOM 3178 C CA . ALA B 1 29 ? -7.478 77.564 80.057 1.00 55.73 27 ALA B CA 1
ATOM 3179 C C . ALA B 1 29 ? -7.465 77.538 81.582 1.00 56.86 27 ALA B C 1
ATOM 3180 O O . ALA B 1 29 ? -6.842 78.373 82.231 1.00 57.53 27 ALA B O 1
ATOM 3182 N N . GLY B 1 30 ? -8.176 76.572 82.147 1.00 57.88 28 GLY B N 1
ATOM 3183 C CA . GLY B 1 30 ? -8.265 76.477 83.587 1.00 59.57 28 GLY B CA 1
ATOM 3184 C C . GLY B 1 30 ? -9.542 77.174 84.013 1.00 61.11 28 GLY B C 1
ATOM 3185 O O . GLY B 1 30 ? -10.601 76.944 83.426 1.00 61.28 28 GLY B O 1
ATOM 3186 N N . ASP B 1 31 ? -9.451 78.028 85.027 1.00 61.82 29 ASP B N 1
ATOM 3187 C CA . ASP B 1 31 ? -10.624 78.750 85.507 1.00 63.07 29 ASP B CA 1
ATOM 3188 C C . ASP B 1 31 ? -11.032 79.826 84.484 1.00 63.21 29 ASP B C 1
ATOM 3189 O O . ASP B 1 31 ? -12.203 80.206 84.387 1.00 62.24 29 ASP B O 1
ATOM 3194 N N . GLU B 1 32 ? -10.050 80.289 83.713 1.00 62.95 30 GLU B N 1
ATOM 3195 C CA . GLU B 1 32 ? -10.239 81.327 82.703 1.00 61.58 30 GLU B CA 1
ATOM 3196 C C . GLU B 1 32 ? -10.791 80.864 81.353 1.00 61.32 30 GLU B C 1
ATOM 3197 O O . GLU B 1 32 ? -10.652 79.699 80.971 1.00 61.39 30 GLU B O 1
ATOM 3203 N N . HIS B 1 33 ? -11.405 81.800 80.630 1.00 60.27 31 HIS B N 1
ATOM 3204 C CA . HIS B 1 33 ? -11.978 81.508 79.322 1.00 58.73 31 HIS B CA 1
ATOM 3205 C C . HIS B 1 33 ? -12.029 82.737 78.409 1.00 56.81 31 HIS B C 1
ATOM 3206 O O . HIS B 1 33 ? -11.928 83.878 78.865 1.00 56.41 31 HIS B O 1
ATOM 3213 N N . GLY B 1 34 ? -12.203 82.481 77.117 1.00 54.31 32 GLY B N 1
ATOM 3214 C CA . GLY B 1 34 ? -12.305 83.542 76.135 1.00 51.78 32 GLY B CA 1
ATOM 3215 C C . GLY B 1 34 ? -13.627 83.369 75.410 1.00 51.01 32 GLY B C 1
ATOM 3216 O O . GLY B 1 34 ? -14.154 82.253 75.327 1.00 49.85 32 GLY B O 1
ATOM 3217 N N . LEU B 1 35 ? -14.175 84.457 74.880 1.00 50.16 33 LEU B N 1
ATOM 3218 C CA . LEU B 1 35 ? -15.454 84.366 74.184 1.00 50.34 33 LEU B CA 1
ATOM 3219 C C . LEU B 1 35 ? -15.446 84.853 72.726 1.00 50.21 33 LEU B C 1
ATOM 3220 O O . LEU B 1 35 ? -14.903 85.912 72.410 1.00 49.81 33 LEU B O 1
ATOM 3225 N N . GLY B 1 36 ? -16.069 84.068 71.851 1.00 49.78 34 GLY B N 1
ATOM 3226 C CA . GLY B 1 36 ? -16.151 84.423 70.444 1.00 49.25 34 GLY B CA 1
ATOM 3227 C C . GLY B 1 36 ? -17.472 84.008 69.807 1.00 48.36 34 GLY B C 1
ATOM 3228 O O . GLY B 1 36 ? -18.139 83.085 70.290 1.00 48.26 34 GLY B O 1
ATOM 3229 N N . GLU B 1 37 ? -17.850 84.686 68.723 1.00 47.19 35 GLU B N 1
ATOM 3230 C CA . GLU B 1 37 ? -19.102 84.386 68.020 1.00 46.08 35 GLU B CA 1
ATOM 3231 C C . GLU B 1 37 ? -18.886 84.111 66.530 1.00 45.10 35 GLU B C 1
ATOM 3232 O O . GLU B 1 37 ? -18.213 84.883 65.842 1.00 45.38 35 GLU B O 1
ATOM 3238 N N . CYS B 1 38 ? -19.461 83.014 66.036 1.00 42.62 36 CYS B N 1
ATOM 3239 C CA . CYS B 1 38 ? -19.339 82.658 64.628 1.00 40.36 36 CYS B CA 1
ATOM 3240 C C . CYS B 1 38 ? -20.388 83.406 63.815 1.00 40.30 36 CYS B C 1
ATOM 3241 O O . CYS B 1 38 ? -21.381 83.902 64.356 1.00 41.44 36 CYS B O 1
ATOM 3244 N N . TYR B 1 39 ? -20.149 83.494 62.511 1.00 38.90 37 TYR B N 1
ATOM 3245 C CA . TYR B 1 39 ? -21.073 84.138 61.593 1.00 36.33 37 TYR B CA 1
ATOM 3246 C C . TYR B 1 39 ? -22.211 83.143 61.373 1.00 36.31 37 TYR B C 1
ATOM 3247 O O . TYR B 1 39 ? -22.023 81.929 61.475 1.00 37.05 37 TYR B O 1
ATOM 3256 N N . PRO B 1 40 ? -23.418 83.641 61.098 1.00 36.26 38 PRO B N 1
ATOM 3257 C CA . PRO B 1 40 ? -24.549 82.736 60.874 1.00 36.94 38 PRO B CA 1
ATOM 3258 C C . PRO B 1 40 ? -24.447 81.997 59.542 1.00 37.54 38 PRO B C 1
ATOM 3259 O O . PRO B 1 40 ? -25.039 82.391 58.547 1.00 37.66 38 PRO B O 1
ATOM 3263 N N . SER B 1 41 ? -23.699 80.907 59.526 1.00 39.33 39 SER B N 1
ATOM 3264 C CA . SER B 1 41 ? -23.538 80.153 58.298 1.00 40.84 39 SER B CA 1
ATOM 3265 C C . SER B 1 41 ? -24.190 78.772 58.327 1.00 42.05 39 SER B C 1
ATOM 3266 O O . SER B 1 41 ? -24.034 78.010 59.289 1.00 41.73 39 SER B O 1
ATOM 3269 N N . ALA B 1 42 ? -24.930 78.468 57.262 1.00 43.69 40 ALA B N 1
ATOM 3270 C CA . ALA B 1 42 ? -25.594 77.176 57.100 1.00 44.46 40 ALA B CA 1
ATOM 3271 C C . ALA B 1 42 ? -26.251 76.749 58.402 1.00 45.22 40 ALA B C 1
ATOM 3272 O O . ALA B 1 42 ? -26.674 77.607 59.185 1.00 46.15 40 ALA B O 1
ATOM 3274 N N . PRO B 1 43 ? -26.372 75.427 58.651 1.00 44.30 41 PRO B N 1
ATOM 3275 C CA . PRO B 1 43 ? -27.006 75.071 59.918 1.00 43.35 41 PRO B CA 1
ATOM 3276 C C . PRO B 1 43 ? -26.003 75.222 61.050 1.00 43.48 41 PRO B C 1
ATOM 3277 O O . PRO B 1 43 ? -24.929 74.619 61.023 1.00 43.25 41 PRO B O 1
ATOM 3281 N N . ALA B 1 44 ? -26.356 76.044 62.032 1.00 42.71 42 ALA B N 1
ATOM 3282 C CA . ALA B 1 44 ? -25.504 76.288 63.181 1.00 41.40 42 ALA B CA 1
ATOM 3283 C C . ALA B 1 44 ? -24.944 74.990 63.738 1.00 42.08 42 ALA B C 1
ATOM 3284 O O . ALA B 1 44 ? -23.919 74.997 64.416 1.00 42.92 42 ALA B O 1
ATOM 3286 N N . ALA B 1 45 ? -25.623 73.880 63.453 1.00 43.10 43 ALA B N 1
ATOM 3287 C CA . ALA B 1 45 ? -25.204 72.560 63.922 1.00 44.26 43 ALA B CA 1
ATOM 3288 C C . ALA B 1 45 ? -23.894 72.161 63.266 1.00 45.68 43 ALA B C 1
ATOM 3289 O O . ALA B 1 45 ? -23.008 71.588 63.917 1.00 46.94 43 ALA B O 1
ATOM 3291 N N . GLY B 1 46 ? -23.785 72.458 61.971 1.00 45.71 44 GLY B N 1
ATOM 3292 C CA . GLY B 1 46 ? -22.573 72.151 61.232 1.00 44.24 44 GLY B CA 1
ATOM 3293 C C . GLY B 1 46 ? -21.430 72.958 61.810 1.00 43.53 44 GLY B C 1
ATOM 3294 O O . GLY B 1 46 ? -20.403 72.401 62.185 1.00 43.09 44 GLY B O 1
ATOM 3295 N N . ILE B 1 47 ? -21.607 74.274 61.883 1.00 43.29 45 ILE B N 1
ATOM 3296 C CA . ILE B 1 47 ? -20.586 75.148 62.454 1.00 44.48 45 ILE B CA 1
ATOM 3297 C C . ILE B 1 47 ? -20.185 74.560 63.809 1.00 45.04 45 ILE B C 1
ATOM 3298 O O . ILE B 1 47 ? -19.008 74.495 64.164 1.00 45.20 45 ILE B O 1
ATOM 3303 N N . HIS B 1 48 ? -21.193 74.142 64.564 1.00 45.02 46 HIS B N 1
ATOM 3304 C CA . HIS B 1 48 ? -20.992 73.551 65.877 1.00 45.18 46 HIS B CA 1
ATOM 3305 C C . HIS B 1 48 ? -20.035 72.376 65.844 1.00 44.73 46 HIS B C 1
ATOM 3306 O O . HIS B 1 48 ? -19.009 72.375 66.517 1.00 43.83 46 HIS B O 1
ATOM 3313 N N . HIS B 1 49 ? -20.398 71.362 65.070 1.00 45.51 47 HIS B N 1
ATOM 3314 C CA . HIS B 1 49 ? -19.588 70.160 64.952 1.00 47.03 47 HIS B CA 1
ATOM 3315 C C . HIS B 1 49 ? -18.167 70.442 64.494 1.00 46.15 47 HIS B C 1
ATOM 3316 O O . HIS B 1 49 ? -17.211 69.916 65.065 1.00 46.86 47 HIS B O 1
ATOM 3323 N N . ILE B 1 50 ? -18.028 71.263 63.458 1.00 44.61 48 ILE B N 1
ATOM 3324 C CA . ILE B 1 50 ? -16.713 71.615 62.936 1.00 43.04 48 ILE B CA 1
ATOM 3325 C C . ILE B 1 50 ? -15.873 72.126 64.092 1.00 42.34 48 ILE B C 1
ATOM 3326 O O . ILE B 1 50 ? -14.765 71.651 64.330 1.00 41.95 48 ILE B O 1
ATOM 3331 N N . VAL B 1 51 ? -16.423 73.096 64.811 1.00 41.92 49 VAL B N 1
ATOM 3332 C CA . VAL B 1 51 ? -15.749 73.680 65.957 1.00 42.21 49 VAL B CA 1
ATOM 3333 C C . VAL B 1 51 ? -15.338 72.608 66.962 1.00 43.40 49 VAL B C 1
ATOM 3334 O O . VAL B 1 51 ? -14.205 72.584 67.431 1.00 41.03 49 VAL B O 1
ATOM 3346 N N . ASN B 1 53 ? -15.030 69.282 66.527 1.00 50.05 51 ASN B N 1
ATOM 3347 C CA . ASN B 1 53 ? -14.063 68.369 65.903 1.00 50.56 51 ASN B CA 1
ATOM 3348 C C . ASN B 1 53 ? -12.660 68.944 66.012 1.00 51.18 51 ASN B C 1
ATOM 3349 O O . ASN B 1 53 ? -11.667 68.236 65.853 1.00 51.41 51 ASN B O 1
ATOM 3362 N N . GLU B 1 55 ? -11.374 70.403 68.803 1.00 56.89 53 GLU B N 1
ATOM 3363 C CA . GLU B 1 55 ? -10.816 70.369 70.150 1.00 57.56 53 GLU B CA 1
ATOM 3364 C C . GLU B 1 55 ? -9.534 69.545 70.343 1.00 57.96 53 GLU B C 1
ATOM 3365 O O . GLU B 1 55 ? -8.615 69.981 71.046 1.00 56.96 53 GLU B O 1
ATOM 3371 N N . GLU B 1 56 ? -9.455 68.371 69.721 1.00 57.92 54 GLU B N 1
ATOM 3372 C CA . GLU B 1 56 ? -8.278 67.518 69.881 1.00 59.14 54 GLU B CA 1
ATOM 3373 C C . GLU B 1 56 ? -7.000 68.173 69.395 1.00 58.62 54 GLU B C 1
ATOM 3374 O O . GLU B 1 56 ? -5.923 67.603 69.531 1.00 59.39 54 GLU B O 1
ATOM 3380 N N . GLN B 1 57 ? -7.113 69.369 68.832 1.00 57.70 55 GLN B N 1
ATOM 3381 C CA . GLN B 1 57 ? -5.945 70.066 68.317 1.00 56.15 55 GLN B CA 1
ATOM 3382 C C . GLN B 1 57 ? -5.501 71.208 69.204 1.00 54.74 55 GLN B C 1
ATOM 3383 O O . GLN B 1 57 ? -4.379 71.687 69.081 1.00 54.91 55 GLN B O 1
ATOM 3389 N N . LEU B 1 58 ? -6.369 71.636 70.111 1.00 53.27 56 LEU B N 1
ATOM 3390 C CA . LEU B 1 58 ? -6.038 72.757 70.978 1.00 52.66 56 LEU B CA 1
ATOM 3391 C C . LEU B 1 58 ? -5.590 72.400 72.388 1.00 51.90 56 LEU B C 1
ATOM 3392 O O . LEU B 1 58 ? -4.695 73.042 72.950 1.00 51.74 56 LEU B O 1
ATOM 3397 N N . LEU B 1 59 ? -6.216 71.379 72.956 1.00 51.00 57 LEU B N 1
ATOM 3398 C CA . LEU B 1 59 ? -5.913 70.967 74.314 1.00 49.70 57 LEU B CA 1
ATOM 3399 C C . LEU B 1 59 ? -4.447 70.952 74.673 1.00 48.98 57 LEU B C 1
ATOM 3400 O O . LEU B 1 59 ? -3.660 70.217 74.086 1.00 49.59 57 LEU B O 1
ATOM 3405 N N . GLY B 1 60 ? -4.089 71.786 75.642 1.00 48.33 58 GLY B N 1
ATOM 3406 C CA . GLY B 1 60 ? -2.714 71.855 76.091 1.00 47.58 58 GLY B CA 1
ATOM 3407 C C . GLY B 1 60 ? -1.920 72.996 75.497 1.00 47.26 58 GLY B C 1
ATOM 3408 O O . GLY B 1 60 ? -0.892 73.386 76.040 1.00 47.22 58 GLY B O 1
ATOM 3409 N N . GLU B 1 61 ? -2.393 73.546 74.388 1.00 47.31 59 GLU B N 1
ATOM 3410 C CA . GLU B 1 61 ? -1.688 74.640 73.738 1.00 46.71 59 GLU B CA 1
ATOM 3411 C C . GLU B 1 61 ? -1.714 75.945 74.529 1.00 47.35 59 GLU B C 1
ATOM 3412 O O . GLU B 1 61 ? -2.662 76.216 75.262 1.00 48.41 59 GLU B O 1
ATOM 3418 N N . ASP B 1 62 ? -0.649 76.733 74.400 1.00 47.94 60 ASP B N 1
ATOM 3419 C CA . ASP B 1 62 ? -0.538 78.031 75.070 1.00 48.32 60 ASP B CA 1
ATOM 3420 C C . ASP B 1 62 ? -1.421 78.951 74.229 1.00 49.84 60 ASP B C 1
ATOM 3421 O O . ASP B 1 62 ? -1.024 79.388 73.147 1.00 51.66 60 ASP B O 1
ATOM 3426 N N . PRO B 1 63 ? -2.632 79.261 74.718 1.00 50.58 61 PRO B N 1
ATOM 3427 C CA . PRO B 1 63 ? -3.592 80.122 74.016 1.00 50.14 61 PRO B CA 1
ATOM 3428 C C . PRO B 1 63 ? -3.110 81.540 73.766 1.00 48.67 61 PRO B C 1
ATOM 3429 O O . PRO B 1 63 ? -3.892 82.406 73.387 1.00 49.98 61 PRO B O 1
ATOM 3433 N N . ARG B 1 64 ? -1.831 81.789 73.985 1.00 46.40 62 ARG B N 1
ATOM 3434 C CA . ARG B 1 64 ? -1.315 83.119 73.760 1.00 45.76 62 ARG B CA 1
ATOM 3435 C C . ARG B 1 64 ? -0.761 83.288 72.341 1.00 45.74 62 ARG B C 1
ATOM 3436 O O . ARG B 1 64 ? -0.758 84.395 71.789 1.00 45.09 62 ARG B O 1
ATOM 3444 N N . ASP B 1 65 ? -0.299 82.194 71.747 1.00 44.74 63 ASP B N 1
ATOM 3445 C CA . ASP B 1 65 ? 0.211 82.245 70.389 1.00 44.57 63 ASP B CA 1
ATOM 3446 C C . ASP B 1 65 ? -0.996 81.911 69.542 1.00 43.97 63 ASP B C 1
ATOM 3447 O O . ASP B 1 65 ? -1.115 80.814 68.983 1.00 44.17 63 ASP B O 1
ATOM 3452 N N . VAL B 1 66 ? -1.903 82.874 69.474 1.00 43.20 64 VAL B N 1
ATOM 3453 C CA . VAL B 1 66 ? -3.150 82.718 68.751 1.00 42.49 64 VAL B CA 1
ATOM 3454 C C . VAL B 1 66 ? -2.955 82.473 67.255 1.00 42.90 64 VAL B C 1
ATOM 3455 O O . VAL B 1 66 ? -3.498 81.509 66.701 1.00 42.00 64 VAL B O 1
ATOM 3459 N N . GLU B 1 67 ? -2.154 83.313 66.608 1.00 43.35 65 GLU B N 1
ATOM 3460 C CA . GLU B 1 67 ? -1.918 83.167 65.176 1.00 44.96 65 GLU B CA 1
ATOM 3461 C C . GLU B 1 67 ? -1.376 81.787 64.823 1.00 44.97 65 GLU B C 1
ATOM 3462 O O . GLU B 1 67 ? -1.736 81.213 63.800 1.00 44.69 65 GLU B O 1
ATOM 3468 N N . ARG B 1 68 ? -0.512 81.254 65.677 1.00 45.27 66 ARG B N 1
ATOM 3469 C CA . ARG B 1 68 ? 0.064 79.934 65.459 1.00 45.22 66 ARG B CA 1
ATOM 3470 C C . ARG B 1 68 ? -1.010 78.857 65.516 1.00 44.13 66 ARG B C 1
ATOM 3471 O O . ARG B 1 68 ? -0.905 77.824 64.860 1.00 43.18 66 ARG B O 1
ATOM 3479 N N . LEU B 1 69 ? -2.053 79.107 66.298 1.00 43.78 67 LEU B N 1
ATOM 3480 C CA . LEU B 1 69 ? -3.135 78.140 66.444 1.00 43.11 67 LEU B CA 1
ATOM 3481 C C . LEU B 1 69 ? -4.142 78.143 65.282 1.00 41.54 67 LEU B C 1
ATOM 3482 O O . LEU B 1 69 ? -4.775 77.121 64.988 1.00 39.80 67 LEU B O 1
ATOM 3487 N N . TYR B 1 70 ? -4.294 79.293 64.633 1.00 40.69 68 TYR B N 1
ATOM 3488 C CA . TYR B 1 70 ? -5.195 79.397 63.496 1.00 40.12 68 TYR B CA 1
ATOM 3489 C C . TYR B 1 70 ? -4.563 78.586 62.366 1.00 39.66 68 TYR B C 1
ATOM 3490 O O . TYR B 1 70 ? -5.222 77.781 61.702 1.00 38.90 68 TYR B O 1
ATOM 3499 N N . GLU B 1 71 ? -3.266 78.798 62.174 1.00 37.85 69 GLU B N 1
ATOM 3500 C CA . GLU B 1 71 ? -2.518 78.109 61.148 1.00 36.83 69 GLU B CA 1
ATOM 3501 C C . GLU B 1 71 ? -2.453 76.636 61.441 1.00 36.61 69 GLU B C 1
ATOM 3502 O O . GLU B 1 71 ? -2.318 75.826 60.543 1.00 36.89 69 GLU B O 1
ATOM 3508 N N . LYS B 1 72 ? -2.545 76.287 62.711 1.00 37.13 70 LYS B N 1
ATOM 3509 C CA . LYS B 1 72 ? -2.514 74.888 63.104 1.00 36.95 70 LYS B CA 1
ATOM 3510 C C . LYS B 1 72 ? -3.794 74.242 62.579 1.00 37.15 70 LYS B C 1
ATOM 3511 O O . LYS B 1 72 ? -3.762 73.222 61.888 1.00 36.92 70 LYS B O 1
ATOM 3525 N N . ARG B 1 74 ? -6.157 75.708 60.482 1.00 35.50 72 ARG B N 1
ATOM 3526 C CA . ARG B 1 74 ? -6.344 75.983 59.067 1.00 33.42 72 ARG B CA 1
ATOM 3527 C C . ARG B 1 74 ? -5.567 74.961 58.265 1.00 31.66 72 ARG B C 1
ATOM 3528 O O . ARG B 1 74 ? -6.124 74.296 57.394 1.00 31.75 72 ARG B O 1
ATOM 3536 N N . ARG B 1 75 ? -4.281 74.823 58.564 1.00 28.82 73 ARG B N 1
ATOM 3537 C CA . ARG B 1 75 ? -3.475 73.852 57.849 1.00 28.21 73 ARG B CA 1
ATOM 3538 C C . ARG B 1 75 ? -3.928 72.458 58.180 1.00 30.17 73 ARG B C 1
ATOM 3539 O O . ARG B 1 75 ? -3.779 71.547 57.357 1.00 31.01 73 ARG B O 1
ATOM 3547 N N . TRP B 1 76 ? -4.480 72.284 59.381 1.00 31.97 74 TRP B N 1
ATOM 3548 C CA . TRP B 1 76 ? -4.935 70.967 59.794 1.00 33.37 74 TRP B CA 1
ATOM 3549 C C . TRP B 1 76 ? -6.033 70.491 58.868 1.00 34.26 74 TRP B C 1
ATOM 3550 O O . TRP B 1 76 ? -6.206 69.287 58.657 1.00 33.98 74 TRP B O 1
ATOM 3561 N N . ASN B 1 77 ? -6.739 71.454 58.283 1.00 35.20 75 ASN B N 1
ATOM 3562 C CA . ASN B 1 77 ? -7.850 71.168 57.390 1.00 36.70 75 ASN B CA 1
ATOM 3563 C C . ASN B 1 77 ? -7.545 71.181 55.891 1.00 36.97 75 ASN B C 1
ATOM 3564 O O . ASN B 1 77 ? -8.474 71.249 55.084 1.00 35.96 75 ASN B O 1
ATOM 3569 N N . ILE B 1 78 ? -6.273 71.099 55.504 1.00 37.65 76 ILE B N 1
ATOM 3570 C CA . ILE B 1 78 ? -5.949 71.148 54.085 1.00 38.24 76 ILE B CA 1
ATOM 3571 C C . ILE B 1 78 ? -6.875 70.330 53.221 1.00 38.51 76 ILE B C 1
ATOM 3572 O O . ILE B 1 78 ? -7.469 70.860 52.297 1.00 40.55 76 ILE B O 1
ATOM 3577 N N . PHE B 1 79 ? -7.008 69.043 53.514 1.00 38.68 77 PHE B N 1
ATOM 3578 C CA . PHE B 1 79 ? -7.864 68.191 52.704 1.00 39.01 77 PHE B CA 1
ATOM 3579 C C . PHE B 1 79 ? -9.259 68.015 53.277 1.00 40.04 77 PHE B C 1
ATOM 3580 O O . PHE B 1 79 ? -9.953 67.055 52.924 1.00 40.75 77 PHE B O 1
ATOM 3588 N N . THR B 1 80 ? -9.677 68.917 54.162 1.00 39.81 78 THR B N 1
ATOM 3589 C CA . THR B 1 80 ? -11.019 68.804 54.738 1.00 38.26 78 THR B CA 1
ATOM 3590 C C . THR B 1 80 ? -11.853 70.076 54.619 1.00 38.96 78 THR B C 1
ATOM 3591 O O . THR B 1 80 ? -12.520 70.494 55.569 1.00 39.80 78 THR B O 1
ATOM 3595 N N . GLY B 1 81 ? -11.819 70.673 53.429 1.00 38.34 79 GLY B N 1
ATOM 3596 C CA . GLY B 1 81 ? -12.586 71.878 53.167 1.00 36.67 79 GLY B CA 1
ATOM 3597 C C . GLY B 1 81 ? -12.063 73.131 53.844 1.00 34.75 79 GLY B C 1
ATOM 3598 O O . GLY B 1 81 ? -12.825 74.067 54.076 1.00 34.96 79 GLY B O 1
ATOM 3599 N N . GLY B 1 82 ? -10.773 73.159 54.155 1.00 33.09 80 GLY B N 1
ATOM 3600 C CA . GLY B 1 82 ? -10.215 74.327 54.796 1.00 32.08 80 GLY B CA 1
ATOM 3601 C C . GLY B 1 82 ? -9.900 75.520 53.901 1.00 31.33 80 GLY B C 1
ATOM 3602 O O . GLY B 1 82 ? -9.596 76.592 54.408 1.00 32.36 80 GLY B O 1
ATOM 3603 N N . GLN B 1 83 ? -9.984 75.368 52.583 1.00 30.05 81 GLN B N 1
ATOM 3604 C CA . GLN B 1 83 ? -9.661 76.468 51.674 1.00 26.71 81 GLN B CA 1
ATOM 3605 C C . GLN B 1 83 ? -10.603 77.631 51.866 1.00 25.88 81 GLN B C 1
ATOM 3606 O O . GLN B 1 83 ? -10.201 78.786 51.687 1.00 26.83 81 GLN B O 1
ATOM 3612 N N . ALA B 1 84 ? -11.856 77.343 52.212 1.00 27.82 82 ALA B N 1
ATOM 3613 C CA . ALA B 1 84 ? -12.828 78.410 52.495 1.00 30.34 82 ALA B CA 1
ATOM 3614 C C . ALA B 1 84 ? -14.249 77.939 52.828 1.00 32.75 82 ALA B C 1
ATOM 3615 O O . ALA B 1 84 ? -14.600 76.756 52.744 1.00 32.16 82 ALA B O 1
ATOM 3617 N N . GLY B 1 85 ? -15.069 78.906 53.220 1.00 35.25 83 GLY B N 1
ATOM 3618 C CA . GLY B 1 85 ? -16.449 78.636 53.574 1.00 35.53 83 GLY B CA 1
ATOM 3619 C C . GLY B 1 85 ? -16.702 78.281 55.026 1.00 36.62 83 GLY B C 1
ATOM 3620 O O . GLY B 1 85 ? -16.109 78.873 55.936 1.00 36.83 83 GLY B O 1
ATOM 3621 N N . ALA B 1 86 ? -17.563 77.288 55.238 1.00 36.71 84 ALA B N 1
ATOM 3622 C CA . ALA B 1 86 ? -17.929 76.858 56.575 1.00 36.46 84 ALA B CA 1
ATOM 3623 C C . ALA B 1 86 ? -16.773 76.726 57.560 1.00 36.27 84 ALA B C 1
ATOM 3624 O O . ALA B 1 86 ? -16.699 77.469 58.541 1.00 36.11 84 ALA B O 1
ATOM 3626 N N . VAL B 1 87 ? -15.874 75.786 57.291 1.00 35.88 85 VAL B N 1
ATOM 3627 C CA . VAL B 1 87 ? -14.712 75.529 58.145 1.00 35.76 85 VAL B CA 1
ATOM 3628 C C . VAL B 1 87 ? -13.996 76.804 58.562 1.00 35.92 85 VAL B C 1
ATOM 3629 O O . VAL B 1 87 ? -13.511 76.928 59.680 1.00 35.96 85 VAL B O 1
ATOM 3633 N N . ILE B 1 88 ? -13.948 77.761 57.651 1.00 36.83 86 ILE B N 1
ATOM 3634 C CA . ILE B 1 88 ? -13.300 79.040 57.913 1.00 37.78 86 ILE B CA 1
ATOM 3635 C C . ILE B 1 88 ? -14.128 79.906 58.869 1.00 38.13 86 ILE B C 1
ATOM 3636 O O . ILE B 1 88 ? -13.588 80.534 59.782 1.00 37.67 86 ILE B O 1
ATOM 3641 N N . THR B 1 89 ? -15.441 79.926 58.669 1.00 38.99 87 THR B N 1
ATOM 3642 C CA . THR B 1 89 ? -16.314 80.703 59.537 1.00 40.09 87 THR B CA 1
ATOM 3643 C C . THR B 1 89 ? -16.256 80.132 60.938 1.00 39.35 87 THR B C 1
ATOM 3644 O O . THR B 1 89 ? -16.307 80.876 61.908 1.00 39.94 87 THR B O 1
ATOM 3648 N N . ALA B 1 90 ? -16.163 78.808 61.034 1.00 37.89 88 ALA B N 1
ATOM 3649 C CA . ALA B 1 90 ? -16.073 78.133 62.323 1.00 37.02 88 ALA B CA 1
ATOM 3650 C C . ALA B 1 90 ? -14.792 78.579 63.052 1.00 37.69 88 ALA B C 1
ATOM 3651 O O . ALA B 1 90 ? -14.844 79.162 64.144 1.00 37.68 88 ALA B O 1
ATOM 3653 N N . LEU B 1 91 ? -13.638 78.311 62.452 1.00 36.79 89 LEU B N 1
ATOM 3654 C CA . LEU B 1 91 ? -12.383 78.733 63.064 1.00 36.01 89 LEU B CA 1
ATOM 3655 C C . LEU B 1 91 ? -12.438 80.216 63.451 1.00 36.05 89 LEU B C 1
ATOM 3656 O O . LEU B 1 91 ? -11.832 80.631 64.433 1.00 35.67 89 LEU B O 1
ATOM 3661 N N . SER B 1 92 ? -13.146 81.018 62.666 1.00 35.70 90 SER B N 1
ATOM 3662 C CA . SER B 1 92 ? -13.228 8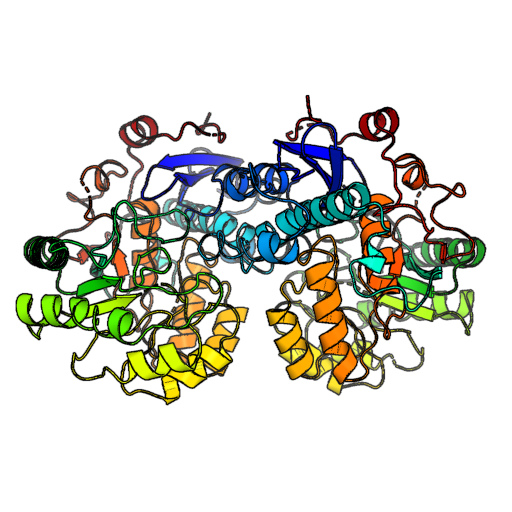2.445 62.958 1.00 37.30 90 SER B CA 1
ATOM 3663 C C . SER B 1 92 ? -13.702 82.682 64.385 1.00 37.39 90 SER B C 1
ATOM 3664 O O . SER B 1 92 ? -13.203 83.581 65.073 1.00 34.81 90 SER B O 1
ATOM 3667 N N . GLY B 1 93 ? -14.668 81.864 64.814 1.00 38.04 91 GLY B N 1
ATOM 3668 C CA . GLY B 1 93 ? -15.223 81.972 66.153 1.00 37.93 91 GLY B CA 1
ATOM 3669 C C . GLY B 1 93 ? -14.187 81.556 67.171 1.00 38.19 91 GLY B C 1
ATOM 3670 O O . GLY B 1 93 ? -13.881 82.285 68.111 1.00 38.16 91 GLY B O 1
ATOM 3671 N N . ILE B 1 94 ? -13.637 80.370 66.972 1.00 37.47 92 ILE B N 1
ATOM 3672 C CA . ILE B 1 94 ? -12.610 79.876 67.864 1.00 37.92 92 ILE B CA 1
ATOM 3673 C C . ILE B 1 94 ? -11.458 80.874 67.948 1.00 38.65 92 ILE B C 1
ATOM 3674 O O . ILE B 1 94 ? -10.870 81.057 69.008 1.00 39.55 92 ILE B O 1
ATOM 3679 N N . GLU B 1 95 ? -11.128 81.519 66.833 1.00 38.90 93 GLU B N 1
ATOM 3680 C CA . GLU B 1 95 ? -10.017 82.456 66.848 1.00 39.75 93 GLU B CA 1
ATOM 3681 C C . GLU B 1 95 ? -10.301 83.573 67.809 1.00 38.95 93 GLU B C 1
ATOM 3682 O O . GLU B 1 95 ? -9.470 83.917 68.636 1.00 37.61 93 GLU B O 1
ATOM 3688 N N . THR B 1 96 ? -11.495 84.130 67.686 1.00 39.97 94 THR B N 1
ATOM 3689 C CA . THR B 1 96 ? -11.920 85.239 68.522 1.00 42.46 94 THR B CA 1
ATOM 3690 C C . THR B 1 96 ? -11.785 84.906 69.995 1.00 43.18 94 THR B C 1
ATOM 3691 O O . THR B 1 96 ? -11.253 85.699 70.780 1.00 42.68 94 THR B O 1
ATOM 3695 N N . ALA B 1 97 ? -12.282 83.729 70.364 1.00 42.74 95 ALA B N 1
ATOM 3696 C CA . ALA B 1 97 ? -12.216 83.267 71.737 1.00 41.01 95 ALA B CA 1
ATOM 3697 C C . ALA B 1 97 ? -10.786 83.382 72.246 1.00 41.62 95 ALA B C 1
ATOM 3698 O O . ALA B 1 97 ? -10.525 84.075 73.224 1.00 40.41 95 ALA B O 1
ATOM 3700 N N . LEU B 1 98 ? -9.865 82.708 71.561 1.00 42.54 96 LEU B N 1
ATOM 3701 C CA . LEU B 1 98 ? -8.447 82.709 71.922 1.00 43.82 96 LEU B CA 1
ATOM 3702 C C . LEU B 1 98 ? -7.863 84.106 72.018 1.00 44.80 96 LEU B C 1
ATOM 3703 O O . LEU B 1 98 ? -7.103 84.422 72.936 1.00 44.69 96 LEU B O 1
ATOM 3708 N N . TRP B 1 99 ? -8.208 84.937 71.048 1.00 46.10 97 TRP B N 1
ATOM 3709 C CA . TRP B 1 99 ? -7.726 86.302 71.026 1.00 47.48 97 TRP B CA 1
ATOM 3710 C C . TRP B 1 99 ? -8.280 87.026 72.244 1.00 46.96 97 TRP B C 1
ATOM 3711 O O . TRP B 1 99 ? -7.705 88.005 72.708 1.00 46.48 97 TRP B O 1
ATOM 3722 N N . ASP B 1 100 ? -9.406 86.536 72.752 1.00 47.05 98 ASP B N 1
ATOM 3723 C CA . ASP B 1 100 ? -10.053 87.128 73.921 1.00 47.83 98 ASP B CA 1
ATOM 3724 C C . ASP B 1 100 ? -9.412 86.556 75.175 1.00 47.06 98 ASP B C 1
ATOM 3725 O O . ASP B 1 100 ? -8.996 87.297 76.065 1.00 46.48 98 ASP B O 1
ATOM 3730 N N . LEU B 1 101 ? -9.347 85.229 75.230 1.00 47.13 99 LEU B N 1
ATOM 3731 C CA . LEU B 1 101 ? -8.736 84.512 76.340 1.00 46.58 99 LEU B CA 1
ATOM 3732 C C . LEU B 1 101 ? -7.374 85.122 76.606 1.00 46.47 99 LEU B C 1
ATOM 3733 O O . LEU B 1 101 ? -7.084 85.559 77.714 1.00 47.19 99 LEU B O 1
ATOM 3738 N N . ALA B 1 102 ? -6.550 85.161 75.567 1.00 46.39 100 ALA B N 1
ATOM 3739 C CA . ALA B 1 102 ? -5.209 85.721 75.654 1.00 47.02 100 ALA B CA 1
ATOM 3740 C C . ALA B 1 102 ? -5.182 87.129 76.259 1.00 47.19 100 ALA B C 1
ATOM 3741 O O . ALA B 1 102 ? -4.322 87.443 77.080 1.00 46.63 100 ALA B O 1
ATOM 3743 N N . GLY B 1 103 ? -6.120 87.975 75.849 1.00 48.27 101 GLY B N 1
ATOM 3744 C CA . GLY B 1 103 ? -6.170 89.334 76.367 1.00 50.99 101 GLY B CA 1
ATOM 3745 C C . GLY B 1 103 ? -6.486 89.372 77.851 1.00 52.38 101 GLY B C 1
ATOM 3746 O O . GLY B 1 103 ? -5.973 90.206 78.606 1.00 52.61 101 GLY B O 1
ATOM 3747 N N . LYS B 1 104 ? -7.347 88.459 78.276 1.00 52.87 102 LYS B N 1
ATOM 3748 C CA . LYS B 1 104 ? -7.714 88.378 79.674 1.00 52.89 102 LYS B CA 1
ATOM 3749 C C . LYS B 1 104 ? -6.505 87.890 80.468 1.00 52.79 102 LYS B C 1
ATOM 3750 O O . LYS B 1 104 ? -6.264 88.353 81.577 1.00 53.45 102 LYS B O 1
ATOM 3756 N N . LEU B 1 105 ? -5.736 86.969 79.895 1.00 51.99 103 LEU B N 1
ATOM 3757 C CA . LEU B 1 105 ? -4.551 86.458 80.573 1.00 51.41 103 LEU B CA 1
ATOM 3758 C C . LEU B 1 105 ? -3.482 87.550 80.652 1.00 52.19 103 LEU B C 1
ATOM 3759 O O . LEU B 1 105 ? -3.068 87.944 81.746 1.00 53.14 103 LEU B O 1
ATOM 3764 N N . GLN B 1 106 ? -3.034 88.038 79.498 1.00 51.53 104 GLN B N 1
ATOM 3765 C CA . GLN B 1 106 ? -2.021 89.095 79.466 1.00 50.63 104 GLN B CA 1
ATOM 3766 C C . GLN B 1 106 ? -2.568 90.342 80.161 1.00 49.12 104 GLN B C 1
ATOM 3767 O O . GLN B 1 106 ? -1.808 91.208 80.596 1.00 47.03 104 GLN B O 1
ATOM 3773 N N . GLY B 1 107 ? -3.894 90.424 80.239 1.00 48.02 105 GLY B N 1
ATOM 3774 C CA . GLY B 1 107 ? -4.538 91.558 80.870 1.00 48.69 105 GLY B CA 1
ATOM 3775 C C . GLY B 1 107 ? -4.383 92.839 80.076 1.00 49.64 105 GLY B C 1
ATOM 3776 O O . GLY B 1 107 ? -3.853 93.830 80.570 1.00 49.44 105 GLY B O 1
ATOM 3777 N N . VAL B 1 108 ? -4.842 92.818 78.830 1.00 50.55 106 VAL B N 1
ATOM 3778 C CA . VAL B 1 108 ? -4.757 93.985 77.957 1.00 50.41 106 VAL B CA 1
ATOM 3779 C C . VAL B 1 108 ? -5.886 93.900 76.948 1.00 49.86 106 VAL B C 1
ATOM 3780 O O . VAL B 1 108 ? -6.183 92.820 76.437 1.00 49.27 106 VAL B O 1
ATOM 3784 N N . PRO B 1 109 ? -6.536 95.034 76.649 1.00 49.37 107 PRO B N 1
ATOM 3785 C CA . PRO B 1 109 ? -7.626 94.960 75.672 1.00 48.92 107 PRO B CA 1
ATOM 3786 C C . PRO B 1 109 ? -7.082 94.336 74.389 1.00 47.79 107 PRO B C 1
ATOM 3787 O O . PRO B 1 109 ? -5.887 94.434 74.115 1.00 46.97 107 PRO B O 1
ATOM 3791 N N . VAL B 1 110 ? -7.949 93.685 73.620 1.00 47.25 108 VAL B N 1
ATOM 3792 C CA . VAL B 1 110 ? -7.526 93.021 72.394 1.00 46.16 108 VAL B CA 1
ATOM 3793 C C . VAL B 1 110 ? -6.821 93.900 71.364 1.00 48.20 108 VAL B C 1
ATOM 3794 O O . VAL B 1 110 ? -5.789 93.497 70.826 1.00 48.44 108 VAL B O 1
ATOM 3798 N N . TYR B 1 111 ? -7.353 95.088 71.076 1.00 49.47 109 TYR B N 1
ATOM 3799 C CA . TYR B 1 111 ? -6.694 95.945 70.093 1.00 50.23 109 TYR B CA 1
ATOM 3800 C C . TYR B 1 111 ? -5.223 96.197 70.453 1.00 51.01 109 TYR B C 1
ATOM 3801 O O . TYR B 1 111 ? -4.386 96.431 69.576 1.00 51.57 109 TYR B O 1
ATOM 3810 N N . ARG B 1 112 ? -4.903 96.130 71.742 1.00 51.60 110 ARG B N 1
ATOM 3811 C CA . ARG B 1 112 ? -3.528 96.332 72.187 1.00 50.93 110 ARG B CA 1
ATOM 3812 C C . ARG B 1 112 ? -2.688 95.071 71.967 1.00 49.16 110 ARG B C 1
ATOM 3813 O O . ARG B 1 112 ? -1.513 95.005 72.333 1.00 48.58 110 ARG B O 1
ATOM 3821 N N . LEU B 1 113 ? -3.303 94.064 71.370 1.00 47.46 111 LEU B N 1
ATOM 3822 C CA . LEU B 1 113 ? -2.590 92.838 71.060 1.00 46.51 111 LEU B CA 1
ATOM 3823 C C . LEU B 1 113 ? -2.461 92.802 69.541 1.00 46.32 111 LEU B C 1
ATOM 3824 O O . LEU B 1 113 ? -1.609 92.102 68.987 1.00 46.41 111 LEU B O 1
ATOM 3829 N N . LEU B 1 114 ? -3.312 93.585 68.880 1.00 45.72 112 LEU B N 1
ATOM 3830 C CA . LEU B 1 114 ? -3.322 93.674 67.428 1.00 44.93 112 LEU B CA 1
ATOM 3831 C C . LEU B 1 114 ? -2.499 94.853 66.923 1.00 44.22 112 LEU B C 1
ATOM 3832 O O . LEU B 1 114 ? -2.758 95.387 65.842 1.00 43.91 112 LEU B O 1
ATOM 3837 N N . GLY B 1 115 ? -1.507 95.255 67.713 1.00 42.64 113 GLY B N 1
ATOM 3838 C CA . GLY B 1 115 ? -0.650 96.352 67.314 1.00 41.95 113 GLY B CA 1
ATOM 3839 C C . GLY B 1 115 ? -0.974 97.700 67.921 1.00 41.84 113 GLY B C 1
ATOM 3840 O O . GLY B 1 115 ? -0.166 98.622 67.826 1.00 41.91 113 GLY B O 1
ATOM 3841 N N . GLY B 1 116 ? -2.142 97.833 68.541 1.00 41.35 114 GLY B N 1
ATOM 3842 C CA . GLY B 1 116 ? -2.491 99.111 69.136 1.00 40.14 114 GLY B CA 1
ATOM 3843 C C . GLY B 1 116 ? -3.663 99.791 68.456 1.00 39.87 114 GLY B C 1
ATOM 3844 O O . GLY B 1 116 ? -4.175 99.303 67.449 1.00 40.63 114 GLY B O 1
ATOM 3845 N N . ALA B 1 117 ? -4.074 100.936 68.991 1.00 37.98 115 ALA B N 1
ATOM 3846 C CA . ALA B 1 117 ? -5.220 101.643 68.453 1.00 35.85 115 ALA B CA 1
ATOM 3847 C C . ALA B 1 117 ? -4.894 102.962 67.786 1.00 36.35 115 ALA B C 1
ATOM 3848 O O . ALA B 1 117 ? -4.060 103.732 68.265 1.00 36.47 115 ALA B O 1
ATOM 3850 N N . PHE B 1 118 ? -5.569 103.210 66.664 1.00 35.60 116 PHE B N 1
ATOM 3851 C CA . PHE B 1 118 ? -5.414 104.445 65.906 1.00 33.36 116 PHE B CA 1
ATOM 3852 C C . PHE B 1 118 ? -6.550 105.360 66.342 1.00 34.56 116 PHE B C 1
ATOM 3853 O O . PHE B 1 118 ? -6.402 106.587 66.384 1.00 35.87 116 PHE B O 1
ATOM 3861 N N . ARG B 1 119 ? -7.685 104.744 66.667 1.00 34.57 117 ARG B N 1
ATOM 3862 C CA . ARG B 1 119 ? -8.872 105.458 67.127 1.00 35.01 117 ARG B CA 1
ATOM 3863 C C . ARG B 1 119 ? -9.501 104.606 68.224 1.00 37.02 117 ARG B C 1
ATOM 3864 O O . ARG B 1 119 ? -9.422 103.370 68.184 1.00 34.28 117 ARG B O 1
ATOM 3872 N N . ARG B 1 120 ? -10.126 105.265 69.201 1.00 40.30 118 ARG B N 1
ATOM 3873 C CA . ARG B 1 120 ? -10.738 104.552 70.320 1.00 42.06 118 ARG B CA 1
ATOM 3874 C C . ARG B 1 120 ? -12.229 104.263 70.144 1.00 41.79 118 ARG B C 1
ATOM 3875 O O . ARG B 1 120 ? -12.750 103.316 70.732 1.00 40.39 118 ARG B O 1
ATOM 3883 N N . ARG B 1 121 ? -12.920 105.077 69.351 1.00 42.40 119 ARG B N 1
ATOM 3884 C CA . ARG B 1 121 ? -14.342 104.849 69.114 1.00 42.47 119 ARG B CA 1
ATOM 3885 C C . ARG B 1 121 ? -14.595 104.722 67.619 1.00 41.88 119 ARG B C 1
ATOM 3886 O O . ARG B 1 121 ? -14.163 105.577 66.828 1.00 40.18 119 ARG B O 1
ATOM 3894 N N . VAL B 1 122 ? -15.303 103.649 67.251 1.00 41.31 120 VAL B N 1
ATOM 3895 C CA . VAL B 1 122 ? -15.601 103.341 65.857 1.00 39.75 120 VAL B CA 1
ATOM 3896 C C . VAL B 1 122 ? -17.035 103.590 65.393 1.00 38.53 120 VAL B C 1
ATOM 3897 O O . VAL B 1 122 ? -18.017 103.214 66.038 1.00 36.91 120 VAL B O 1
ATOM 3901 N N . ARG B 1 123 ? -17.121 104.217 64.230 1.00 38.52 121 ARG B N 1
ATOM 3902 C CA . ARG B 1 123 ? -18.382 104.566 63.607 1.00 38.25 121 ARG B CA 1
ATOM 3903 C C . ARG B 1 123 ? -19.037 103.394 62.883 1.00 36.95 121 ARG B C 1
ATOM 3904 O O . ARG B 1 123 ? -18.370 102.588 62.228 1.00 35.24 121 ARG B O 1
ATOM 3912 N N . LEU B 1 124 ? -20.356 103.318 63.004 1.00 36.08 122 LEU B N 1
ATOM 3913 C CA . LEU B 1 124 ? -21.133 102.252 62.382 1.00 35.36 122 LEU B CA 1
ATOM 3914 C C . LEU B 1 124 ? -22.014 102.781 61.269 1.00 35.37 122 LEU B C 1
ATOM 3915 O O . LEU B 1 124 ? -22.084 103.991 61.041 1.00 35.63 122 LEU B O 1
ATOM 3920 N N . TYR B 1 125 ? -22.670 101.848 60.577 1.00 36.40 123 TYR B N 1
ATOM 3921 C CA . TYR B 1 125 ? -23.634 102.165 59.522 1.00 37.94 123 TYR B CA 1
ATOM 3922 C C . TYR B 1 125 ? -24.833 101.237 59.755 1.00 39.40 123 TYR B C 1
ATOM 3923 O O . TYR B 1 125 ? -24.675 100.090 60.210 1.00 38.60 123 TYR B O 1
ATOM 3932 N N . ALA B 1 126 ? -26.034 101.749 59.500 1.00 40.84 124 ALA B N 1
ATOM 3933 C CA . ALA B 1 126 ? -27.242 100.968 59.737 1.00 42.16 124 ALA B CA 1
ATOM 3934 C C . ALA B 1 126 ? -27.884 100.374 58.487 1.00 43.36 124 ALA B C 1
ATOM 3935 O O . ALA B 1 126 ? -28.228 101.084 57.536 1.00 44.25 124 ALA B O 1
ATOM 3937 N N . ASP B 1 127 ? -28.024 99.054 58.495 1.00 44.05 125 ASP B N 1
ATOM 3938 C CA . ASP B 1 127 ? -28.649 98.353 57.387 1.00 44.96 125 ASP B CA 1
ATOM 3939 C C . ASP B 1 127 ? -30.155 98.566 57.575 1.00 43.31 125 ASP B C 1
ATOM 3940 O O . ASP B 1 127 ? -30.714 98.212 58.614 1.00 43.53 125 ASP B O 1
ATOM 3945 N N . CYS B 1 128 ? -30.806 99.162 56.587 1.00 41.01 126 CYS B N 1
ATOM 3946 C CA . CYS B 1 128 ? -32.230 99.419 56.701 1.00 40.09 126 CYS B CA 1
ATOM 3947 C C . CYS B 1 128 ? -33.042 98.388 55.962 1.00 40.79 126 CYS B C 1
ATOM 3948 O O . CYS B 1 128 ? -33.955 98.733 55.231 1.00 40.79 126 CYS B O 1
ATOM 3951 N N . ASN B 1 129 ? -32.705 97.120 56.151 1.00 43.21 127 ASN B N 1
ATOM 3952 C CA . ASN B 1 129 ? -33.420 96.028 55.497 1.00 45.38 127 ASN B CA 1
ATOM 3953 C C . ASN B 1 129 ? -33.323 94.787 56.382 1.00 46.88 127 ASN B C 1
ATOM 3954 O O . ASN B 1 129 ? -33.662 93.676 55.962 1.00 46.46 127 ASN B O 1
ATOM 3959 N N . ALA B 1 130 ? -32.881 95.013 57.617 1.00 48.75 128 ALA B N 1
ATOM 3960 C CA . ALA B 1 130 ? -32.665 93.976 58.619 1.00 50.35 128 ALA B CA 1
ATOM 3961 C C . ALA B 1 130 ? -33.742 92.898 58.838 1.00 50.56 128 ALA B C 1
ATOM 3962 O O . ALA B 1 130 ? -33.413 91.719 58.991 1.00 50.95 128 ALA B O 1
ATOM 3964 N N . GLY B 1 131 ? -35.014 93.278 58.856 1.00 51.03 129 GLY B N 1
ATOM 3965 C CA . GLY B 1 131 ? -36.053 92.285 59.094 1.00 53.43 129 GLY B CA 1
ATOM 3966 C C . GLY B 1 131 ? -36.585 91.496 57.901 1.00 54.57 129 GLY B C 1
ATOM 3967 O O . GLY B 1 131 ? -37.257 90.471 58.089 1.00 54.51 129 GLY B O 1
ATOM 3968 N N . THR B 1 132 ? -36.291 91.969 56.687 1.00 57.46 130 THR B N 1
ATOM 3969 C CA . THR B 1 132 ? -36.734 91.352 55.427 1.00 59.11 130 THR B CA 1
ATOM 3970 C C . THR B 1 132 ? -36.024 90.042 55.122 1.00 57.80 130 THR B C 1
ATOM 3971 O O . THR B 1 132 ? -36.404 89.306 54.201 1.00 57.71 130 THR B O 1
ATOM 3975 N N . VAL B 1 133 ? -34.976 89.797 55.898 1.00 58.63 131 VAL B N 1
ATOM 3976 C CA . VAL B 1 133 ? -34.106 88.634 55.808 1.00 58.48 131 VAL B CA 1
ATOM 3977 C C . VAL B 1 133 ? -34.605 87.236 55.422 1.00 56.30 131 VAL B C 1
ATOM 3978 O O . VAL B 1 133 ? -35.408 86.615 56.126 1.00 56.74 131 VAL B O 1
ATOM 3982 N N . ASP B 1 134 ? -34.102 86.741 54.298 1.00 54.31 132 ASP B N 1
ATOM 3983 C CA . ASP B 1 134 ? -34.414 85.389 53.884 1.00 50.67 132 ASP B CA 1
ATOM 3984 C C . ASP B 1 134 ? -33.068 84.719 54.128 1.00 49.43 132 ASP B C 1
ATOM 3985 O O . ASP B 1 134 ? -32.031 85.381 54.088 1.00 47.98 132 ASP B O 1
ATOM 3990 N N . ALA B 1 135 ? -33.059 83.426 54.409 1.00 47.90 133 ALA B N 1
ATOM 3991 C CA . ALA B 1 135 ? -31.789 82.756 54.639 1.00 45.94 133 ALA B CA 1
ATOM 3992 C C . ALA B 1 135 ? -30.824 83.074 53.501 1.00 45.68 133 ALA B C 1
ATOM 3993 O O . ALA B 1 135 ? -29.613 83.189 53.712 1.00 46.69 133 ALA B O 1
ATOM 3995 N N . ALA B 1 136 ? -31.363 83.211 52.292 1.00 43.92 134 ALA B N 1
ATOM 3996 C CA . ALA B 1 136 ? -30.550 83.507 51.125 1.00 42.36 134 ALA B CA 1
ATOM 3997 C C . ALA B 1 136 ? -30.663 84.967 50.711 1.00 43.03 134 ALA B C 1
ATOM 3998 O O . ALA B 1 136 ? -30.526 85.294 49.539 1.00 43.45 134 ALA B O 1
ATOM 4000 N N . ALA B 1 137 ? -30.924 85.847 51.668 1.00 44.17 135 ALA B N 1
ATOM 4001 C CA . ALA B 1 137 ? -31.019 87.285 51.394 1.00 44.61 135 ALA B CA 1
ATOM 4002 C C . ALA B 1 137 ? -32.155 87.728 50.480 1.00 45.18 135 ALA B C 1
ATOM 4003 O O . ALA B 1 137 ? -32.087 88.803 49.875 1.00 44.40 135 ALA B O 1
ATOM 4005 N N . HIS B 1 138 ? -33.191 86.904 50.362 1.00 45.87 136 HIS B N 1
ATOM 4006 C CA . HIS B 1 138 ? -34.336 87.278 49.541 1.00 46.64 136 HIS B CA 1
ATOM 4007 C C . HIS B 1 138 ? -35.331 88.064 50.396 1.00 47.13 136 HIS B C 1
ATOM 4008 O O . HIS B 1 138 ? -35.319 87.962 51.626 1.00 46.90 136 HIS B O 1
ATOM 4015 N N . HIS B 1 139 ? -36.177 88.865 49.761 1.00 47.51 137 HIS B N 1
ATOM 4016 C CA . HIS B 1 139 ? -37.099 89.683 50.531 1.00 48.49 137 HIS B CA 1
ATOM 4017 C C . HIS B 1 139 ? -38.475 89.103 50.718 1.00 49.87 137 HIS B C 1
ATOM 4018 O O . HIS B 1 139 ? -39.224 88.889 49.766 1.00 51.45 137 HIS B O 1
ATOM 4025 N N . ILE B 1 140 ? -38.771 88.862 51.991 1.00 50.62 138 ILE B N 1
ATOM 4026 C CA . ILE B 1 140 ? -40.010 88.271 52.476 1.00 51.07 138 ILE B CA 1
ATOM 4027 C C . ILE B 1 140 ? -41.275 89.122 52.350 1.00 51.75 138 ILE B C 1
ATOM 4028 O O . ILE B 1 140 ? -41.216 90.354 52.327 1.00 51.36 138 ILE B O 1
ATOM 4033 N N . GLU B 1 141 ? -42.411 88.427 52.280 1.00 52.89 139 GLU B N 1
ATOM 4034 C CA . GLU B 1 141 ? -43.748 89.015 52.196 1.00 53.92 139 GLU B CA 1
ATOM 4035 C C . GLU B 1 141 ? -43.907 90.234 51.295 1.00 54.86 139 GLU B C 1
ATOM 4036 O O . GLU B 1 141 ? -44.353 91.298 51.747 1.00 52.81 139 GLU B O 1
ATOM 4042 N N . GLY B 1 142 ? -43.557 90.066 50.019 1.00 56.16 140 GLY B N 1
ATOM 4043 C CA . GLY B 1 142 ? -43.676 91.161 49.070 1.00 58.28 140 GLY B CA 1
ATOM 4044 C C . GLY B 1 142 ? -42.416 91.566 48.311 1.00 58.96 140 GLY B C 1
ATOM 4045 O O . GLY B 1 142 ? -42.337 91.351 47.093 1.00 59.59 140 GLY B O 1
ATOM 4046 N N . GLY B 1 143 ? -41.451 92.165 49.019 1.00 58.50 141 GLY B N 1
ATOM 4047 C CA . GLY B 1 143 ? -40.205 92.605 48.406 1.00 58.57 141 GLY B CA 1
ATOM 4048 C C . GLY B 1 143 ? -40.313 93.977 47.753 1.00 58.38 141 GLY B C 1
ATOM 4049 O O . GLY B 1 143 ? -41.408 94.516 47.658 1.00 58.54 141 GLY B O 1
ATOM 4050 N N . LEU B 1 144 ? -39.183 94.537 47.315 1.00 58.31 142 LEU B N 1
ATOM 4051 C CA . LEU B 1 144 ? -39.131 95.851 46.649 1.00 58.81 142 LEU B CA 1
ATOM 4052 C C . LEU B 1 144 ? -40.500 96.446 46.311 1.00 60.37 142 LEU B C 1
ATOM 4053 O O . LEU B 1 144 ? -41.102 97.123 47.143 1.00 61.71 142 LEU B O 1
ATOM 4058 N N . PHE B 1 145 ? -40.991 96.197 45.100 1.00 61.10 143 PHE B N 1
ATOM 4059 C CA . PHE B 1 145 ? -42.284 96.731 44.683 1.00 62.37 143 PHE B CA 1
ATOM 4060 C C . PHE B 1 145 ? -43.438 96.247 45.552 1.00 63.28 143 PHE B C 1
ATOM 4061 O O . PHE B 1 145 ? -43.420 95.145 46.091 1.00 64.30 143 PHE B O 1
ATOM 4063 N N . GLU B 1 146 ? -44.455 97.084 45.662 1.00 64.03 144 GLU B N 1
ATOM 4064 C CA . GLU B 1 146 ? -45.621 96.781 46.466 1.00 64.67 144 GLU B CA 1
ATOM 4065 C C . GLU B 1 146 ? -46.385 98.094 46.523 1.00 64.63 144 GLU B C 1
ATOM 4066 O O . GLU B 1 146 ? -45.962 99.085 45.926 1.00 63.53 144 GLU B O 1
ATOM 4072 N N . GLU B 1 147 ? -47.514 98.094 47.220 1.00 65.64 145 GLU B N 1
ATOM 4073 C CA . GLU B 1 147 ? -48.334 99.292 47.371 1.00 65.98 145 GLU B CA 1
ATOM 4074 C C . GLU B 1 147 ? -47.450 100.528 47.393 1.00 64.04 145 GLU B C 1
ATOM 4075 O O . GLU B 1 147 ? -47.312 101.221 46.385 1.00 63.73 145 GLU B O 1
ATOM 4081 N N . GLY B 1 148 ? -46.846 100.781 48.548 1.00 62.48 146 GLY B N 1
ATOM 4082 C CA . GLY B 1 148 ? -45.968 101.922 48.710 1.00 60.22 146 GLY B CA 1
ATOM 4083 C C . GLY B 1 148 ? -44.919 101.547 49.730 1.00 58.99 146 GLY B C 1
ATOM 4084 O O . GLY B 1 148 ? -44.948 102.017 50.857 1.00 58.89 146 GLY B O 1
ATOM 4085 N N . SER B 1 149 ? -44.002 100.676 49.335 1.00 57.93 147 SER B N 1
ATOM 4086 C CA . SER B 1 149 ? -42.935 100.233 50.219 1.00 56.95 147 SER B CA 1
ATOM 4087 C C . SER B 1 149 ? -41.984 101.398 50.483 1.00 56.32 147 SER B C 1
ATOM 4088 O O . SER B 1 149 ? -41.472 101.564 51.590 1.00 56.07 147 SER B O 1
ATOM 4091 N N . ASN B 1 150 ? -41.756 102.202 49.452 1.00 55.21 148 ASN B N 1
ATOM 4092 C CA . ASN B 1 150 ? -40.880 103.356 49.554 1.00 55.19 148 ASN B CA 1
ATOM 4093 C C . ASN B 1 150 ? -41.126 104.096 50.856 1.00 55.54 148 ASN B C 1
ATOM 4094 O O . ASN B 1 150 ? -40.191 104.573 51.502 1.00 55.12 148 ASN B O 1
ATOM 4099 N N . GLU B 1 151 ? -42.396 104.190 51.235 1.00 56.62 149 GLU B N 1
ATOM 4100 C CA . GLU B 1 151 ? -42.778 104.849 52.478 1.00 56.96 149 GLU B CA 1
ATOM 4101 C C . GLU B 1 151 ? -42.049 104.143 53.624 1.00 55.05 149 GLU B C 1
ATOM 4102 O O . GLU B 1 151 ? -41.221 104.737 54.314 1.00 53.89 149 GLU B O 1
ATOM 4108 N N . GLU B 1 152 ? -42.366 102.865 53.805 1.00 53.14 150 GLU B N 1
ATOM 4109 C CA . GLU B 1 152 ? -41.772 102.061 54.862 1.00 53.48 150 GLU B CA 1
ATOM 4110 C C . GLU B 1 152 ? -40.261 102.231 54.954 1.00 51.07 150 GLU B C 1
ATOM 4111 O O . GLU B 1 152 ? -39.696 102.313 56.045 1.00 50.43 150 GLU B O 1
ATOM 4117 N N . TYR B 1 153 ? -39.597 102.297 53.810 1.00 48.79 151 TYR B N 1
ATOM 4118 C CA . TYR B 1 153 ? -38.154 102.438 53.833 1.00 46.50 151 TYR B CA 1
ATOM 4119 C C . TYR B 1 153 ? -37.683 103.808 54.274 1.00 44.05 151 TYR B C 1
ATOM 4120 O O . TYR B 1 153 ? -36.706 103.914 55.009 1.00 43.02 151 TYR B O 1
ATOM 4129 N N . ILE B 1 154 ? -38.376 104.856 53.846 1.00 41.56 152 ILE B N 1
ATOM 4130 C CA . ILE B 1 154 ? -37.995 106.200 54.252 1.00 39.26 152 ILE B CA 1
ATOM 4131 C C . ILE B 1 154 ? -38.175 106.320 55.777 1.00 38.50 152 ILE B C 1
ATOM 4132 O O . ILE B 1 154 ? -37.409 107.000 56.469 1.00 36.29 152 ILE B O 1
ATOM 4137 N N . ALA B 1 155 ? -39.191 105.639 56.294 1.00 38.10 153 ALA B N 1
ATOM 4138 C CA . ALA B 1 155 ? -39.464 105.661 57.722 1.00 38.44 153 ALA B CA 1
ATOM 4139 C C . ALA B 1 155 ? -38.234 105.152 58.445 1.00 38.13 153 ALA B C 1
ATOM 4140 O O . ALA B 1 155 ? -37.698 105.814 59.326 1.00 38.89 153 ALA B O 1
ATOM 4142 N N . VAL B 1 156 ? -37.779 103.969 58.067 1.00 38.20 154 VAL B N 1
ATOM 4143 C CA . VAL B 1 156 ? -36.607 103.411 58.707 1.00 39.83 154 VAL B CA 1
ATOM 4144 C C . VAL B 1 156 ? -35.401 104.320 58.516 1.00 40.27 154 VAL B C 1
ATOM 4145 O O . VAL B 1 156 ? -34.735 104.679 59.487 1.00 40.70 154 VAL B O 1
ATOM 4149 N N . ALA B 1 157 ? -35.121 104.702 57.272 1.00 41.01 155 ALA B N 1
ATOM 4150 C CA . ALA B 1 157 ? -33.992 105.586 56.992 1.00 42.15 155 ALA B CA 1
ATOM 4151 C C . ALA B 1 157 ? -33.926 106.674 58.060 1.00 43.80 155 ALA B C 1
ATOM 4152 O O . ALA B 1 157 ? -32.900 106.859 58.712 1.00 44.27 155 ALA B O 1
ATOM 4154 N N . ARG B 1 158 ? -35.038 107.380 58.239 1.00 46.04 156 ARG B N 1
ATOM 4155 C CA . ARG B 1 158 ? -35.145 108.451 59.231 1.00 46.88 156 ARG B CA 1
ATOM 4156 C C . ARG B 1 158 ? -35.020 107.936 60.653 1.00 46.32 156 ARG B C 1
ATOM 4157 O O . ARG B 1 158 ? -34.484 108.619 61.527 1.00 45.95 156 ARG B O 1
ATOM 4165 N N . GLU B 1 159 ? -35.528 106.732 60.876 1.00 46.15 157 GLU B N 1
ATOM 4166 C CA . GLU B 1 159 ? -35.463 106.117 62.182 1.00 47.57 157 GLU B CA 1
ATOM 4167 C C . GLU B 1 159 ? -33.992 105.957 62.558 1.00 47.60 157 GLU B C 1
ATOM 4168 O O . GLU B 1 159 ? -33.605 106.168 63.710 1.00 46.61 157 GLU B O 1
ATOM 4174 N N . ALA B 1 160 ? -33.172 105.612 61.568 1.00 48.30 158 ALA B N 1
ATOM 4175 C CA . ALA B 1 160 ? -31.734 105.418 61.770 1.00 48.80 158 ALA B CA 1
ATOM 4176 C C . ALA B 1 160 ? -31.002 106.734 62.044 1.00 48.92 158 ALA B C 1
ATOM 4177 O O . ALA B 1 160 ? -30.128 106.811 62.906 1.00 48.12 158 ALA B O 1
ATOM 4179 N N . VAL B 1 161 ? -31.358 107.764 61.291 1.00 49.98 159 VAL B N 1
ATOM 4180 C CA . VAL B 1 161 ? -30.743 109.068 61.456 1.00 51.28 159 VAL B CA 1
ATOM 4181 C C . VAL B 1 161 ? -31.067 109.551 62.866 1.00 52.62 159 VAL B C 1
ATOM 4182 O O . VAL B 1 161 ? -30.197 110.053 63.582 1.00 53.04 159 VAL B O 1
ATOM 4186 N N . GLU B 1 162 ? -32.325 109.389 63.259 1.00 53.43 160 GLU B N 1
ATOM 4187 C CA . GLU B 1 162 ? -32.762 109.778 64.590 1.00 54.65 160 GLU B CA 1
ATOM 4188 C C . GLU B 1 162 ? -31.968 108.993 65.619 1.00 54.43 160 GLU B C 1
ATOM 4189 O O . GLU B 1 162 ? -31.475 109.549 66.598 1.00 54.24 160 GLU B O 1
ATOM 4195 N N . ARG B 1 163 ? -31.867 107.688 65.384 1.00 54.81 161 ARG B N 1
ATOM 4196 C CA . ARG B 1 163 ? -31.140 106.776 66.257 1.00 54.55 161 ARG B CA 1
ATOM 4197 C C . ARG B 1 163 ? -29.697 107.213 66.462 1.00 54.11 161 ARG B C 1
ATOM 4198 O O . ARG B 1 163 ? -29.019 106.717 67.367 1.00 54.64 161 ARG B O 1
ATOM 4206 N N . GLY B 1 164 ? -29.224 108.120 65.605 1.00 52.75 162 GLY B N 1
ATOM 4207 C CA . GLY B 1 164 ? -27.866 108.622 65.728 1.00 50.70 162 GLY B CA 1
ATOM 4208 C C . GLY B 1 164 ? -26.902 108.185 64.650 1.00 49.04 162 GLY B C 1
ATOM 4209 O O . GLY B 1 164 ? -25.692 108.341 64.800 1.00 48.43 162 GLY B O 1
ATOM 4210 N N . PHE B 1 165 ? -27.429 107.640 63.562 1.00 47.96 163 PHE B N 1
ATOM 4211 C CA . PHE B 1 165 ? -26.580 107.187 62.467 1.00 47.04 163 PHE B CA 1
ATOM 4212 C C . PHE B 1 165 ? -26.525 108.179 61.310 1.00 46.38 163 PHE B C 1
ATOM 4213 O O . PHE B 1 165 ? -27.460 108.944 61.086 1.00 46.31 163 PHE B O 1
ATOM 4221 N N . ASP B 1 166 ? -25.423 108.161 60.574 1.00 44.85 164 ASP B N 1
ATOM 4222 C CA . ASP B 1 166 ? -25.259 109.052 59.438 1.00 44.72 164 ASP B CA 1
ATOM 4223 C C . ASP B 1 166 ? -24.715 108.248 58.252 1.00 42.11 164 ASP B C 1
ATOM 4224 O O . ASP B 1 166 ? -24.084 108.783 57.341 1.00 39.78 164 ASP B O 1
ATOM 4229 N N . ALA B 1 167 ? -24.982 106.946 58.297 1.00 40.28 165 ALA B N 1
ATOM 4230 C CA . ALA B 1 167 ? -24.582 105.998 57.270 1.00 38.90 165 ALA B CA 1
ATOM 4231 C C . ALA B 1 167 ? -25.677 104.924 57.182 1.00 39.53 165 ALA B C 1
ATOM 4232 O O . ALA B 1 167 ? -25.900 104.155 58.119 1.00 38.52 165 ALA B O 1
ATOM 4234 N N . ILE B 1 168 ? -26.352 104.879 56.041 1.00 40.92 166 ILE B N 1
ATOM 4235 C CA . ILE B 1 168 ? -27.443 103.945 55.818 1.00 43.06 166 ILE B CA 1
ATOM 4236 C C . ILE B 1 168 ? -27.168 102.929 54.715 1.00 42.51 166 ILE B C 1
ATOM 4237 O O . ILE B 1 168 ? -26.520 103.262 53.730 1.00 42.73 166 ILE B O 1
ATOM 4242 N N . LYS B 1 169 ? -27.662 101.700 54.876 1.00 42.27 167 LYS B N 1
ATOM 4243 C CA . LYS B 1 169 ? -27.500 100.667 53.845 1.00 43.68 167 LYS B CA 1
ATOM 4244 C C . LYS B 1 169 ? -28.868 100.170 53.371 1.00 43.37 167 LYS B C 1
ATOM 4245 O O . LYS B 1 169 ? -29.757 99.919 54.180 1.00 41.41 167 LYS B O 1
ATOM 4251 N N . LEU B 1 170 ? -29.013 100.003 52.057 1.00 44.77 168 LEU B N 1
ATOM 4252 C CA . LEU B 1 170 ? -30.278 99.573 51.457 1.00 45.60 168 LEU B CA 1
ATOM 4253 C C . LEU B 1 170 ? -30.204 98.534 50.339 1.00 44.86 168 LEU B C 1
ATOM 4254 O O . LEU B 1 170 ? -29.238 98.499 49.571 1.00 43.61 168 LEU B O 1
ATOM 4259 N N . ASP B 1 171 ? -31.247 97.707 50.247 1.00 43.83 169 ASP B N 1
ATOM 4260 C CA . ASP B 1 171 ? -31.332 96.668 49.220 1.00 44.20 169 ASP B CA 1
ATOM 4261 C C . ASP B 1 171 ? -32.145 97.134 48.036 1.00 42.40 169 ASP B C 1
ATOM 4262 O O . ASP B 1 171 ? -32.964 98.035 48.168 1.00 43.56 169 ASP B O 1
ATOM 4267 N N . VAL B 1 172 ? -31.936 96.502 46.887 1.00 41.03 170 VAL B N 1
ATOM 4268 C CA . VAL B 1 172 ? -32.669 96.862 45.679 1.00 40.35 170 VAL B CA 1
ATOM 4269 C C . VAL B 1 172 ? -32.902 95.677 44.744 1.00 40.60 170 VAL B C 1
ATOM 4270 O O . VAL B 1 172 ? -33.177 95.860 43.556 1.00 39.89 170 VAL B O 1
ATOM 4274 N N . ASP B 1 173 ? -32.799 94.469 45.293 1.00 40.40 171 ASP B N 1
ATOM 4275 C CA . ASP B 1 173 ? -33.018 93.251 44.522 1.00 39.82 171 ASP B CA 1
ATOM 4276 C C . ASP B 1 173 ? -34.294 92.502 44.950 1.00 41.10 171 ASP B C 1
ATOM 4277 O O . ASP B 1 173 ? -34.566 92.315 46.139 1.00 40.31 171 ASP B O 1
ATOM 4282 N N . ASP B 1 174 ? -35.073 92.078 43.959 1.00 42.27 172 ASP B N 1
ATOM 4283 C CA . ASP B 1 174 ? -36.311 91.348 44.200 1.00 42.31 172 ASP B CA 1
ATOM 4284 C C . ASP B 1 174 ? -36.449 90.280 43.109 1.00 42.45 172 ASP B C 1
ATOM 4285 O O . ASP B 1 174 ? -37.373 90.315 42.296 1.00 42.56 172 ASP B O 1
ATOM 4290 N N . ILE B 1 175 ? -35.507 89.336 43.105 1.00 42.84 173 ILE B N 1
ATOM 4291 C CA . ILE B 1 175 ? -35.462 88.243 42.128 1.00 43.95 173 ILE B CA 1
ATOM 4292 C C . ILE B 1 175 ? -36.712 87.355 42.164 1.00 44.36 173 ILE B C 1
ATOM 4293 O O . ILE B 1 175 ? -37.046 86.672 41.185 1.00 43.42 173 ILE B O 1
ATOM 4298 N N . THR B 1 176 ? -37.399 87.380 43.300 1.00 44.92 174 THR B N 1
ATOM 4299 C CA . THR B 1 176 ? -38.604 86.593 43.496 1.00 45.45 174 THR B CA 1
ATOM 4300 C C . THR B 1 176 ? -39.821 87.496 43.362 1.00 45.32 174 THR B C 1
ATOM 4301 O O . THR B 1 176 ? -40.948 87.077 43.616 1.00 44.57 174 THR B O 1
ATOM 4305 N N . GLY B 1 177 ? -39.579 88.741 42.972 1.00 44.87 175 GLY B N 1
ATOM 4306 C CA . GLY B 1 177 ? -40.666 89.686 42.810 1.00 44.24 175 GLY B CA 1
ATOM 4307 C C . GLY B 1 177 ? -41.360 89.524 41.473 1.00 43.92 175 GLY B C 1
ATOM 4308 O O . GLY B 1 177 ? -40.815 88.902 40.563 1.00 43.05 175 GLY B O 1
ATOM 4309 N N . PRO B 1 178 ? -42.573 90.081 41.324 1.00 43.90 176 PRO B N 1
ATOM 4310 C CA . PRO B 1 178 ? -43.347 89.996 40.082 1.00 43.25 176 PRO B CA 1
ATOM 4311 C C . PRO B 1 178 ? -42.684 90.684 38.895 1.00 41.73 176 PRO B C 1
ATOM 4312 O O . PRO B 1 178 ? -42.983 90.358 37.752 1.00 42.37 176 PRO B O 1
ATOM 4316 N N . LEU B 1 179 ? -41.783 91.625 39.159 1.00 40.86 177 LEU B N 1
ATOM 4317 C CA . LEU B 1 179 ? -41.118 92.344 38.077 1.00 40.56 177 LEU B CA 1
ATOM 4318 C C . LEU B 1 179 ? -39.849 91.685 37.529 1.00 40.11 177 LEU B C 1
ATOM 4319 O O . LEU B 1 179 ? -39.201 92.239 36.649 1.00 39.11 177 LEU B O 1
ATOM 4324 N N . HIS B 1 180 ? -39.498 90.507 38.036 1.00 39.89 178 HIS B N 1
ATOM 4325 C CA . HIS B 1 180 ? -38.303 89.802 37.581 1.00 39.91 178 HIS B CA 1
ATOM 4326 C C . HIS B 1 180 ? -38.713 88.607 36.715 1.00 40.37 178 HIS B C 1
ATOM 4327 O O . HIS B 1 180 ? -39.196 87.601 37.220 1.00 40.23 178 HIS B O 1
ATOM 4334 N N . ARG B 1 181 ? -38.502 88.722 35.408 1.00 41.09 179 ARG B N 1
ATOM 4335 C CA . ARG B 1 181 ? -38.878 87.682 34.455 1.00 41.55 179 ARG B CA 1
ATOM 4336 C C . ARG B 1 181 ? -38.389 86.252 34.679 1.00 40.95 179 ARG B C 1
ATOM 4337 O O . ARG B 1 181 ? -39.142 85.302 34.466 1.00 40.40 179 ARG B O 1
ATOM 4345 N N . ASP B 1 182 ? -37.136 86.088 35.083 1.00 40.89 180 ASP B N 1
ATOM 4346 C CA . ASP B 1 182 ? -36.589 84.752 35.266 1.00 40.99 180 ASP B CA 1
ATOM 4347 C C . ASP B 1 182 ? -35.706 84.683 36.505 1.00 42.42 180 ASP B C 1
ATOM 4348 O O . ASP B 1 182 ? -34.938 85.607 36.782 1.00 44.89 180 ASP B O 1
ATOM 4353 N N . PHE B 1 183 ? -35.803 83.579 37.239 1.00 40.53 181 PHE B N 1
ATOM 4354 C CA . PHE B 1 183 ? -35.035 83.412 38.465 1.00 38.82 181 PHE B CA 1
ATOM 4355 C C . PHE B 1 183 ? -33.606 82.908 38.272 1.00 38.69 181 PHE B C 1
ATOM 4356 O O . PHE B 1 183 ? -32.780 83.019 39.177 1.00 38.37 181 PHE B O 1
ATOM 4364 N N . TRP B 1 184 ? -33.309 82.378 37.091 1.00 38.75 182 TRP B N 1
ATOM 4365 C CA . TRP B 1 184 ? -31.987 81.817 36.826 1.00 39.71 182 TRP B CA 1
ATOM 4366 C C . TRP B 1 184 ? -30.962 82.737 36.159 1.00 39.91 182 TRP B C 1
ATOM 4367 O O . TRP B 1 184 ? -29.773 82.698 36.512 1.00 37.96 182 TRP B O 1
ATOM 4378 N N . ASN B 1 185 ? -31.392 83.536 35.183 1.00 38.87 183 ASN B N 1
ATOM 4379 C CA . ASN B 1 185 ? -30.459 84.484 34.589 1.00 39.17 183 ASN B CA 1
ATOM 4380 C C . ASN B 1 185 ? -30.478 85.658 35.566 1.00 39.50 183 ASN B C 1
ATOM 4381 O O . ASN B 1 185 ? -31.258 85.653 36.532 1.00 41.44 183 ASN B O 1
ATOM 4386 N N . GLY B 1 186 ? -29.633 86.655 35.351 1.00 36.71 184 GLY B N 1
ATOM 4387 C CA . GLY B 1 186 ? -29.632 87.769 36.282 1.00 34.84 184 GLY B CA 1
ATOM 4388 C C . GLY B 1 186 ? -29.994 89.063 35.606 1.00 33.64 184 GLY B C 1
ATOM 4389 O O . GLY B 1 186 ? -29.500 90.126 35.973 1.00 34.10 184 GLY B O 1
ATOM 4390 N N . ALA B 1 187 ? -30.871 88.964 34.618 1.00 31.80 185 ALA B N 1
ATOM 4391 C CA . ALA B 1 187 ? -31.286 90.117 33.849 1.00 30.79 185 ALA B CA 1
ATOM 4392 C C . ALA B 1 187 ? -32.246 91.006 34.622 1.00 30.40 185 ALA B C 1
ATOM 4393 O O . ALA B 1 187 ? -33.018 90.517 35.428 1.00 31.57 185 ALA B O 1
ATOM 4395 N N . ILE B 1 188 ? -32.172 92.316 34.393 1.00 30.22 186 ILE B N 1
ATOM 4396 C CA . ILE B 1 188 ? -33.066 93.282 35.046 1.00 29.23 186 ILE B CA 1
ATOM 4397 C C . ILE B 1 188 ? -33.956 93.819 33.947 1.00 28.65 186 ILE B C 1
ATOM 4398 O O . ILE B 1 188 ? -33.457 94.330 32.953 1.00 27.14 186 ILE B O 1
ATOM 4403 N N . SER B 1 189 ? -35.266 93.701 34.124 1.00 28.98 187 SER B N 1
ATOM 4404 C CA . SER B 1 189 ? -36.209 94.157 33.117 1.00 29.15 187 SER B CA 1
ATOM 4405 C C . SER B 1 189 ? -36.312 95.668 33.068 1.00 30.27 187 SER B C 1
ATOM 4406 O O . SER B 1 189 ? -35.892 96.355 33.994 1.00 29.00 187 SER B O 1
ATOM 4409 N N . PRO B 1 190 ? -36.866 96.211 31.969 1.00 33.01 188 PRO B N 1
ATOM 4410 C CA . PRO B 1 190 ? -37.009 97.664 31.841 1.00 34.88 188 PRO B CA 1
ATOM 4411 C C . PRO B 1 190 ? -37.681 98.302 33.065 1.00 35.41 188 PRO B C 1
ATOM 4412 O O . PRO B 1 190 ? -37.135 99.217 33.678 1.00 35.01 188 PRO B O 1
ATOM 4416 N N . ARG B 1 191 ? -38.857 97.791 33.414 1.00 36.87 189 ARG B N 1
ATOM 4417 C CA . ARG B 1 191 ? -39.650 98.278 34.545 1.00 39.16 189 ARG B CA 1
ATOM 4418 C C . ARG B 1 191 ? -39.127 97.919 35.950 1.00 36.76 189 ARG B C 1
ATOM 4419 O O . ARG B 1 191 ? -39.351 98.656 36.907 1.00 35.82 189 ARG B O 1
ATOM 4427 N N . GLU B 1 192 ? -38.461 96.775 36.063 1.00 35.68 190 GLU B N 1
ATOM 4428 C CA . GLU B 1 192 ? -37.869 96.301 37.313 1.00 34.05 190 GLU B CA 1
ATOM 4429 C C . GLU B 1 192 ? -36.712 97.257 37.625 1.00 33.96 190 GLU B C 1
ATOM 4430 O O . GLU B 1 192 ? -36.378 97.534 38.785 1.00 33.76 190 GLU B O 1
ATOM 4436 N N . HIS B 1 193 ? -36.116 97.762 36.554 1.00 33.65 191 HIS B N 1
ATOM 4437 C CA . HIS B 1 193 ? -35.007 98.692 36.635 1.00 34.05 191 HIS B CA 1
ATOM 4438 C C . HIS B 1 193 ? -35.482 100.040 37.180 1.00 34.24 191 HIS B C 1
ATOM 4439 O O . HIS B 1 193 ? -34.862 100.606 38.076 1.00 34.58 191 HIS B O 1
ATOM 4446 N N . GLU B 1 194 ? -36.583 100.558 36.644 1.00 33.76 192 GLU B N 1
ATOM 4447 C CA . GLU B 1 194 ? -37.091 101.839 37.108 1.00 32.73 192 GLU B CA 1
ATOM 4448 C C . GLU B 1 194 ? -37.488 101.688 38.557 1.00 31.03 192 GLU B C 1
ATOM 4449 O O . GLU B 1 194 ? -37.259 102.575 39.366 1.00 31.21 192 GLU B O 1
ATOM 4455 N N . ALA B 1 195 ? -38.085 100.551 38.882 1.00 29.82 193 ALA B N 1
ATOM 4456 C CA . ALA B 1 195 ? -38.515 100.292 40.246 1.00 29.12 193 ALA B CA 1
ATOM 4457 C C . ALA B 1 195 ? -37.355 100.469 41.210 1.00 28.79 193 ALA B C 1
ATOM 4458 O O . ALA B 1 195 ? -37.490 101.105 42.251 1.00 27.09 193 ALA B O 1
ATOM 4468 N N . VAL B 1 197 ? -34.354 102.137 40.791 1.00 31.25 195 VAL B N 1
ATOM 4469 C CA . VAL B 1 197 ? -33.866 103.501 40.867 1.00 32.02 195 VAL B CA 1
ATOM 4470 C C . VAL B 1 197 ? -34.844 104.328 41.698 1.00 32.89 195 VAL B C 1
ATOM 4471 O O . VAL B 1 197 ? -34.460 105.266 42.403 1.00 32.05 195 VAL B O 1
ATOM 4475 N N . ALA B 1 198 ? -36.117 103.965 41.616 1.00 33.60 196 ALA B N 1
ATOM 4476 C CA . ALA B 1 198 ? -37.139 104.681 42.353 1.00 34.31 196 ALA B CA 1
ATOM 4477 C C . ALA B 1 198 ? -36.866 104.550 43.833 1.00 34.81 196 ALA B C 1
ATOM 4478 O O . ALA B 1 198 ? -36.925 105.537 44.566 1.00 34.85 196 ALA B O 1
ATOM 4480 N N . ARG B 1 199 ? -36.565 103.329 44.269 1.00 34.17 197 ARG B N 1
ATOM 4481 C CA . ARG B 1 199 ? -36.289 103.094 45.674 1.00 34.30 197 ARG B CA 1
ATOM 4482 C C . ARG B 1 199 ? -35.131 103.985 46.084 1.00 34.73 197 ARG B C 1
ATOM 4483 O O . ARG B 1 199 ? -35.177 104.662 47.113 1.00 34.37 197 ARG B O 1
ATOM 4491 N N . VAL B 1 200 ? -34.100 104.001 45.251 1.00 35.05 198 VAL B N 1
ATOM 4492 C CA . VAL B 1 200 ? -32.932 104.802 45.537 1.00 35.51 198 VAL B CA 1
ATOM 4493 C C . VAL B 1 200 ? -33.338 106.265 45.664 1.00 36.43 198 VAL B C 1
ATOM 4494 O O . VAL B 1 200 ? -33.202 106.859 46.732 1.00 37.47 198 VAL B O 1
ATOM 4498 N N . ALA B 1 201 ? -33.871 106.841 44.593 1.00 37.28 199 ALA B N 1
ATOM 4499 C CA . ALA B 1 201 ? -34.270 108.251 44.618 1.00 38.57 199 ALA B CA 1
ATOM 4500 C C . ALA B 1 201 ? -35.069 108.639 45.860 1.00 39.39 199 ALA B C 1
ATOM 4501 O O . ALA B 1 201 ? -34.756 109.615 46.538 1.00 38.73 199 ALA B O 1
ATOM 4503 N N . ALA B 1 202 ? -36.096 107.849 46.148 1.00 40.36 200 ALA B N 1
ATOM 4504 C CA . ALA B 1 202 ? -36.986 108.070 47.278 1.00 40.82 200 ALA B CA 1
ATOM 4505 C C . ALA B 1 202 ? -36.269 108.229 48.597 1.00 41.76 200 ALA B C 1
ATOM 4506 O O . ALA B 1 202 ? -36.608 109.093 49.406 1.00 41.76 200 ALA B O 1
ATOM 4508 N N . VAL B 1 203 ? -35.280 107.380 48.822 1.00 42.93 201 VAL B N 1
ATOM 4509 C CA . VAL B 1 203 ? -34.545 107.425 50.071 1.00 44.01 201 VAL B CA 1
ATOM 4510 C C . VAL B 1 203 ? -33.568 108.602 50.111 1.00 45.19 201 VAL B C 1
ATOM 4511 O O . VAL B 1 203 ? -33.410 109.260 51.141 1.00 44.43 201 VAL B O 1
ATOM 4515 N N . ARG B 1 204 ? -32.929 108.884 48.985 1.00 46.45 202 ARG B N 1
ATOM 4516 C CA . ARG B 1 204 ? -31.983 109.989 48.935 1.00 48.32 202 ARG B CA 1
ATOM 4517 C C . ARG B 1 204 ? -32.658 111.341 49.221 1.00 49.68 202 ARG B C 1
ATOM 4518 O O . ARG B 1 204 ? -32.244 112.071 50.126 1.00 49.36 202 ARG B O 1
ATOM 4526 N N . GLU B 1 205 ? -33.703 111.657 48.455 1.00 51.45 203 GLU B N 1
ATOM 4527 C CA . GLU B 1 205 ? -34.422 112.920 48.604 1.00 53.15 203 GLU B CA 1
ATOM 4528 C C . GLU B 1 205 ? -34.929 113.121 50.017 1.00 52.22 203 GLU B C 1
ATOM 4529 O O . GLU B 1 205 ? -35.040 114.243 50.492 1.00 51.87 203 GLU B O 1
ATOM 4535 N N . ALA B 1 206 ? -35.229 112.025 50.693 1.00 51.48 204 ALA B N 1
ATOM 4536 C CA . ALA B 1 206 ? -35.742 112.103 52.049 1.00 51.07 204 ALA B CA 1
ATOM 4537 C C . ALA B 1 206 ? -34.696 112.452 53.091 1.00 50.23 204 ALA B C 1
ATOM 4538 O O . ALA B 1 206 ? -34.840 113.437 53.822 1.00 51.66 204 ALA B O 1
ATOM 4540 N N . VAL B 1 207 ? -33.642 111.649 53.146 1.00 48.98 205 VAL B N 1
ATOM 4541 C CA . VAL B 1 207 ? -32.608 111.842 54.141 1.00 47.62 205 VAL B CA 1
ATOM 4542 C C . VAL B 1 207 ? -31.631 112.978 53.923 1.00 46.43 205 VAL B C 1
ATOM 4543 O O . VAL B 1 207 ? -31.042 113.470 54.874 1.00 44.77 205 VAL B O 1
ATOM 4547 N N . GLY B 1 208 ? -31.449 113.401 52.683 1.00 46.46 206 GLY B N 1
ATOM 4548 C CA . GLY B 1 208 ? -30.522 114.487 52.446 1.00 48.72 206 GLY B CA 1
ATOM 4549 C C . GLY B 1 208 ? -29.174 114.042 51.912 1.00 50.26 206 GLY B C 1
ATOM 4550 O O . GLY B 1 208 ? -28.820 112.863 52.008 1.00 50.81 206 GLY B O 1
ATOM 4551 N N . PRO B 1 209 ? -28.376 114.986 51.373 1.00 50.47 207 PRO B N 1
ATOM 4552 C CA . PRO B 1 209 ? -27.050 114.725 50.799 1.00 50.12 207 PRO B CA 1
ATOM 4553 C C . PRO B 1 209 ? -25.859 114.536 51.737 1.00 48.99 207 PRO B C 1
ATOM 4554 O O . PRO B 1 209 ? -24.795 114.125 51.296 1.00 48.67 207 PRO B O 1
ATOM 4558 N N . GLU B 1 210 ? -26.013 114.830 53.018 1.00 47.89 208 GLU B N 1
ATOM 4559 C CA . GLU B 1 210 ? -24.882 114.670 53.913 1.00 48.26 208 GLU B CA 1
ATOM 4560 C C . GLU B 1 210 ? -24.862 113.308 54.592 1.00 48.03 208 GLU B C 1
ATOM 4561 O O . GLU B 1 210 ? -23.817 112.848 55.061 1.00 48.37 208 GLU B O 1
ATOM 4567 N N . VAL B 1 211 ? -26.017 112.655 54.644 1.00 47.04 209 VAL B N 1
ATOM 4568 C CA . VAL B 1 211 ? -26.080 111.325 55.231 1.00 45.30 209 VAL B CA 1
ATOM 4569 C C . VAL B 1 211 ? -25.510 110.399 54.168 1.00 45.15 209 VAL B C 1
ATOM 4570 O O . VAL B 1 211 ? -25.767 110.588 52.974 1.00 45.75 209 VAL B O 1
ATOM 4574 N N . GLU B 1 212 ? -24.729 109.408 54.579 1.00 43.74 210 GLU B N 1
ATOM 4575 C CA . GLU B 1 212 ? -24.156 108.505 53.597 1.00 42.43 210 GLU B CA 1
ATOM 4576 C C . GLU B 1 212 ? -24.971 107.235 53.364 1.00 40.05 210 GLU B C 1
ATOM 4577 O O . GLU B 1 212 ? -25.283 106.478 54.288 1.00 39.05 210 GLU B O 1
ATOM 4583 N N . VAL B 1 213 ? -25.316 107.003 52.107 1.00 36.87 211 VAL B N 1
ATOM 4584 C CA . VAL B 1 213 ? -26.102 105.835 51.777 1.00 33.60 211 VAL B CA 1
ATOM 4585 C C . VAL B 1 213 ? -25.467 104.892 50.759 1.00 31.00 211 VAL B C 1
ATOM 4586 O O . VAL B 1 213 ? -25.091 105.287 49.661 1.00 27.68 211 VAL B O 1
ATOM 4590 N N . ALA B 1 214 ? -25.353 103.631 51.164 1.00 30.10 212 ALA B N 1
ATOM 4591 C CA . ALA B 1 214 ? -24.797 102.579 50.326 1.00 30.46 212 ALA B CA 1
ATOM 4592 C C . ALA B 1 214 ? -25.928 101.619 49.973 1.00 30.67 212 ALA B C 1
ATOM 4593 O O . ALA B 1 214 ? -26.898 101.500 50.719 1.00 29.22 212 ALA B O 1
ATOM 4595 N N . ILE B 1 215 ? -25.786 100.941 48.834 1.00 32.59 213 ILE B N 1
ATOM 4596 C CA . ILE B 1 215 ? -26.798 100.020 48.304 1.00 34.67 213 ILE B CA 1
ATOM 4597 C C . ILE B 1 215 ? -26.280 98.618 47.945 1.00 33.89 213 ILE B C 1
ATOM 4598 O O . ILE B 1 215 ? -25.287 98.475 47.232 1.00 33.04 213 ILE B O 1
ATOM 4603 N N . ASP B 1 216 ? -26.980 97.590 48.423 1.00 34.60 214 ASP B N 1
ATOM 4604 C CA . ASP B 1 216 ? -26.592 96.200 48.185 1.00 34.13 214 ASP B CA 1
ATOM 4605 C C . ASP B 1 216 ? -27.441 95.587 47.085 1.00 34.35 214 ASP B C 1
ATOM 4606 O O . ASP B 1 216 ? -28.651 95.796 47.038 1.00 33.57 214 ASP B O 1
ATOM 4619 N N . HIS B 1 218 ? -26.894 92.209 46.444 1.00 31.93 216 HIS B N 1
ATOM 4620 C CA . HIS B 1 218 ? -26.795 90.800 46.796 1.00 30.59 216 HIS B CA 1
ATOM 4621 C C . HIS B 1 218 ? -26.310 89.913 45.662 1.00 29.41 216 HIS B C 1
ATOM 4622 O O . HIS B 1 218 ? -26.704 88.757 45.556 1.00 27.34 216 HIS B O 1
ATOM 4629 N N . GLY B 1 219 ? -25.445 90.490 44.823 1.00 29.41 217 GLY B N 1
ATOM 4630 C CA . GLY B 1 219 ? -24.858 89.821 43.667 1.00 29.55 217 GLY B CA 1
ATOM 4631 C C . GLY B 1 219 ? -25.742 88.833 42.940 1.00 30.04 217 GLY B C 1
ATOM 4632 O O . GLY B 1 219 ? -25.552 87.625 43.052 1.00 29.49 217 GLY B O 1
ATOM 4633 N N . ARG B 1 220 ? -26.690 89.346 42.163 1.00 29.96 218 ARG B N 1
ATOM 4634 C CA . ARG B 1 220 ? -27.622 88.482 41.446 1.00 29.49 218 ARG B CA 1
ATOM 4635 C C . ARG B 1 220 ? -27.704 88.759 39.952 1.00 31.54 218 ARG B C 1
ATOM 4636 O O . ARG B 1 220 ? -28.513 88.123 39.274 1.00 32.78 218 ARG B O 1
ATOM 4644 N N . PHE B 1 221 ? -26.892 89.672 39.418 1.00 31.12 219 PHE B N 1
ATOM 4645 C CA . PHE B 1 221 ? -27.043 90.005 38.000 1.00 28.95 219 PHE B CA 1
ATOM 4646 C C . PHE B 1 221 ? -25.901 89.829 37.020 1.00 27.59 219 PHE B C 1
ATOM 4647 O O . PHE B 1 221 ? -24.728 89.778 37.392 1.00 26.23 219 PHE B O 1
ATOM 4655 N N . ASP B 1 222 ? -26.292 89.746 35.751 1.00 26.32 220 ASP B N 1
ATOM 4656 C CA . ASP B 1 222 ? -25.375 89.585 34.636 1.00 25.13 220 ASP B CA 1
ATOM 4657 C C . ASP B 1 222 ? -24.682 90.898 34.311 1.00 23.78 220 ASP B C 1
ATOM 4658 O O . ASP B 1 222 ? -25.074 91.967 34.778 1.00 23.73 220 ASP B O 1
ATOM 4663 N N . ILE B 1 223 ? -23.660 90.804 33.478 1.00 22.04 221 ILE B N 1
ATOM 4664 C CA . ILE B 1 223 ? -22.894 91.967 33.094 1.00 21.70 221 ILE B CA 1
ATOM 4665 C C . ILE B 1 223 ? -23.746 93.148 32.631 1.00 22.03 221 ILE B C 1
ATOM 4666 O O . ILE B 1 223 ? -23.626 94.247 33.180 1.00 21.41 221 ILE B O 1
ATOM 4671 N N . PRO B 1 224 ? -24.628 92.936 31.630 1.00 21.94 222 PRO B N 1
ATOM 4672 C CA . PRO B 1 224 ? -25.487 94.004 31.108 1.00 22.62 222 PRO B CA 1
ATOM 4673 C C . PRO B 1 224 ? -26.315 94.732 32.170 1.00 24.44 222 PRO B C 1
ATOM 4674 O O . PRO B 1 224 ? -26.278 95.964 32.269 1.00 22.69 222 PRO B O 1
ATOM 4678 N N . SER B 1 225 ? -27.059 93.971 32.964 1.00 24.69 223 SER B N 1
ATOM 4679 C CA . SER B 1 225 ? -27.890 94.574 33.995 1.00 26.43 223 SER B CA 1
ATOM 4680 C C . SER B 1 225 ? -27.041 95.363 35.005 1.00 27.14 223 SER B C 1
ATOM 4681 O O . SER B 1 225 ? -27.357 96.502 35.352 1.00 26.18 223 SER B O 1
ATOM 4684 N N . SER B 1 226 ? -25.955 94.755 35.468 1.00 27.91 224 SER B N 1
ATOM 4685 C CA . SER B 1 226 ? -25.078 95.398 36.436 1.00 27.70 224 SER B CA 1
ATOM 4686 C C . SER B 1 226 ? -24.619 96.756 35.910 1.00 28.34 224 SER B C 1
ATOM 4687 O O . SER B 1 226 ? -24.769 97.782 36.578 1.00 28.71 224 SER B O 1
ATOM 4690 N N . ILE B 1 227 ? -24.075 96.744 34.696 1.00 26.94 225 ILE B N 1
ATOM 4691 C CA . ILE B 1 227 ? -23.572 97.943 34.050 1.00 25.91 225 ILE B CA 1
ATOM 4692 C C . ILE B 1 227 ? -24.636 99.007 33.839 1.00 26.74 225 ILE B C 1
ATOM 4693 O O . ILE B 1 227 ? -24.429 100.176 34.159 1.00 26.41 225 ILE B O 1
ATOM 4698 N N . ARG B 1 228 ? -25.782 98.607 33.306 1.00 28.99 226 ARG B N 1
ATOM 4699 C CA . ARG B 1 228 ? -26.851 99.560 33.071 1.00 30.76 226 ARG B CA 1
ATOM 4700 C C . ARG B 1 228 ? -27.341 100.138 34.391 1.00 30.74 226 ARG B C 1
ATOM 4701 O O . ARG B 1 228 ? -27.631 101.332 34.474 1.00 32.47 226 ARG B O 1
ATOM 4709 N N . PHE B 1 229 ? -27.423 99.312 35.431 1.00 28.03 227 PHE B N 1
ATOM 4710 C CA . PHE B 1 229 ? -27.902 99.819 36.705 1.00 26.52 227 PHE B CA 1
ATOM 4711 C C . PHE B 1 229 ? -26.870 100.700 37.374 1.00 27.20 227 PHE B C 1
ATOM 4712 O O . PHE B 1 229 ? -27.217 101.703 37.999 1.00 26.16 227 PHE B O 1
ATOM 4720 N N . ALA B 1 230 ? -25.600 100.324 37.249 1.00 27.59 228 ALA B N 1
ATOM 4721 C CA . ALA B 1 230 ? -24.514 101.097 37.849 1.00 27.46 228 ALA B CA 1
ATOM 4722 C C . ALA B 1 230 ? -24.455 102.487 37.244 1.00 28.13 228 ALA B C 1
ATOM 4723 O O . ALA B 1 230 ? -24.376 103.479 37.971 1.00 29.27 228 ALA B O 1
ATOM 4725 N N . ARG B 1 231 ? -24.493 102.561 35.915 1.00 27.83 229 ARG B N 1
ATOM 4726 C CA . ARG B 1 231 ? -24.438 103.853 35.241 1.00 27.24 229 ARG B CA 1
ATOM 4727 C C . ARG B 1 231 ? -25.545 104.746 35.773 1.00 27.88 229 ARG B C 1
ATOM 4728 O O . ARG B 1 231 ? -25.422 105.959 35.779 1.00 28.14 229 ARG B O 1
ATOM 4730 N N . ALA B 1 232 ? -26.625 104.145 36.246 1.00 29.89 230 ALA B N 1
ATOM 4731 C CA . ALA B 1 232 ? -27.734 104.927 36.767 1.00 30.94 230 ALA B CA 1
ATOM 4732 C C . ALA B 1 232 ? -27.505 105.335 38.211 1.00 31.39 230 ALA B C 1
ATOM 4733 O O . ALA B 1 232 ? -28.084 106.301 38.682 1.00 32.38 230 ALA B O 1
ATOM 4743 N N . GLU B 1 234 ? -24.915 106.582 39.302 1.00 35.18 232 GLU B N 1
ATOM 4744 C CA . GLU B 1 234 ? -23.968 107.691 39.328 1.00 33.99 232 GLU B CA 1
ATOM 4745 C C . GLU B 1 234 ? -24.479 109.013 39.918 1.00 33.85 232 GLU B C 1
ATOM 4746 O O . GLU B 1 234 ? -23.815 109.627 40.743 1.00 34.58 232 GLU B O 1
ATOM 4752 N N . PRO B 1 235 ? -25.668 109.464 39.518 1.00 33.98 233 PRO B N 1
ATOM 4753 C CA . PRO B 1 235 ? -26.162 110.729 40.067 1.00 33.33 233 PRO B CA 1
ATOM 4754 C C . PRO B 1 235 ? -26.462 110.832 41.576 1.00 32.81 233 PRO B C 1
ATOM 4755 O O . PRO B 1 235 ? -26.468 111.932 42.135 1.00 32.66 233 PRO B O 1
ATOM 4759 N N . PHE B 1 236 ? -26.695 109.708 42.244 1.00 32.01 234 PHE B N 1
ATOM 4760 C CA . PHE B 1 236 ? -27.042 109.760 43.662 1.00 32.02 234 PHE B CA 1
ATOM 4761 C C . PHE B 1 236 ? -25.889 109.810 44.653 1.00 31.25 234 PHE B C 1
ATOM 4762 O O . PHE B 1 236 ? -26.119 109.759 45.869 1.00 31.51 234 PHE B O 1
ATOM 4770 N N . GLY B 1 237 ? -24.663 109.910 44.140 1.00 29.99 235 GLY B N 1
ATOM 4771 C CA . GLY B 1 237 ? -23.491 109.947 44.997 1.00 28.49 235 GLY B CA 1
ATOM 4772 C C . GLY B 1 237 ? -23.530 108.915 46.113 1.00 29.20 235 GLY B C 1
ATOM 4773 O O . GLY B 1 237 ? -23.332 109.248 47.280 1.00 29.06 235 GLY B O 1
ATOM 4774 N N . LEU B 1 238 ? -23.790 107.659 45.765 1.00 29.40 236 LEU B N 1
ATOM 4775 C CA . LEU B 1 238 ? -23.854 106.596 46.763 1.00 29.27 236 LEU B CA 1
ATOM 4776 C C . LEU B 1 238 ? -22.523 106.433 47.489 1.00 28.93 236 LEU B C 1
ATOM 4777 O O . LEU B 1 238 ? -21.480 106.858 47.001 1.00 26.03 236 LEU B O 1
ATOM 4782 N N . LEU B 1 239 ? -22.567 105.815 48.664 1.00 30.50 237 LEU B N 1
ATOM 4783 C CA . LEU B 1 239 ? -21.349 105.576 49.428 1.00 32.28 237 LEU B CA 1
ATOM 4784 C C . LEU B 1 239 ? -20.574 104.545 48.602 1.00 33.50 237 LEU B C 1
ATOM 4785 O O . LEU B 1 239 ? -19.348 104.618 48.445 1.00 32.94 237 LEU B O 1
ATOM 4790 N N . TRP B 1 240 ? -21.325 103.591 48.069 1.00 33.99 238 TRP B N 1
ATOM 4791 C CA . TRP B 1 240 ? -20.786 102.548 47.221 1.00 33.35 238 TRP B CA 1
ATOM 4792 C C . TRP B 1 240 ? -21.951 101.698 46.757 1.00 32.81 238 TRP B C 1
ATOM 4793 O O . TRP B 1 240 ? -23.075 101.845 47.244 1.00 31.85 238 TRP B O 1
ATOM 4804 N N . LEU B 1 241 ? -21.671 100.814 45.808 1.00 32.18 239 LEU B N 1
ATOM 4805 C CA . LEU B 1 241 ? -22.670 99.907 45.273 1.00 30.48 239 LEU B CA 1
ATOM 4806 C C . LEU B 1 241 ? -22.117 98.506 45.535 1.00 30.12 239 LEU B C 1
ATOM 4807 O O . LEU B 1 241 ? -21.063 98.148 45.014 1.00 29.52 239 LEU B O 1
ATOM 4812 N N . GLU B 1 242 ? -22.839 97.739 46.352 1.00 28.94 240 GLU B N 1
ATOM 4813 C CA . GLU B 1 242 ? -22.446 96.393 46.779 1.00 29.00 240 GLU B CA 1
ATOM 4814 C C . GLU B 1 242 ? -22.824 95.217 45.872 1.00 29.38 240 GLU B C 1
ATOM 4815 O O . GLU B 1 242 ? -23.975 95.051 45.476 1.00 31.17 240 GLU B O 1
ATOM 4821 N N . GLU B 1 243 ? -21.828 94.403 45.554 1.00 28.66 241 GLU B N 1
ATOM 4822 C CA . GLU B 1 243 ? -21.992 93.202 44.741 1.00 29.75 241 GLU B CA 1
ATOM 4823 C C . GLU B 1 243 ? -23.008 93.166 43.600 1.00 27.67 241 GLU B C 1
ATOM 4824 O O . GLU B 1 243 ? -24.063 92.560 43.739 1.00 27.38 241 GLU B O 1
ATOM 4830 N N . PRO B 1 244 ? -22.706 93.793 42.455 1.00 26.32 242 PRO B N 1
ATOM 4831 C CA . PRO B 1 244 ? -23.673 93.742 41.353 1.00 24.76 242 PRO B CA 1
ATOM 4832 C C . PRO B 1 244 ? -23.699 92.358 40.705 1.00 23.98 242 PRO B C 1
ATOM 4833 O O . PRO B 1 244 ? -24.724 91.919 40.204 1.00 26.36 242 PRO B O 1
ATOM 4837 N N . THR B 1 245 ? -22.571 91.661 40.712 1.00 22.68 243 THR B N 1
ATOM 4838 C CA . THR B 1 245 ? -22.522 90.344 40.094 1.00 21.72 243 THR B CA 1
ATOM 4839 C C . THR B 1 245 ? -22.278 89.258 41.126 1.00 20.76 243 THR B C 1
ATOM 4840 O O . THR B 1 245 ? -21.927 89.557 42.264 1.00 21.24 243 THR B O 1
ATOM 4844 N N . PRO B 1 246 ? -22.486 87.984 40.742 1.00 20.28 244 PRO B N 1
ATOM 4845 C CA . PRO B 1 246 ? -22.293 86.814 41.609 1.00 21.68 244 PRO B CA 1
ATOM 4846 C C . PRO B 1 246 ? -20.862 86.808 42.158 1.00 23.90 244 PRO B C 1
ATOM 4847 O O . PRO B 1 246 ? -19.923 87.222 41.470 1.00 23.02 244 PRO B O 1
ATOM 4851 N N . PRO B 1 247 ? -20.683 86.338 43.405 1.00 24.98 245 PRO B N 1
ATOM 4852 C CA . PRO B 1 247 ? -19.385 86.277 44.086 1.00 26.05 245 PRO B CA 1
ATOM 4853 C C . PRO B 1 247 ? -18.299 85.328 43.584 1.00 27.01 245 PRO B C 1
ATOM 4854 O O . PRO B 1 247 ? -17.219 85.267 44.163 1.00 30.32 245 PRO B O 1
ATOM 4858 N N . GLU B 1 248 ? -18.556 84.604 42.509 1.00 26.30 246 GLU B N 1
ATOM 4859 C CA . GLU B 1 248 ? -17.556 83.681 42.007 1.00 25.97 246 GLU B CA 1
ATOM 4860 C C . GLU B 1 248 ? -16.454 84.350 41.182 1.00 26.30 246 GLU B C 1
ATOM 4861 O O . GLU B 1 248 ? -15.282 84.329 41.565 1.00 29.32 246 GLU B O 1
ATOM 4867 N N . ASN B 1 249 ? -16.839 84.934 40.051 1.00 23.98 247 ASN B N 1
ATOM 4868 C CA . ASN B 1 249 ? -15.913 85.579 39.128 1.00 22.46 247 ASN B CA 1
ATOM 4869 C C . ASN B 1 249 ? -15.628 87.033 39.493 1.00 22.71 247 ASN B C 1
ATOM 4870 O O . ASN B 1 249 ? -16.506 87.894 39.397 1.00 22.37 247 ASN B O 1
ATOM 4875 N N . LEU B 1 250 ? -14.392 87.312 39.899 1.00 23.33 248 LEU B N 1
ATOM 4876 C CA . LEU B 1 250 ? -14.031 88.675 40.277 1.00 24.93 248 LEU B CA 1
ATOM 4877 C C . LEU B 1 250 ? -13.687 89.544 39.075 1.00 26.58 248 LEU B C 1
ATOM 4878 O O . LEU B 1 250 ? -13.787 90.774 39.123 1.00 27.45 248 LEU B O 1
ATOM 4883 N N . ASP B 1 251 ? -13.284 88.897 37.991 1.00 28.20 249 ASP B N 1
ATOM 4884 C CA . ASP B 1 251 ? -12.962 89.612 36.774 1.00 29.34 249 ASP B CA 1
ATOM 4885 C C . ASP B 1 251 ? -14.206 90.367 36.356 1.00 28.98 249 ASP B C 1
ATOM 4886 O O . ASP B 1 251 ? -14.134 91.495 35.861 1.00 28.67 249 ASP B O 1
ATOM 4891 N N . ALA B 1 252 ? -15.352 89.734 36.576 1.00 27.58 250 ALA B N 1
ATOM 4892 C CA . ALA B 1 252 ? -16.633 90.323 36.218 1.00 28.04 250 ALA B CA 1
ATOM 4893 C C . ALA B 1 252 ? -16.889 91.563 37.065 1.00 28.77 250 ALA B C 1
ATOM 4894 O O . ALA B 1 252 ? -17.254 92.627 36.540 1.00 28.55 250 ALA B O 1
ATOM 4896 N N . LEU B 1 253 ? -16.691 91.415 38.376 1.00 27.11 251 LEU B N 1
ATOM 4897 C CA . LEU B 1 253 ? -16.884 92.510 39.312 1.00 23.09 251 LEU B CA 1
ATOM 4898 C C . LEU B 1 253 ? -15.975 93.645 38.901 1.00 23.53 251 LEU B C 1
ATOM 4899 O O . LEU B 1 253 ? -16.359 94.817 38.970 1.00 23.44 251 LEU B O 1
ATOM 4904 N N . ALA B 1 254 ? -14.768 93.289 38.464 1.00 22.02 252 ALA B N 1
ATOM 4905 C CA . ALA B 1 254 ? -13.788 94.278 38.031 1.00 22.48 252 ALA B CA 1
ATOM 4906 C C . ALA B 1 254 ? -14.217 94.955 36.726 1.00 23.08 252 ALA B C 1
ATOM 4907 O O . ALA B 1 254 ? -13.998 96.153 36.527 1.00 19.95 252 ALA B O 1
ATOM 4909 N N . GLU B 1 255 ? -14.843 94.183 35.844 1.00 25.66 253 GLU B N 1
ATOM 4910 C CA . GLU B 1 255 ? -15.291 94.726 34.573 1.00 28.29 253 GLU B CA 1
ATOM 4911 C C . GLU B 1 255 ? -16.370 95.764 34.824 1.00 29.01 253 GLU B C 1
ATOM 4912 O O . GLU B 1 255 ? -16.450 96.775 34.129 1.00 29.74 253 GLU B O 1
ATOM 4918 N N . VAL B 1 256 ? -17.202 95.512 35.824 1.00 28.34 254 VAL B N 1
ATOM 4919 C CA . VAL B 1 256 ? -18.249 96.454 36.168 1.00 27.84 254 VAL B CA 1
ATOM 4920 C C . VAL B 1 256 ? -17.647 97.745 36.747 1.00 26.45 254 VAL B C 1
ATOM 4921 O O . VAL B 1 256 ? -18.060 98.850 36.393 1.00 25.28 254 VAL B O 1
ATOM 4925 N N . ARG B 1 257 ? -16.672 97.594 37.639 1.00 25.15 255 ARG B N 1
ATOM 4926 C CA . ARG B 1 257 ? -16.045 98.740 38.274 1.00 24.12 255 ARG B CA 1
ATOM 4927 C C . ARG B 1 257 ? -15.416 99.699 37.269 1.00 24.90 255 ARG B C 1
ATOM 4928 O O . ARG B 1 257 ? -15.396 100.919 37.483 1.00 24.02 255 ARG B O 1
ATOM 4936 N N . ARG B 1 258 ? -14.890 99.153 36.174 1.00 25.03 256 ARG B N 1
ATOM 4937 C CA . ARG B 1 258 ? -14.272 99.986 35.142 1.00 24.04 256 ARG B CA 1
ATOM 4938 C C . ARG B 1 258 ? -15.354 100.709 34.367 1.00 23.04 256 ARG B C 1
ATOM 4939 O O . ARG B 1 258 ? -15.101 101.662 33.653 1.00 21.64 256 ARG B O 1
ATOM 4947 N N . SER B 1 259 ? -16.577 100.242 34.519 1.00 24.47 257 SER B N 1
ATOM 4948 C CA . SER B 1 259 ? -17.686 100.817 33.794 1.00 25.82 257 SER B CA 1
ATOM 4949 C C . SER B 1 259 ? -18.220 102.127 34.311 1.00 25.04 257 SER B C 1
ATOM 4950 O O . SER B 1 259 ? -18.388 103.082 33.554 1.00 25.12 257 SER B O 1
ATOM 4953 N N . THR B 1 260 ? -18.472 102.188 35.609 1.00 24.53 258 THR B N 1
ATOM 4954 C CA . THR B 1 260 ? -19.071 103.381 36.167 1.00 22.83 258 THR B CA 1
ATOM 4955 C C . THR B 1 260 ? -18.193 104.193 37.116 1.00 20.75 258 THR B C 1
ATOM 4956 O O . THR B 1 260 ? -17.076 103.803 37.437 1.00 21.91 258 THR B O 1
ATOM 4960 N N . SER B 1 261 ? -18.719 105.340 37.533 1.00 18.95 259 SER B N 1
ATOM 4961 C CA . SER B 1 261 ? -18.053 106.232 38.465 1.00 17.56 259 SER B CA 1
ATOM 4962 C C . SER B 1 261 ? -18.642 105.952 39.845 1.00 18.57 259 SER B C 1
ATOM 4963 O O . SER B 1 261 ? -18.291 106.592 40.835 1.00 20.04 259 SER B O 1
ATOM 4966 N N . THR B 1 262 ? -19.558 104.996 39.898 1.00 18.17 260 THR B N 1
ATOM 4967 C CA . THR B 1 262 ? -20.172 104.616 41.151 1.00 19.92 260 THR B CA 1
ATOM 4968 C C . THR B 1 262 ? -19.180 103.679 41.851 1.00 22.00 260 THR B C 1
ATOM 4969 O O . THR B 1 262 ? -18.732 102.693 41.263 1.00 23.50 260 THR B O 1
ATOM 4973 N N . PRO B 1 263 ? -18.822 103.977 43.116 1.00 21.76 261 PRO B N 1
ATOM 4974 C CA . PRO B 1 263 ? -17.877 103.154 43.886 1.00 22.40 261 PRO B CA 1
ATOM 4975 C C . PRO B 1 263 ? -18.347 101.715 44.072 1.00 21.69 261 PRO B C 1
ATOM 4976 O O . PRO B 1 263 ? -19.473 101.467 44.486 1.00 21.46 261 PRO B O 1
ATOM 4980 N N . ILE B 1 264 ? -17.471 100.771 43.760 1.00 22.16 262 ILE B N 1
ATOM 4981 C CA . ILE B 1 264 ? -17.804 99.365 43.891 1.00 22.87 262 ILE B CA 1
ATOM 4982 C C . ILE B 1 264 ? -17.195 98.802 45.151 1.00 24.62 262 ILE B C 1
ATOM 4983 O O . ILE B 1 264 ? -16.016 99.000 45.434 1.00 24.30 262 ILE B O 1
ATOM 4988 N N . CYS B 1 265 ? -18.019 98.102 45.913 1.00 26.75 263 CYS B N 1
ATOM 4989 C CA . CYS B 1 265 ? -17.569 97.495 47.150 1.00 28.70 263 CYS B CA 1
ATOM 4990 C C . CYS B 1 265 ? -17.983 96.044 47.192 1.00 27.94 263 CYS B C 1
ATOM 4991 O O . CYS B 1 265 ? -19.062 95.689 46.721 1.00 26.16 263 CYS B O 1
ATOM 4994 N N . ALA B 1 266 ? -17.122 95.212 47.766 1.00 27.95 264 ALA B N 1
ATOM 4995 C CA . ALA B 1 266 ? -17.407 93.793 47.870 1.00 29.75 264 ALA B CA 1
ATOM 4996 C C . ALA B 1 266 ? -16.476 93.174 48.891 1.00 31.25 264 ALA B C 1
ATOM 4997 O O . ALA B 1 266 ? -15.595 93.853 49.412 1.00 33.24 264 ALA B O 1
ATOM 4999 N N . GLY B 1 267 ? -16.680 91.895 49.193 1.00 32.89 265 GLY B N 1
ATOM 5000 C CA . GLY B 1 267 ? -15.806 91.235 50.143 1.00 35.27 265 GLY B CA 1
ATOM 5001 C C . GLY B 1 267 ? -16.425 90.317 51.176 1.00 36.47 265 GLY B C 1
ATOM 5002 O O . GLY B 1 267 ? -15.703 89.583 51.846 1.00 37.14 265 GLY B O 1
ATOM 5003 N N . GLU B 1 268 ? -17.742 90.338 51.319 1.00 37.52 266 GLU B N 1
ATOM 5004 C CA . GLU B 1 268 ? -18.383 89.483 52.316 1.00 39.26 266 GLU B CA 1
ATOM 5005 C C . GLU B 1 268 ? -18.456 88.009 51.925 1.00 39.76 266 GLU B C 1
ATOM 5006 O O . GLU B 1 268 ? -18.738 87.152 52.761 1.00 39.85 266 GLU B O 1
ATOM 5012 N N . ASN B 1 269 ? -18.204 87.709 50.657 1.00 40.02 267 ASN B N 1
ATOM 5013 C CA . ASN B 1 269 ? -18.259 86.328 50.213 1.00 39.37 267 ASN B CA 1
ATOM 5014 C C . ASN B 1 269 ? -16.903 85.740 49.841 1.00 39.09 267 ASN B C 1
ATOM 5015 O O . ASN B 1 269 ? -16.826 84.656 49.276 1.00 38.82 267 ASN B O 1
ATOM 5020 N N . VAL B 1 270 ? -15.832 86.450 50.168 1.00 38.76 268 VAL B N 1
ATOM 5021 C CA . VAL B 1 270 ? -14.493 85.959 49.885 1.00 39.43 268 VAL B CA 1
ATOM 5022 C C . VAL B 1 270 ? -13.795 85.710 51.222 1.00 38.84 268 VAL B C 1
ATOM 5023 O O . VAL B 1 270 ? -13.853 86.556 52.114 1.00 38.02 268 VAL B O 1
ATOM 5027 N N . TYR B 1 271 ? -13.161 84.546 51.368 1.00 37.59 269 TYR B N 1
ATOM 5028 C CA . TYR B 1 271 ? -12.478 84.200 52.617 1.00 36.52 269 TYR B CA 1
ATOM 5029 C C . TYR B 1 271 ? -10.960 84.154 52.462 1.00 36.14 269 TYR B C 1
ATOM 5030 O O . TYR B 1 271 ? -10.453 83.915 51.371 1.00 37.12 269 TYR B O 1
ATOM 5039 N N . THR B 1 272 ? -10.246 84.359 53.566 1.00 34.01 270 THR B N 1
ATOM 5040 C CA . THR B 1 272 ? -8.770 84.305 53.619 1.00 33.11 270 THR B CA 1
ATOM 5041 C C . THR B 1 272 ? -7.960 85.317 52.836 1.00 32.53 270 THR B C 1
ATOM 5042 O O . THR B 1 272 ? -8.351 85.787 51.766 1.00 32.19 270 THR B O 1
ATOM 5046 N N . ARG B 1 273 ? -6.793 85.616 53.385 1.00 31.11 271 ARG B N 1
ATOM 5047 C CA . ARG B 1 273 ? -5.885 86.563 52.781 1.00 31.37 271 ARG B CA 1
ATOM 5048 C C . ARG B 1 273 ? -5.555 86.163 51.349 1.00 31.86 271 ARG B C 1
ATOM 5049 O O . ARG B 1 273 ? -5.454 87.011 50.465 1.00 32.88 271 ARG B O 1
ATOM 5057 N N . PHE B 1 274 ? -5.391 84.870 51.118 1.00 31.35 272 PHE B N 1
ATOM 5058 C CA . PHE B 1 274 ? -5.081 84.393 49.784 1.00 30.67 272 PHE B CA 1
ATOM 5059 C C . PHE B 1 274 ? -6.096 84.816 48.732 1.00 30.15 272 PHE B C 1
ATOM 5060 O O . PHE B 1 274 ? -5.745 85.057 47.582 1.00 30.18 272 PHE B O 1
ATOM 5068 N N . ASP B 1 275 ? -7.357 84.917 49.120 1.00 29.44 273 ASP B N 1
ATOM 5069 C CA . ASP B 1 275 ? -8.374 85.300 48.166 1.00 29.85 273 ASP B CA 1
ATOM 5070 C C . ASP B 1 275 ? -8.529 86.803 48.010 1.00 28.76 273 ASP B C 1
ATOM 5071 O O . ASP B 1 275 ? -8.885 87.288 46.942 1.00 27.31 273 ASP B O 1
ATOM 5076 N N . PHE B 1 276 ? -8.265 87.553 49.066 1.00 28.60 274 PHE B N 1
ATOM 5077 C CA . PHE B 1 276 ? -8.369 88.994 48.944 1.00 28.85 274 PHE B CA 1
ATOM 5078 C C . PHE B 1 276 ? -7.192 89.502 48.126 1.00 29.64 274 PHE B C 1
ATOM 5079 O O . PHE B 1 276 ? -7.257 90.570 47.515 1.00 28.71 274 PHE B O 1
ATOM 5087 N N . ARG B 1 277 ? -6.114 88.728 48.117 1.00 31.39 275 ARG B N 1
ATOM 5088 C CA . ARG B 1 277 ? -4.936 89.086 47.343 1.00 34.17 275 ARG B CA 1
ATOM 5089 C C . ARG B 1 277 ? -5.350 89.192 45.888 1.00 35.11 275 ARG B C 1
ATOM 5090 O O . ARG B 1 277 ? -5.089 90.195 45.226 1.00 35.84 275 ARG B O 1
ATOM 5098 N N . GLU B 1 278 ? -5.997 88.140 45.399 1.00 35.69 276 GLU B N 1
ATOM 5099 C CA . GLU B 1 278 ? -6.481 88.096 44.030 1.00 35.95 276 GLU B CA 1
ATOM 5100 C C . GLU B 1 278 ? -7.460 89.234 43.787 1.00 33.68 276 GLU B C 1
ATOM 5101 O O . GLU B 1 278 ? -7.465 89.843 42.726 1.00 32.48 276 GLU B O 1
ATOM 5107 N N . LEU B 1 279 ? -8.290 89.523 44.781 1.00 32.06 277 LEU B N 1
ATOM 5108 C CA . LEU B 1 279 ? -9.253 90.605 44.659 1.00 31.19 277 LEU B CA 1
ATOM 5109 C C . LEU B 1 279 ? -8.499 91.897 44.355 1.00 31.21 277 LEU B C 1
ATOM 5110 O O . LEU B 1 279 ? -8.657 92.490 43.290 1.00 30.70 277 LEU B O 1
ATOM 5115 N N . PHE B 1 280 ? -7.672 92.323 45.301 1.00 30.72 278 PHE B N 1
ATOM 5116 C CA . PHE B 1 280 ? -6.890 93.534 45.133 1.00 29.84 278 PHE B CA 1
ATOM 5117 C C . PHE B 1 280 ? -6.049 93.463 43.878 1.00 28.08 278 PHE B C 1
ATOM 5118 O O . PHE B 1 280 ? -5.806 94.475 43.236 1.00 26.83 278 PHE B O 1
ATOM 5126 N N . ALA B 1 281 ? -5.618 92.261 43.520 1.00 28.86 279 ALA B N 1
ATOM 5127 C CA . ALA B 1 281 ? -4.817 92.069 42.312 1.00 30.37 279 ALA B CA 1
ATOM 5128 C C . ALA B 1 281 ? -5.571 92.565 41.076 1.00 31.58 279 ALA B C 1
ATOM 5129 O O . ALA B 1 281 ? -5.028 93.330 40.275 1.00 32.18 279 ALA B O 1
ATOM 5131 N N . LYS B 1 282 ? -6.820 92.126 40.929 1.00 32.31 280 LYS B N 1
ATOM 5132 C CA . LYS B 1 282 ? -7.643 92.533 39.801 1.00 32.94 280 LYS B CA 1
ATOM 5133 C C . LYS B 1 282 ? -8.115 93.982 39.887 1.00 33.39 280 LYS B C 1
ATOM 5134 O O . LYS B 1 282 ? -8.719 94.481 38.949 1.00 32.91 280 LYS B O 1
ATOM 5140 N N . ARG B 1 283 ? -7.838 94.655 41.000 1.00 35.19 281 ARG B N 1
ATOM 5141 C CA . ARG B 1 283 ? -8.276 96.038 41.188 1.00 38.81 281 ARG B CA 1
ATOM 5142 C C . ARG B 1 283 ? -9.798 96.088 40.990 1.00 37.61 281 ARG B C 1
ATOM 5143 O O . ARG B 1 283 ? -10.308 96.899 40.207 1.00 38.38 281 ARG B O 1
ATOM 5151 N N . ALA B 1 284 ? -10.524 95.236 41.708 1.00 35.18 282 ALA B N 1
ATOM 5152 C CA . ALA B 1 284 ? -11.972 95.156 41.548 1.00 32.76 282 ALA B CA 1
ATOM 5153 C C . ALA B 1 284 ? -12.838 95.941 42.517 1.00 30.83 282 ALA B C 1
ATOM 5154 O O . ALA B 1 284 ? -14.041 96.024 42.319 1.00 30.19 282 ALA B O 1
ATOM 5156 N N . VAL B 1 285 ? -12.244 96.521 43.553 1.00 30.41 283 VAL B N 1
ATOM 5157 C CA . VAL B 1 285 ? -13.026 97.251 44.543 1.00 28.89 283 VAL B CA 1
ATOM 5158 C C . VAL B 1 285 ? -12.544 98.628 44.891 1.00 28.96 283 VAL B C 1
ATOM 5159 O O . VAL B 1 285 ? -11.358 98.926 44.823 1.00 30.09 283 VAL B O 1
ATOM 5163 N N . ASP B 1 286 ? -13.488 99.465 45.284 1.00 29.15 284 ASP B N 1
ATOM 5164 C CA . ASP B 1 286 ? -13.173 100.805 45.733 1.00 29.92 284 ASP B CA 1
ATOM 5165 C C . ASP B 1 286 ? -13.094 100.651 47.245 1.00 29.15 284 ASP B C 1
ATOM 5166 O O . ASP B 1 286 ? -12.316 101.326 47.905 1.00 28.82 284 ASP B O 1
ATOM 5171 N N . TYR B 1 287 ? -13.909 99.736 47.770 1.00 28.24 285 TYR B N 1
ATOM 5172 C CA . TYR B 1 287 ? -13.969 99.425 49.194 1.00 27.69 285 TYR B CA 1
ATOM 5173 C C . TYR B 1 287 ? -13.905 97.924 49.382 1.00 29.29 285 TYR B C 1
ATOM 5174 O O . TYR B 1 287 ? -14.231 97.161 48.477 1.00 30.96 285 TYR B O 1
ATOM 5183 N N . VAL B 1 288 ? -13.508 97.501 50.576 1.00 30.25 286 VAL B N 1
ATOM 5184 C CA . VAL B 1 288 ? -13.411 96.083 50.890 1.00 29.77 286 VAL B CA 1
ATOM 5185 C C . VAL B 1 288 ? -14.232 95.858 52.127 1.00 30.84 286 VAL B C 1
ATOM 5186 O O . VAL B 1 288 ? -14.259 96.710 53.013 1.00 31.37 286 VAL B O 1
ATOM 5198 N N . PRO B 1 290 ? -14.747 92.407 54.311 1.00 30.87 288 PRO B N 1
ATOM 5199 C CA . PRO B 1 290 ? -14.859 91.004 54.696 1.00 29.73 288 PRO B CA 1
ATOM 5200 C C . PRO B 1 290 ? -15.633 90.956 56.011 1.00 31.33 288 PRO B C 1
ATOM 5201 O O . PRO B 1 290 ? -16.005 92.000 56.551 1.00 31.08 288 PRO B O 1
ATOM 5205 N N . ASP B 1 291 ? -15.884 89.757 56.523 1.00 32.65 289 ASP B N 1
ATOM 5206 C CA . ASP B 1 291 ? -16.621 89.612 57.771 1.00 32.40 289 ASP B CA 1
ATOM 5207 C C . ASP B 1 291 ? -15.757 88.838 58.768 1.00 31.57 289 ASP B C 1
ATOM 5208 O O . ASP B 1 291 ? -15.588 87.625 58.644 1.00 30.67 289 ASP B O 1
ATOM 5213 N N . VAL B 1 292 ? -15.217 89.550 59.754 1.00 30.45 290 VAL B N 1
ATOM 5214 C CA . VAL B 1 292 ? -14.356 88.955 60.773 1.00 30.72 290 VAL B CA 1
ATOM 5215 C C . VAL B 1 292 ? -14.815 87.611 61.326 1.00 31.48 290 VAL B C 1
ATOM 5216 O O . VAL B 1 292 ? -13.988 86.730 61.582 1.00 32.28 290 VAL B O 1
ATOM 5220 N N . ALA B 1 293 ? -16.121 87.447 61.512 1.00 31.89 291 ALA B N 1
ATOM 5221 C CA . ALA B 1 293 ? -16.643 86.197 62.049 1.00 32.87 291 ALA B CA 1
ATOM 5222 C C . ALA B 1 293 ? -16.937 85.186 60.959 1.00 33.55 291 ALA B C 1
ATOM 5223 O O . ALA B 1 293 ? -17.506 84.123 61.222 1.00 34.04 291 ALA B O 1
ATOM 5225 N N . LYS B 1 294 ? -16.544 85.510 59.734 1.00 34.11 292 LYS B N 1
ATOM 5226 C CA . LYS B 1 294 ? -16.793 84.613 58.617 1.00 35.34 292 LYS B CA 1
ATOM 5227 C C . LYS B 1 294 ? -15.524 84.303 57.825 1.00 37.28 292 LYS B C 1
ATOM 5228 O O . LYS B 1 294 ? -15.273 83.144 57.475 1.00 36.51 292 LYS B O 1
ATOM 5234 N N . CYS B 1 295 ? -14.723 85.339 57.571 1.00 38.30 293 CYS B N 1
ATOM 5235 C CA . CYS B 1 295 ? -13.491 85.233 56.783 1.00 39.69 293 CYS B CA 1
ATOM 5236 C C . CYS B 1 295 ? -12.338 84.431 57.370 1.00 40.59 293 CYS B C 1
ATOM 5237 O O . CYS B 1 295 ? -11.654 83.716 56.640 1.00 41.42 293 CYS B O 1
ATOM 5240 N N . GLY B 1 296 ? -12.098 84.562 58.672 1.00 41.70 294 GLY B N 1
ATOM 5241 C CA . GLY B 1 296 ? -11.006 83.816 59.282 1.00 41.88 294 GLY B CA 1
ATOM 5242 C C . GLY B 1 296 ? -10.591 84.233 60.680 1.00 40.81 294 GLY B C 1
ATOM 5243 O O . GLY B 1 296 ? -9.872 83.503 61.356 1.00 39.59 294 GLY B O 1
ATOM 5244 N N . GLY B 1 297 ? -11.035 85.407 61.111 1.00 41.08 295 GLY B N 1
ATOM 5245 C CA . GLY B 1 297 ? -10.694 85.876 62.439 1.00 41.74 295 GLY B CA 1
ATOM 5246 C C . GLY B 1 297 ? -10.143 87.279 62.423 1.00 42.20 295 GLY B C 1
ATOM 5247 O O . GLY B 1 297 ? -9.847 87.818 61.359 1.00 43.61 295 GLY B O 1
ATOM 5248 N N . LEU B 1 298 ? -9.998 87.867 63.606 1.00 42.45 296 LEU B N 1
ATOM 5249 C CA . LEU B 1 298 ? -9.482 89.229 63.742 1.00 41.53 296 LEU B CA 1
ATOM 5250 C C . LEU B 1 298 ? -8.139 89.370 63.045 1.00 40.57 296 LEU B C 1
ATOM 5251 O O . LEU B 1 298 ? -7.930 90.298 62.261 1.00 39.78 296 LEU B O 1
ATOM 5256 N N . ALA B 1 299 ? -7.227 88.448 63.341 1.00 39.93 297 ALA B N 1
ATOM 5257 C CA . ALA B 1 299 ? -5.906 88.459 62.726 1.00 39.35 297 ALA B CA 1
ATOM 5258 C C . ALA B 1 299 ? -6.040 88.488 61.202 1.00 38.77 297 ALA B C 1
ATOM 5259 O O . ALA B 1 299 ? -5.517 89.388 60.546 1.00 38.98 297 ALA B O 1
ATOM 5261 N N . GLU B 1 300 ? -6.748 87.505 60.647 1.00 37.41 298 GLU B N 1
ATOM 5262 C CA . GLU B 1 300 ? -6.967 87.429 59.203 1.00 36.18 298 GLU B CA 1
ATOM 5263 C C . GLU B 1 300 ? -7.509 88.754 58.706 1.00 35.37 298 GLU B C 1
ATOM 5264 O O . GLU B 1 300 ? -6.971 89.361 57.788 1.00 35.63 298 GLU B O 1
ATOM 5270 N N . ALA B 1 301 ? -8.592 89.193 59.325 1.00 34.95 299 ALA B N 1
ATOM 5271 C CA . ALA B 1 301 ? -9.216 90.441 58.958 1.00 34.85 299 ALA B CA 1
ATOM 5272 C C . ALA B 1 301 ? -8.236 91.614 59.007 1.00 35.65 299 ALA B C 1
ATOM 5273 O O . ALA B 1 301 ? -8.347 92.535 58.206 1.00 36.68 299 ALA B O 1
ATOM 5275 N N . LYS B 1 302 ? -7.284 91.600 59.937 1.00 36.48 300 LYS B N 1
ATOM 5276 C CA . LYS B 1 302 ? -6.316 92.698 60.005 1.00 38.00 300 LYS B CA 1
ATOM 5277 C C . LYS B 1 302 ? -5.364 92.652 58.811 1.00 38.38 300 LYS B C 1
ATOM 5278 O O . LYS B 1 302 ? -5.063 93.687 58.207 1.00 38.56 300 LYS B O 1
ATOM 5284 N N . ARG B 1 303 ? -4.881 91.451 58.496 1.00 37.42 301 ARG B N 1
ATOM 5285 C CA . ARG B 1 303 ? -4.001 91.249 57.351 1.00 38.59 301 ARG B CA 1
ATOM 5286 C C . ARG B 1 303 ? -4.734 91.781 56.117 1.00 37.88 301 ARG B C 1
ATOM 5287 O O . ARG B 1 303 ? -4.175 92.537 55.317 1.00 38.33 301 ARG B O 1
ATOM 5295 N N . ILE B 1 304 ? -5.992 91.371 55.970 1.00 36.01 302 ILE B N 1
ATOM 5296 C CA . ILE B 1 304 ? -6.821 91.795 54.848 1.00 32.57 302 ILE B CA 1
ATOM 5297 C C . ILE B 1 304 ? -6.858 93.314 54.718 1.00 32.37 302 ILE B C 1
ATOM 5298 O O . ILE B 1 304 ? -6.727 93.848 53.616 1.00 32.84 302 ILE B O 1
ATOM 5303 N N . ALA B 1 305 ? -7.019 94.004 55.845 1.00 31.61 303 ALA B N 1
ATOM 5304 C CA . ALA B 1 305 ? -7.069 95.465 55.864 1.00 30.42 303 ALA B CA 1
ATOM 5305 C C . ALA B 1 305 ? -5.728 96.035 55.426 1.00 30.03 303 ALA B C 1
ATOM 5306 O O . ALA B 1 305 ? -5.665 97.032 54.702 1.00 27.99 303 ALA B O 1
ATOM 5308 N N . ASN B 1 306 ? -4.659 95.383 55.876 1.00 29.73 304 ASN B N 1
ATOM 5309 C CA . ASN B 1 306 ? -3.304 95.796 55.544 1.00 29.28 304 ASN B CA 1
ATOM 5310 C C . ASN B 1 306 ? -3.016 95.704 54.062 1.00 28.18 304 ASN B C 1
ATOM 5311 O O . ASN B 1 306 ? -2.315 96.559 53.510 1.00 27.89 304 ASN B O 1
ATOM 5316 N N . LEU B 1 307 ? -3.545 94.659 53.427 1.00 27.27 305 LEU B N 1
ATOM 5317 C CA . LEU B 1 307 ? -3.347 94.466 51.998 1.00 26.65 305 LEU B CA 1
ATOM 5318 C C . LEU B 1 307 ? -3.976 95.618 51.253 1.00 26.59 305 LEU B C 1
ATOM 5319 O O . LEU B 1 307 ? -3.374 96.183 50.349 1.00 25.43 305 LEU B O 1
ATOM 5324 N N . ALA B 1 308 ? -5.188 95.971 51.663 1.00 27.71 306 ALA B N 1
ATOM 5325 C CA . ALA B 1 308 ? -5.930 97.075 51.062 1.00 29.40 306 ALA B CA 1
ATOM 5326 C C . ALA B 1 308 ? -5.254 98.422 51.324 1.00 29.47 306 ALA B C 1
ATOM 5327 O O . ALA B 1 308 ? -5.271 99.313 50.477 1.00 29.80 306 ALA B O 1
ATOM 5329 N N . GLU B 1 309 ? -4.675 98.565 52.511 1.00 30.20 307 GLU B N 1
ATOM 5330 C CA . GLU B 1 309 ? -3.991 99.788 52.894 1.00 31.12 307 GLU B CA 1
ATOM 5331 C C . GLU B 1 309 ? -2.963 100.071 51.814 1.00 31.35 307 GLU B C 1
ATOM 5332 O O . GLU B 1 309 ? -2.812 101.199 51.345 1.00 30.84 307 GLU B O 1
ATOM 5338 N N . LEU B 1 310 ? -2.260 99.023 51.414 1.00 31.75 308 LEU B N 1
ATOM 5339 C CA . LEU B 1 310 ? -1.251 99.141 50.380 1.00 31.67 308 LEU B CA 1
ATOM 5340 C C . LEU B 1 310 ? -1.778 99.898 49.177 1.00 30.91 308 LEU B C 1
ATOM 5341 O O . LEU B 1 310 ? -1.070 100.713 48.592 1.00 30.76 308 LEU B O 1
ATOM 5346 N N . ASP B 1 311 ? -3.026 99.627 48.811 1.00 30.35 309 ASP B N 1
ATOM 5347 C CA . ASP B 1 311 ? -3.633 100.275 47.652 1.00 30.19 309 ASP B CA 1
ATOM 5348 C C . ASP B 1 311 ? -4.496 101.491 47.937 1.00 29.39 309 ASP B C 1
ATOM 5349 O O . ASP B 1 311 ? -5.184 101.969 47.047 1.00 28.69 309 ASP B O 1
ATOM 5354 N N . TYR B 1 312 ? -4.437 101.989 49.168 1.00 29.79 310 TYR B N 1
ATOM 5355 C CA . TYR B 1 312 ? -5.211 103.153 49.604 1.00 30.56 310 TYR B CA 1
ATOM 5356 C C . TYR B 1 312 ? -6.707 102.891 49.491 1.00 32.08 310 TYR B C 1
ATOM 5357 O O . TYR B 1 312 ? -7.480 103.778 49.108 1.00 32.56 310 TYR B O 1
ATOM 5366 N N . ILE B 1 313 ? -7.100 101.667 49.834 1.00 32.01 311 ILE B N 1
ATOM 5367 C CA . ILE B 1 313 ? -8.494 101.255 49.799 1.00 33.54 311 ILE B CA 1
ATOM 5368 C C . ILE B 1 313 ? -9.113 101.108 51.194 1.00 34.04 311 ILE B C 1
ATOM 5369 O O . ILE B 1 313 ? -8.560 100.439 52.075 1.00 34.27 311 ILE B O 1
ATOM 5374 N N . PRO B 1 314 ? -10.277 101.737 51.408 1.00 33.14 312 PRO B N 1
ATOM 5375 C CA . PRO B 1 314 ? -10.992 101.697 52.685 1.00 33.59 312 PRO B CA 1
ATOM 5376 C C . PRO B 1 314 ? -11.410 100.305 53.150 1.00 33.78 312 PRO B C 1
ATOM 5377 O O . PRO B 1 314 ? -11.826 99.471 52.355 1.00 33.89 312 PRO B O 1
ATOM 5381 N N . PHE B 1 315 ? -11.303 100.084 54.456 1.00 34.39 313 PHE B N 1
ATOM 5382 C CA . PHE B 1 315 ? -11.670 98.825 55.096 1.00 35.24 313 PHE B CA 1
ATOM 5383 C C . PHE B 1 315 ? -12.997 98.993 55.858 1.00 37.20 313 PHE B C 1
ATOM 5384 O O . PHE B 1 315 ? -13.063 99.705 56.862 1.00 37.76 313 PHE B O 1
ATOM 5392 N N . ALA B 1 316 ? -14.050 98.339 55.383 1.00 38.37 314 ALA B N 1
ATOM 5393 C CA . ALA B 1 316 ? -15.359 98.446 56.020 1.00 39.16 314 ALA B CA 1
ATOM 5394 C C . ALA B 1 316 ? -16.001 97.076 56.117 1.00 40.07 314 ALA B C 1
ATOM 5395 O O . ALA B 1 316 ? -16.860 96.730 55.319 1.00 41.26 314 ALA B O 1
ATOM 5397 N N . PRO B 1 317 ? -15.612 96.290 57.120 1.00 40.79 315 PRO B N 1
ATOM 5398 C CA . PRO B 1 317 ? -16.143 94.942 57.321 1.00 41.36 315 PRO B CA 1
ATOM 5399 C C . PRO B 1 317 ? -17.661 94.797 57.370 1.00 42.26 315 PRO B C 1
ATOM 5400 O O . PRO B 1 317 ? -18.377 95.689 57.819 1.00 43.24 315 PRO B O 1
ATOM 5404 N N . HIS B 1 318 ? -18.127 93.647 56.888 1.00 43.31 316 HIS B N 1
ATOM 5405 C CA . HIS B 1 318 ? -19.541 93.278 56.852 1.00 44.43 316 HIS B CA 1
ATOM 5406 C C . HIS B 1 318 ? -19.799 92.680 58.237 1.00 45.24 316 HIS B C 1
ATOM 5407 O O . HIS B 1 318 ? -19.009 91.876 58.723 1.00 46.37 316 HIS B O 1
ATOM 5414 N N . ASN B 1 319 ? -20.884 93.090 58.879 1.00 46.01 317 ASN B N 1
ATOM 5415 C CA . ASN B 1 319 ? -21.199 92.608 60.216 1.00 46.46 317 ASN B CA 1
ATOM 5416 C C . ASN B 1 319 ? -22.646 92.181 60.324 1.00 47.09 317 ASN B C 1
ATOM 5417 O O . ASN B 1 319 ? -23.552 92.944 59.991 1.00 46.31 317 ASN B O 1
ATOM 5422 N N . VAL B 1 320 ? -22.864 90.970 60.818 1.00 48.20 318 VAL B N 1
ATOM 5423 C CA . VAL B 1 320 ? -24.216 90.458 60.974 1.00 48.50 318 VAL B CA 1
ATOM 5424 C C . VAL B 1 320 ? -24.307 89.653 62.267 1.00 49.31 318 VAL B C 1
ATOM 5425 O O . VAL B 1 320 ? -25.107 88.724 62.384 1.00 49.31 318 VAL B O 1
ATOM 5429 N N . SER B 1 321 ? -23.482 90.016 63.243 1.00 50.40 319 SER B N 1
ATOM 5430 C CA . SER B 1 321 ? -23.470 89.305 64.517 1.00 50.56 319 SER B CA 1
ATOM 5431 C C . SER B 1 321 ? -23.943 90.152 65.692 1.00 50.69 319 SER B C 1
ATOM 5432 O O . SER B 1 321 ? -24.193 91.349 65.552 1.00 50.57 319 SER B O 1
ATOM 5435 N N . SER B 1 322 ? -24.061 89.504 66.848 1.00 50.71 320 SER B N 1
ATOM 5436 C CA . SER B 1 322 ? -24.514 90.128 68.089 1.00 49.88 320 SER B CA 1
ATOM 5437 C C . SER B 1 322 ? -23.421 90.992 68.722 1.00 49.12 320 SER B C 1
ATOM 5438 O O . SER B 1 322 ? -22.399 91.258 68.091 1.00 49.90 320 SER B O 1
ATOM 5441 N N . PRO B 1 323 ? -23.618 91.439 69.979 1.00 47.71 321 PRO B N 1
ATOM 5442 C CA . PRO B 1 323 ? -22.589 92.270 70.609 1.00 46.13 321 PRO B CA 1
ATOM 5443 C C . PRO B 1 323 ? -21.205 91.614 70.679 1.00 45.07 321 PRO B C 1
ATOM 5444 O O . PRO B 1 323 ? -20.183 92.303 70.647 1.00 43.78 321 PRO B O 1
ATOM 5448 N N . VAL B 1 324 ? -21.169 90.288 70.774 1.00 44.37 322 VAL B N 1
ATOM 5449 C CA . VAL B 1 324 ? -19.890 89.586 70.858 1.00 44.56 322 VAL B CA 1
ATOM 5450 C C . VAL B 1 324 ? -19.070 89.755 69.574 1.00 45.01 322 VAL B C 1
ATOM 5451 O O . VAL B 1 324 ? -17.976 90.338 69.600 1.00 45.99 322 VAL B O 1
ATOM 5455 N N . GLY B 1 325 ? -19.595 89.251 68.457 1.00 43.69 323 GLY B N 1
ATOM 5456 C CA . GLY B 1 325 ? -18.889 89.380 67.197 1.00 40.89 323 GLY B CA 1
ATOM 5457 C C . GLY B 1 325 ? -18.651 90.843 66.877 1.00 39.64 323 GLY B C 1
ATOM 5458 O O . GLY B 1 325 ? -17.535 91.268 66.575 1.00 39.52 323 GLY B O 1
ATOM 5459 N N . THR B 1 326 ? -19.716 91.620 66.966 1.00 38.23 324 THR B N 1
ATOM 5460 C CA . THR B 1 326 ? -19.645 93.034 66.678 1.00 37.99 324 THR B CA 1
ATOM 5461 C C . THR B 1 326 ? -18.522 93.769 67.378 1.00 39.49 324 THR B C 1
ATOM 5462 O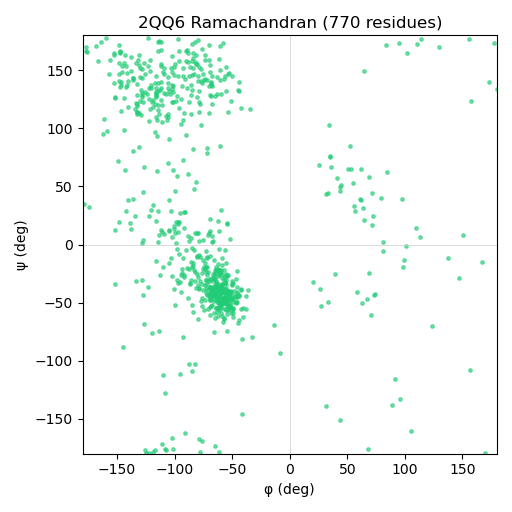 O . THR B 1 326 ? -17.778 94.517 66.743 1.00 40.96 324 THR B O 1
ATOM 5466 N N . VAL B 1 327 ? -18.387 93.575 68.683 1.00 39.81 325 VAL B N 1
ATOM 5467 C CA . VAL B 1 327 ? -17.349 94.304 69.386 1.00 39.85 325 VAL B CA 1
ATOM 5468 C C . VAL B 1 327 ? -15.956 93.912 68.934 1.00 38.79 325 VAL B C 1
ATOM 5469 O O . VAL B 1 327 ? -15.115 94.778 68.718 1.00 37.55 325 VAL B O 1
ATOM 5473 N N . ALA B 1 328 ? -15.715 92.614 68.781 1.00 39.03 326 ALA B N 1
ATOM 5474 C CA . ALA B 1 328 ? -14.409 92.138 68.323 1.00 39.12 326 ALA B CA 1
ATOM 5475 C C . ALA B 1 328 ? -14.072 92.854 67.013 1.00 39.04 326 ALA B C 1
ATOM 5476 O O . ALA B 1 328 ? -12.947 93.311 66.802 1.00 38.01 326 ALA B O 1
ATOM 5478 N N . ALA B 1 329 ? -15.072 92.956 66.145 1.00 38.34 327 ALA B N 1
ATOM 5479 C CA . ALA B 1 329 ? -14.919 93.625 64.867 1.00 37.50 327 ALA B CA 1
ATOM 5480 C C . ALA B 1 329 ? -14.367 95.038 65.047 1.00 38.03 327 ALA B C 1
ATOM 5481 O O . ALA B 1 329 ? -13.524 95.491 64.272 1.00 38.23 327 ALA B O 1
ATOM 5483 N N . ALA B 1 330 ? -14.848 95.731 66.076 1.00 38.73 328 ALA B N 1
ATOM 5484 C CA . ALA B 1 330 ? -14.407 97.098 66.360 1.00 38.21 328 ALA B CA 1
ATOM 5485 C C . ALA B 1 330 ? -12.967 97.127 66.842 1.00 37.48 328 ALA B C 1
ATOM 5486 O O . ALA B 1 330 ? -12.260 98.105 66.634 1.00 38.45 328 ALA B O 1
ATOM 5488 N N . HIS B 1 331 ? -12.530 96.065 67.498 1.00 36.57 329 HIS B N 1
ATOM 5489 C CA . HIS B 1 331 ? -11.157 96.026 67.954 1.00 38.29 329 HIS B CA 1
ATOM 5490 C C . HIS B 1 331 ? -10.241 96.128 66.751 1.00 38.88 329 HIS B C 1
ATOM 5491 O O . HIS B 1 331 ? -9.260 96.876 66.763 1.00 38.43 329 HIS B O 1
ATOM 5498 N N . VAL B 1 332 ? -10.584 95.374 65.709 1.00 38.91 330 VAL B N 1
ATOM 5499 C CA . VAL B 1 332 ? -9.827 95.362 64.464 1.00 38.55 330 VAL B CA 1
ATOM 5500 C C . VAL B 1 332 ? -9.990 96.716 63.781 1.00 38.68 330 VAL B C 1
ATOM 5501 O O . VAL B 1 332 ? -9.021 97.273 63.258 1.00 38.02 330 VAL B O 1
ATOM 5505 N N . CYS B 1 333 ? -11.210 97.248 63.802 1.00 38.13 331 CYS B N 1
ATOM 5506 C CA . CYS B 1 333 ? -11.477 98.556 63.211 1.00 39.58 331 CYS B CA 1
ATOM 5507 C C . CYS B 1 333 ? -10.575 99.618 63.837 1.00 39.91 331 CYS B C 1
ATOM 5508 O O . CYS B 1 333 ? -10.246 100.622 63.206 1.00 41.67 331 CYS B O 1
ATOM 5511 N N . ALA B 1 334 ? -10.173 99.388 65.079 1.00 39.58 332 ALA B N 1
ATOM 5512 C CA . ALA B 1 334 ? -9.337 100.335 65.800 1.00 39.32 332 ALA B CA 1
ATOM 5513 C C . ALA B 1 334 ? -7.865 100.238 65.452 1.00 39.16 332 ALA B C 1
ATOM 5514 O O . ALA B 1 334 ? -7.172 101.252 65.383 1.00 38.19 332 ALA B O 1
ATOM 5516 N N . ALA B 1 335 ? -7.402 99.010 65.235 1.00 39.14 333 ALA B N 1
ATOM 5517 C CA . ALA B 1 335 ? -6.004 98.719 64.926 1.00 39.66 333 ALA B CA 1
ATOM 5518 C C . ALA B 1 335 ? -5.550 98.941 63.478 1.00 40.03 333 ALA B C 1
ATOM 5519 O O . ALA B 1 335 ? -4.439 98.553 63.108 1.00 41.56 333 ALA B O 1
ATOM 5521 N N . VAL B 1 336 ? -6.388 99.559 62.657 1.00 39.24 334 VAL B N 1
ATOM 5522 C CA . VAL B 1 336 ? -6.020 99.779 61.270 1.00 38.02 334 VAL B CA 1
ATOM 5523 C C . VAL B 1 336 ? -6.307 101.202 60.840 1.00 38.21 334 VAL B C 1
ATOM 5524 O O . VAL B 1 336 ? -7.356 101.755 61.166 1.00 38.23 334 VAL B O 1
ATOM 5528 N N . SER B 1 337 ? -5.375 101.788 60.095 1.00 37.55 335 SER B N 1
ATOM 5529 C CA . SER B 1 337 ? -5.511 103.170 59.645 1.00 38.11 335 SER B CA 1
ATOM 5530 C C . SER B 1 337 ? -6.594 103.410 58.596 1.00 37.91 335 SER B C 1
ATOM 5531 O O . SER B 1 337 ? -7.165 104.500 58.524 1.00 37.31 335 SER B O 1
ATOM 5534 N N . ASN B 1 338 ? -6.871 102.400 57.780 1.00 37.00 336 ASN B N 1
ATOM 5535 C CA . ASN B 1 338 ? -7.863 102.548 56.727 1.00 35.27 336 ASN B CA 1
ATOM 5536 C C . ASN B 1 338 ? -9.284 102.143 57.097 1.00 35.36 336 ASN B C 1
ATOM 5537 O O . ASN B 1 338 ? -10.060 101.739 56.232 1.00 36.03 336 ASN B O 1
ATOM 5542 N N . PHE B 1 339 ? -9.640 102.250 58.372 1.00 34.48 337 PHE B N 1
ATOM 5543 C CA . PHE B 1 339 ? -10.991 101.896 58.762 1.00 33.11 337 PHE B CA 1
ATOM 5544 C C . PHE B 1 339 ? -11.937 102.982 58.298 1.00 33.09 337 PHE B C 1
ATOM 5545 O O . PHE B 1 339 ? -11.605 104.168 58.343 1.00 31.99 337 PHE B O 1
ATOM 5553 N N . ALA B 1 340 ? -13.121 102.566 57.863 1.00 33.44 338 ALA B N 1
ATOM 5554 C CA . ALA B 1 340 ? -14.144 103.488 57.384 1.00 32.88 338 ALA B CA 1
ATOM 5555 C C . ALA B 1 340 ? -15.421 103.379 58.225 1.00 32.92 338 ALA B C 1
ATOM 5556 O O . ALA B 1 340 ? -15.690 104.253 59.042 1.00 32.51 338 ALA B O 1
ATOM 5558 N N . VAL B 1 341 ? -16.206 102.322 58.018 1.00 31.80 339 VAL B N 1
ATOM 5559 C CA . VAL B 1 341 ? -17.432 102.112 58.786 1.00 33.25 339 VAL B CA 1
ATOM 5560 C C . VAL B 1 341 ? -17.748 100.649 58.990 1.00 35.14 339 VAL B C 1
ATOM 5561 O O . VAL B 1 341 ? -17.576 99.824 58.091 1.00 36.08 339 VAL B O 1
ATOM 5565 N N . LEU B 1 342 ? -18.229 100.337 60.187 1.00 35.99 340 LEU B N 1
ATOM 5566 C CA . LEU B 1 342 ? -18.596 98.975 60.534 1.00 36.38 340 LEU B CA 1
ATOM 5567 C C . LEU B 1 342 ? -20.119 98.860 60.407 1.00 38.34 340 LEU B C 1
ATOM 5568 O O . LEU B 1 342 ? -20.858 99.816 60.663 1.00 36.50 340 LEU B O 1
ATOM 5573 N N . GLU B 1 343 ? -20.581 97.687 59.989 1.00 40.54 341 GLU B N 1
ATOM 5574 C CA . GLU B 1 343 ? -21.999 97.462 59.809 1.00 43.40 341 GLU B CA 1
ATOM 5575 C C . GLU B 1 343 ? -22.725 96.999 61.054 1.00 46.37 341 GLU B C 1
ATOM 5576 O O . GLU B 1 343 ? -22.178 96.271 61.884 1.00 46.66 341 GLU B O 1
ATOM 5582 N N . TRP B 1 344 ? -23.970 97.451 61.173 1.00 49.05 342 TRP B N 1
ATOM 5583 C CA . TRP B 1 344 ? -24.848 97.051 62.258 1.00 50.51 342 TRP B CA 1
ATOM 5584 C C . TRP B 1 344 ? -26.082 96.614 61.480 1.00 50.54 342 TRP B C 1
ATOM 5585 O O . TRP B 1 344 ? -26.575 97.344 60.620 1.00 51.28 342 TRP B O 1
ATOM 5596 N N . HIS B 1 345 ? -26.558 95.411 61.765 1.00 50.78 343 HIS B N 1
ATOM 5597 C CA . HIS B 1 345 ? -27.698 94.847 61.058 1.00 51.64 343 HIS B CA 1
ATOM 5598 C C . HIS B 1 345 ? -28.815 94.502 62.049 1.00 52.76 343 HIS B C 1
ATOM 5599 O O . HIS B 1 345 ? -29.656 93.648 61.765 1.00 53.34 343 HIS B O 1
ATOM 5606 N N . ALA B 1 346 ? -28.843 95.174 63.202 1.00 53.23 344 ALA B N 1
ATOM 5607 C CA . ALA B 1 346 ? -29.854 94.866 64.217 1.00 54.20 344 ALA B CA 1
ATOM 5608 C C . ALA B 1 346 ? -30.792 95.997 64.641 1.00 54.79 344 ALA B C 1
ATOM 5609 O O . ALA B 1 346 ? -31.274 96.018 65.775 1.00 54.69 344 ALA B O 1
ATOM 5611 N N . ILE B 1 347 ? -31.067 96.922 63.730 1.00 55.44 345 ILE B N 1
ATOM 5612 C CA . ILE B 1 347 ? -31.944 98.043 64.031 1.00 55.28 345 ILE B CA 1
ATOM 5613 C C . ILE B 1 347 ? -33.358 97.531 64.326 1.00 56.23 345 ILE B C 1
ATOM 5614 O O . ILE B 1 347 ? -34.155 98.205 64.969 1.00 56.15 345 ILE B O 1
ATOM 5619 N N . ASP B 1 348 ? -33.649 96.314 63.881 1.00 57.42 346 ASP B N 1
ATOM 5620 C CA . ASP B 1 348 ? -34.979 95.737 64.053 1.00 58.99 346 ASP B CA 1
ATOM 5621 C C . ASP B 1 348 ? -35.211 94.778 65.221 1.00 60.50 346 ASP B C 1
ATOM 5622 O O . ASP B 1 348 ? -36.297 94.205 65.333 1.00 59.03 346 ASP B O 1
ATOM 5635 N N . PRO B 1 350 ? -34.988 94.633 69.382 1.00 61.30 348 PRO B N 1
ATOM 5636 C CA . PRO B 1 350 ? -34.832 95.281 70.683 1.00 59.59 348 PRO B CA 1
ATOM 5637 C C . PRO B 1 350 ? -33.873 94.645 71.680 1.00 58.38 348 PRO B C 1
ATOM 5638 O O . PRO B 1 350 ? -33.263 95.351 72.478 1.00 58.86 348 PRO B O 1
ATOM 5642 N N . HIS B 1 351 ? -33.727 93.326 71.642 1.00 57.41 349 HIS B N 1
ATOM 5643 C CA . HIS B 1 351 ? -32.850 92.653 72.599 1.00 56.17 349 HIS B CA 1
ATOM 5644 C C . HIS B 1 351 ? -31.407 92.445 72.167 1.00 55.07 349 HIS B C 1
ATOM 5645 O O . HIS B 1 351 ? -30.681 91.674 72.794 1.00 54.90 349 HIS B O 1
ATOM 5652 N N . TRP B 1 352 ? -30.987 93.125 71.107 1.00 53.86 350 TRP B N 1
ATOM 5653 C CA . TRP B 1 352 ? -29.619 92.981 70.635 1.00 52.22 350 TRP B CA 1
ATOM 5654 C C . TRP B 1 352 ? -28.608 93.250 71.758 1.00 51.39 350 TRP B C 1
ATOM 5655 O O . TRP B 1 352 ? -27.664 92.479 71.956 1.00 51.21 350 TRP B O 1
ATOM 5666 N N . GLU B 1 353 ? -28.820 94.327 72.505 1.00 50.43 351 GLU B N 1
ATOM 5667 C CA . GLU B 1 353 ? -27.897 94.691 73.565 1.00 51.08 351 GLU B CA 1
ATOM 5668 C C . GLU B 1 353 ? -27.997 93.846 74.827 1.00 52.75 351 GLU B C 1
ATOM 5669 O O . GLU B 1 353 ? -27.043 93.757 75.605 1.00 53.16 351 GLU B O 1
ATOM 5675 N N . ASP B 1 354 ? -29.137 93.197 75.022 1.00 53.70 352 ASP B N 1
ATOM 5676 C CA . ASP B 1 354 ? -29.334 92.389 76.215 1.00 54.94 352 ASP B CA 1
ATOM 5677 C C . ASP B 1 354 ? -28.516 91.104 76.257 1.00 54.63 352 ASP B C 1
ATOM 5678 O O . ASP B 1 354 ? -28.695 90.282 77.150 1.00 55.13 352 ASP B O 1
ATOM 5683 N N . PHE B 1 355 ? -27.605 90.937 75.307 1.00 53.92 353 PHE B N 1
ATOM 5684 C CA . PHE B 1 355 ? -26.780 89.732 75.239 1.00 53.15 353 PHE B CA 1
ATOM 5685 C C . PHE B 1 355 ? -25.458 89.844 75.968 1.00 53.06 353 PHE B C 1
ATOM 5686 O O . PHE B 1 355 ? -24.887 88.845 76.396 1.00 51.52 353 PHE B O 1
ATOM 5694 N N . VAL B 1 356 ? -24.968 91.067 76.092 1.00 54.20 354 VAL B N 1
ATOM 5695 C CA . VAL B 1 356 ? -23.680 91.302 76.711 1.00 55.83 354 VAL B CA 1
ATOM 5696 C C . VAL B 1 356 ? -23.727 92.469 77.660 1.00 57.08 354 VAL B C 1
ATOM 5697 O O . VAL B 1 356 ? -24.405 93.456 77.386 1.00 58.69 354 VAL B O 1
ATOM 5701 N N . ARG B 1 357 ? -23.003 92.360 78.770 1.00 57.77 355 ARG B N 1
ATOM 5702 C CA . ARG B 1 357 ? -22.926 93.451 79.741 1.00 58.17 355 ARG B CA 1
ATOM 5703 C C . ARG B 1 357 ? -21.696 94.270 79.313 1.00 57.58 355 ARG B C 1
ATOM 5704 O O . ARG B 1 357 ? -20.565 93.783 79.375 1.00 57.31 355 ARG B O 1
ATOM 5712 N N . TYR B 1 358 ? -21.923 95.502 78.858 1.00 57.26 356 TYR B N 1
ATOM 5713 C CA . TYR B 1 358 ? -20.832 96.356 78.393 1.00 57.05 356 TYR B CA 1
ATOM 5714 C C . TYR B 1 358 ? -20.470 97.464 79.379 1.00 56.92 356 TYR B C 1
ATOM 5715 O O . TYR B 1 358 ? -21.335 98.181 79.869 1.00 55.89 356 TYR B O 1
ATOM 5724 N N . PRO B 1 359 ? -19.168 97.621 79.663 1.00 57.96 357 PRO B N 1
ATOM 5725 C CA . PRO B 1 359 ? -18.548 98.594 80.564 1.00 59.37 357 PRO B CA 1
ATOM 5726 C C . PRO B 1 359 ? -19.382 99.774 81.048 1.00 60.56 357 PRO B C 1
ATOM 5727 O O . PRO B 1 359 ? -19.706 99.849 82.239 1.00 61.45 357 PRO B O 1
ATOM 5731 N N . GLY B 1 360 ? -19.708 100.702 80.148 1.00 61.36 358 GLY B N 1
ATOM 5732 C CA . GLY B 1 360 ? -20.504 101.857 80.543 1.00 61.42 358 GLY B CA 1
ATOM 5733 C C . GLY B 1 360 ? -21.983 101.521 80.561 1.00 61.06 358 GLY B C 1
ATOM 5734 O O . GLY B 1 360 ? -22.492 100.882 81.483 1.00 61.86 358 GLY B O 1
ATOM 5735 N N . GLY B 1 361 ? -22.690 101.966 79.537 1.00 60.31 359 GLY B N 1
ATOM 5736 C CA . GLY B 1 361 ? -24.100 101.657 79.448 1.00 58.24 359 GLY B CA 1
ATOM 5737 C C . GLY B 1 361 ? -24.217 100.682 78.298 1.00 56.73 359 GLY B C 1
ATOM 5738 O O . GLY B 1 361 ? -23.733 99.555 78.383 1.00 56.67 359 GLY B O 1
ATOM 5739 N N . PRO B 1 362 ? -24.852 101.085 77.196 1.00 55.75 360 PRO B N 1
ATOM 5740 C CA . PRO B 1 362 ? -24.952 100.140 76.088 1.00 54.37 360 PRO B CA 1
ATOM 5741 C C . PRO B 1 362 ? -23.626 100.099 75.339 1.00 52.95 360 PRO B C 1
ATOM 5742 O O . PRO B 1 362 ? -22.662 100.776 75.711 1.00 51.20 360 PRO B O 1
ATOM 5746 N N . VAL B 1 363 ? -23.593 99.297 74.283 1.00 51.80 361 VAL B N 1
ATOM 5747 C CA . VAL B 1 363 ? -22.412 99.158 73.445 1.00 50.96 361 VAL B CA 1
ATOM 5748 C C . VAL B 1 363 ? -22.395 100.270 72.415 1.00 49.84 361 VAL B C 1
ATOM 5749 O O . VAL B 1 363 ? -21.438 101.053 72.335 1.00 47.98 361 VAL B O 1
ATOM 5753 N N . ILE B 1 364 ? -23.464 100.324 71.623 1.00 48.75 362 ILE B N 1
ATOM 5754 C CA . ILE B 1 364 ? -23.585 101.347 70.599 1.00 48.64 362 ILE B CA 1
ATOM 5755 C C . ILE B 1 364 ? -24.125 102.604 71.252 1.00 49.45 362 ILE B C 1
ATOM 5756 O O . ILE B 1 364 ? -24.904 102.536 72.200 1.00 50.38 362 ILE B O 1
ATOM 5761 N N . ARG B 1 365 ? -23.704 103.757 70.755 1.00 50.76 363 ARG B N 1
ATOM 5762 C CA . ARG B 1 365 ? -24.172 105.007 71.322 1.00 50.97 363 ARG B CA 1
ATOM 5763 C C . ARG B 1 365 ? -23.997 106.121 70.318 1.00 51.11 363 ARG B C 1
ATOM 5764 O O . ARG B 1 365 ? -22.913 106.675 70.173 1.00 50.76 363 ARG B O 1
ATOM 5766 N N . GLU B 1 366 ? -25.080 106.436 69.620 1.00 53.26 364 GLU B N 1
ATOM 5767 C CA . GLU B 1 366 ? -25.071 107.496 68.623 1.00 55.36 364 GLU B CA 1
ATOM 5768 C C . GLU B 1 366 ? -24.291 107.126 67.373 1.00 55.45 364 GLU B C 1
ATOM 5769 O O . GLU B 1 366 ? -23.508 107.929 66.868 1.00 54.68 364 GLU B O 1
ATOM 5775 N N . GLY B 1 367 ? -24.503 105.905 66.888 1.00 56.90 365 GLY B N 1
ATOM 5776 C CA . GLY B 1 367 ? -23.844 105.447 65.673 1.00 57.05 365 GLY B CA 1
ATOM 5777 C C . GLY B 1 367 ? -22.363 105.166 65.802 1.00 56.62 365 GLY B C 1
ATOM 5778 O O . GLY B 1 367 ? -21.637 105.080 64.805 1.00 57.56 365 GLY B O 1
ATOM 5779 N N . HIS B 1 368 ? -21.919 105.027 67.044 1.00 54.52 366 HIS B N 1
ATOM 5780 C CA . HIS B 1 368 ? -20.527 104.749 67.331 1.00 52.93 366 HIS B CA 1
ATOM 5781 C C . HIS B 1 368 ? -20.400 103.705 68.433 1.00 52.86 366 HIS B C 1
ATOM 5782 O O . HIS B 1 368 ? -21.345 103.444 69.178 1.00 54.18 366 HIS B O 1
ATOM 5789 N N . ILE B 1 369 ? -19.226 103.092 68.520 1.00 51.68 367 ILE B N 1
ATOM 5790 C CA . ILE B 1 369 ? -18.946 102.138 69.581 1.00 49.43 367 ILE B CA 1
ATOM 5791 C C . ILE B 1 369 ? -17.650 102.634 70.203 1.00 49.10 367 ILE B C 1
ATOM 5792 O O . ILE B 1 369 ? -16.661 102.801 69.492 1.00 48.58 367 ILE B O 1
ATOM 5797 N N . GLU B 1 370 ? -17.671 102.905 71.509 1.00 50.25 368 GLU B N 1
ATOM 5798 C CA . GLU B 1 370 ? -16.495 103.391 72.226 1.00 51.16 368 GLU B CA 1
ATOM 5799 C C . GLU B 1 370 ? -15.783 102.194 72.825 1.00 50.79 368 GLU B C 1
ATOM 5800 O O . GLU B 1 370 ? -16.426 101.314 73.390 1.00 50.34 368 GLU B O 1
ATOM 5806 N N . LEU B 1 371 ? -14.460 102.160 72.722 1.00 52.12 369 LEU B N 1
ATOM 5807 C CA . LEU B 1 371 ? -13.731 101.028 73.262 1.00 53.25 369 LEU B CA 1
ATOM 5808 C C . LEU B 1 371 ? -12.908 101.312 74.504 1.00 53.34 369 LEU B C 1
ATOM 5809 O O . LEU B 1 371 ? -12.124 102.263 74.576 1.00 52.82 369 LEU B O 1
ATOM 5814 N N . THR B 1 372 ? -13.124 100.437 75.478 1.00 54.23 370 THR B N 1
ATOM 5815 C CA . THR B 1 372 ? -12.500 100.470 76.788 1.00 54.94 370 THR B CA 1
ATOM 5816 C C . THR B 1 372 ? -11.084 99.918 76.785 1.00 56.88 370 THR B C 1
ATOM 5817 O O . THR B 1 372 ? -10.596 99.437 75.761 1.00 56.87 370 THR B O 1
ATOM 5821 N N . GLU B 1 373 ? -10.436 99.995 77.946 1.00 58.61 371 GLU B N 1
ATOM 5822 C CA . GLU B 1 373 ? -9.088 99.466 78.124 1.00 60.42 371 GLU B CA 1
ATOM 5823 C C . GLU B 1 373 ? -9.170 98.162 78.927 1.00 60.33 371 GLU B C 1
ATOM 5824 O O . GLU B 1 373 ? -8.162 97.615 79.383 1.00 59.37 371 GLU B O 1
ATOM 5830 N N . GLU B 1 374 ? -10.388 97.662 79.086 1.00 59.95 372 GLU B N 1
ATOM 5831 C CA . GLU B 1 374 ? -10.595 96.423 79.805 1.00 60.56 372 GLU B CA 1
ATOM 5832 C C . GLU B 1 374 ? -10.028 95.277 78.986 1.00 60.49 372 GLU B C 1
ATOM 5833 O O . GLU B 1 374 ? -10.330 95.141 77.795 1.00 61.50 372 GLU B O 1
ATOM 5839 N N . PRO B 1 375 ? -9.189 94.437 79.613 1.00 59.35 373 PRO B N 1
ATOM 5840 C CA . PRO B 1 375 ? -8.572 93.295 78.940 1.00 58.72 373 PRO B CA 1
ATOM 5841 C C . PRO B 1 375 ? -9.551 92.415 78.184 1.00 58.20 373 PRO B C 1
ATOM 5842 O O . PRO B 1 375 ? -10.695 92.247 78.600 1.00 56.93 373 PRO B O 1
ATOM 5846 N N . GLY B 1 376 ? -9.080 91.877 77.060 1.00 59.02 374 GLY B N 1
ATOM 5847 C CA . GLY B 1 376 ? -9.882 91.004 76.219 1.00 59.63 374 GLY B CA 1
ATOM 5848 C C . GLY B 1 376 ? -11.246 91.521 75.793 1.00 60.17 374 GLY B C 1
ATOM 5849 O O . GLY B 1 376 ? -12.252 91.207 76.427 1.00 61.24 374 GLY B O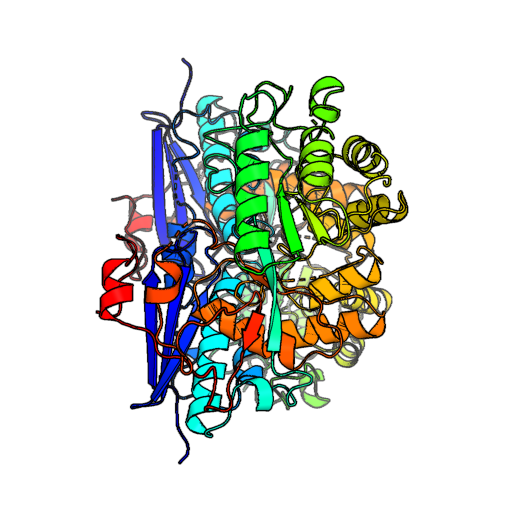 1
ATOM 5850 N N . LEU B 1 377 ? -11.299 92.305 74.723 1.00 59.61 375 LEU B N 1
ATOM 5851 C CA . LEU B 1 377 ? -12.584 92.825 74.243 1.00 60.73 375 LEU B CA 1
ATOM 5852 C C . LEU B 1 377 ? -13.193 93.880 75.168 1.00 61.52 375 LEU B C 1
ATOM 5853 O O . LEU B 1 377 ? -13.427 95.027 74.770 1.00 62.45 375 LEU B O 1
ATOM 5858 N N . GLY B 1 378 ? -13.457 93.481 76.404 1.00 62.09 376 GLY B N 1
ATOM 5859 C CA . GLY B 1 378 ? -14.039 94.401 77.359 1.00 61.88 376 GLY B CA 1
ATOM 5860 C C . GLY B 1 378 ? -15.539 94.209 77.444 1.00 61.65 376 GLY B C 1
ATOM 5861 O O . GLY B 1 378 ? -16.283 95.184 77.533 1.00 61.27 376 GLY B O 1
ATOM 5862 N N . LEU B 1 379 ? -15.987 92.957 77.399 1.00 61.21 377 LEU B N 1
ATOM 5863 C CA . LEU B 1 379 ? -17.410 92.678 77.484 1.00 61.96 377 LEU B CA 1
ATOM 5864 C C . LEU B 1 379 ? -17.689 91.358 78.181 1.00 62.94 377 LEU B C 1
ATOM 5865 O O . LEU B 1 379 ? -16.786 90.539 78.355 1.00 62.52 377 LEU B O 1
ATOM 5870 N N . GLU B 1 380 ? -18.949 91.150 78.560 1.00 63.68 378 GLU B N 1
ATOM 5871 C CA . GLU B 1 380 ? -19.334 89.931 79.251 1.00 63.60 378 GLU B CA 1
ATOM 5872 C C . GLU B 1 380 ? -20.704 89.374 78.862 1.00 62.48 378 GLU B C 1
ATOM 5873 O O . GLU B 1 380 ? -21.698 90.096 78.759 1.00 61.23 378 GLU B O 1
ATOM 5879 N N . LEU B 1 381 ? -20.734 88.064 78.657 1.00 61.74 379 LEU B N 1
ATOM 5880 C CA . LEU B 1 381 ? -21.946 87.368 78.265 1.00 61.49 379 LEU B CA 1
ATOM 5881 C C . LEU B 1 381 ? -22.984 87.296 79.377 1.00 61.68 379 LEU B C 1
ATOM 5882 O O . LEU B 1 381 ? -22.775 86.637 80.397 1.00 61.49 379 LEU B O 1
ATOM 5887 N N . ASP B 1 382 ? -24.098 87.989 79.168 1.00 62.48 380 ASP B N 1
ATOM 5888 C CA . ASP B 1 382 ? -25.207 87.976 80.111 1.00 63.22 380 ASP B CA 1
ATOM 5889 C C . ASP B 1 382 ? -25.799 86.580 79.926 1.00 63.01 380 ASP B C 1
ATOM 5890 O O . ASP B 1 382 ? -26.789 86.395 79.223 1.00 62.40 380 ASP B O 1
ATOM 5895 N N . GLU B 1 383 ? -25.150 85.596 80.533 1.00 64.52 381 GLU B N 1
ATOM 5896 C CA . GLU B 1 383 ? -25.583 84.206 80.452 1.00 66.35 381 GLU B CA 1
ATOM 5897 C C . GLU B 1 383 ? -27.111 84.096 80.434 1.00 66.92 381 GLU B C 1
ATOM 5898 O O . GLU B 1 383 ? -27.686 83.280 79.709 1.00 66.35 381 GLU B O 1
ATOM 5904 N N . GLU B 1 384 ? -27.764 84.935 81.232 1.00 67.56 382 GLU B N 1
ATOM 5905 C CA . GLU B 1 384 ? -29.216 84.931 81.325 1.00 67.54 382 GLU B CA 1
ATOM 5906 C C . GLU B 1 384 ? -29.883 85.095 79.982 1.00 66.39 382 GLU B C 1
ATOM 5907 O O . GLU B 1 384 ? -30.421 84.133 79.426 1.00 66.57 382 GLU B O 1
ATOM 5913 N N . ALA B 1 385 ? -29.847 86.323 79.473 1.00 64.92 383 ALA B N 1
ATOM 5914 C CA . ALA B 1 385 ? -30.439 86.664 78.182 1.00 63.09 383 ALA B CA 1
ATOM 5915 C C . ALA B 1 385 ? -30.029 85.624 77.156 1.00 62.47 383 ALA B C 1
ATOM 5916 O O . ALA B 1 385 ? -30.857 85.073 76.422 1.00 61.00 383 ALA B O 1
ATOM 5918 N N . ALA B 1 386 ? -28.726 85.370 77.126 1.00 62.10 384 ALA B N 1
ATOM 5919 C CA . ALA B 1 386 ? -28.141 84.402 76.226 1.00 60.71 384 ALA B CA 1
ATOM 5920 C C . ALA B 1 386 ? -29.037 83.171 76.152 1.00 60.05 384 ALA B C 1
ATOM 5921 O O . ALA B 1 386 ? -29.578 82.852 75.100 1.00 59.70 384 ALA B O 1
ATOM 5923 N N . PHE B 1 387 ? -29.221 82.497 77.280 1.00 60.49 385 PHE B N 1
ATOM 5924 C CA . PHE B 1 387 ? -30.040 81.299 77.297 1.00 60.74 385 PHE B CA 1
ATOM 5925 C C . PHE B 1 387 ? -31.520 81.542 76.989 1.00 61.31 385 PHE B C 1
ATOM 5926 O O . PHE B 1 387 ? -32.189 80.668 76.431 1.00 60.74 385 PHE B O 1
ATOM 5934 N N . GLU B 1 388 ? -32.033 82.717 77.346 1.00 62.12 386 GLU B N 1
ATOM 5935 C CA . GLU B 1 388 ? -33.441 83.017 77.088 1.00 63.31 386 GLU B CA 1
ATOM 5936 C C . GLU B 1 388 ? -33.727 82.981 75.602 1.00 62.93 386 GLU B C 1
ATOM 5937 O O . GLU B 1 388 ? -34.860 82.747 75.178 1.00 63.27 386 GLU B O 1
ATOM 5943 N N . HIS B 1 389 ? -32.687 83.232 74.814 1.00 62.15 387 HIS B N 1
ATOM 5944 C CA . HIS B 1 389 ? -32.808 83.251 73.368 1.00 60.05 387 HIS B CA 1
ATOM 5945 C C . HIS B 1 389 ? -32.024 82.134 72.681 1.00 59.83 387 HIS B C 1
ATOM 5946 O O . HIS B 1 389 ? -31.586 82.304 71.546 1.00 60.67 387 HIS B O 1
ATOM 5953 N N . ARG B 1 390 ? -31.844 81.004 73.362 1.00 59.57 388 ARG B N 1
ATOM 5954 C CA . ARG B 1 390 ? -31.135 79.870 72.781 1.00 60.18 388 ARG B CA 1
ATOM 5955 C C . ARG B 1 390 ? -31.841 79.454 71.499 1.00 61.30 388 ARG B C 1
ATOM 5956 O O . ARG B 1 390 ? -32.919 79.951 71.173 1.00 61.98 388 ARG B O 1
ATOM 5958 N N . HIS B 1 391 ? -31.243 78.524 70.775 1.00 62.25 389 HIS B N 1
ATOM 5959 C CA . HIS B 1 391 ? -31.840 78.084 69.535 1.00 63.05 389 HIS B CA 1
ATOM 5960 C C . HIS B 1 391 ? -32.292 76.628 69.561 1.00 63.42 389 HIS B C 1
ATOM 5961 O O . HIS B 1 391 ? -31.483 75.719 69.763 1.00 62.93 389 HIS B O 1
ATOM 5968 N N . GLU B 1 392 ? -33.589 76.413 69.354 1.00 63.88 390 GLU B N 1
ATOM 5969 C CA . GLU B 1 392 ? -34.154 75.064 69.342 1.00 65.33 390 GLU B CA 1
ATOM 5970 C C . GLU B 1 392 ? -34.002 74.380 67.968 1.00 66.07 390 GLU B C 1
ATOM 5971 O O . GLU B 1 392 ? -34.939 74.382 67.156 1.00 66.20 390 GLU B O 1
ATOM 5973 N N . LYS B 1 393 ? -32.822 73.802 67.722 1.00 65.31 391 LYS B N 1
ATOM 5974 C CA . LYS B 1 393 ? -32.512 73.107 66.468 1.00 63.91 391 LYS B CA 1
ATOM 5975 C C . LYS B 1 393 ? -31.005 73.061 66.283 1.00 62.71 391 LYS B C 1
ATOM 5976 O O . LYS B 1 393 ? -30.255 73.472 67.168 1.00 62.20 391 LYS B O 1
ATOM 5978 N N . GLY B 1 395 ? -29.438 69.956 65.852 1.00 57.51 393 GLY B N 1
ATOM 5979 C CA . GLY B 1 395 ? -29.575 70.696 67.095 1.00 58.36 393 GLY B CA 1
ATOM 5980 C C . GLY B 1 395 ? -28.306 70.818 67.925 1.00 58.15 393 GLY B C 1
ATOM 5981 O O . GLY B 1 395 ? -27.741 69.820 68.362 1.00 58.52 393 GLY B O 1
ATOM 5982 N N . VAL B 1 396 ? -27.862 72.047 68.160 1.00 58.42 394 VAL B N 1
ATOM 5983 C CA . VAL B 1 396 ? -26.653 72.281 68.951 1.00 58.35 394 VAL B CA 1
ATOM 5984 C C . VAL B 1 396 ? -26.952 72.373 70.450 1.00 57.82 394 VAL B C 1
ATOM 5985 O O . VAL B 1 396 ? -27.759 73.196 70.885 1.00 58.22 394 VAL B O 1
ATOM 5989 N N . PRO B 1 397 ? -26.313 71.516 71.258 1.00 56.83 395 PRO B N 1
ATOM 5990 C CA . PRO B 1 397 ? -26.531 71.539 72.707 1.00 56.63 395 PRO B CA 1
ATOM 5991 C C . PRO B 1 397 ? -25.867 72.774 73.305 1.00 56.84 395 PRO B C 1
ATOM 5992 O O . PRO B 1 397 ? -24.778 73.151 72.875 1.00 56.02 395 PRO B O 1
ATOM 5996 N N . PHE B 1 398 ? -26.520 73.395 74.288 1.00 57.94 396 PHE B N 1
ATOM 5997 C CA . PHE B 1 398 ? -25.981 74.589 74.952 1.00 58.65 396 PHE B CA 1
ATOM 5998 C C . PHE B 1 398 ? -24.665 74.222 75.621 1.00 60.52 396 PHE B C 1
ATOM 5999 O O . PHE B 1 398 ? -24.220 73.075 75.539 1.00 62.31 396 PHE B O 1
ATOM 6007 N N . PHE B 1 399 ? -24.055 75.187 76.300 1.00 61.04 397 PHE B N 1
ATOM 6008 C CA . PHE B 1 399 ? -22.781 74.962 76.967 1.00 62.37 397 PHE B CA 1
ATOM 6009 C C . PHE B 1 399 ? -22.756 73.737 77.899 1.00 63.99 397 PHE B C 1
ATOM 6010 O O . PHE B 1 399 ? -21.762 73.482 78.583 1.00 64.73 397 PHE B O 1
ATOM 6018 N N . GLY B 1 400 ? -23.845 72.973 77.920 1.00 65.02 398 GLY B N 1
ATOM 6019 C CA . GLY B 1 400 ? -23.906 71.797 78.770 1.00 65.91 398 GLY B CA 1
ATOM 6020 C C . GLY B 1 400 ? -25.336 71.365 79.045 1.00 66.68 398 GLY B C 1
ATOM 6021 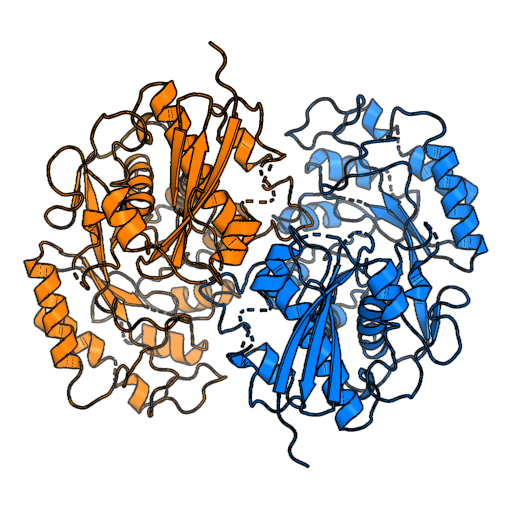O O . GLY B 1 400 ? -26.264 71.952 78.443 1.00 66.81 398 GLY B O 1
#

Solvent-accessible surface area: 27983 Å² total

Secondary structure (DSSP, 8-state):
------EEEEEEE----EEEEEEEETTEEEEEEE---S-HHHHHHH---TTTTT--TT-HHHHHH--GGGTTTTSSSSHHHHHHHHHHHHHHHHHHHHHTS-GGGGTT--S-SEEEEEEE---SEE-TT--EEE--TT-STHHHHHHHHHHHHHHTT-SEEEE----SSSTT-S-SSS----HHHHH--HHHHHHHHHH-SSSEEEE------HHHHHHHHH--TT--SEEE--S-TT-HHHHHHHHTT-SS-EE--TT--SHHHHHHHHHTT--SB--BHHHHTHHHHHHHHHHHHHTTT--B--B--S-HHHHHHHHHHHHS-TTB--EEE------GGGGB--SSSSSEETTEEE--SSSGGG--B-HHHHHTTB--------/------EEEEEEEESSSEEEEEEEEETTEEEEEE----S-HHHHHHH---TTTTT--TT-HHHHHH--GGGTTTTTTSSHHHHHHHHHHHHHHHHHHHHHTS-GGGTTT--S-SEEEEEEETTGGG--TTSPPPTT-SSSSSHHHHHHHHHHHHHHTT-SEEEE----TTSTT-S-SSS----HHHHH--HHHHHHHHHH-SSSEEEE------HHHHHHHHH--TT--S-EE--S-SS-HHHHHHHHTT-SSPEE--TT--HHHHHHHHHHHT--SB---HHHHT-HHHHHHHHHHHHHTT--B-------HHHHHHHHHHHHS-TTB--EEE------SGGGEE-SSS-SB-SSEEE----SGGG-EE-HHHHHHTB---------

Nearest PDB structures (foldseek):
  2ppg-assembly1_B-2  TM=8.289E-01  e=3.645E-29  Sinorhizobium meliloti 1021
  4h1z-assembly1_G  TM=8.161E-01  e=4.111E-29  Sinorhizobium meliloti 1021
  4h1z-assembly1_F  TM=8.269E-01  e=1.370E-28  Sinorhizobium meliloti 1021
  2oo6-assembly1_A  TM=8.580E-01  e=7.159E-26  Paraburkholderia xenovorans LB400
  3sn0-assembly1_A  TM=8.443E-01  e=9.673E-26  Paraburkholderia xenovorans LB400

Radius of gyration: 26.62 Å; Cα contacts (8 Å, |Δi|>4): 1792; chains: 2; bounding box: 68×74×61 Å

Sequence (774 aa):
SAPRITRVETAAIRAVPSVLVRVWAGDEHGLGECYPSAPAAGIHHIVNEEQLLGEDPRDVERLYEKRRWNIFTGGQAGAVITALSGIETALWDLAGKLQGVPVYRLLGGAFRRRVRLYADCNAGTVDAAAHHIEGGLFEEGSNEEYIAVAREAVERGFDAIKLDVDDITGPLHRDFWNGAISPREHEAVARVAAVREAVGPEVEVAIDHGRFDIPSSIRFARAEPFGLLWLEEPTPPENLDALAEVRRSTSTPICAGENVYTRFDFRELFAKRAVDYVPDVAKCGGLAEAKRIANLAELDYIPFAPHNVSSPVGTVAAAHVCAAVSNFAVLEWHAIDPHWEDFVRYPGGPVIREGHIELTEEPGLGLELDEEAAFEHRHEGVPFFGSAPRITRVETAAIRAVGPSVLVRVWAGDEHGLGECYPSAPAAGIHHIVNEEQLLGEDPRDVERLYEKRRWNIFTGGQAGAVITALSGIETALWDLAGKLQGVPVYRLLGGAFRRRVRLYADCNAGTVDAAAHHIEGGLFEEGSNEEYIAVAREAVERGFDAIKLDVDDITGPLHRDFWNGAISPREHEAVARVAAVREAVGPEVEVAIDHGRFDIPSSIRFARAEPFGLLWLEEPTPPENLDALAEVRRSTSTPICAGENVYTRFDFRELFAKRAVDYVPDVAKCGGLAEAKRIANLAELDYIPFAPHNVSSPVGTVAAAHVCAAVSNFAVLEWHAIDPHWEDFVRYPGGPVIREGHIELTEEPGLGLELDEEAAFEHRHEKGVPFFG

Foldseek 3Di:
DQFAWDDKAKFWFDFCTKMKIWIDRDPFIFIFIFDPDDDNVQLRCLLVCPLRGGHGLLPLVVSQVSCVVCVVPASQHFSNQLSQLRVSQTSLQRNQVVVWWASLVVVVHFQDQKAFAEEEFDFADADPLRADPDAALPDPCRLVSRLVLVVVCVVQQAQAYEYELDHLVDPQHDDNPAQDHDPVSLVSLVSVVSSCVSSDPSGAYEYERARHDLVSLLVSQQNPPRQHNAYENSHDPPDLLSLLVSCVRHPGFYEYAQPRAFLVRLLVNVVSVRGQAYYQSSTRHHLVRLLSNLVSCVVVLRAYEHEDRDAVQSVLSVVSSLGNRPRYDHYYDHVSVPCRQVQWAAPVGGQDHSRIGRHDGTTYSRIGGDLVSSVVRGDPVGDRRD/DQFAWADKFWFWFAFLATKIKIWTDRDPFIFIFIFDRADPNVLLRVLLVPPLRTGDRLQVLVVSLCSCVCCPVPPSVFFSNQLSLLRVSLTSLQRNQVVVWWESLVVVVHFPDQKAFAAEEQCLPLDDVQRAGPDAPLDDDCVLVVSLVSLVVVVVQQALHYEEELDHLVHPQHDDNPAQDHDPVSLVSVVSVVSNDVRPDDRRAYEYERARHDLVRLLVSQQNPPSQHPAYEHPHDPPDLLSLQVSCVRHPGFYEYEARFAFPVGLLVNVVSVRGLAYYQSSGRHYLNRLLVSLVSVVVVVHAYEYEDRDAPRSVLSVVSSLGNHPRYDHYYDSPPVPCRQVQKDADPHTQDDSRMGGHDGGTRSRIGGPVVVRVVRGDVPDGDRSD

B-factor: mean 42.54, std 11.47, range [5.52, 85.2]

InterPro domains:
  IPR013341 Mandelate racemase, N-terminal domain [PF02746] (20-113)
  IPR013342 Mandelate racemase, C-terminal domain [PF13378] (152-383)
  IPR013342 Mandelate racemase, C-terminal domain [SM00922] (148-261)
  IPR018110 Mandelate racemase/muconate lactonizing enzyme, conserved site [PS00908] (88-113)
  IPR029017 Enolase-like, N-terminal [G3DSA:3.30.390.10] (4-110)
  IPR029017 Enolase-like, N-terminal [SSF54826] (5-117)
  IPR034593 D-galactonate dehydratase DgoD-like [PTHR48080] (20-388)
  IPR036849 Enolase-like, C-terminal domain superfamily [G3DSA:3.20.20.120] (111-372)
  IPR036849 Enolase-like, C-terminal domain superfamily [SSF51604] (101-390)

CATH classification: 3.30.390.10 (+1 more: 3.20.20.120)